Protein 4K6F (pdb70)

CATH classification: 3.40.50.720

Secondary structure (DSSP, 8-state):
--EEEETTTTSHHHHHHHHHHHHTT-EEEEEE---HHHHHHHHHTT---EEEE--TT-HHHHHHHHHHHHHHT----EEEE---------TTT--HHHHHHHHIIIIIHHHHHHHHHHHHHHHHT-EEEEEE--HHHHH--TT-HHHHHHHHHHHHHHHHHHHHHGGGTEEEEEEEE-SB--HHHHTS-HHHIIIIIGGG-TTSSPBPHHHHHHHHHHHHSGGGTT--S-EEEESTTS---/--EEEETTTTSHHHHHHHHHHHHTT-EEEEEE-TT-TTHHHHHHHHHHTT---EEEE--TT-HHHHHHHHHHHHHHT----EEEE---------TTT--HHHHHHHHIIIIIHHHHHHHHHHHHHHHHT-EEEEEE--HHHHH--TT-HHHHHHHHHHHHHHHHHHHHHGGGTEEEEEEEE-SB--HHHHTS-HHHIIIIIGGG-TTSSPBPHHHHHHHHHHHHSGGGTT--S-EEEESTTS---/--EEEETTTTSHHHHHHHHHHHHTT-EEEEEE-TT---HHHHHHHHHHTT---EEEE--TT-HHHHHHHHHHHHHHT----EEEE---------TTT--HHHHHHHHIIIIIHHHHHHHHHHHHHHHHT-EEEEEE--HHHHH--TT-HHHHHHHHHHHHHHHHHHHHHGGGTEEEEEEEE-SB-SHHHHTS-HHHIIIIIGGG-TTSSPBPHHHHHHHHHHHHSGGGTT--S-EEEESTTS---/--EEEETTTTSHHHHHHHHHHHHTT-EEEEEE-TT---HHHHHHHHHHTT---EEEE--TT-HHHHHHHHHHHHHHT----EEEE---------TTT--HHHHHHHHIIIIIHHHHHHHHHHHHHHHHT-EEEEEE--HHHHH--TT-HHHHHHHHHHHHHHHHHHHHHGGGTEEEEEEEE-SB--HHHHTS-HHHIIIIIGGG-TTSSPBPHHHHHHHHHHHHSGGGTT--S-EEEESTTS---

Foldseek 3Di:
DAEEEQEVLQFWLNVLLQVLLQVLVYAYEYEAAVPCVSQVVCVVVVGHYHYYYAQLLDLVRQLVRQVVCCVPPRAHAEYEADWFDADFDAPVPDDPVRLCVGLSGQAVSLVSNCVNRPVVCLVVLAHEYEYEAAVCLVVPDGRPPSRNVRRVNQLVVQQVVQVVRLVSHYAGEYEHEAFEPGDVRVVPDPVCCQPPPQVLALQSDHHYSNVVSVVSSVCGDPVNSVDHSYYHYHYNPSDDD/DAEEEQEVLQFWLNVLLQVLVVVVPHAYEYEDAPPPPCPVVSQVVCVVVVGHYHYYYAQLLDQVRQLVRQVVCCVPPRAHAEYEADWFDDDFDAPVPDDPVRLCVRLSGQAVSCVSNVVNRPVVCLVVLGHEYEYEAAVCLVVPDGRPPSRVVSRVNNLVVQQVVQVVRLVSHYAGEYEHEYFEPGPVRVVPDPVCCQPPPQVLALQSDHHYSNVVSVVSSVCRDPVNSVDHSYYHYHYNPSDDD/DAEEEFEVLLFFLNVLLQVLLVVVPYAYEYEDEPVDPCPVVSQVVVVVVPDHYHYYYAQLLDLVRQLVRQVVCCVPPRAHAEYEADWFDADFDAPVPDDPVRLVVGQSGQAVSLVSNCVNRPVVCLVVLGHEYEYEAAVCLVVNDGRPPSRNVRRVVNLVVQQVVQVVRLVSQYAGEYEHEAAEPGDVRVVPDPVCCVPPNQVLALQSDHHYSNVSSVVSSVCGDPVNSPDHSYYHYHYNPSDDD/DAEEEFEVLQFFLNVLLQVLLVVVPYAYEYEDEPPDPCPVVSQVVQVVVPDHYHYYYAQLLDLVRLLVRQVVCCVPPRAHAEYEADWFDADFDAPVPDDPVRLSVGQSGQAVSCVSNCVNRPVVCLVVLGHEYEYEAAVCLVVPDGRPPSRNVRRVNNLVVQQVVQVVRLVSQYAGEYEHEAAEPGPVSVPPDPVCCPPPNQVLALQSDHHYSNVSSVVSSVCNDPVNSVDHSYYHYHYNPSDDD

Radius of gyration: 27.74 Å; Cα contacts (8 Å, |Δi|>4): 2434; chains: 4; bounding box: 75×65×66 Å

Structure (mmCIF, N/CA/C/O backbone):
data_4K6F
#
_entry.id   4K6F
#
_cell.length_a   66.740
_cell.length_b   101.330
_cell.length_c   134.560
_cell.angle_alpha   90.000
_cell.angle_beta   90.000
_cell.angle_gamma   90.000
#
_symmetry.space_group_name_H-M   'P 21 21 21'
#
loop_
_entity.id
_entity.type
_entity.pdbx_description
1 polymer 'Putative Acetoacetyl-CoA reductase'
2 non-polymer 'NADP NICOTINAMIDE-ADENINE-DINUCLEOTIDE PHOSPHATE'
3 water water
#
loop_
_atom_site.group_PDB
_atom_site.id
_atom_site.type_symbol
_atom_site.label_atom_id
_atom_site.label_alt_id
_atom_site.label_comp_id
_atom_site.label_asym_id
_atom_site.label_entity_id
_atom_site.label_seq_id
_atom_site.pdbx_PDB_ins_code
_atom_site.Cartn_x
_atom_site.Cartn_y
_atom_site.Cartn_z
_atom_site.occupancy
_atom_site.B_iso_or_equiv
_atom_site.auth_seq_id
_atom_site.auth_comp_id
_atom_site.auth_asym_id
_atom_site.auth_atom_id
_atom_site.pdbx_PDB_model_num
ATOM 1 N N . LYS A 1 11 ? 4.594 -39.196 15.895 1.00 30.38 3 LYS A N 1
ATOM 2 C CA . LYS A 1 11 ? 4.438 -37.720 16.066 1.00 24.10 3 LYS A CA 1
ATOM 3 C C . LYS A 1 11 ? 3.040 -37.286 15.640 1.00 20.60 3 LYS A C 1
ATOM 4 O O . LYS A 1 11 ? 2.399 -37.952 14.841 1.00 26.31 3 LYS A O 1
ATOM 10 N N . ARG A 1 12 ? 2.562 -36.192 16.215 1.00 14.42 4 ARG A N 1
ATOM 11 C CA . ARG A 1 12 ? 1.458 -35.444 15.614 1.00 13.56 4 ARG A CA 1
ATOM 12 C C . ARG A 1 12 ? 2.015 -34.568 14.492 1.00 12.59 4 ARG A C 1
ATOM 13 O O . ARG A 1 12 ? 3.175 -34.131 14.549 1.00 13.75 4 ARG A O 1
ATOM 21 N N . ILE A 1 13 ? 1.161 -34.275 13.508 1.00 11.52 5 ILE A N 1
ATOM 22 C CA . ILE A 1 13 ? 1.491 -33.367 12.413 1.00 10.16 5 ILE A CA 1
ATOM 23 C C . ILE A 1 13 ? 0.755 -32.045 12.668 1.00 9.87 5 ILE A C 1
ATOM 24 O O . ILE A 1 13 ? -0.470 -32.037 12.892 1.00 11.35 5 ILE A O 1
ATOM 29 N N . ALA A 1 14 ? 1.501 -30.943 12.645 1.00 9.07 6 ALA A N 1
ATOM 30 C CA . ALA A 1 14 ? 0.955 -29.604 12.866 1.00 9.13 6 ALA A CA 1
ATOM 31 C C . ALA A 1 14 ? 1.107 -28.701 11.646 1.00 10.13 6 ALA A C 1
ATOM 32 O O . ALA A 1 14 ? 2.156 -28.690 11.010 1.00 11.08 6 ALA A O 1
ATOM 34 N N . VAL A 1 15 ? 0.054 -27.942 11.351 1.00 9.98 7 VAL A N 1
ATOM 35 C CA . VAL A 1 15 ? 0.088 -26.899 10.329 1.00 10.26 7 VAL A CA 1
ATOM 36 C C . VAL A 1 15 ? 0.005 -25.530 11.015 1.00 9.04 7 VAL A C 1
ATOM 37 O O . VAL A 1 15 ? -0.884 -25.298 11.837 1.00 10.14 7 VAL A O 1
ATOM 41 N N . VAL A 1 16 ? 0.926 -24.630 10.675 1.00 8.71 8 VAL A N 1
ATOM 42 C CA . VAL A 1 16 ? 0.935 -23.265 11.193 1.00 9.85 8 VAL A CA 1
ATOM 43 C C . VAL A 1 16 ? 0.814 -22.313 10.014 1.00 9.07 8 VAL A C 1
ATOM 44 O O . VAL A 1 16 ? 1.734 -22.187 9.217 1.00 9.72 8 VAL A O 1
ATOM 48 N N . THR A 1 17 ? -0.298 -21.616 9.886 1.00 8.92 9 THR A N 1
ATOM 49 C CA . THR A 1 17 ? -0.417 -20.671 8.761 1.00 8.72 9 THR A CA 1
ATOM 50 C C . THR A 1 17 ? 0.374 -19.396 9.078 1.00 10.36 9 THR A C 1
ATOM 51 O O . THR A 1 17 ? 0.457 -18.955 10.232 1.00 9.47 9 THR A O 1
ATOM 55 N N . GLY A 1 18 ? 1.004 -18.826 8.063 1.00 12.13 10 GLY A N 1
ATOM 56 C CA . GLY A 1 18 ? 1.948 -17.732 8.285 1.00 11.31 10 GLY A CA 1
ATOM 57 C C . GLY A 1 18 ? 3.109 -18.125 9.175 1.00 12.41 10 GLY A C 1
ATOM 58 O O . GLY A 1 18 ? 3.596 -17.320 9.938 1.00 12.50 10 GLY A O 1
ATOM 59 N N . GLY A 1 19 ? 3.582 -19.360 9.037 1.00 11.93 11 GLY A N 1
ATOM 60 C CA . GLY A 1 19 ? 4.503 -19.949 10.004 1.00 13.13 11 GLY A CA 1
ATOM 61 C C . GLY A 1 19 ? 5.976 -19.650 9.831 1.00 15.60 11 GLY A C 1
ATOM 62 O O . GLY A 1 19 ? 6.784 -20.163 10.608 1.00 14.68 11 GLY A O 1
ATOM 63 N N . MET A 1 20 ? 6.341 -18.852 8.821 1.00 18.87 12 MET A N 1
ATOM 64 C CA . MET A 1 20 ? 7.768 -18.550 8.573 1.00 20.39 12 MET A CA 1
ATOM 65 C C . MET A 1 20 ? 8.271 -17.209 9.081 1.00 20.94 12 MET A C 1
ATOM 66 O O . MET A 1 20 ? 9.473 -16.949 9.028 1.00 26.77 12 MET A O 1
ATOM 71 N N . GLY A 1 21 ? 7.381 -16.359 9.570 1.00 21.75 13 GLY A N 1
ATOM 72 C CA . GLY A 1 21 ? 7.802 -15.070 10.118 1.00 20.95 13 GLY A CA 1
ATOM 73 C C . GLY A 1 21 ? 7.063 -14.748 11.396 1.00 20.30 13 GLY A C 1
ATOM 74 O O . GLY A 1 21 ? 6.039 -15.333 11.676 1.00 18.53 13 GLY A O 1
ATOM 75 N N . GLY A 1 22 ? 7.614 -13.814 12.166 1.00 19.01 14 GLY A N 1
ATOM 76 C CA . GLY A 1 22 ? 6.953 -13.234 13.321 1.00 16.54 14 GLY A CA 1
ATOM 77 C C . GLY A 1 22 ? 6.472 -14.243 14.343 1.00 13.89 14 GLY A C 1
ATOM 78 O O . GLY A 1 22 ? 7.169 -15.199 14.682 1.00 18.28 14 GLY A O 1
ATOM 79 N N . LEU A 1 23 ? 5.266 -14.035 14.835 1.00 13.06 15 LEU A N 1
ATOM 80 C CA . LEU A 1 23 ? 4.713 -14.961 15.771 1.00 11.54 15 LEU A CA 1
ATOM 81 C C . LEU A 1 23 ? 4.629 -16.371 15.168 1.00 10.06 15 LEU A C 1
ATOM 82 O O . LEU A 1 23 ? 4.889 -17.351 15.866 1.00 12.37 15 LEU A O 1
ATOM 87 N N . GLY A 1 24 ? 4.251 -16.472 13.898 1.00 10.84 16 GLY A N 1
ATOM 88 C CA . GLY A 1 24 ? 4.115 -17.766 13.242 1.00 10.11 16 GLY A CA 1
ATOM 89 C C . GLY A 1 24 ? 5.371 -18.604 13.334 1.00 10.64 16 GLY A C 1
ATOM 90 O O . GLY A 1 24 ? 5.311 -19.799 13.645 1.00 11.59 16 GLY A O 1
ATOM 91 N N . GLU A 1 25 ? 6.512 -17.964 13.098 1.00 11.72 17 GLU A N 1
ATOM 92 C CA . GLU A 1 25 ? 7.827 -18.608 13.179 1.00 11.84 17 GLU A CA 1
ATOM 93 C C . GLU A 1 25 ? 8.121 -19.118 14.577 1.00 10.22 17 GLU A C 1
ATOM 94 O O . GLU A 1 25 ? 8.590 -20.266 14.767 1.00 11.22 17 GLU A O 1
ATOM 100 N N . ALA A 1 26 ? 7.791 -18.309 15.574 1.00 9.78 18 ALA A N 1
ATOM 101 C CA . ALA A 1 26 ? 8.016 -18.726 16.953 1.00 10.56 18 ALA A CA 1
ATOM 102 C C . ALA A 1 26 ? 7.133 -19.934 17.274 1.00 10.60 18 ALA A C 1
ATOM 103 O O . ALA A 1 26 ? 7.582 -20.868 17.925 1.00 10.59 18 ALA A O 1
ATOM 105 N N . VAL A 1 27 ? 5.884 -19.926 16.801 1.00 10.15 19 VAL A N 1
ATOM 106 C CA . VAL A 1 27 ? 4.998 -21.075 17.044 1.00 9.14 19 VAL A CA 1
ATOM 107 C C . VAL A 1 27 ? 5.556 -22.345 16.370 1.00 10.28 19 VAL A C 1
ATOM 108 O O . VAL A 1 27 ? 5.637 -23.421 16.986 1.00 10.44 19 VAL A O 1
ATOM 112 N N . SER A 1 28 ? 5.962 -22.200 15.108 1.00 10.18 20 SER A N 1
ATOM 113 C CA . SER A 1 28 ? 6.494 -23.325 14.330 1.00 11.17 20 SER A CA 1
ATOM 114 C C . SER A 1 28 ? 7.691 -23.968 14.995 1.00 11.16 20 SER A C 1
ATOM 115 O O . SER A 1 28 ? 7.769 -25.202 15.139 1.00 11.53 20 SER A O 1
ATOM 118 N N . ILE A 1 29 ? 8.627 -23.133 15.416 1.00 11.67 21 ILE A N 1
ATOM 119 C CA . ILE A 1 29 ? 9.785 -23.601 16.174 1.00 13.32 21 ILE A CA 1
ATOM 120 C C . ILE A 1 29 ? 9.384 -24.321 17.459 1.00 12.57 21 ILE A C 1
ATOM 121 O O . ILE A 1 29 ? 9.883 -25.431 17.751 1.00 12.66 21 ILE A O 1
ATOM 126 N N . ARG A 1 30 ? 8.485 -23.726 18.243 1.00 10.79 22 ARG A N 1
ATOM 127 C CA A ARG A 1 30 ? 8.132 -24.318 19.536 0.45 12.92 22 ARG A CA 1
ATOM 128 C CA B ARG A 1 30 ? 8.129 -24.315 19.508 0.55 12.73 22 ARG A CA 1
ATOM 129 C C . ARG A 1 30 ? 7.435 -25.668 19.340 1.00 12.86 22 ARG A C 1
ATOM 130 O O . ARG A 1 30 ? 7.735 -26.619 20.067 1.00 13.12 22 ARG A O 1
ATOM 145 N N . LEU A 1 31 ? 6.539 -25.774 18.357 1.00 11.36 23 LEU A N 1
ATOM 146 C CA . LEU A 1 31 ? 5.820 -27.032 18.098 1.00 11.14 23 LEU A CA 1
ATOM 147 C C . LEU A 1 31 ? 6.751 -28.120 17.577 1.00 11.91 23 LEU A C 1
ATOM 148 O O . LEU A 1 31 ? 6.631 -29.271 17.987 1.00 14.30 23 LEU A O 1
ATOM 153 N N . ASN A 1 32 ? 7.699 -27.767 16.700 1.00 12.88 24 ASN A N 1
ATOM 154 C CA . ASN A 1 32 ? 8.758 -28.717 16.330 1.00 15.02 24 ASN A CA 1
ATOM 155 C C . ASN A 1 32 ? 9.512 -29.222 17.558 1.00 15.81 24 ASN A C 1
ATOM 156 O O . ASN A 1 32 ? 9.719 -30.431 17.744 1.00 19.26 24 ASN A O 1
ATOM 161 N N . ASP A 1 33 ? 9.940 -28.283 18.386 1.00 14.45 25 ASP A N 1
ATOM 162 C CA . ASP A 1 33 ? 10.695 -28.612 19.598 1.00 15.96 25 ASP A CA 1
ATOM 163 C C . ASP A 1 33 ? 9.867 -29.353 20.635 1.00 16.40 25 ASP A C 1
ATOM 164 O O . ASP A 1 33 ? 10.428 -29.965 21.555 1.00 20.10 25 ASP A O 1
ATOM 169 N N . ALA A 1 34 ? 8.542 -29.300 20.495 1.00 15.83 26 ALA A N 1
ATOM 170 C CA . ALA A 1 34 ? 7.657 -30.109 21.328 1.00 19.82 26 ALA A CA 1
ATOM 171 C C . ALA A 1 34 ? 7.474 -31.530 20.779 1.00 18.34 26 ALA A C 1
ATOM 172 O O . ALA A 1 34 ? 6.764 -32.336 21.389 1.00 25.50 26 ALA A O 1
ATOM 174 N N . GLY A 1 35 ? 8.072 -31.844 19.629 1.00 17.32 27 GLY A N 1
ATOM 175 C CA . GLY A 1 35 ? 7.991 -33.206 19.082 1.00 17.19 27 GLY A CA 1
ATOM 176 C C . GLY A 1 35 ? 7.013 -33.400 17.938 1.00 15.24 27 GLY A C 1
ATOM 177 O O . GLY A 1 35 ? 6.803 -34.519 17.481 1.00 17.34 27 GLY A O 1
ATOM 178 N N . HIS A 1 36 ? 6.412 -32.314 17.464 1.00 14.18 28 HIS A N 1
ATOM 179 C CA . HIS A 1 36 ? 5.515 -32.374 16.331 1.00 14.07 28 HIS A CA 1
ATOM 180 C C . HIS A 1 36 ? 6.272 -32.259 15.017 1.00 12.53 28 HIS A C 1
ATOM 181 O O . HIS A 1 36 ? 7.341 -31.611 14.943 1.00 15.56 28 HIS A O 1
ATOM 188 N N . ARG A 1 37 ? 5.722 -32.902 13.987 1.00 13.86 29 ARG A N 1
ATOM 189 C CA . ARG A 1 37 ? 6.145 -32.683 12.598 1.00 13.61 29 ARG A CA 1
ATOM 190 C C . ARG A 1 37 ? 5.417 -31.454 12.094 1.00 13.01 29 ARG A C 1
ATOM 191 O O . ARG A 1 37 ? 4.188 -31.455 11.992 1.00 13.59 29 ARG A O 1
ATOM 199 N N . VAL A 1 38 ? 6.164 -30.402 11.793 1.00 10.95 30 VAL A N 1
ATOM 200 C CA . VAL A 1 38 ? 5.551 -29.109 11.509 1.00 12.44 30 VAL A CA 1
ATOM 201 C C . VAL A 1 38 ? 5.605 -28.726 10.026 1.00 12.84 30 VAL A C 1
ATOM 202 O O . VAL A 1 38 ? 6.624 -28.863 9.350 1.00 12.26 30 VAL A O 1
ATOM 206 N N . VAL A 1 39 ? 4.468 -28.224 9.559 1.00 11.95 31 VAL A N 1
ATOM 207 C CA . VAL A 1 39 ? 4.297 -27.720 8.237 1.00 12.23 31 VAL A CA 1
ATOM 208 C C . VAL A 1 39 ? 3.886 -26.254 8.373 1.00 12.36 31 VAL A C 1
ATOM 209 O O . VAL A 1 39 ? 3.047 -25.913 9.214 1.00 12.77 31 VAL A O 1
ATOM 213 N N . VAL A 1 40 ? 4.509 -25.390 7.572 1.00 12.13 32 VAL A N 1
ATOM 214 C CA . VAL A 1 40 ? 4.198 -23.971 7.563 1.00 12.93 32 VAL A CA 1
ATOM 215 C C . VAL A 1 40 ? 3.637 -23.552 6.212 1.00 12.32 32 VAL A C 1
ATOM 216 O O . VAL A 1 40 ? 3.954 -24.159 5.187 1.00 15.05 32 VAL A O 1
ATOM 220 N N . THR A 1 41 ? 2.801 -22.516 6.217 1.00 11.49 33 THR A N 1
ATOM 221 C CA . THR A 1 41 ? 2.318 -21.920 4.981 1.00 12.42 33 THR A CA 1
ATOM 222 C C . THR A 1 41 ? 2.850 -20.499 4.863 1.00 13.14 33 THR A C 1
ATOM 223 O O . THR A 1 41 ? 3.159 -19.847 5.871 1.00 13.29 33 THR A O 1
ATOM 227 N N . TYR A 1 42 ? 2.957 -20.026 3.624 1.00 13.15 34 TYR A N 1
ATOM 228 C CA . TYR A 1 42 ? 3.282 -18.633 3.371 1.00 14.31 34 TYR A CA 1
ATOM 229 C C . TYR A 1 42 ? 2.508 -18.111 2.165 1.00 15.72 34 TYR A C 1
ATOM 230 O O . TYR A 1 42 ? 2.087 -18.886 1.311 1.00 17.12 34 TYR A O 1
ATOM 239 N N . SER A 1 43 ? 2.275 -16.797 2.142 1.00 17.86 35 SER A N 1
ATOM 240 C CA . SER A 1 43 ? 1.672 -16.135 1.004 1.00 17.14 35 SER A CA 1
ATOM 241 C C . SER A 1 43 ? 2.650 -16.193 -0.170 1.00 21.24 35 SER A C 1
ATOM 242 O O . SER A 1 43 ? 3.848 -15.951 0.010 1.00 22.58 35 SER A O 1
ATOM 245 N N . PRO A 1 44 ? 2.148 -16.516 -1.371 1.00 22.83 36 PRO A N 1
ATOM 246 C CA . PRO A 1 44 ? 2.989 -16.457 -2.581 1.00 26.56 36 PRO A CA 1
ATOM 247 C C . PRO A 1 44 ? 3.518 -15.053 -2.862 1.00 33.28 36 PRO A C 1
ATOM 248 O O . PRO A 1 44 ? 4.734 -14.865 -2.937 1.00 44.91 36 PRO A O 1
ATOM 252 N N . ALA A 1 49 ? 10.871 -20.523 -0.181 1.00 18.43 41 ALA A N 1
ATOM 253 C CA . ALA A 1 49 ? 11.074 -20.936 1.228 1.00 16.77 41 ALA A CA 1
ATOM 254 C C . ALA A 1 49 ? 12.409 -21.647 1.514 1.00 18.06 41 ALA A C 1
ATOM 255 O O . ALA A 1 49 ? 12.674 -21.983 2.659 1.00 16.79 41 ALA A O 1
ATOM 257 N N . ASP A 1 50 ? 13.261 -21.842 0.501 1.00 15.98 42 ASP A N 1
ATOM 258 C CA . ASP A 1 50 ? 14.467 -22.691 0.679 1.00 16.80 42 ASP A CA 1
ATOM 259 C C . ASP A 1 50 ? 15.456 -22.105 1.680 1.00 19.08 42 ASP A C 1
ATOM 260 O O . ASP A 1 50 ? 16.095 -22.855 2.424 1.00 20.79 42 ASP A O 1
ATOM 265 N N . ARG A 1 51 ? 15.589 -20.777 1.700 1.00 20.88 43 ARG A N 1
ATOM 266 C CA . ARG A 1 51 ? 16.580 -20.143 2.561 1.00 19.27 43 ARG A CA 1
ATOM 267 C C . ARG A 1 51 ? 16.212 -20.409 4.022 1.00 21.17 43 ARG A C 1
ATOM 268 O O . ARG A 1 51 ? 17.041 -20.861 4.821 1.00 21.28 43 ARG A O 1
ATOM 270 N N . TRP A 1 52 ? 14.948 -20.159 4.352 1.00 21.88 44 TRP A N 1
ATOM 271 C CA . TRP A 1 52 ? 14.431 -20.403 5.693 1.00 18.25 44 TRP A CA 1
ATOM 272 C C . TRP A 1 52 ? 14.478 -21.900 6.033 1.00 17.48 44 TRP A C 1
ATOM 273 O O . TRP A 1 52 ? 14.908 -22.286 7.122 1.00 17.66 44 TRP A O 1
ATOM 284 N N . LEU A 1 53 ? 14.032 -22.742 5.105 1.00 16.47 45 LEU A N 1
ATOM 285 C CA . LEU A 1 53 ? 14.052 -24.184 5.341 1.00 16.28 45 LEU A CA 1
ATOM 286 C C . LEU A 1 53 ? 15.477 -24.700 5.584 1.00 18.81 45 LEU A C 1
ATOM 287 O O . LEU A 1 53 ? 15.700 -25.559 6.443 1.00 20.67 45 LEU A O 1
ATOM 292 N N . THR A 1 54 ? 16.439 -24.164 4.837 1.00 19.04 46 THR A N 1
ATOM 293 C CA . THR A 1 54 ? 17.825 -24.623 4.939 1.00 21.20 46 THR A CA 1
ATOM 294 C C . THR A 1 54 ? 18.448 -24.149 6.254 1.00 22.80 46 THR A C 1
ATOM 295 O O . THR A 1 54 ? 19.142 -24.914 6.950 1.00 25.08 46 THR A O 1
ATOM 299 N N . GLU A 1 55 ? 18.183 -22.897 6.603 1.00 22.67 47 GLU A N 1
ATOM 300 C CA . GLU A 1 55 ? 18.592 -22.365 7.907 1.00 25.22 47 GLU A CA 1
ATOM 301 C C . GLU A 1 55 ? 18.031 -23.159 9.089 1.00 24.49 47 GLU A C 1
ATOM 302 O O . GLU A 1 55 ? 18.750 -23.431 10.063 1.00 25.85 47 GLU A O 1
ATOM 308 N N . MET A 1 56 ? 16.746 -23.509 9.017 1.00 21.76 48 MET A N 1
ATOM 309 C CA . MET A 1 56 ? 16.107 -24.287 10.072 1.00 20.24 48 MET A CA 1
ATOM 310 C C . MET A 1 56 ? 16.706 -25.695 10.134 1.00 18.96 48 MET A C 1
ATOM 311 O O . MET A 1 56 ? 16.927 -26.233 11.218 1.00 21.81 48 MET A O 1
ATOM 316 N N . HIS A 1 57 ? 16.963 -26.276 8.962 1.00 20.64 49 HIS A N 1
ATOM 317 C CA . HIS A 1 57 ? 17.646 -27.575 8.854 1.00 24.21 49 HIS A CA 1
ATOM 318 C C . HIS A 1 57 ? 19.040 -27.558 9.496 1.00 22.70 49 HIS A C 1
ATOM 319 O O . HIS A 1 57 ? 19.407 -28.488 10.219 1.00 25.67 49 HIS A O 1
ATOM 326 N N . ALA A 1 58 ? 19.812 -26.514 9.219 1.00 26.79 50 ALA A N 1
ATOM 327 C CA . ALA A 1 58 ? 21.146 -26.347 9.833 1.00 27.90 50 ALA A CA 1
ATOM 328 C C . ALA A 1 58 ? 21.031 -26.365 11.364 1.00 30.14 50 ALA A C 1
ATOM 329 O O . ALA A 1 58 ? 21.882 -26.928 12.062 1.00 35.34 50 ALA A O 1
ATOM 331 N N . ALA A 1 59 ? 19.942 -25.785 11.867 1.00 26.57 51 ALA A N 1
ATOM 332 C CA . ALA A 1 59 ? 19.649 -25.747 13.300 1.00 27.69 51 ALA A CA 1
ATOM 333 C C . ALA A 1 59 ? 19.004 -27.026 13.860 1.00 24.00 51 ALA A C 1
ATOM 334 O O . ALA A 1 59 ? 18.633 -27.073 15.037 1.00 27.48 51 ALA A O 1
ATOM 336 N N . GLY A 1 60 ? 18.862 -28.052 13.029 1.00 23.09 52 GLY A N 1
ATOM 337 C CA . GLY A 1 60 ? 18.366 -29.355 13.472 1.00 24.56 52 GLY A CA 1
ATOM 338 C C . GLY A 1 60 ? 16.858 -29.509 13.411 1.00 24.46 52 GLY A C 1
ATOM 339 O O . GLY A 1 60 ? 16.304 -30.433 14.013 1.00 27.09 52 GLY A O 1
ATOM 340 N N . ARG A 1 61 ? 16.197 -28.620 12.671 1.00 21.95 53 ARG A N 1
ATOM 341 C CA . ARG A 1 61 ? 14.735 -28.643 12.538 1.00 22.86 53 ARG A CA 1
ATOM 342 C C . ARG A 1 61 ? 14.277 -28.840 11.082 1.00 22.17 53 ARG A C 1
ATOM 343 O O . ARG A 1 61 ? 14.614 -28.036 10.215 1.00 24.98 53 ARG A O 1
ATOM 351 N N . GLU A 1 62 ? 13.502 -29.898 10.839 1.00 20.38 54 GLU A N 1
ATOM 352 C CA . GLU A 1 62 ? 12.994 -30.247 9.507 1.00 19.01 54 GLU A CA 1
ATOM 353 C C . GLU A 1 62 ? 11.530 -29.814 9.376 1.00 18.87 54 GLU A C 1
ATOM 354 O O . GLU A 1 62 ? 10.655 -30.388 10.028 1.00 21.53 54 GLU A O 1
ATOM 356 N N . PHE A 1 63 ? 11.286 -28.794 8.549 1.00 16.01 55 PHE A N 1
ATOM 357 C CA . PHE A 1 63 ? 9.950 -28.334 8.213 1.00 13.83 55 PHE A CA 1
ATOM 358 C C . PHE A 1 63 ? 9.581 -28.665 6.771 1.00 14.14 55 PHE A C 1
ATOM 359 O O . PHE A 1 63 ? 10.443 -29.008 5.963 1.00 15.12 55 PHE A O 1
ATOM 367 N N . HIS A 1 64 ? 8.286 -28.559 6.479 1.00 12.28 56 HIS A N 1
ATOM 368 C CA . HIS A 1 64 ? 7.766 -28.464 5.135 1.00 13.95 56 HIS A CA 1
ATOM 369 C C . HIS A 1 64 ? 7.129 -27.100 5.036 1.00 14.97 56 HIS A C 1
ATOM 370 O O . HIS A 1 64 ? 6.569 -26.614 6.015 1.00 16.06 56 HIS A O 1
ATOM 377 N N . ALA A 1 65 ? 7.223 -26.488 3.861 1.00 15.61 57 ALA A N 1
ATOM 378 C CA . ALA A 1 65 ? 6.610 -25.192 3.592 1.00 15.87 57 ALA A CA 1
ATOM 379 C C . ALA A 1 65 ? 5.759 -25.242 2.317 1.00 16.08 57 ALA A C 1
ATOM 380 O O . ALA A 1 65 ? 6.163 -25.823 1.302 1.00 19.49 57 ALA A O 1
ATOM 382 N N . TYR A 1 66 ? 4.573 -24.637 2.384 1.00 15.54 58 TYR A N 1
ATOM 383 C CA . TYR A 1 66 ? 3.684 -24.551 1.226 1.00 14.82 58 TYR A CA 1
ATOM 384 C C . TYR A 1 66 ? 3.203 -23.138 1.010 1.00 16.10 58 TYR A C 1
ATOM 385 O O . TYR A 1 66 ? 2.788 -22.468 1.965 1.00 14.50 58 TYR A O 1
ATOM 394 N N . PRO A 1 67 ? 3.195 -22.686 -0.253 1.00 14.73 59 PRO A N 1
ATOM 395 C CA . PRO A 1 67 ? 2.544 -21.409 -0.531 1.00 16.46 59 PRO A CA 1
ATOM 396 C C . PRO A 1 67 ? 1.010 -21.591 -0.537 1.00 15.86 59 PRO A C 1
ATOM 397 O O . PRO A 1 67 ? 0.515 -22.623 -0.969 1.00 21.14 59 PRO A O 1
ATOM 401 N N . VAL A 1 68 ? 0.278 -20.625 0.010 1.00 16.39 60 VAL A N 1
ATOM 402 C CA . VAL A 1 68 ? -1.180 -20.722 0.097 1.00 15.73 60 VAL A CA 1
ATOM 403 C C . VAL A 1 68 ? -1.783 -19.324 0.190 1.00 14.68 60 VAL A C 1
ATOM 404 O O . VAL A 1 68 ? -1.176 -18.441 0.754 1.00 17.53 60 VAL A O 1
ATOM 408 N N . ASP A 1 69 ? -2.962 -19.125 -0.388 1.00 15.82 61 ASP A N 1
ATOM 409 C CA . ASP A 1 69 ? -3.758 -17.925 -0.141 1.00 17.34 61 ASP A CA 1
ATOM 410 C C . ASP A 1 69 ? -4.886 -18.330 0.804 1.00 13.09 61 ASP A C 1
ATOM 411 O O . ASP A 1 69 ? -5.852 -18.981 0.393 1.00 13.90 61 ASP A O 1
ATOM 416 N N . VAL A 1 70 ? -4.758 -17.970 2.079 1.00 13.28 62 VAL A N 1
ATOM 417 C CA . VAL A 1 70 ? -5.730 -18.419 3.082 1.00 13.21 62 VAL A CA 1
ATOM 418 C C . VAL A 1 70 ? -7.118 -17.802 2.877 1.00 13.65 62 VAL A C 1
ATOM 419 O O . VAL A 1 70 ? -8.108 -18.327 3.394 1.00 14.26 62 VAL A O 1
ATOM 423 N N . ALA A 1 71 ? -7.201 -16.700 2.119 1.00 14.33 63 ALA A N 1
ATOM 424 C CA . ALA A 1 71 ? -8.512 -16.134 1.765 1.00 16.13 63 ALA A CA 1
ATOM 425 C C . ALA A 1 71 ? -9.235 -16.959 0.710 1.00 16.69 63 ALA A C 1
ATOM 426 O O . ALA A 1 71 ? -10.433 -16.798 0.509 1.00 21.04 63 ALA A O 1
ATOM 428 N N . ASP A 1 72 ? -8.505 -17.839 0.026 1.00 16.17 64 ASP A N 1
ATOM 429 C CA . ASP A 1 72 ? -9.074 -18.606 -1.067 1.00 16.93 64 ASP A CA 1
ATOM 430 C C . ASP A 1 72 ? -9.352 -20.053 -0.645 1.00 12.77 64 ASP A C 1
ATOM 431 O O . ASP A 1 72 ? -8.441 -20.824 -0.350 1.00 14.20 64 ASP A O 1
ATOM 436 N N . HIS A 1 73 ? -10.633 -20.414 -0.662 1.00 12.56 65 HIS A N 1
ATOM 437 C CA . HIS A 1 73 ? -11.095 -21.723 -0.214 1.00 13.60 65 HIS A CA 1
ATOM 438 C C . HIS A 1 73 ? -10.400 -22.862 -0.954 1.00 13.70 65 HIS A C 1
ATOM 439 O O . HIS A 1 73 ? -9.977 -23.837 -0.336 1.00 14.62 65 HIS A O 1
ATOM 446 N N . ASP A 1 74 ? -10.301 -22.758 -2.276 1.00 15.03 66 ASP A N 1
ATOM 447 C CA . ASP A 1 74 ? -9.751 -23.856 -3.067 1.00 14.85 66 ASP A CA 1
ATOM 448 C C . ASP A 1 74 ? -8.240 -23.976 -2.850 1.00 13.45 66 ASP A C 1
ATOM 449 O O . ASP A 1 74 ? -7.687 -25.088 -2.799 1.00 16.34 66 ASP A O 1
ATOM 454 N N . SER A 1 75 ? -7.577 -22.837 -2.713 1.00 13.17 67 SER A N 1
ATOM 455 C CA . SER A 1 75 ? -6.151 -22.830 -2.418 1.00 14.69 67 SER A CA 1
ATOM 456 C C . SER A 1 75 ? -5.874 -23.615 -1.139 1.00 14.22 67 SER A C 1
ATOM 457 O O . SER A 1 75 ? -4.941 -24.439 -1.077 1.00 15.99 67 SER A O 1
ATOM 460 N N . CYS A 1 76 ? -6.705 -23.384 -0.128 1.00 13.30 68 CYS A N 1
ATOM 461 C CA . CYS A 1 76 ? -6.552 -24.071 1.151 1.00 12.74 68 CYS A CA 1
ATOM 462 C C . CYS A 1 76 ? -6.812 -25.586 1.065 1.00 13.22 68 CYS A C 1
ATOM 463 O O . CYS A 1 76 ? -6.057 -26.387 1.623 1.00 12.81 68 CYS A O 1
ATOM 466 N N . GLN A 1 77 ? -7.865 -25.972 0.350 1.00 13.12 69 GLN A N 1
ATOM 467 C CA . GLN A 1 77 ? -8.202 -27.384 0.156 1.00 16.84 69 GLN A CA 1
ATOM 468 C C . GLN A 1 77 ? -7.057 -28.097 -0.567 1.00 14.76 69 GLN A C 1
ATOM 469 O O . GLN A 1 77 ? -6.631 -29.172 -0.152 1.00 17.98 69 GLN A O 1
ATOM 475 N N . GLN A 1 78 ? -6.534 -27.481 -1.625 1.00 15.04 70 GLN A N 1
ATOM 476 C CA . GLN A 1 78 ? -5.440 -28.074 -2.390 1.00 15.06 70 GLN A CA 1
ATOM 477 C C . GLN A 1 78 ? -4.156 -28.180 -1.563 1.00 15.93 70 GLN A C 1
ATOM 478 O O . GLN A 1 78 ? -3.406 -29.145 -1.714 1.00 14.13 70 GLN A O 1
ATOM 480 N N . CYS A 1 79 ? -3.903 -27.196 -0.690 1.00 14.70 71 CYS A N 1
ATOM 481 C CA . CYS A 1 79 ? -2.708 -27.201 0.163 1.00 15.79 71 CYS A CA 1
ATOM 482 C C . CYS A 1 79 ? -2.747 -28.379 1.140 1.00 15.84 71 CYS A C 1
ATOM 483 O O . CYS A 1 79 ? -1.786 -29.145 1.283 1.00 14.67 71 CYS A O 1
ATOM 486 N N . ILE A 1 80 ? -3.887 -28.539 1.784 1.00 14.45 72 ILE A N 1
ATOM 487 C CA . ILE A 1 80 ? -4.071 -29.609 2.739 1.00 14.22 72 ILE A CA 1
ATOM 488 C C . ILE A 1 80 ? -3.924 -30.985 2.057 1.00 13.71 72 ILE A C 1
ATOM 489 O O . ILE A 1 80 ? -3.382 -31.918 2.658 1.00 14.37 72 ILE A O 1
ATOM 494 N N . GLU A 1 81 ? -4.376 -31.109 0.811 1.00 14.10 73 GLU A N 1
ATOM 495 C CA . GLU A 1 81 ? -4.181 -32.356 0.041 1.00 15.80 73 GLU A CA 1
ATOM 496 C C . GLU A 1 81 ? -2.706 -32.712 -0.114 1.00 13.80 73 GLU A C 1
ATOM 497 O O . GLU A 1 81 ? -2.321 -33.880 0.035 1.00 17.32 73 GLU A O 1
ATOM 503 N N . LYS A 1 82 ? -1.889 -31.713 -0.433 1.00 13.60 74 LYS A N 1
ATOM 504 C CA . LYS A 1 82 ? -0.442 -31.909 -0.590 1.00 14.80 74 LYS A CA 1
ATOM 505 C C . LYS A 1 82 ? 0.201 -32.301 0.733 1.00 13.09 74 LYS A C 1
ATOM 506 O O . LYS A 1 82 ? 1.105 -33.150 0.790 1.00 16.33 74 LYS A O 1
ATOM 508 N N . ILE A 1 83 ? -0.258 -31.678 1.810 1.00 12.29 75 ILE A N 1
ATOM 509 C CA . ILE A 1 83 ? 0.276 -31.975 3.125 1.00 12.89 75 ILE A CA 1
ATOM 510 C C . ILE A 1 83 ? -0.016 -33.420 3.542 1.00 11.67 75 ILE A C 1
ATOM 511 O O . ILE A 1 83 ? 0.859 -34.108 4.049 1.00 13.40 75 ILE A O 1
ATOM 516 N N . VAL A 1 84 ? -1.235 -33.879 3.308 1.00 10.74 76 VAL A N 1
ATOM 517 C CA . VAL A 1 84 ? -1.598 -35.245 3.673 1.00 15.33 76 VAL A CA 1
ATOM 518 C C . VAL A 1 84 ? -0.757 -36.230 2.834 1.00 15.54 76 VAL A C 1
ATOM 519 O O . VAL A 1 84 ? -0.334 -37.278 3.324 1.00 15.94 76 VAL A O 1
ATOM 523 N N . ARG A 1 85 ? -0.460 -35.857 1.593 1.00 15.07 77 ARG A N 1
ATOM 524 C CA . ARG A 1 85 ? 0.362 -36.711 0.710 1.00 16.42 77 ARG A CA 1
ATOM 525 C C . ARG A 1 85 ? 1.809 -36.750 1.163 1.00 14.39 77 ARG A C 1
ATOM 526 O O . ARG A 1 85 ? 2.415 -37.825 1.279 1.00 18.75 77 ARG A O 1
ATOM 534 N N . ASP A 1 86 ? 2.383 -35.572 1.356 1.00 16.33 78 ASP A N 1
ATOM 535 C CA . ASP A 1 86 ? 3.823 -35.432 1.603 1.00 14.47 78 ASP A CA 1
ATOM 536 C C . ASP A 1 86 ? 4.228 -35.767 3.033 1.00 15.63 78 ASP A C 1
ATOM 537 O O . ASP A 1 86 ? 5.338 -36.264 3.275 1.00 17.56 78 ASP A O 1
ATOM 542 N N . VAL A 1 87 ? 3.328 -35.494 3.982 1.00 16.32 79 VAL A N 1
ATOM 543 C CA . VAL A 1 87 ? 3.641 -35.594 5.422 1.00 17.27 79 VAL A CA 1
ATOM 544 C C . VAL A 1 87 ? 2.703 -36.608 6.087 1.00 15.73 79 VAL A C 1
ATOM 545 O O . VAL A 1 87 ? 3.157 -37.650 6.578 1.00 18.32 79 VAL A O 1
ATOM 549 N N . GLY A 1 88 ? 1.402 -36.327 6.040 1.00 14.63 80 GLY A N 1
ATOM 550 C CA . GLY A 1 88 ? 0.361 -37.184 6.614 1.00 13.15 80 GLY A CA 1
ATOM 551 C C . GLY A 1 88 ? -0.835 -36.381 7.129 1.00 13.67 80 GLY A C 1
ATOM 552 O O . GLY A 1 88 ? -0.909 -35.175 6.945 1.00 12.13 80 GLY A O 1
ATOM 553 N N . PRO A 1 89 ? -1.784 -37.055 7.781 1.00 14.55 81 PRO A N 1
ATOM 554 C CA . PRO A 1 89 ? -3.015 -36.423 8.233 1.00 14.38 81 PRO A CA 1
ATOM 555 C C . PRO A 1 89 ? -2.732 -35.351 9.259 1.00 11.89 81 PRO A C 1
ATOM 556 O O . PRO A 1 89 ? -1.830 -35.511 10.073 1.00 14.81 81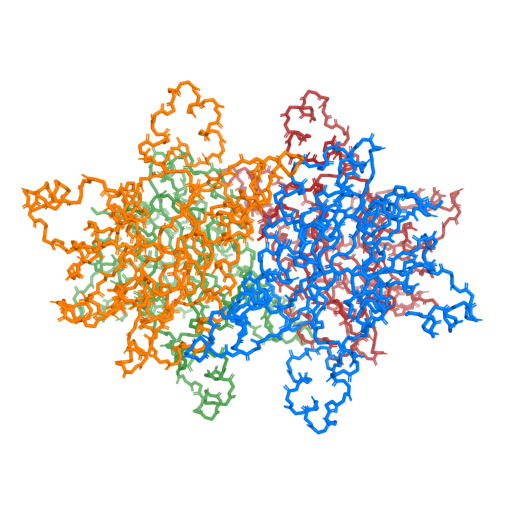 PRO A O 1
ATOM 560 N N . VAL A 1 90 ? -3.472 -34.256 9.199 1.00 11.21 82 VAL A N 1
ATOM 561 C CA . VAL A 1 90 ? -3.219 -33.120 10.100 1.00 10.10 82 VAL A CA 1
ATOM 562 C C . VAL A 1 90 ? -3.886 -33.305 11.467 1.00 10.84 82 VAL A C 1
ATOM 563 O O . VAL A 1 90 ? -5.097 -33.460 11.557 1.00 10.65 82 VAL A O 1
ATOM 567 N N . ASP A 1 91 ? -3.088 -33.274 12.522 1.00 9.68 83 ASP A N 1
ATOM 568 C CA . ASP A 1 91 ? -3.579 -33.404 13.891 1.00 10.83 83 ASP A CA 1
ATOM 569 C C . ASP A 1 91 ? -3.812 -32.073 14.595 1.00 8.92 83 ASP A C 1
ATOM 570 O O . ASP A 1 91 ? -4.663 -31.996 15.463 1.00 10.44 83 ASP A O 1
ATOM 575 N N . ILE A 1 92 ? -2.994 -31.071 14.245 1.00 8.32 84 ILE A N 1
ATOM 576 C CA . ILE A 1 92 ? -2.933 -29.775 14.894 1.00 7.96 84 ILE A CA 1
ATOM 577 C C . ILE A 1 92 ? -2.988 -28.703 13.805 1.00 8.27 84 ILE A C 1
ATOM 578 O O . ILE A 1 92 ? -2.247 -28.759 12.815 1.00 9.50 84 ILE A O 1
ATOM 583 N N . LEU A 1 93 ? -3.873 -27.722 13.987 1.00 7.98 85 LEU A N 1
ATOM 584 C CA . LEU A 1 93 ? -3.946 -26.535 13.090 1.00 7.67 85 LEU A CA 1
ATOM 585 C C . LEU A 1 93 ? -3.884 -25.279 13.942 1.00 8.08 85 LEU A C 1
ATOM 586 O O . LEU A 1 93 ? -4.725 -25.096 14.827 1.00 7.69 85 LEU A O 1
ATOM 591 N N . VAL A 1 94 ? -2.901 -24.423 13.657 1.00 7.68 86 VAL A N 1
ATOM 592 C CA . VAL A 1 94 ? -2.826 -23.088 14.218 1.00 7.62 86 VAL A CA 1
ATOM 593 C C . VAL A 1 94 ? -3.146 -22.070 13.121 1.00 7.67 86 VAL A C 1
ATOM 594 O O . VAL A 1 94 ? -2.355 -21.880 12.160 1.00 8.61 86 VAL A O 1
ATOM 598 N N . ASN A 1 95 ? -4.316 -21.443 13.231 1.00 7.49 87 ASN A N 1
ATOM 599 C CA . ASN A 1 95 ? -4.692 -20.364 12.340 1.00 7.54 87 ASN A CA 1
ATOM 600 C C . ASN A 1 95 ? -4.081 -19.052 12.805 1.00 8.91 87 ASN A C 1
ATOM 601 O O . ASN A 1 95 ? -4.665 -18.317 13.628 1.00 8.27 87 ASN A O 1
ATOM 606 N N . ASN A 1 96 ? -2.880 -18.783 12.297 1.00 9.22 88 ASN A N 1
ATOM 607 C CA . ASN A 1 96 ? -2.114 -17.579 12.655 1.00 8.73 88 ASN A CA 1
ATOM 608 C C . ASN A 1 96 ? -2.092 -16.488 11.573 1.00 9.26 88 ASN A C 1
ATOM 609 O O . ASN A 1 96 ? -1.938 -15.298 11.897 1.00 11.38 88 ASN A O 1
ATOM 614 N N . ALA A 1 97 ? -2.265 -16.855 10.305 1.00 9.02 89 ALA A N 1
ATOM 615 C CA . ALA A 1 97 ? -2.215 -15.868 9.245 1.00 10.47 89 ALA A CA 1
ATOM 616 C C . ALA A 1 97 ? -3.240 -14.759 9.463 1.00 9.77 89 ALA A C 1
ATOM 617 O O . ALA A 1 97 ? -4.381 -15.001 9.834 1.00 11.89 89 ALA A O 1
ATOM 619 N N . GLY A 1 98 ? -2.803 -13.529 9.223 1.00 10.50 90 GLY A N 1
ATOM 620 C CA . GLY A 1 98 ? -3.655 -12.371 9.338 1.00 10.29 90 GLY A CA 1
ATOM 621 C C . GLY A 1 98 ? -2.894 -11.116 8.951 1.00 10.34 90 GLY A C 1
ATOM 622 O O . GLY A 1 98 ? -1.663 -11.082 9.015 1.00 13.79 90 GLY A O 1
ATOM 623 N N . ILE A 1 99 ? -3.642 -10.096 8.542 1.00 11.22 91 ILE A N 1
ATOM 624 C CA . ILE A 1 99 ? -3.096 -8.788 8.133 1.00 10.04 91 ILE A CA 1
ATOM 625 C C . ILE A 1 99 ? -3.879 -7.671 8.821 1.00 11.11 91 ILE A C 1
ATOM 626 O O . ILE A 1 99 ? -4.956 -7.901 9.388 1.00 10.51 91 ILE A O 1
ATOM 631 N N . THR A 1 100 ? -3.306 -6.473 8.801 1.00 10.13 92 THR A N 1
ATOM 632 C CA . THR A 1 100 ? -4.022 -5.290 9.214 1.00 11.55 92 THR A CA 1
ATOM 633 C C . THR A 1 100 ? -4.122 -4.344 8.031 1.00 11.42 92 THR A C 1
ATOM 634 O O . THR A 1 100 ? -3.226 -4.283 7.179 1.00 11.89 92 THR A O 1
ATOM 638 N N . ARG A 1 101 ? -5.231 -3.617 7.986 1.00 8.69 93 ARG A N 1
ATOM 639 C CA . ARG A 1 101 ? -5.417 -2.513 7.033 1.00 11.05 93 ARG A CA 1
ATOM 640 C C . ARG A 1 101 ? -6.105 -1.394 7.795 1.00 9.89 93 ARG A C 1
ATOM 641 O O . ARG A 1 101 ? -7.282 -1.153 7.607 1.00 9.09 93 ARG A O 1
ATOM 649 N N . ASP A 1 102 ? -5.359 -0.766 8.705 1.00 10.68 94 ASP A N 1
ATOM 650 C CA . ASP A 1 102 ? -5.945 0.144 9.687 1.00 11.81 94 ASP A CA 1
ATOM 651 C C . ASP A 1 102 ? -6.429 1.420 9.021 1.00 10.36 94 ASP A C 1
ATOM 652 O O . ASP A 1 102 ? -5.694 2.047 8.259 1.00 12.73 94 ASP A O 1
ATOM 657 N N . MET A 1 103 ? -7.661 1.811 9.339 1.00 9.95 95 MET A N 1
ATOM 658 C CA . MET A 1 103 ? -8.246 3.078 8.876 1.00 9.79 95 MET A CA 1
ATOM 659 C C . MET A 1 103 ? -9.508 3.325 9.680 1.00 8.92 95 MET A C 1
ATOM 660 O O . MET A 1 103 ? -10.310 2.412 9.882 1.00 9.96 95 MET A O 1
ATOM 665 N N . THR A 1 104 ? -9.727 4.558 10.121 1.00 9.05 96 THR A N 1
ATOM 666 C CA . THR A 1 104 ? -11.003 4.888 10.775 1.00 8.89 96 THR A CA 1
ATOM 667 C C . THR A 1 104 ? -12.193 4.602 9.854 1.00 10.62 96 THR A C 1
ATOM 668 O O . THR A 1 104 ? -12.066 4.650 8.636 1.00 11.07 96 THR A O 1
ATOM 672 N N . LEU A 1 105 ? -13.349 4.291 10.425 1.00 9.77 97 LEU A N 1
ATOM 673 C CA . LEU A 1 105 ? -14.520 3.983 9.595 1.00 11.22 97 LEU A CA 1
ATOM 674 C C . LEU A 1 105 ? -14.796 5.073 8.548 1.00 12.66 97 LEU A C 1
ATOM 675 O O . LEU A 1 105 ? -15.137 4.756 7.406 1.00 13.92 97 LEU A O 1
ATOM 680 N N . ARG A 1 106 ? -14.673 6.336 8.960 1.00 13.08 98 ARG A N 1
ATOM 681 C CA . ARG A 1 106 ? -14.877 7.500 8.089 1.00 15.14 98 ARG A CA 1
ATOM 682 C C . ARG A 1 106 ? -14.112 7.372 6.779 1.00 14.49 98 ARG A C 1
ATOM 683 O O . ARG A 1 106 ? -14.614 7.786 5.720 1.00 17.20 98 ARG A O 1
ATOM 691 N N . LYS A 1 107 ? -12.911 6.803 6.841 1.00 13.02 99 LYS A N 1
ATOM 692 C CA . LYS A 1 107 ? -12.030 6.734 5.680 1.00 13.77 99 LYS A CA 1
ATOM 693 C C . LYS A 1 107 ? -11.802 5.317 5.120 1.00 13.13 99 LYS A C 1
ATOM 694 O O . LYS A 1 107 ? -11.152 5.165 4.084 1.00 15.95 99 LYS A O 1
ATOM 700 N N . LEU A 1 108 ? -12.367 4.299 5.777 1.00 11.32 100 LEU A N 1
ATOM 701 C CA . LEU A 1 108 ? -12.072 2.913 5.431 1.00 10.37 100 LEU A CA 1
ATOM 702 C C . LEU A 1 108 ? -12.870 2.556 4.193 1.00 13.00 100 LEU A C 1
ATOM 703 O O . LEU A 1 108 ? -14.079 2.758 4.169 1.00 13.93 100 LEU A O 1
ATOM 708 N N . ASP A 1 109 ? -12.211 2.059 3.159 1.00 12.92 101 ASP A N 1
ATOM 709 C CA . ASP A 1 109 ? -12.972 1.610 1.984 1.00 15.57 101 ASP A CA 1
ATOM 710 C C . ASP A 1 109 ? -13.329 0.129 2.011 1.00 15.52 101 ASP A C 1
ATOM 711 O O . ASP A 1 109 ? -12.722 -0.648 2.761 1.00 15.30 101 ASP A O 1
ATOM 716 N N . LYS A 1 110 ? -14.314 -0.252 1.185 1.00 14.60 102 LYS A N 1
ATOM 717 C CA . LYS A 1 110 ? -14.772 -1.640 1.088 1.00 14.99 102 LYS A CA 1
ATOM 718 C C . LYS A 1 110 ? -13.637 -2.616 0.771 1.00 14.57 102 LYS A C 1
ATOM 719 O O . LYS A 1 110 ? -13.580 -3.707 1.345 1.00 11.68 102 LYS A O 1
ATOM 725 N N . VAL A 1 111 ? -12.719 -2.222 -0.107 1.00 13.34 103 VAL A N 1
ATOM 726 C CA . VAL A 1 111 ? -11.576 -3.083 -0.454 1.00 15.90 103 VAL A CA 1
ATOM 727 C C . VAL A 1 111 ? -10.772 -3.506 0.785 1.00 15.10 103 VAL A C 1
ATOM 728 O O . VAL A 1 111 ? -10.387 -4.675 0.929 1.00 14.27 103 VAL A O 1
ATOM 732 N N . ASN A 1 112 ? -10.507 -2.550 1.674 1.00 13.52 104 ASN A N 1
ATOM 733 C CA . ASN A 1 112 ? -9.734 -2.819 2.877 1.00 11.31 104 ASN A CA 1
ATOM 734 C C . ASN A 1 112 ? -10.541 -3.384 4.045 1.00 10.53 104 ASN A C 1
ATOM 735 O O . ASN A 1 112 ? -9.996 -4.093 4.868 1.00 11.94 104 ASN A O 1
ATOM 740 N N . TRP A 1 113 ? -11.850 -3.165 4.067 1.00 9.90 105 TRP A N 1
ATOM 741 C CA . TRP A 1 113 ? -12.714 -3.972 4.940 1.00 9.51 105 TRP A CA 1
ATOM 742 C C . TRP A 1 113 ? -12.595 -5.433 4.484 1.00 9.39 105 TRP A C 1
ATOM 743 O O . TRP A 1 113 ? -12.279 -6.331 5.259 1.00 9.17 105 TRP A O 1
ATOM 754 N N . ASP A 1 114 ? -12.852 -5.659 3.205 1.00 10.55 106 ASP A N 1
ATOM 755 C CA . ASP A 1 114 ? -12.879 -7.019 2.662 1.00 11.16 106 ASP A CA 1
ATOM 756 C C . ASP A 1 114 ? -11.553 -7.736 2.845 1.00 10.64 106 ASP A C 1
ATOM 757 O O . ASP A 1 114 ? -11.538 -8.915 3.202 1.00 11.86 106 ASP A O 1
ATOM 762 N N . ALA A 1 115 ? -10.450 -7.048 2.581 1.00 10.78 107 ALA A N 1
ATOM 763 C CA . ALA A 1 115 ? -9.129 -7.703 2.644 1.00 11.20 107 ALA A CA 1
ATOM 764 C C . ALA A 1 115 ? -8.908 -8.310 4.026 1.00 10.07 107 ALA A C 1
ATOM 765 O O . ALA A 1 115 ? -8.407 -9.429 4.166 1.00 11.42 107 ALA A O 1
ATOM 767 N N . VAL A 1 116 ? -9.290 -7.561 5.058 1.00 8.76 108 VAL A N 1
ATOM 768 C CA . VAL A 1 116 ? -9.111 -8.013 6.441 1.00 7.83 108 VAL A CA 1
ATOM 769 C C . VAL A 1 116 ? -10.126 -9.125 6.864 1.00 8.68 108 VAL A C 1
ATOM 770 O O . VAL A 1 116 ? -9.714 -10.126 7.467 1.00 9.44 108 VAL A O 1
ATOM 774 N N . ILE A 1 117 ? -11.413 -8.972 6.551 1.00 9.00 109 ILE A N 1
ATOM 775 C CA . ILE A 1 117 ? -12.403 -10.031 6.838 1.00 10.48 109 ILE A CA 1
ATOM 776 C C . ILE A 1 117 ? -12.023 -11.321 6.089 1.00 10.35 109 ILE A C 1
ATOM 777 O O . ILE A 1 117 ? -12.032 -12.399 6.654 1.00 9.79 109 ILE A O 1
ATOM 782 N N . ARG A 1 118 ? -11.678 -11.223 4.806 1.00 11.33 110 ARG A N 1
ATOM 783 C CA . ARG A 1 118 ? -11.351 -12.437 4.067 1.00 11.77 110 ARG A CA 1
ATOM 784 C C . ARG A 1 118 ? -10.043 -13.107 4.484 1.00 11.10 110 ARG A C 1
ATOM 785 O O . ARG A 1 118 ? -9.960 -14.326 4.570 1.00 14.50 110 ARG A O 1
ATOM 793 N N . THR A 1 119 ? -9.020 -12.316 4.754 1.00 11.50 111 THR A N 1
ATOM 794 C CA . THR A 1 119 ? -7.737 -12.881 5.119 1.00 10.50 111 THR A CA 1
ATOM 795 C C . THR A 1 119 ? -7.715 -13.388 6.571 1.00 10.52 111 THR A C 1
ATOM 796 O O . THR A 1 119 ? -7.084 -14.426 6.876 1.00 11.69 111 THR A O 1
ATOM 800 N N . ASN A 1 120 ? -8.399 -12.673 7.463 1.00 10.02 112 ASN A N 1
ATOM 801 C CA . ASN A 1 120 ? -8.286 -12.962 8.895 1.00 8.51 112 ASN A CA 1
ATOM 802 C C . ASN A 1 120 ? -9.387 -13.875 9.434 1.00 9.60 112 ASN A C 1
ATOM 803 O O . ASN A 1 120 ? -9.160 -14.556 10.434 1.00 10.59 112 ASN A O 1
ATOM 808 N N . LEU A 1 121 ? -10.592 -13.778 8.855 1.00 8.17 113 LEU A N 1
ATOM 809 C CA . LEU A 1 121 ? -11.769 -14.537 9.302 1.00 9.05 113 LEU A CA 1
ATOM 810 C C . LEU A 1 121 ? -12.166 -15.665 8.354 1.00 9.52 113 LEU A C 1
ATOM 811 O O . LEU A 1 121 ? -12.304 -16.806 8.783 1.00 9.33 113 LEU A O 1
ATOM 816 N N . ASP A 1 122 ? -12.311 -15.394 7.060 1.00 9.32 114 ASP A N 1
ATOM 817 C CA . ASP A 1 122 ? -12.631 -16.472 6.116 1.00 9.31 114 ASP A CA 1
ATOM 818 C C . ASP A 1 122 ? -11.578 -17.580 6.170 1.00 9.74 114 ASP A C 1
ATOM 819 O O . ASP A 1 122 ? -11.897 -18.754 6.002 1.00 10.33 114 ASP A O 1
ATOM 824 N N . SER A 1 123 ? -10.327 -17.203 6.392 1.00 8.89 115 SER A N 1
ATOM 825 C CA . SER A 1 123 ? -9.233 -18.152 6.479 1.00 8.90 115 SER A CA 1
ATOM 826 C C . SER A 1 123 ? -9.498 -19.229 7.537 1.00 9.15 115 SER A C 1
ATOM 827 O O . SER A 1 123 ? -9.109 -20.395 7.376 1.00 9.67 115 SER A O 1
ATOM 830 N N . VAL A 1 124 ? -10.151 -18.846 8.632 1.00 9.92 116 VAL A N 1
ATOM 831 C CA . VAL A 1 124 ? -10.432 -19.813 9.676 1.00 9.05 116 VAL A CA 1
ATOM 832 C C . VAL A 1 124 ? -11.330 -20.938 9.128 1.00 9.48 116 VAL A C 1
ATOM 833 O O . VAL A 1 124 ? -11.063 -22.144 9.350 1.00 9.86 116 VAL A O 1
ATOM 837 N N . PHE A 1 125 ? -12.389 -20.556 8.417 1.00 10.23 117 PHE A N 1
ATOM 838 C CA . PHE A 1 125 ? -13.260 -21.528 7.735 1.00 9.32 117 PHE A CA 1
ATOM 839 C C . PHE A 1 125 ? -12.475 -22.309 6.671 1.00 10.29 117 PHE A C 1
ATOM 840 O O . PHE A 1 125 ? -12.512 -23.553 6.612 1.00 9.10 117 PHE A O 1
ATOM 848 N N . ASN A 1 126 ? -11.738 -21.582 5.840 1.00 10.46 118 ASN A N 1
ATOM 849 C CA . ASN A 1 126 ? -11.043 -22.211 4.712 1.00 9.23 118 ASN A CA 1
ATOM 850 C C . ASN A 1 126 ? -9.994 -23.248 5.134 1.00 10.13 118 ASN A C 1
ATOM 851 O O . ASN A 1 126 ? -9.842 -24.266 4.473 1.00 11.11 118 ASN A O 1
ATOM 856 N N . MET A 1 127 ? -9.264 -22.978 6.217 1.00 8.91 119 MET A N 1
ATOM 857 C CA . MET A 1 127 ? -8.183 -23.869 6.641 1.00 9.83 119 MET A CA 1
ATOM 858 C C . MET A 1 127 ? -8.706 -24.965 7.557 1.00 9.73 119 MET A C 1
ATOM 859 O O . MET A 1 127 ? -8.171 -26.093 7.548 1.00 11.16 119 MET A O 1
ATOM 864 N N . THR A 1 128 ? -9.755 -24.666 8.343 1.00 9.36 120 THR A N 1
ATOM 865 C CA . THR A 1 128 ? -10.214 -25.625 9.348 1.00 8.94 120 THR A CA 1
ATOM 866 C C . THR A 1 128 ? -11.145 -26.684 8.757 1.00 9.85 120 THR A C 1
ATOM 867 O O . THR A 1 128 ? -11.065 -27.853 9.140 1.00 10.93 120 THR A O 1
ATOM 871 N N . LYS A 1 129 ? -11.992 -26.308 7.805 1.00 10.48 121 LYS A N 1
ATOM 872 C CA . LYS A 1 129 ? -12.895 -27.273 7.224 1.00 10.59 121 LYS A CA 1
ATOM 873 C C . LYS A 1 129 ? -12.188 -28.523 6.682 1.00 11.64 121 LYS A C 1
ATOM 874 O O . LYS A 1 129 ? -12.614 -29.619 7.010 1.00 14.12 121 LYS A O 1
ATOM 880 N N . PRO A 1 130 ? -11.112 -28.365 5.876 1.00 12.05 122 PRO A N 1
ATOM 881 C CA . PRO A 1 130 ? -10.472 -29.557 5.297 1.00 13.31 122 PRO A CA 1
ATOM 882 C C . PRO A 1 130 ? -9.671 -30.449 6.249 1.00 14.07 122 PRO A C 1
ATOM 883 O O . PRO A 1 130 ? -9.260 -31.541 5.836 1.00 15.58 122 PRO A O 1
ATOM 887 N N . VAL A 1 131 ? -9.475 -30.031 7.501 1.00 11.13 123 VAL A N 1
ATOM 888 C CA . VAL A 1 131 ? -8.774 -30.892 8.477 1.00 11.11 123 VAL A CA 1
ATOM 889 C C . VAL A 1 131 ? -9.612 -31.488 9.598 1.00 11.21 123 VAL A C 1
ATOM 890 O O . VAL A 1 131 ? -9.181 -32.419 10.273 1.00 12.37 123 VAL A O 1
ATOM 894 N N . CYS A 1 132 ? -10.808 -30.968 9.789 1.00 11.64 124 CYS A N 1
ATOM 895 C CA A CYS A 1 132 ? -11.591 -31.314 10.959 0.54 12.68 124 CYS A CA 1
ATOM 896 C CA B CYS A 1 132 ? -11.619 -31.341 10.940 0.46 13.10 124 CYS A CA 1
ATOM 897 C C . CYS A 1 132 ? -12.131 -32.748 10.914 1.00 12.13 124 CYS A C 1
ATOM 898 O O . CYS A 1 132 ? -12.164 -33.404 11.936 1.00 12.65 124 CYS A O 1
ATOM 903 N N . ASP A 1 133 ? -12.559 -33.211 9.743 1.00 14.43 125 ASP A N 1
ATOM 904 C CA . ASP A 1 133 ? -13.165 -34.542 9.672 1.00 16.09 125 ASP A CA 1
ATOM 905 C C . ASP A 1 133 ? -12.170 -35.624 10.087 1.00 14.15 125 ASP A C 1
ATOM 906 O O . ASP A 1 133 ? -12.532 -36.581 10.771 1.00 18.50 125 ASP A O 1
ATOM 911 N N . GLY A 1 134 ? -10.924 -35.495 9.646 1.00 14.33 126 GLY A N 1
ATOM 912 C CA . GLY A 1 134 ? -9.893 -36.458 10.011 1.00 14.56 126 GLY A CA 1
ATOM 913 C C . GLY A 1 134 ? -9.652 -36.487 11.512 1.00 13.92 126 GLY A C 1
ATOM 914 O O . GLY A 1 134 ? -9.533 -37.537 12.111 1.00 14.63 126 GLY A O 1
ATOM 915 N N . MET A 1 135 ? -9.572 -35.310 12.120 1.00 11.82 127 MET A N 1
ATOM 916 C CA . MET A 1 135 ? -9.416 -35.217 13.565 1.00 10.51 127 MET A CA 1
ATOM 917 C C . MET A 1 135 ? -10.538 -35.957 14.304 1.00 10.78 127 MET A C 1
ATOM 918 O O . MET A 1 135 ? -10.283 -36.735 15.238 1.00 11.62 127 MET A O 1
ATOM 923 N N . VAL A 1 136 ? -11.777 -35.700 13.889 1.00 11.64 128 VAL A N 1
ATOM 924 C CA . VAL A 1 136 ? -12.937 -36.317 14.512 1.00 11.46 128 VAL A CA 1
ATOM 925 C C . VAL A 1 136 ? -12.907 -37.846 14.318 1.00 13.63 128 VAL A C 1
ATOM 926 O O . VAL A 1 136 ? -13.137 -38.594 15.263 1.00 14.03 128 VAL A O 1
ATOM 930 N N . GLU A 1 137 ? -12.660 -38.289 13.084 1.00 12.67 129 GLU A N 1
ATOM 931 C CA . GLU A 1 137 ? -12.536 -39.718 12.763 1.00 14.52 129 GLU A CA 1
ATOM 932 C C . GLU A 1 137 ? -11.550 -40.421 13.674 1.00 14.83 129 GLU A C 1
ATOM 933 O O . GLU A 1 137 ? -11.806 -41.529 14.139 1.00 18.26 129 GLU A O 1
ATOM 935 N N . ARG A 1 138 ? -10.400 -39.787 13.902 1.00 13.78 130 ARG A N 1
ATOM 936 C CA . ARG A 1 138 ? -9.353 -40.390 14.724 1.00 14.53 130 ARG A CA 1
ATOM 937 C C . ARG A 1 138 ? -9.563 -40.198 16.224 1.00 13.73 130 ARG A C 1
ATOM 938 O O . ARG A 1 138 ? -8.933 -40.867 17.025 1.00 16.05 130 ARG A O 1
ATOM 946 N N . GLY A 1 139 ? -10.448 -39.298 16.613 1.00 11.82 131 GLY A N 1
ATOM 947 C CA . GLY A 1 139 ? -10.677 -39.073 18.025 1.00 10.38 131 GLY A CA 1
ATOM 948 C C . GLY A 1 139 ? -9.656 -38.186 18.734 1.00 10.50 131 GLY A C 1
ATOM 949 O O . GLY A 1 139 ? -9.538 -38.223 19.961 1.00 10.82 131 GLY A O 1
ATOM 950 N N . TRP A 1 140 ? -8.957 -37.340 17.991 1.00 11.66 132 TRP A N 1
ATOM 951 C CA . TRP A 1 140 ? -7.986 -36.420 18.586 1.00 10.53 132 TRP A CA 1
ATOM 952 C C . TRP A 1 140 ? -7.660 -35.307 17.634 1.00 10.25 132 TRP A C 1
ATOM 953 O O . TRP A 1 140 ? -7.419 -35.545 16.429 1.00 11.09 132 TRP A O 1
ATOM 964 N N . GLY A 1 141 ? -7.627 -34.090 18.166 1.00 9.55 133 GLY A N 1
ATOM 965 C CA . GLY A 1 141 ? -7.155 -32.968 17.393 1.00 7.99 133 GLY A CA 1
ATOM 966 C C . GLY A 1 141 ? -7.068 -31.704 18.222 1.00 7.26 133 GLY A C 1
ATOM 967 O O . GLY A 1 141 ? -7.601 -31.644 19.321 1.00 7.50 133 GLY A O 1
ATOM 968 N N . ARG A 1 142 ? -6.362 -30.719 17.682 1.00 7.74 134 ARG A N 1
ATOM 969 C CA . ARG A 1 142 ? -6.180 -29.427 18.328 1.00 7.41 134 ARG A CA 1
ATOM 970 C C . ARG A 1 142 ? -6.268 -28.334 17.265 1.00 7.77 134 ARG A C 1
ATOM 971 O O . ARG A 1 142 ? -5.475 -28.339 16.312 1.00 10.66 134 ARG A O 1
ATOM 979 N N . ILE A 1 143 ? -7.204 -27.403 17.437 1.00 7.05 135 ILE A N 1
ATOM 980 C CA . ILE A 1 143 ? -7.324 -26.224 16.571 1.00 6.45 135 ILE A CA 1
ATOM 981 C C . ILE A 1 143 ? -7.136 -24.979 17.459 1.00 7.12 135 ILE A C 1
ATOM 982 O O . ILE A 1 143 ? -7.829 -24.829 18.474 1.00 6.98 135 ILE A O 1
ATOM 987 N N . VAL A 1 144 ? -6.184 -24.124 17.095 1.00 7.14 136 VAL A N 1
ATOM 988 C CA . VAL A 1 144 ? -5.878 -22.886 17.851 1.00 7.80 136 VAL A CA 1
ATOM 989 C C . VAL A 1 144 ? -5.945 -21.686 16.908 1.00 8.13 136 VAL A C 1
ATOM 990 O O . VAL A 1 144 ? -5.237 -21.628 15.899 1.00 7.67 136 VAL A O 1
ATOM 994 N N . ASN A 1 145 ? -6.821 -20.748 17.252 1.00 6.92 137 ASN A N 1
ATOM 995 C CA . ASN A 1 145 ? -7.072 -19.539 16.476 1.00 7.50 137 ASN A CA 1
ATOM 996 C C . ASN A 1 145 ? -6.360 -18.374 17.154 1.00 7.09 137 ASN A C 1
ATOM 997 O O . ASN A 1 145 ? -6.598 -18.106 18.333 1.00 8.30 137 ASN A O 1
ATOM 1002 N N . ILE A 1 146 ? -5.442 -17.727 16.441 1.00 8.43 138 ILE A N 1
ATOM 1003 C CA . ILE A 1 146 ? -4.695 -16.597 16.978 1.00 8.37 138 ILE A CA 1
ATOM 1004 C C . ILE A 1 146 ? -5.488 -15.335 16.713 1.00 7.95 138 ILE A C 1
ATOM 1005 O O . ILE A 1 146 ? -5.621 -14.904 15.576 1.00 8.55 138 ILE A O 1
ATOM 1010 N N . SER A 1 147 ? -6.023 -14.749 17.772 1.00 9.26 139 SER A N 1
ATOM 1011 C CA . SER A 1 147 ? -6.819 -13.527 17.697 1.00 9.20 139 SER A CA 1
ATOM 1012 C C . SER A 1 147 ? -5.911 -12.345 18.117 1.00 9.03 139 SER A C 1
ATOM 1013 O O . SER A 1 147 ? -4.737 -12.299 17.757 1.00 9.60 139 SER A O 1
ATOM 1016 N N . SER A 1 148 ? -6.442 -11.416 18.912 1.00 8.77 140 SER A N 1
ATOM 1017 C CA . SER A 1 148 ? -5.703 -10.236 19.349 1.00 9.11 140 SER A CA 1
ATOM 1018 C C . SER A 1 148 ? -6.434 -9.635 20.518 1.00 8.06 140 SER A C 1
ATOM 1019 O O . SER A 1 148 ? -7.681 -9.686 20.574 1.00 8.46 140 SER A O 1
ATOM 1022 N N . VAL A 1 149 ? -5.682 -8.990 21.402 1.00 7.92 141 VAL A N 1
ATOM 1023 C CA . VAL A 1 149 ? -6.280 -8.151 22.452 1.00 8.20 141 VAL A CA 1
ATOM 1024 C C . VAL A 1 149 ? -7.291 -7.157 21.854 1.00 9.09 141 VAL A C 1
ATOM 1025 O O . VAL A 1 149 ? -8.291 -6.815 22.498 1.00 10.01 141 VAL A O 1
ATOM 1029 N N . ASN A 1 150 ? -7.043 -6.717 20.618 1.00 8.94 142 ASN A N 1
ATOM 1030 C CA . ASN A 1 150 ? -7.897 -5.712 19.976 1.00 9.41 142 ASN A CA 1
ATOM 1031 C C . ASN A 1 150 ? -9.257 -6.264 19.551 1.00 9.92 142 ASN A C 1
ATOM 1032 O O . ASN A 1 150 ? -10.205 -5.507 19.388 1.00 10.74 142 ASN A O 1
ATOM 1037 N N . GLY A 1 151 ? -9.358 -7.586 19.423 1.00 10.38 143 GLY A N 1
ATOM 1038 C CA . GLY A 1 151 ? -10.651 -8.236 19.311 1.00 10.95 143 GLY A CA 1
ATOM 1039 C C . GLY A 1 151 ? -11.458 -8.157 20.582 1.00 11.15 143 GLY A C 1
ATOM 1040 O O . GLY A 1 151 ? -12.698 -8.015 20.536 1.00 13.90 143 GLY A O 1
ATOM 1041 N N . SER A 1 152 ? -10.777 -8.255 21.725 1.00 9.13 144 SER A N 1
ATOM 1042 C CA . SER A 1 152 ? -11.458 -8.152 23.028 1.00 10.75 144 SER A CA 1
ATOM 1043 C C . SER A 1 152 ? -11.853 -6.725 23.374 1.00 10.29 144 SER A C 1
ATOM 1044 O O . SER A 1 152 ? -12.961 -6.468 23.848 1.00 11.60 144 SER A O 1
ATOM 1047 N N . LYS A 1 153 ? -10.958 -5.779 23.138 1.00 9.94 145 LYS A N 1
ATOM 1048 C CA . LYS A 1 153 ? -11.224 -4.408 23.593 1.00 10.40 145 LYS A CA 1
ATOM 1049 C C . LYS A 1 153 ? -11.636 -3.388 22.530 1.00 9.61 145 LYS A C 1
ATOM 1050 O O . LYS A 1 153 ? -12.096 -2.305 22.890 1.00 10.25 145 LYS A O 1
ATOM 1056 N N . GLY A 1 154 ? -11.480 -3.725 21.248 1.00 7.93 146 GLY A N 1
ATOM 1057 C CA . GLY A 1 154 ? -11.676 -2.786 20.152 1.00 8.35 146 GLY A CA 1
ATOM 1058 C C . GLY A 1 154 ? -10.434 -1.898 20.039 1.00 8.44 146 GLY A C 1
ATOM 1059 O O . GLY A 1 154 ? -9.655 -1.795 20.987 1.00 9.77 146 GLY A O 1
ATOM 1060 N N . SER A 1 155 ? -10.239 -1.272 18.883 1.00 9.85 147 SER A N 1
ATOM 1061 C CA . SER A 1 155 ? -9.197 -0.265 18.719 1.00 9.21 147 SER A CA 1
ATOM 1062 C C . SER A 1 155 ? -9.574 0.718 17.618 1.00 8.73 147 SER A C 1
ATOM 1063 O O . SER A 1 155 ? -10.184 0.337 16.626 1.00 8.35 147 SER A O 1
ATOM 1066 N N . VAL A 1 156 ? -9.199 1.978 17.795 1.00 8.44 148 VAL A N 1
ATOM 1067 C CA . VAL A 1 156 ? -9.402 3.005 16.776 1.00 8.85 148 VAL A CA 1
ATOM 1068 C C . VAL A 1 156 ? -8.675 2.598 15.490 1.00 8.81 148 VAL A C 1
ATOM 1069 O O . VAL A 1 156 ? -7.513 2.139 15.513 1.00 11.07 148 VAL A O 1
ATOM 1073 N N . GLY A 1 157 ? -9.380 2.749 14.379 1.00 8.26 149 GLY A N 1
ATOM 1074 C CA . GLY A 1 157 ? -8.903 2.347 13.063 1.00 9.17 149 GLY A CA 1
ATOM 1075 C C . GLY A 1 157 ? -8.986 0.855 12.754 1.00 9.52 149 GLY A C 1
ATOM 1076 O O . GLY A 1 157 ? -8.461 0.396 11.717 1.00 8.50 149 GLY A O 1
ATOM 1077 N N . GLN A 1 158 ? -9.623 0.093 13.645 1.00 8.94 150 GLN A N 1
ATOM 1078 C CA . GLN A 1 158 ? -9.708 -1.349 13.498 1.00 9.05 150 GLN A CA 1
ATOM 1079 C C . GLN A 1 158 ? -11.139 -1.855 13.627 1.00 7.52 150 GLN A C 1
ATOM 1080 O O . GLN A 1 158 ? -11.395 -2.872 14.293 1.00 8.51 150 GLN A O 1
ATOM 1086 N N . THR A 1 159 ? -12.098 -1.165 13.009 1.00 7.91 151 THR A N 1
ATOM 1087 C CA . THR A 1 159 ? -13.412 -1.790 12.870 1.00 7.71 151 THR A CA 1
ATOM 1088 C C . THR A 1 159 ? -13.296 -3.108 12.081 1.00 8.40 151 THR A C 1
ATOM 1089 O O . THR A 1 159 ? -13.944 -4.110 12.419 1.00 8.51 151 THR A O 1
ATOM 1093 N N . ASN A 1 160 ? -12.457 -3.116 11.052 1.00 8.54 152 ASN A N 1
ATOM 1094 C CA . ASN A 1 160 ? -12.244 -4.338 10.279 1.00 8.27 152 ASN A CA 1
ATOM 1095 C C . ASN A 1 160 ? -11.516 -5.425 11.054 1.00 8.83 152 ASN A C 1
ATOM 1096 O O . ASN A 1 160 ? -11.974 -6.571 11.083 1.00 8.51 152 ASN A O 1
ATOM 1101 N N . TYR A 1 161 ? -10.421 -5.061 11.717 1.00 9.26 153 TYR A N 1
ATOM 1102 C CA . TYR A 1 161 ? -9.556 -6.038 12.366 1.00 8.02 153 TYR A CA 1
ATOM 1103 C C . TYR A 1 161 ? -10.224 -6.606 13.595 1.00 8.62 153 TYR A C 1
ATOM 1104 O O . TYR A 1 161 ? -10.170 -7.814 13.804 1.00 8.46 153 TYR A O 1
ATOM 1113 N N . ALA A 1 162 ? -10.888 -5.755 14.375 1.00 8.77 154 ALA A N 1
ATOM 1114 C CA . ALA A 1 162 ? -11.583 -6.240 15.572 1.00 9.04 154 ALA A CA 1
ATOM 1115 C C . ALA A 1 162 ? -12.777 -7.104 15.192 1.00 8.44 154 ALA A C 1
ATOM 1116 O O . ALA A 1 162 ? -13.039 -8.116 15.841 1.00 9.40 154 ALA A O 1
ATOM 1118 N N . ALA A 1 163 ? -13.492 -6.739 14.123 1.00 7.68 155 ALA A N 1
ATOM 1119 C CA . ALA A 1 163 ? -14.607 -7.554 13.655 1.00 7.93 155 ALA A CA 1
ATOM 1120 C C . ALA A 1 163 ? -14.095 -8.957 13.261 1.00 7.33 155 ALA A C 1
ATOM 1121 O O . ALA A 1 163 ? -14.667 -9.977 13.647 1.00 8.00 155 ALA A O 1
ATOM 1123 N N . ALA A 1 164 ? -12.994 -9.011 12.516 1.00 8.34 156 ALA A N 1
ATOM 1124 C CA . ALA A 1 164 ? -12.445 -10.295 12.067 1.00 7.93 156 ALA A CA 1
ATOM 1125 C C . ALA A 1 164 ? -11.957 -11.125 13.237 1.00 8.12 156 ALA A C 1
ATOM 1126 O O . ALA A 1 164 ? -12.226 -12.341 13.289 1.00 9.30 156 ALA A O 1
ATOM 1128 N N . LYS A 1 165 ? -11.208 -10.488 14.151 1.00 9.29 157 LYS A N 1
ATOM 1129 C CA . LYS A 1 165 ? -10.600 -11.186 15.277 1.00 9.50 157 LYS A CA 1
ATOM 1130 C C . LYS A 1 165 ? -11.617 -11.603 16.329 1.00 10.25 157 LYS A C 1
ATOM 1131 O O . LYS A 1 165 ? -11.502 -12.703 16.866 1.00 11.27 157 LYS A O 1
ATOM 1137 N N . ALA A 1 166 ? -12.636 -10.773 16.580 1.00 8.41 158 ALA A N 1
ATOM 1138 C CA . ALA A 1 166 ? -13.745 -11.189 17.440 1.00 9.13 158 ALA A CA 1
ATOM 1139 C C . ALA A 1 166 ? -14.538 -12.318 16.780 1.00 8.04 158 ALA A C 1
ATOM 1140 O O . ALA A 1 166 ? -14.967 -13.295 17.439 1.00 9.00 158 ALA A O 1
ATOM 1142 N N . GLY A 1 167 ? -14.710 -12.229 15.467 1.00 7.71 159 GLY A N 1
ATOM 1143 C CA . GLY A 1 167 ? -15.440 -13.268 14.754 1.00 7.78 159 GLY A CA 1
ATOM 1144 C C . GLY A 1 167 ? -14.744 -14.620 14.844 1.00 6.90 159 GLY A C 1
ATOM 1145 O O . GLY A 1 167 ? -15.397 -15.674 14.892 1.00 8.60 159 GLY A O 1
ATOM 1146 N N . MET A 1 168 ? -13.418 -14.607 14.842 1.00 8.03 160 MET A N 1
ATOM 1147 C CA A MET A 1 168 ? -12.676 -15.834 15.014 0.52 8.49 160 MET A CA 1
ATOM 1148 C CA B MET A 1 168 ? -12.619 -15.840 15.051 0.48 8.55 160 MET A CA 1
ATOM 1149 C C . MET A 1 168 ? -13.099 -16.596 16.284 1.00 8.31 160 MET A C 1
ATOM 1150 O O . MET A 1 168 ? -13.211 -17.826 16.272 1.00 8.62 160 MET A O 1
ATOM 1159 N N . HIS A 1 169 ? -13.324 -15.885 17.384 1.00 7.16 161 HIS A N 1
ATOM 1160 C CA . HIS A 1 169 ? -13.716 -16.538 18.616 1.00 7.69 161 HIS A CA 1
ATOM 1161 C C . HIS A 1 169 ? -15.196 -17.013 18.5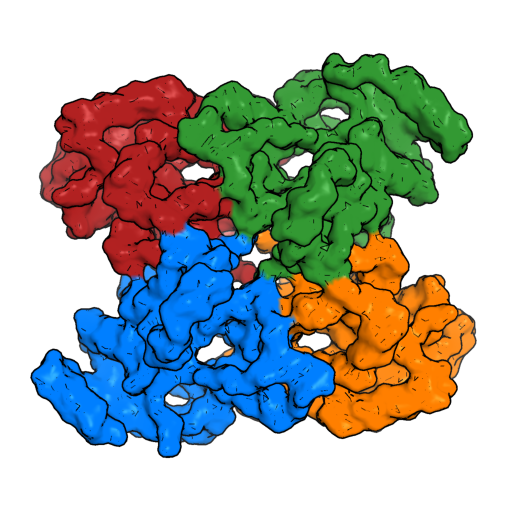84 1.00 6.94 161 HIS A C 1
ATOM 1162 O O . HIS A 1 169 ? -15.534 -18.051 19.156 1.00 7.08 161 HIS A O 1
ATOM 1169 N N . GLY A 1 170 ? -16.084 -16.319 17.858 1.00 6.70 162 GLY A N 1
ATOM 1170 C CA . GLY A 1 170 ? -17.409 -16.902 17.608 1.00 7.09 162 GLY A CA 1
ATOM 1171 C C . GLY A 1 170 ? -17.304 -18.246 16.900 1.00 6.82 162 GLY A C 1
ATOM 1172 O O . GLY A 1 170 ? -17.974 -19.215 17.276 1.00 6.83 162 GLY A O 1
ATOM 1173 N N . PHE A 1 171 ? -16.433 -18.322 15.894 1.00 7.23 163 PHE A N 1
ATOM 1174 C CA . PHE A 1 171 ? -16.153 -19.579 15.222 1.00 7.16 163 PHE A CA 1
ATOM 1175 C C . PHE A 1 171 ? -15.635 -20.622 16.215 1.00 6.93 163 PHE A C 1
ATOM 1176 O O . PHE A 1 171 ? -16.116 -21.759 16.243 1.00 6.57 163 PHE A O 1
ATOM 1184 N N . THR A 1 172 ? -14.653 -20.241 17.028 1.00 7.13 164 THR A N 1
ATOM 1185 C CA . THR A 1 172 ? -14.108 -21.155 18.051 1.00 7.45 164 THR A CA 1
ATOM 1186 C C . THR A 1 172 ? -15.211 -21.822 18.887 1.00 8.12 164 THR A C 1
ATOM 1187 O O . THR A 1 172 ? -15.199 -23.041 19.100 1.00 8.01 164 THR A O 1
ATOM 1191 N N . LYS A 1 173 ? -16.133 -21.010 19.387 1.00 7.30 165 LYS A N 1
ATOM 1192 C CA . LYS A 1 173 ? -17.146 -21.509 20.323 1.00 7.62 165 LYS A CA 1
ATOM 1193 C C . LYS A 1 173 ? -18.131 -22.467 19.651 1.00 8.05 165 LYS A C 1
ATOM 1194 O O . LYS A 1 173 ? -18.379 -23.557 20.149 1.00 7.16 165 LYS A O 1
ATOM 1200 N N . SER A 1 174 ? -18.641 -22.084 18.485 1.00 6.98 166 SER A N 1
ATOM 1201 C CA . SER A 1 174 ? -19.525 -22.956 17.744 1.00 6.82 166 SER A CA 1
ATOM 1202 C C . SER A 1 174 ? -18.860 -24.272 17.350 1.00 7.59 166 SER A C 1
ATOM 1203 O O . SER A 1 174 ? -19.456 -25.342 17.535 1.00 6.95 166 SER A O 1
ATOM 1206 N N . LEU A 1 175 ? -17.652 -24.208 16.817 1.00 7.50 167 LEU A N 1
ATOM 1207 C CA . LEU A 1 175 ? -16.994 -25.440 16.383 1.00 6.59 167 LEU A CA 1
ATOM 1208 C C . LEU A 1 175 ? -16.679 -26.328 17.581 1.00 7.09 167 LEU A C 1
ATOM 1209 O O . LEU A 1 175 ? -16.827 -27.561 17.515 1.00 6.51 167 LEU A O 1
ATOM 1214 N N . ALA A 1 176 ? -16.276 -25.716 18.694 1.00 7.73 168 ALA A N 1
ATOM 1215 C CA . ALA A 1 176 ? -15.921 -26.464 19.900 1.00 8.23 168 ALA A CA 1
ATOM 1216 C C . ALA A 1 176 ? -17.106 -27.313 20.315 1.00 7.95 168 ALA A C 1
ATOM 1217 O O . ALA A 1 176 ? -16.934 -28.466 20.654 1.00 8.36 168 ALA A O 1
ATOM 1219 N N . LEU A 1 177 ? -18.317 -26.747 20.261 1.00 7.44 169 LEU A N 1
ATOM 1220 C CA . LEU A 1 177 ? -19.539 -27.479 20.591 1.00 7.94 169 LEU A CA 1
ATOM 1221 C C . LEU A 1 177 ? -19.827 -28.624 19.644 1.00 9.37 169 LEU A C 1
ATOM 1222 O O . LEU A 1 177 ? -20.409 -29.631 20.051 1.00 10.45 169 LEU A O 1
ATOM 1227 N N . GLU A 1 178 ? -19.461 -28.466 18.374 1.00 9.85 170 GLU A N 1
ATOM 1228 C CA . GLU A 1 178 ? -19.714 -29.497 17.368 1.00 10.25 170 GLU A CA 1
ATOM 1229 C C . GLU A 1 178 ? -18.895 -30.751 17.563 1.00 8.50 170 GLU A C 1
ATOM 1230 O O . GLU A 1 178 ? -19.381 -31.842 17.255 1.00 11.09 170 GLU A O 1
ATOM 1236 N N . ILE A 1 179 ? -17.660 -30.592 18.048 1.00 8.00 171 ILE A N 1
ATOM 1237 C CA . ILE A 1 179 ? -16.669 -31.667 18.000 1.00 9.03 171 ILE A CA 1
ATOM 1238 C C . ILE A 1 179 ? -15.993 -32.014 19.352 1.00 9.44 171 ILE A C 1
ATOM 1239 O O . ILE A 1 179 ? -15.159 -32.913 19.396 1.00 10.37 171 ILE A O 1
ATOM 1244 N N . ALA A 1 180 ? -16.348 -31.332 20.447 1.00 9.51 172 ALA A N 1
ATOM 1245 C CA . ALA A 1 180 ? -15.780 -31.643 21.769 1.00 9.35 172 ALA A CA 1
ATOM 1246 C C . ALA A 1 180 ? -15.894 -33.134 22.140 1.00 9.02 172 ALA A C 1
ATOM 1247 O O . ALA A 1 180 ? -14.976 -33.697 22.728 1.00 9.22 172 ALA A O 1
ATOM 1249 N N . ARG A 1 181 ? -17.013 -33.765 21.795 1.00 8.95 173 ARG A N 1
ATOM 1250 C CA . ARG A 1 181 ? -17.275 -35.149 22.224 1.00 10.30 173 ARG A CA 1
ATOM 1251 C C . ARG A 1 181 ? -16.368 -36.167 21.520 1.00 10.32 173 ARG A C 1
ATOM 1252 O O . ARG A 1 181 ? -16.267 -37.312 21.937 1.00 12.75 173 ARG A O 1
ATOM 1254 N N . LYS A 1 182 ? -15.709 -35.734 20.450 1.00 11.52 174 LYS A N 1
ATOM 1255 C CA . LYS A 1 182 ? -14.848 -36.583 19.660 1.00 11.74 174 LYS A CA 1
ATOM 1256 C C . LYS A 1 182 ? -13.362 -36.298 19.889 1.00 11.98 174 LYS A C 1
ATOM 1257 O O . LYS A 1 182 ? -12.529 -36.681 19.083 1.00 14.04 174 LYS A O 1
ATOM 1263 N N . GLY A 1 183 ? -13.014 -35.641 20.986 1.00 11.58 175 GLY A N 1
ATOM 1264 C CA . GLY A 1 183 ? -11.603 -35.493 21.354 1.00 9.77 175 GLY A CA 1
ATOM 1265 C C . GLY A 1 183 ? -10.855 -34.403 20.633 1.00 9.40 175 GLY A C 1
ATOM 1266 O O . GLY A 1 183 ? -9.624 -34.369 20.678 1.00 8.87 175 GLY A O 1
ATOM 1267 N N . VAL A 1 184 ? -11.583 -33.485 19.996 1.00 9.41 176 VAL A N 1
ATOM 1268 C CA . VAL A 1 184 ? -10.957 -32.334 19.373 1.00 9.39 176 VAL A CA 1
ATOM 1269 C C . VAL A 1 184 ? -11.234 -31.080 20.202 1.00 9.00 176 VAL A C 1
ATOM 1270 O O . VAL A 1 184 ? -12.375 -30.817 20.556 1.00 10.49 176 VAL A O 1
ATOM 1274 N N . THR A 1 185 ? -10.203 -30.291 20.489 1.00 7.75 177 THR A N 1
ATOM 1275 C CA . THR A 1 185 ? -10.436 -29.004 21.122 1.00 7.51 177 THR A CA 1
ATOM 1276 C C . THR A 1 185 ? -10.205 -27.862 20.155 1.00 7.22 177 THR A C 1
ATOM 1277 O O . THR A 1 185 ? -9.445 -27.984 19.177 1.00 6.71 177 THR A O 1
ATOM 1281 N N . VAL A 1 186 ? -10.934 -26.775 20.405 1.00 7.18 178 VAL A N 1
ATOM 1282 C CA . VAL A 1 186 ? -10.840 -25.532 19.617 1.00 7.24 178 VAL A CA 1
ATOM 1283 C C . VAL A 1 186 ? -10.721 -24.364 20.614 1.00 6.74 178 VAL A C 1
ATOM 1284 O O . VAL A 1 186 ? -11.592 -24.213 21.469 1.00 7.71 178 VAL A O 1
ATOM 1288 N N . ASN A 1 187 ? -9.652 -23.567 20.518 1.00 5.93 179 ASN A N 1
ATOM 1289 C CA . ASN A 1 187 ? -9.426 -22.445 21.432 1.00 6.12 179 ASN A CA 1
ATOM 1290 C C . ASN A 1 187 ? -8.876 -21.233 20.726 1.00 6.37 179 ASN A C 1
ATOM 1291 O O . ASN A 1 187 ? -8.245 -21.363 19.678 1.00 6.14 179 ASN A O 1
ATOM 1296 N N . THR A 1 188 ? -9.112 -20.059 21.310 1.00 6.77 180 THR A N 1
ATOM 1297 C CA . THR A 1 188 ? -8.589 -18.800 20.805 1.00 7.35 180 THR A CA 1
ATOM 1298 C C . THR A 1 188 ? -7.480 -18.322 21.759 1.00 7.30 180 THR A C 1
ATOM 1299 O O . THR A 1 188 ? -7.605 -18.486 22.973 1.00 7.48 180 THR A O 1
ATOM 1303 N N . VAL A 1 189 ? -6.400 -17.767 21.211 1.00 6.41 181 VAL A N 1
ATOM 1304 C CA . VAL A 1 189 ? -5.346 -17.109 21.962 1.00 6.61 181 VAL A CA 1
ATOM 1305 C C . VAL A 1 189 ? -5.306 -15.650 21.515 1.00 6.38 181 VAL A C 1
ATOM 1306 O O . VAL A 1 189 ? -5.233 -15.372 20.327 1.00 6.71 181 VAL A O 1
ATOM 1310 N N . SER A 1 190 ? -5.364 -14.728 22.472 1.00 7.08 182 SER A N 1
ATOM 1311 C CA . SER A 1 190 ? -5.426 -13.281 22.218 1.00 7.40 182 SER A CA 1
ATOM 1312 C C . SER A 1 190 ? -4.192 -12.554 22.753 1.00 7.16 182 SER A C 1
ATOM 1313 O O . SER A 1 190 ? -4.130 -12.146 23.927 1.00 7.11 182 SER A O 1
ATOM 1316 N N . PRO A 1 191 ? -3.168 -12.412 21.903 1.00 7.22 183 PRO A N 1
ATOM 1317 C CA . PRO A 1 191 ? -1.961 -11.719 22.358 1.00 7.56 183 PRO A CA 1
ATOM 1318 C C . PRO A 1 191 ? -2.062 -10.203 22.414 1.00 7.74 183 PRO A C 1
ATOM 1319 O O . PRO A 1 191 ? -2.810 -9.582 21.646 1.00 7.14 183 PRO A O 1
ATOM 1323 N N . GLY A 1 192 ? -1.283 -9.631 23.330 1.00 8.38 184 GLY A N 1
ATOM 1324 C CA . GLY A 1 192 ? -1.007 -8.197 23.375 1.00 8.01 184 GLY A CA 1
ATOM 1325 C C . GLY A 1 192 ? 0.172 -7.808 22.490 1.00 9.17 184 GLY A C 1
ATOM 1326 O O . GLY A 1 192 ? 0.414 -8.430 21.453 1.00 10.66 184 GLY A O 1
ATOM 1327 N N . TYR A 1 193 ? 0.894 -6.771 22.900 1.00 9.93 185 TYR A N 1
ATOM 1328 C CA . TYR A 1 193 ? 2.047 -6.266 22.163 1.00 9.55 185 TYR A CA 1
ATOM 1329 C C . TYR A 1 193 ? 3.211 -7.249 22.274 1.00 9.10 185 TYR A C 1
ATOM 1330 O O . TYR A 1 193 ? 3.619 -7.595 23.382 1.00 9.79 185 TYR A O 1
ATOM 1339 N N . LEU A 1 194 ? 3.716 -7.684 21.111 1.00 9.23 186 LEU A N 1
ATOM 1340 C CA . LEU A 1 194 ? 4.805 -8.635 21.031 1.00 10.76 186 LEU A CA 1
ATOM 1341 C C . LEU A 1 194 ? 6.050 -8.016 20.394 1.00 11.89 186 LEU A C 1
ATOM 1342 O O . LEU A 1 194 ? 5.946 -7.145 19.550 1.00 13.67 186 LEU A O 1
ATOM 1347 N N . ALA A 1 195 ? 7.218 -8.490 20.826 1.00 12.59 187 ALA A N 1
ATOM 1348 C CA . ALA A 1 195 ? 8.507 -8.119 20.240 1.00 14.62 187 ALA A CA 1
ATOM 1349 C C . ALA A 1 195 ? 8.838 -8.856 18.949 1.00 16.87 187 ALA A C 1
ATOM 1350 O O . ALA A 1 195 ? 9.923 -9.448 18.821 1.00 19.03 187 ALA A O 1
ATOM 1352 N N . THR A 1 196 ? 7.922 -8.798 17.988 1.00 15.71 188 THR A N 1
ATOM 1353 C CA . THR A 1 196 ? 8.202 -9.154 16.589 1.00 18.53 188 THR A CA 1
ATOM 1354 C C . THR A 1 196 ? 8.923 -7.994 15.868 1.00 22.48 188 THR A C 1
ATOM 1355 O O . THR A 1 196 ? 8.918 -6.859 16.357 1.00 20.59 188 THR A O 1
ATOM 1359 N N . LYS A 1 197 ? 9.495 -8.283 14.695 1.00 26.77 189 LYS A N 1
ATOM 1360 C CA . LYS A 1 197 ? 10.292 -7.313 13.909 1.00 24.68 189 LYS A CA 1
ATOM 1361 C C . LYS A 1 197 ? 9.691 -5.900 13.742 1.00 30.08 189 LYS A C 1
ATOM 1362 O O . LYS A 1 197 ? 10.381 -4.896 13.966 1.00 33.73 189 LYS A O 1
ATOM 1364 N N . MET A 1 198 ? 8.425 -5.815 13.334 1.00 28.47 190 MET A N 1
ATOM 1365 C CA . MET A 1 198 ? 7.799 -4.512 13.055 1.00 33.50 190 MET A CA 1
ATOM 1366 C C . MET A 1 198 ? 7.477 -3.692 14.314 1.00 30.97 190 MET A C 1
ATOM 1367 O O . MET A 1 198 ? 7.218 -2.489 14.220 1.00 35.78 190 MET A O 1
ATOM 1369 N N . VAL A 1 199 ? 7.486 -4.345 15.479 1.00 27.29 191 VAL A N 1
ATOM 1370 C CA . VAL A 1 199 ? 7.250 -3.689 16.766 1.00 23.05 191 VAL A CA 1
ATOM 1371 C C . VAL A 1 199 ? 8.569 -3.257 17.407 1.00 23.73 191 VAL A C 1
ATOM 1372 O O . VAL A 1 199 ? 8.656 -2.195 18.012 1.00 23.43 191 VAL A O 1
ATOM 1376 N N . THR A 1 200 ? 9.594 -4.093 17.280 1.00 24.72 192 THR A N 1
ATOM 1377 C CA . THR A 1 200 ? 10.930 -3.772 17.800 1.00 25.99 192 THR A CA 1
ATOM 1378 C C . THR A 1 200 ? 11.623 -2.734 16.912 1.00 24.71 192 THR A C 1
ATOM 1379 O O . THR A 1 200 ? 12.618 -2.135 17.317 1.00 29.67 192 THR A O 1
ATOM 1383 N N . ALA A 1 201 ? 11.090 -2.523 15.701 1.00 19.15 193 ALA A N 1
ATOM 1384 C CA . ALA A 1 201 ? 11.560 -1.436 14.826 1.00 26.05 193 ALA A CA 1
ATOM 1385 C C . ALA A 1 201 ? 11.118 -0.077 15.363 1.00 30.61 193 ALA A C 1
ATOM 1386 O O . ALA A 1 201 ? 11.688 0.942 14.993 1.00 35.45 193 ALA A O 1
ATOM 1388 N N . ILE A 1 202 ? 10.102 -0.060 16.229 1.00 30.81 194 ILE A N 1
ATOM 1389 C CA . ILE A 1 202 ? 9.652 1.177 16.874 1.00 27.91 194 ILE A CA 1
ATOM 1390 C C . ILE A 1 202 ? 10.800 1.789 17.689 1.00 32.42 194 ILE A C 1
ATOM 1391 O O . ILE A 1 202 ? 11.449 1.087 18.473 1.00 31.56 194 ILE A O 1
ATOM 1393 N N . PRO A 1 203 ? 11.080 3.094 17.496 1.00 30.75 195 PRO A N 1
ATOM 1394 C CA . PRO A 1 203 ? 12.172 3.681 18.275 1.00 29.23 195 PRO A CA 1
ATOM 1395 C C . PRO A 1 203 ? 11.908 3.592 19.771 1.00 29.54 195 PRO A C 1
ATOM 1396 O O . PRO A 1 203 ? 10.751 3.707 20.197 1.00 30.46 195 PRO A O 1
ATOM 1400 N N . GLN A 1 204 ? 12.970 3.369 20.547 1.00 29.67 196 GLN A N 1
ATOM 1401 C CA . GLN A 1 204 ? 12.861 3.175 22.002 1.00 31.43 196 GLN A CA 1
ATOM 1402 C C . GLN A 1 204 ? 12.115 4.317 22.707 1.00 30.49 196 GLN A C 1
ATOM 1403 O O . GLN A 1 204 ? 11.352 4.078 23.640 1.00 31.20 196 GLN A O 1
ATOM 1409 N N . ASP A 1 205 ? 12.330 5.555 22.267 1.00 29.13 197 ASP A N 1
ATOM 1410 C CA . ASP A 1 205 ? 11.608 6.689 22.847 1.00 27.49 197 ASP A CA 1
ATOM 1411 C C . ASP A 1 205 ? 10.083 6.546 22.664 1.00 30.15 197 ASP A C 1
ATOM 1412 O O . ASP A 1 205 ? 9.317 6.866 23.572 1.00 29.93 197 ASP A O 1
ATOM 1417 N N . ILE A 1 206 ? 9.649 6.042 21.509 1.00 27.66 198 ILE A N 1
ATOM 1418 C CA . ILE A 1 206 ? 8.218 5.853 21.239 1.00 27.05 198 ILE A CA 1
ATOM 1419 C C . ILE A 1 206 ? 7.676 4.629 21.990 1.00 28.49 198 ILE A C 1
ATOM 1420 O O . ILE A 1 206 ? 6.564 4.654 22.530 1.00 29.35 198 ILE A O 1
ATOM 1425 N N . LEU A 1 207 ? 8.454 3.553 22.019 1.00 26.00 199 LEU A N 1
ATOM 1426 C CA . LEU A 1 207 ? 8.088 2.390 22.832 1.00 22.91 199 LEU A CA 1
ATOM 1427 C C . LEU A 1 207 ? 7.911 2.794 24.310 1.00 21.86 199 LEU A C 1
ATOM 1428 O O . LEU A 1 207 ? 6.885 2.473 24.937 1.00 20.12 199 LEU A O 1
ATOM 1433 N N . ASP A 1 208 ? 8.890 3.525 24.850 1.00 21.47 200 ASP A N 1
ATOM 1434 C CA . ASP A 1 208 ? 8.851 3.945 26.256 1.00 23.41 200 ASP A CA 1
ATOM 1435 C C . ASP A 1 208 ? 7.704 4.879 26.620 1.00 22.92 200 ASP A C 1
ATOM 1436 O O . ASP A 1 208 ? 7.161 4.778 27.716 1.00 29.53 200 ASP A O 1
ATOM 1441 N N . THR A 1 209 ? 7.360 5.801 25.726 1.00 18.42 201 THR A N 1
ATOM 1442 C CA . THR A 1 209 ? 6.365 6.825 26.035 1.00 20.62 201 THR A CA 1
ATOM 1443 C C . THR A 1 209 ? 4.950 6.510 25.536 1.00 21.44 201 THR A C 1
ATOM 1444 O O . THR A 1 209 ? 3.970 7.035 26.080 1.00 24.86 201 THR A O 1
ATOM 1448 N N . LYS A 1 210 ? 4.837 5.664 24.512 1.00 18.99 202 LYS A N 1
ATOM 1449 C CA . LYS A 1 210 ? 3.541 5.409 23.866 1.00 19.27 202 LYS A CA 1
ATOM 1450 C C . LYS A 1 210 ? 3.008 3.971 24.030 1.00 18.53 202 LYS A C 1
ATOM 1451 O O . LYS A 1 210 ? 1.812 3.769 24.198 1.00 22.19 202 LYS A O 1
ATOM 1457 N N . ILE A 1 211 ? 3.882 2.973 23.954 1.00 17.55 203 ILE A N 1
ATOM 1458 C CA . ILE A 1 211 ? 3.416 1.580 23.964 1.00 14.60 203 ILE A CA 1
ATOM 1459 C C . ILE A 1 211 ? 3.493 0.982 25.372 1.00 14.97 203 ILE A C 1
ATOM 1460 O O . ILE A 1 211 ? 2.493 0.498 25.908 1.00 14.63 203 ILE A O 1
ATOM 1465 N N . LEU A 1 212 ? 4.682 0.997 25.964 1.00 15.40 204 LEU A N 1
ATOM 1466 C CA . LEU A 1 212 ? 4.872 0.367 27.273 1.00 14.02 204 LEU A CA 1
ATOM 1467 C C . LEU A 1 212 ? 3.934 0.870 28.397 1.00 13.87 204 LEU A C 1
ATOM 1468 O O . LEU A 1 212 ? 3.500 0.071 29.212 1.00 14.28 204 LEU A O 1
ATOM 1473 N N . PRO A 1 213 ? 3.563 2.172 28.410 1.00 15.14 205 PRO A N 1
ATOM 1474 C CA . PRO A 1 213 ? 2.627 2.604 29.456 1.00 15.04 205 PRO A CA 1
ATOM 1475 C C . PRO A 1 213 ? 1.239 1.941 29.384 1.00 13.49 205 PRO A C 1
ATOM 1476 O O . PRO A 1 213 ? 0.498 1.975 30.356 1.00 13.48 205 PRO A O 1
ATOM 1480 N N . GLN A 1 214 ? 0.911 1.327 28.252 1.00 12.28 206 GLN A N 1
ATOM 1481 C CA . GLN A 1 214 ? -0.342 0.561 28.103 1.00 11.05 206 GLN A CA 1
ATOM 1482 C C . GLN A 1 214 ? -0.301 -0.839 28.707 1.00 10.90 206 GLN A C 1
ATOM 1483 O O . GLN A 1 214 ? -1.322 -1.521 28.806 1.00 12.32 206 GLN A O 1
ATOM 1489 N N . ILE A 1 215 ? 0.897 -1.265 29.068 1.00 9.73 207 ILE A N 1
ATOM 1490 C CA . ILE A 1 215 ? 1.186 -2.657 29.489 1.00 8.52 207 ILE A CA 1
ATOM 1491 C C . ILE A 1 215 ? 1.660 -2.675 30.942 1.00 9.05 207 ILE A C 1
ATOM 1492 O O . ILE A 1 215 ? 2.794 -2.232 31.245 1.00 10.73 207 ILE A O 1
ATOM 1497 N N . PRO A 1 216 ? 0.807 -3.160 31.871 1.00 8.36 208 PRO A N 1
ATOM 1498 C CA . PRO A 1 216 ? 1.225 -3.217 33.290 1.00 9.60 208 PRO A CA 1
ATOM 1499 C C . PRO A 1 216 ? 2.566 -3.956 33.505 1.00 9.79 208 PRO A C 1
ATOM 1500 O O . PRO A 1 216 ? 3.348 -3.572 34.362 1.00 12.43 208 PRO A O 1
ATOM 1504 N N . ALA A 1 217 ? 2.819 -5.012 32.741 1.00 9.02 209 ALA A N 1
ATOM 1505 C CA . ALA A 1 217 ? 4.091 -5.732 32.843 1.00 8.63 209 ALA A CA 1
ATOM 1506 C C . ALA A 1 217 ? 5.310 -4.858 32.544 1.00 10.06 209 ALA A C 1
ATOM 1507 O O . ALA A 1 217 ? 6.430 -5.189 32.956 1.00 11.10 209 ALA A O 1
ATOM 1509 N N . GLY A 1 218 ? 5.112 -3.782 31.794 1.00 9.51 210 GLY A N 1
ATOM 1510 C CA . GLY A 1 218 ? 6.196 -2.818 31.542 1.00 9.42 210 GLY A CA 1
ATOM 1511 C C . GLY A 1 218 ? 7.177 -3.216 30.444 1.00 10.16 210 GLY A C 1
ATOM 1512 O O . GLY A 1 218 ? 8.230 -2.597 30.310 1.00 13.59 210 GLY A O 1
ATOM 1513 N N . ARG A 1 219 ? 6.830 -4.246 29.663 1.00 10.95 211 ARG A N 1
ATOM 1514 C CA . ARG A 1 219 ? 7.652 -4.771 28.582 1.00 11.80 211 ARG A CA 1
ATOM 1515 C C . ARG A 1 219 ? 6.780 -5.384 27.496 1.00 11.05 211 ARG A C 1
ATOM 1516 O O . ARG A 1 219 ? 5.604 -5.736 27.736 1.00 10.87 211 ARG A O 1
ATOM 1524 N N . LEU A 1 220 ? 7.368 -5.539 26.313 1.00 13.00 212 LEU A N 1
ATOM 1525 C CA . LEU A 1 220 ? 6.767 -6.351 25.242 1.00 10.92 212 LEU A CA 1
ATOM 1526 C C . LEU A 1 220 ? 6.724 -7.837 25.593 1.00 10.63 212 LEU A C 1
ATOM 1527 O O . LEU A 1 220 ? 7.586 -8.340 26.314 1.00 11.30 212 LEU A O 1
ATOM 1532 N N . GLY A 1 221 ? 5.717 -8.546 25.080 1.00 10.83 213 GLY A N 1
ATOM 1533 C CA . GLY A 1 221 ? 5.689 -10.005 25.219 1.00 11.57 213 GLY A CA 1
ATOM 1534 C C . GLY A 1 221 ? 6.657 -10.604 24.209 1.00 10.82 213 GLY A C 1
ATOM 1535 O O . GLY A 1 221 ? 6.845 -10.050 23.107 1.00 12.36 213 GLY A O 1
ATOM 1536 N N . LYS A 1 222 ? 7.273 -11.733 24.552 1.00 11.86 214 LYS A N 1
ATOM 1537 C CA . LYS A 1 222 ? 8.133 -12.425 23.583 1.00 11.26 214 LYS A CA 1
ATOM 1538 C C . LYS A 1 222 ? 7.259 -13.330 22.687 1.00 10.00 214 LYS A C 1
ATOM 1539 O O . LYS A 1 222 ? 6.357 -14.012 23.184 1.00 11.75 214 LYS A O 1
ATOM 1545 N N . PRO A 1 223 ? 7.494 -13.323 21.355 1.00 11.44 215 PRO A N 1
ATOM 1546 C CA . PRO A 1 223 ? 6.795 -14.315 20.527 1.00 12.54 215 PRO A CA 1
ATOM 1547 C C . PRO A 1 223 ? 6.932 -15.734 21.104 1.00 10.98 215 PRO A C 1
ATOM 1548 O O . PRO A 1 223 ? 5.978 -16.535 21.034 1.00 9.99 215 PRO A O 1
ATOM 1552 N N . GLU A 1 224 ? 8.095 -16.048 21.681 1.00 10.85 216 GLU A N 1
ATOM 1553 C CA . GLU A 1 224 ? 8.316 -17.385 22.267 1.00 11.28 216 GLU A CA 1
ATOM 1554 C C . GLU A 1 224 ? 7.368 -17.687 23.443 1.00 10.37 216 GLU A C 1
ATOM 1555 O O . GLU A 1 224 ? 7.074 -18.860 23.704 1.00 10.95 216 GLU A O 1
ATOM 1561 N N . GLU A 1 225 ? 6.925 -16.653 24.170 1.00 10.28 217 GLU A N 1
ATOM 1562 C CA . GLU A 1 225 ? 5.961 -16.840 25.273 1.00 9.64 217 GLU A CA 1
ATOM 1563 C C . GLU A 1 225 ? 4.592 -17.227 24.737 1.00 8.82 217 GLU A C 1
ATOM 1564 O O . GLU A 1 225 ? 3.951 -18.148 25.236 1.00 10.10 217 GLU A O 1
ATOM 1570 N N . VAL A 1 226 ? 4.157 -16.549 23.691 1.00 9.24 218 VAL A N 1
ATOM 1571 C CA . VAL A 1 226 ? 2.911 -16.914 23.021 1.00 9.40 218 VAL A CA 1
ATOM 1572 C C . VAL A 1 226 ? 3.033 -18.314 22.430 1.00 9.40 218 VAL A C 1
ATOM 1573 O O . VAL A 1 226 ? 2.107 -19.106 22.538 1.00 9.76 218 VAL A O 1
ATOM 1577 N N . ALA A 1 227 ? 4.169 -18.618 21.796 1.00 9.08 219 ALA A N 1
ATOM 1578 C CA . ALA A 1 227 ? 4.377 -19.964 21.273 1.00 9.20 219 ALA A CA 1
ATOM 1579 C C . ALA A 1 227 ? 4.266 -21.064 22.355 1.00 9.97 219 ALA A C 1
ATOM 1580 O O . ALA A 1 227 ? 3.686 -22.149 22.120 1.00 9.39 219 ALA A O 1
ATOM 1582 N N . ALA A 1 228 ? 4.810 -20.785 23.533 1.00 10.12 220 ALA A N 1
ATOM 1583 C CA . ALA A 1 228 ? 4.712 -21.720 24.666 1.00 10.42 220 ALA A CA 1
ATOM 1584 C C . ALA A 1 228 ? 3.263 -21.992 25.076 1.00 8.97 220 ALA A C 1
ATOM 1585 O O . ALA A 1 228 ? 2.907 -23.124 25.415 1.00 10.20 220 ALA A O 1
ATOM 1587 N N . LEU A 1 229 ? 2.419 -20.960 25.057 1.00 7.45 221 LEU A N 1
ATOM 1588 C CA . LEU A 1 229 ? 0.985 -21.149 25.364 1.00 7.28 221 LEU A CA 1
ATOM 1589 C C . LEU A 1 229 ? 0.297 -22.015 24.315 1.00 7.05 221 LEU A C 1
ATOM 1590 O O . LEU A 1 229 ? -0.568 -22.859 24.629 1.00 8.40 221 LEU A O 1
ATOM 1595 N N . VAL A 1 230 ? 0.645 -21.775 23.050 1.00 7.42 222 VAL A N 1
ATOM 1596 C CA . VAL A 1 230 ? 0.073 -22.543 21.947 1.00 9.31 222 VAL A CA 1
ATOM 1597 C C . VAL A 1 230 ? 0.545 -24.010 22.103 1.00 8.68 222 VAL A C 1
ATOM 1598 O O . VAL A 1 230 ? -0.248 -24.930 21.991 1.00 8.12 222 VAL A O 1
ATOM 1602 N N . ALA A 1 231 ? 1.825 -24.218 22.409 1.00 9.10 223 ALA A N 1
ATOM 1603 C CA . ALA A 1 231 ? 2.329 -25.580 22.672 1.00 9.28 223 ALA A CA 1
ATOM 1604 C C . ALA A 1 231 ? 1.583 -26.262 23.812 1.00 9.83 223 ALA A C 1
ATOM 1605 O O . ALA A 1 231 ? 1.218 -27.438 23.695 1.00 9.51 223 ALA A O 1
ATOM 1607 N N . TYR A 1 232 ? 1.315 -25.528 24.901 1.00 9.43 224 TYR A N 1
ATOM 1608 C CA . TYR A 1 232 ? 0.470 -26.056 25.975 1.00 9.32 224 TYR A CA 1
ATOM 1609 C C . TYR A 1 232 ? -0.904 -26.501 25.447 1.00 9.14 224 TYR A C 1
ATOM 1610 O O . TYR A 1 232 ? -1.357 -27.628 25.686 1.00 7.98 224 TYR A O 1
ATOM 1619 N N . LEU A 1 233 ? -1.569 -25.637 24.698 1.00 8.50 225 LEU A N 1
ATOM 1620 C CA . LEU A 1 233 ? -2.909 -25.984 24.198 1.00 9.82 225 LEU A CA 1
ATOM 1621 C C . LEU A 1 233 ? -2.895 -27.221 23.269 1.00 8.48 225 LEU A C 1
ATOM 1622 O O . LEU A 1 233 ? -3.853 -28.000 23.234 1.00 7.89 225 LEU A O 1
ATOM 1627 N N . CYS A 1 234 ? -1.805 -27.388 22.525 1.00 10.37 226 CYS A N 1
ATOM 1628 C CA . CYS A 1 234 ? -1.675 -28.459 21.560 1.00 9.09 226 CYS A CA 1
ATOM 1629 C C . CYS A 1 234 ? -1.205 -29.755 22.198 1.00 9.74 226 CYS A C 1
ATOM 1630 O O . CYS A 1 234 ? -1.125 -30.778 21.521 1.00 10.08 226 CYS A O 1
ATOM 1633 N N . SER A 1 235 ? -0.911 -29.725 23.495 1.00 10.13 227 SER A N 1
ATOM 1634 C CA . SER A 1 235 ? -0.413 -30.899 24.176 1.00 12.31 227 SER A CA 1
ATOM 1635 C C . SER A 1 235 ? -1.497 -31.898 24.553 1.00 11.71 227 SER A C 1
ATOM 1636 O O . SER A 1 235 ? -2.690 -31.582 24.560 1.00 11.03 227 SER A O 1
ATOM 1639 N N . GLU A 1 236 ? -1.051 -33.106 24.892 1.00 12.46 228 GLU A N 1
ATOM 1640 C CA . GLU A 1 236 ? -1.932 -34.197 25.264 1.00 14.39 228 GLU A CA 1
ATOM 1641 C C . GLU A 1 236 ? -2.685 -33.834 26.576 1.00 11.19 228 GLU A C 1
ATOM 1642 O O . GLU A 1 236 ? -3.831 -34.230 26.771 1.00 17.00 228 GLU A O 1
ATOM 1648 N N . GLU A 1 237 ? -2.081 -33.023 27.439 1.00 12.67 229 GLU A N 1
ATOM 1649 C CA . GLU A 1 237 ? -2.670 -32.698 28.736 1.00 13.36 229 GLU A CA 1
ATOM 1650 C C . GLU A 1 237 ? -3.649 -31.508 28.746 1.00 10.72 229 GLU A C 1
ATOM 1651 O O . GLU A 1 237 ? -4.218 -31.215 29.782 1.00 11.70 229 GLU A O 1
ATOM 1657 N N . ALA A 1 238 ? -3.866 -30.860 27.602 1.00 8.26 230 ALA A N 1
ATOM 1658 C CA . ALA A 1 238 ? -4.828 -29.724 27.498 1.00 7.95 230 ALA A CA 1
ATOM 1659 C C . ALA A 1 238 ? -6.208 -30.120 26.914 1.00 8.18 230 ALA A C 1
ATOM 1660 O O . ALA A 1 238 ? -6.975 -29.260 26.459 1.00 9.85 230 ALA A O 1
ATOM 1662 N N . GLY A 1 239 ? -6.512 -31.404 26.929 1.00 8.81 231 GLY A N 1
ATOM 1663 C CA . GLY A 1 239 ? -7.755 -31.923 26.389 1.00 8.88 231 GLY A CA 1
ATOM 1664 C C . GLY A 1 239 ? -9.080 -31.476 26.986 1.00 8.26 231 GLY A C 1
ATOM 1665 O O . GLY A 1 239 ? -10.140 -31.660 26.350 1.00 9.06 231 GLY A O 1
ATOM 1666 N N . PHE A 1 240 ? -9.056 -30.949 28.217 1.00 7.98 232 PHE A N 1
ATOM 1667 C CA . PHE A 1 240 ? -10.258 -30.395 28.853 1.00 7.16 232 PHE A CA 1
ATOM 1668 C C . PHE A 1 240 ? -10.423 -28.873 28.681 1.00 7.35 232 PHE A C 1
ATOM 1669 O O . PHE A 1 240 ? -11.325 -28.275 29.254 1.00 7.77 232 PHE A O 1
ATOM 1677 N N . VAL A 1 241 ? -9.562 -28.254 27.887 1.00 7.33 233 VAL A N 1
ATOM 1678 C CA . VAL A 1 241 ? -9.689 -26.819 27.571 1.00 6.78 233 VAL A CA 1
ATOM 1679 C C . VAL A 1 241 ? -10.280 -26.710 26.184 1.00 6.63 233 VAL A C 1
ATOM 1680 O O . VAL A 1 241 ? -9.627 -27.078 25.207 1.00 7.59 233 VAL A O 1
ATOM 1684 N N . THR A 1 242 ? -11.517 -26.208 26.078 1.00 6.50 234 THR A N 1
ATOM 1685 C CA . THR A 1 242 ? -12.082 -25.982 24.748 1.00 6.08 234 THR A CA 1
ATOM 1686 C C . THR A 1 242 ? -13.112 -24.870 24.786 1.00 6.97 234 THR A C 1
ATOM 1687 O O . THR A 1 242 ? -13.780 -24.642 25.789 1.00 7.44 234 THR A O 1
ATOM 1691 N N . GLY A 1 243 ? -13.193 -24.163 23.677 1.00 7.10 235 GLY A N 1
ATOM 1692 C CA . GLY A 1 243 ? -14.062 -23.022 23.552 1.00 7.22 235 GLY A CA 1
ATOM 1693 C C . GLY A 1 243 ? -13.602 -21.789 24.288 1.00 6.88 235 GLY A C 1
ATOM 1694 O O . GLY A 1 243 ? -14.396 -20.854 24.430 1.00 9.05 235 GLY A O 1
ATOM 1695 N N . SER A 1 244 ? -12.335 -21.756 24.720 1.00 7.33 236 SER A N 1
ATOM 1696 C CA . SER A 1 244 ? -11.836 -20.680 25.543 1.00 8.04 236 SER A CA 1
ATOM 1697 C C . SER A 1 244 ? -11.126 -19.609 24.708 1.00 8.11 236 SER A C 1
ATOM 1698 O O . SER A 1 244 ? -10.758 -19.842 23.555 1.00 9.39 236 SER A O 1
ATOM 1701 N N . ASN A 1 245 ? -10.989 -18.411 25.279 1.00 8.44 237 ASN A N 1
ATOM 1702 C CA . ASN A 1 245 ? -10.160 -17.338 24.731 1.00 7.97 237 ASN A CA 1
ATOM 1703 C C . ASN A 1 245 ? -9.146 -16.921 25.783 1.00 8.01 237 ASN A C 1
ATOM 1704 O O . ASN A 1 245 ? -9.496 -16.263 26.731 1.00 10.01 237 ASN A O 1
ATOM 1709 N N . ILE A 1 246 ? -7.888 -17.297 25.601 1.00 6.71 238 ILE A N 1
ATOM 1710 C CA . ILE A 1 246 ? -6.863 -17.060 26.591 1.00 8.00 238 ILE A CA 1
ATOM 1711 C C . ILE A 1 246 ? -6.056 -15.807 26.248 1.00 8.04 238 ILE A C 1
ATOM 1712 O O . ILE A 1 246 ? -5.421 -15.719 25.189 1.00 8.37 238 ILE A O 1
ATOM 1717 N N . ALA A 1 247 ? -6.070 -14.867 27.179 1.00 8.33 239 ALA A N 1
ATOM 1718 C CA . ALA A 1 247 ? -5.360 -13.587 27.052 1.00 7.81 239 ALA A CA 1
ATOM 1719 C C . ALA A 1 247 ? -3.912 -13.705 27.490 1.00 6.76 239 ALA A C 1
ATOM 1720 O O . ALA A 1 247 ? -3.628 -14.159 28.615 1.00 5.88 239 ALA A O 1
ATOM 1722 N N . ILE A 1 248 ? -3.012 -13.230 26.631 1.00 7.03 240 ILE A N 1
ATOM 1723 C CA . ILE A 1 248 ? -1.593 -13.193 26.915 1.00 7.07 240 ILE A CA 1
ATOM 1724 C C . ILE A 1 248 ? -1.094 -11.805 26.508 1.00 7.57 240 ILE A C 1
ATOM 1725 O O . ILE A 1 248 ? -0.601 -11.578 25.407 1.00 8.05 240 ILE A O 1
ATOM 1730 N N . ASN A 1 249 ? -1.284 -10.857 27.424 1.00 6.40 241 ASN A N 1
ATOM 1731 C CA . ASN A 1 249 ? -1.134 -9.416 27.084 1.00 6.20 241 ASN A CA 1
ATOM 1732 C C . ASN A 1 249 ? -0.457 -8.544 28.164 1.00 6.71 241 ASN A C 1
ATOM 1733 O O . ASN A 1 249 ? -0.539 -7.310 28.094 1.00 7.22 241 ASN A O 1
ATOM 1738 N N . GLY A 1 250 ? 0.193 -9.158 29.144 1.00 8.17 242 GLY A N 1
ATOM 1739 C CA . GLY A 1 250 ? 0.919 -8.418 30.157 1.00 7.73 242 GLY A CA 1
ATOM 1740 C C . GLY A 1 250 ? 0.047 -7.541 31.039 1.00 7.74 242 GLY A C 1
ATOM 1741 O O . GLY A 1 250 ? 0.550 -6.610 31.663 1.00 8.59 242 GLY A O 1
ATOM 1742 N N . GLY A 1 251 ? -1.249 -7.858 31.085 1.00 7.25 243 GLY A N 1
ATOM 1743 C CA . GLY A 1 251 ? -2.225 -7.095 31.829 1.00 7.39 243 GLY A CA 1
ATOM 1744 C C . GLY A 1 251 ? -2.867 -5.939 31.084 1.00 7.01 243 GLY A C 1
ATOM 1745 O O . GLY A 1 251 ? -3.656 -5.194 31.676 1.00 7.93 243 GLY A O 1
ATOM 1746 N N . GLN A 1 252 ? -2.575 -5.795 29.791 1.00 7.95 244 GLN A N 1
ATOM 1747 C CA . GLN A 1 252 ? -3.090 -4.662 28.991 1.00 7.71 244 GLN A CA 1
ATOM 1748 C C . GLN A 1 252 ? -4.620 -4.596 29.012 1.00 7.95 244 GLN A C 1
ATOM 1749 O O . GLN A 1 252 ? -5.205 -3.495 28.950 1.00 10.78 244 GLN A O 1
ATOM 1755 N N . HIS A 1 253 ? -5.264 -5.767 29.037 1.00 7.37 245 HIS A N 1
ATOM 1756 C CA . HIS A 1 253 ? -6.733 -5.875 29.138 1.00 7.47 245 HIS A CA 1
ATOM 1757 C C . HIS A 1 253 ? -7.095 -7.046 30.038 1.00 7.80 245 HIS A C 1
ATOM 1758 O O . HIS A 1 253 ? -6.457 -8.117 29.980 1.00 8.24 245 HIS A O 1
ATOM 1765 N N . MET A 1 254 ? -8.112 -6.821 30.865 1.00 8.59 246 MET A N 1
ATOM 1766 C CA . MET A 1 254 ? -8.660 -7.801 31.804 1.00 8.53 246 MET A CA 1
ATOM 1767 C C . MET A 1 254 ? -10.173 -7.688 31.744 1.00 8.24 246 MET A C 1
ATOM 1768 O O . MET A 1 254 ? -10.686 -6.613 31.412 1.00 9.36 246 MET A O 1
ATOM 1773 N N . HIS A 1 255 ? -10.897 -8.753 32.093 1.00 8.39 247 HIS A N 1
ATOM 1774 C CA . HIS A 1 255 ? -12.375 -8.686 32.071 1.00 10.54 247 HIS A CA 1
ATOM 1775 C C . HIS A 1 255 ? -13.047 -9.674 33.011 1.00 12.53 247 HIS A C 1
ATOM 1776 O O . HIS A 1 255 ? -14.296 -9.627 33.138 1.00 14.39 247 HIS A O 1
ATOM 1784 N N . LYS B 1 11 ? -37.468 16.091 15.989 1.00 32.12 3 LYS B N 1
ATOM 1785 C CA . LYS B 1 11 ? -37.621 14.613 15.983 1.00 24.83 3 LYS B CA 1
ATOM 1786 C C . LYS B 1 11 ? -36.358 14.004 15.397 1.00 24.13 3 LYS B C 1
ATOM 1787 O O . LYS B 1 11 ? -35.808 14.512 14.422 1.00 28.33 3 LYS B O 1
ATOM 1789 N N . ARG B 1 12 ? -35.892 12.927 16.009 1.00 17.42 4 ARG B N 1
ATOM 1790 C CA . ARG B 1 12 ? -34.774 12.180 15.483 1.00 15.63 4 ARG B CA 1
ATOM 1791 C C . ARG B 1 12 ? -35.304 11.317 14.349 1.00 13.77 4 ARG B C 1
ATOM 1792 O O . ARG B 1 12 ? -36.460 10.891 14.391 1.00 15.25 4 ARG B O 1
ATOM 1800 N N . ILE B 1 13 ? -34.465 11.091 13.339 1.00 11.63 5 ILE B N 1
ATOM 1801 C CA . ILE B 1 13 ? -34.768 10.175 12.242 1.00 11.52 5 ILE B CA 1
ATOM 1802 C C . ILE B 1 13 ? -33.991 8.861 12.498 1.00 10.64 5 ILE B C 1
ATOM 1803 O O . ILE B 1 13 ? -32.763 8.870 12.715 1.00 11.03 5 ILE B O 1
ATOM 1808 N N . ALA B 1 14 ? -34.732 7.745 12.460 1.00 11.29 6 ALA B N 1
ATOM 1809 C CA . ALA B 1 14 ? -34.206 6.395 12.713 1.00 9.82 6 ALA B CA 1
ATOM 1810 C C . ALA B 1 14 ? -34.342 5.512 11.489 1.00 10.14 6 ALA B C 1
ATOM 1811 O O . ALA B 1 14 ? -35.376 5.512 10.843 1.00 14.17 6 ALA B O 1
ATOM 1813 N N . VAL B 1 15 ? -33.294 4.741 11.186 1.00 9.58 7 VAL B N 1
ATOM 1814 C CA . VAL B 1 15 ? -33.323 3.754 10.124 1.00 9.29 7 VAL B CA 1
ATOM 1815 C C . VAL B 1 15 ? -33.202 2.375 10.788 1.00 9.88 7 VAL B C 1
ATOM 1816 O O . VAL B 1 15 ? -32.329 2.162 11.617 1.00 9.65 7 VAL B O 1
ATOM 1820 N N . VAL B 1 16 ? -34.098 1.461 10.434 1.00 9.34 8 VAL B N 1
ATOM 1821 C CA . VAL B 1 16 ? -34.155 0.117 11.013 1.00 9.93 8 VAL B CA 1
ATOM 1822 C C . VAL B 1 16 ? -34.102 -0.864 9.865 1.00 8.61 8 VAL B C 1
ATOM 1823 O O . VAL B 1 16 ? -35.080 -0.980 9.092 1.00 11.36 8 VAL B O 1
ATOM 1827 N N . THR B 1 17 ? -32.968 -1.545 9.714 1.00 8.49 9 THR B N 1
ATOM 1828 C CA . THR B 1 17 ? -32.816 -2.503 8.628 1.00 10.09 9 THR B CA 1
ATOM 1829 C C . THR B 1 17 ? -33.577 -3.783 8.962 1.00 10.45 9 THR B C 1
ATOM 1830 O O . THR B 1 17 ? -33.712 -4.175 10.110 1.00 11.04 9 THR B O 1
ATOM 1834 N N . GLY B 1 18 ? -34.135 -4.431 7.952 1.00 11.57 10 GLY B N 1
ATOM 1835 C CA . GLY B 1 18 ? -35.061 -5.550 8.219 1.00 13.01 10 GLY B CA 1
ATOM 1836 C C . GLY B 1 18 ? -36.267 -5.104 9.026 1.00 12.73 10 GLY B C 1
ATOM 1837 O O . GLY B 1 18 ? -36.792 -5.872 9.843 1.00 12.36 10 GLY B O 1
ATOM 1838 N N . GLY B 1 19 ? -36.704 -3.859 8.807 1.00 14.69 11 GLY B N 1
ATOM 1839 C CA . GLY B 1 19 ? -37.716 -3.222 9.651 1.00 13.74 11 GLY B CA 1
ATOM 1840 C C . GLY B 1 19 ? -39.153 -3.699 9.479 1.00 16.26 11 GLY B C 1
ATOM 1841 O O . GLY B 1 19 ? -40.012 -3.329 10.274 1.00 19.07 11 GLY B O 1
ATOM 1842 N N . MET B 1 20 ? -39.427 -4.518 8.468 1.00 17.20 12 MET B N 1
ATOM 1843 C CA . MET B 1 20 ? -40.817 -4.866 8.137 1.00 22.40 12 MET B CA 1
ATOM 1844 C C . MET B 1 20 ? -41.363 -6.177 8.685 1.00 26.24 12 MET B C 1
ATOM 1845 O O . MET B 1 20 ? -42.558 -6.430 8.563 1.00 36.70 12 MET B O 1
ATOM 1850 N N . GLY B 1 21 ? -40.510 -7.036 9.221 1.00 23.42 13 GLY B N 1
ATOM 1851 C CA . GLY B 1 21 ? -40.984 -8.318 9.774 1.00 24.31 13 GLY B CA 1
ATOM 1852 C C . GLY B 1 21 ? -40.368 -8.577 11.132 1.00 21.90 13 GLY B C 1
ATOM 1853 O O . GLY B 1 21 ? -39.469 -7.857 11.524 1.00 25.50 13 GLY B O 1
ATOM 1854 N N . GLY B 1 22 ? -40.857 -9.602 11.839 1.00 19.61 14 GLY B N 1
ATOM 1855 C CA . GLY B 1 22 ? -40.268 -10.074 13.089 1.00 15.59 14 GLY B CA 1
ATOM 1856 C C . GLY B 1 22 ? -39.793 -9.041 14.090 1.00 15.71 14 GLY B C 1
ATOM 1857 O O . GLY B 1 22 ? -40.523 -8.117 14.443 1.00 16.61 14 GLY B O 1
ATOM 1858 N N . LEU B 1 23 ? -38.561 -9.204 14.561 1.00 13.82 15 LEU B N 1
ATOM 1859 C CA . LEU B 1 23 ? -38.008 -8.275 15.530 1.00 14.02 15 LEU B CA 1
ATOM 1860 C C . LEU B 1 23 ? -37.909 -6.852 14.978 1.00 13.83 15 LEU B C 1
ATOM 1861 O O . LEU B 1 23 ? -38.199 -5.893 15.691 1.00 12.30 15 LEU B O 1
ATOM 1866 N N . GLY B 1 24 ? -37.504 -6.720 13.715 1.00 13.22 16 GLY B N 1
ATOM 1867 C CA . GLY B 1 24 ? -37.403 -5.404 13.077 1.00 11.70 16 GLY B CA 1
ATOM 1868 C C . GLY B 1 24 ? -38.694 -4.608 13.157 1.00 12.01 16 GLY B C 1
ATOM 1869 O O . GLY B 1 24 ? -38.680 -3.398 13.441 1.00 13.25 16 GLY B O 1
ATOM 1870 N N . GLU B 1 25 ? -39.819 -5.258 12.877 1.00 13.51 17 GLU B N 1
ATOM 1871 C CA . GLU B 1 25 ? -41.111 -4.553 12.932 1.00 12.88 17 GLU B CA 1
ATOM 1872 C C . GLU B 1 25 ? -41.404 -4.059 14.342 1.00 12.38 17 GLU B C 1
ATOM 1873 O O . GLU B 1 25 ? -41.909 -2.950 14.542 1.00 12.86 17 GLU B O 1
ATOM 1879 N N . ALA B 1 26 ? -41.117 -4.894 15.321 1.00 12.45 18 ALA B N 1
ATOM 1880 C CA . ALA B 1 26 ? -41.333 -4.490 16.684 1.00 12.12 18 ALA B CA 1
ATOM 1881 C C . ALA B 1 26 ? -40.471 -3.266 17.047 1.00 13.40 18 ALA B C 1
ATOM 1882 O O . ALA B 1 26 ? -40.942 -2.356 17.737 1.00 10.74 18 ALA B O 1
ATOM 1884 N N . VAL B 1 27 ? -39.208 -3.274 16.622 1.00 11.70 19 VAL B N 1
ATOM 1885 C CA . VAL B 1 27 ? -38.311 -2.157 16.864 1.00 11.71 19 VAL B CA 1
ATOM 1886 C C . VAL B 1 27 ? -38.872 -0.908 16.178 1.00 11.34 19 VAL B C 1
ATOM 1887 O O . VAL B 1 27 ? -38.898 0.176 16.765 1.00 9.86 19 VAL B O 1
ATOM 1891 N N . SER B 1 28 ? -39.326 -1.063 14.935 1.00 11.59 20 SER B N 1
ATOM 1892 C CA . SER B 1 28 ? -39.794 0.091 14.160 1.00 12.92 20 SER B CA 1
ATOM 1893 C C . SER B 1 28 ? -41.016 0.721 14.811 1.00 13.76 20 SER B C 1
ATOM 1894 O O . SER B 1 28 ? -41.113 1.930 14.898 1.00 14.46 20 SER B O 1
ATOM 1897 N N . ILE B 1 29 ? -41.960 -0.113 15.233 1.00 12.41 21 ILE B N 1
ATOM 1898 C CA . ILE B 1 29 ? -43.137 0.370 15.979 1.00 12.66 21 ILE B CA 1
ATOM 1899 C C . ILE B 1 29 ? -42.765 1.093 17.264 1.00 12.76 21 ILE B C 1
ATOM 1900 O O . ILE B 1 29 ? -43.271 2.188 17.552 1.00 13.54 21 ILE B O 1
ATOM 1905 N N . ARG B 1 30 ? -41.860 0.506 18.036 1.00 11.45 22 ARG B N 1
ATOM 1906 C CA . ARG B 1 30 ? -41.455 1.109 19.301 1.00 12.04 22 ARG B CA 1
ATOM 1907 C C . ARG B 1 30 ? -40.785 2.465 19.110 1.00 12.04 22 ARG B C 1
ATOM 1908 O O . ARG B 1 30 ? -41.069 3.400 19.844 1.00 13.79 22 ARG B O 1
ATOM 1916 N N . LEU B 1 31 ? -39.853 2.545 18.163 1.00 10.70 23 LEU B N 1
ATOM 1917 C CA . LEU B 1 31 ? -39.171 3.815 17.891 1.00 10.91 23 LEU B CA 1
ATOM 1918 C C . LEU B 1 31 ? -40.159 4.862 17.399 1.00 11.94 23 LEU B C 1
ATOM 1919 O O . LEU B 1 31 ? -40.048 6.026 17.751 1.00 12.16 23 LEU B O 1
ATOM 1924 N N . ASN B 1 32 ? -41.122 4.463 16.572 1.00 9.90 24 ASN B N 1
ATOM 1925 C CA . ASN B 1 32 ? -42.161 5.399 16.139 1.00 12.39 24 ASN B CA 1
ATOM 1926 C C . ASN B 1 32 ? -42.903 5.934 17.357 1.00 14.09 24 ASN B C 1
ATOM 1927 O O . ASN B 1 32 ? -43.103 7.153 17.508 1.00 15.71 24 ASN B O 1
ATOM 1932 N N . ASP B 1 33 ? -43.281 5.027 18.245 1.00 13.52 25 ASP B N 1
ATOM 1933 C CA . ASP B 1 33 ? -44.088 5.417 19.399 1.00 15.30 25 ASP B CA 1
ATOM 1934 C C . ASP B 1 33 ? -43.285 6.189 20.444 1.00 16.84 25 ASP B C 1
ATOM 1935 O O . ASP B 1 33 ? -43.878 6.887 21.289 1.00 18.54 25 ASP B O 1
ATOM 1940 N N . ALA B 1 34 ? -41.958 6.071 20.365 1.00 17.35 26 ALA B N 1
ATOM 1941 C CA . ALA B 1 34 ? -41.015 6.865 21.151 1.00 19.24 26 ALA B CA 1
ATOM 1942 C C . ALA B 1 34 ? -40.903 8.305 20.625 1.00 20.86 26 ALA B C 1
ATOM 1943 O O . ALA B 1 34 ? -40.257 9.136 21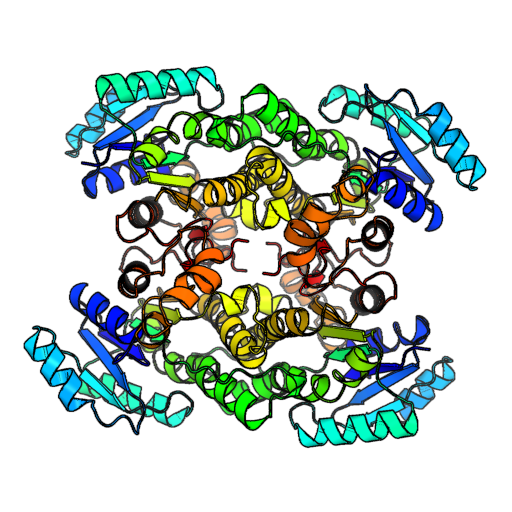.255 1.00 24.19 26 ALA B O 1
ATOM 1945 N N . GLY B 1 35 ? -41.484 8.578 19.460 1.00 18.92 27 GLY B N 1
ATOM 1946 C CA . GLY B 1 35 ? -41.478 9.910 18.864 1.00 18.60 27 GLY B CA 1
ATOM 1947 C C . GLY B 1 35 ? -40.529 10.116 17.699 1.00 17.46 27 GLY B C 1
ATOM 1948 O O . GLY B 1 35 ? -40.484 11.205 17.138 1.00 19.62 27 GLY B O 1
ATOM 1949 N N . HIS B 1 36 ? -39.762 9.093 17.328 1.00 15.39 28 HIS B N 1
ATOM 1950 C CA . HIS B 1 36 ? -38.840 9.218 16.199 1.00 13.10 28 HIS B CA 1
ATOM 1951 C C . HIS B 1 36 ? -39.553 9.063 14.863 1.00 12.80 28 HIS B C 1
ATOM 1952 O O . HIS B 1 36 ? -40.598 8.402 14.760 1.00 12.62 28 HIS B O 1
ATOM 1959 N N . ARG B 1 37 ? -38.974 9.674 13.833 1.00 12.46 29 ARG B N 1
ATOM 1960 C CA . ARG B 1 37 ? -39.424 9.479 12.454 1.00 14.43 29 ARG B CA 1
ATOM 1961 C C . ARG B 1 37 ? -38.699 8.259 11.917 1.00 11.56 29 ARG B C 1
ATOM 1962 O O . ARG B 1 37 ? -37.474 8.305 11.718 1.00 12.15 29 ARG B O 1
ATOM 1970 N N . VAL B 1 38 ? -39.442 7.174 11.676 1.00 12.89 30 VAL B N 1
ATOM 1971 C CA . VAL B 1 38 ? -38.832 5.883 11.361 1.00 10.79 30 VAL B CA 1
ATOM 1972 C C . VAL B 1 38 ? -38.869 5.542 9.869 1.00 11.96 30 VAL B C 1
ATOM 1973 O O . VAL B 1 38 ? -39.914 5.613 9.225 1.00 15.08 30 VAL B O 1
ATOM 1977 N N . VAL B 1 39 ? -37.714 5.135 9.368 1.00 11.15 31 VAL B N 1
ATOM 1978 C CA . VAL B 1 39 ? -37.527 4.646 8.020 1.00 12.45 31 VAL B CA 1
ATOM 1979 C C . VAL B 1 39 ? -37.073 3.187 8.097 1.00 12.51 31 VAL B C 1
ATOM 1980 O O . VAL B 1 39 ? -36.129 2.863 8.826 1.00 12.80 31 VAL B O 1
ATOM 1984 N N . VAL B 1 40 ? -37.723 2.303 7.347 1.00 11.30 32 VAL B N 1
ATOM 1985 C CA . VAL B 1 40 ? -37.343 0.883 7.338 1.00 11.55 32 VAL B CA 1
ATOM 1986 C C . VAL B 1 40 ? -36.697 0.555 6.008 1.00 12.08 32 VAL B C 1
ATOM 1987 O O . VAL B 1 40 ? -37.016 1.178 4.997 1.00 13.22 32 VAL B O 1
ATOM 1991 N N . THR B 1 41 ? -35.763 -0.387 6.008 1.00 12.21 33 THR B N 1
ATOM 1992 C CA . THR B 1 41 ? -35.302 -0.973 4.759 1.00 14.83 33 THR B CA 1
ATOM 1993 C C . THR B 1 41 ? -35.935 -2.345 4.581 1.00 15.31 33 THR B C 1
ATOM 1994 O O . THR B 1 41 ? -36.315 -3.019 5.561 1.00 17.76 33 THR B O 1
ATOM 1998 N N . TYR B 1 42 ? -36.065 -2.729 3.317 1.00 20.48 34 TYR B N 1
ATOM 1999 C CA . TYR B 1 42 ? -36.526 -4.061 2.944 1.00 21.73 34 TYR B CA 1
ATOM 2000 C C . TYR B 1 42 ? -35.649 -4.599 1.823 1.00 20.85 34 TYR B C 1
ATOM 2001 O O . TYR B 1 42 ? -35.108 -3.834 1.030 1.00 18.55 34 TYR B O 1
ATOM 2010 N N . SER B 1 43 ? -35.493 -5.919 1.785 1.00 19.44 35 SER B N 1
ATOM 2011 C CA . SER B 1 43 ? -34.674 -6.565 0.769 1.00 20.75 35 SER B CA 1
ATOM 2012 C C . SER B 1 43 ? -35.276 -6.374 -0.628 1.00 21.47 35 SER B C 1
ATOM 2013 O O . SER B 1 43 ? -36.506 -6.307 -0.771 1.00 23.67 35 SER B O 1
ATOM 2016 N N . PRO B 1 44 ? -34.415 -6.323 -1.666 1.00 23.75 36 PRO B N 1
ATOM 2017 C CA . PRO B 1 44 ? -34.880 -5.840 -2.966 1.00 26.46 36 PRO B CA 1
ATOM 2018 C C . PRO B 1 44 ? -36.013 -6.645 -3.583 1.00 27.07 36 PRO B C 1
ATOM 2019 O O . PRO B 1 44 ? -36.781 -6.098 -4.354 1.00 25.75 36 PRO B O 1
ATOM 2023 N N . ASN B 1 45 ? -36.126 -7.924 -3.229 1.00 27.79 37 ASN B N 1
ATOM 2024 C CA . ASN B 1 45 ? -37.172 -8.766 -3.789 1.00 27.97 37 ASN B CA 1
ATOM 2025 C C . ASN B 1 45 ? -38.299 -9.056 -2.807 1.00 32.84 37 ASN B C 1
ATOM 2026 O O . ASN B 1 45 ? -39.055 -10.022 -2.967 1.00 41.83 37 ASN B O 1
ATOM 2031 N N . ASN B 1 46 ? -38.430 -8.192 -1.806 1.00 31.32 38 ASN B N 1
ATOM 2032 C CA . ASN B 1 46 ? -39.571 -8.237 -0.914 1.00 30.61 38 ASN B CA 1
ATOM 2033 C C . ASN B 1 46 ? -40.750 -7.591 -1.627 1.00 34.82 38 ASN B C 1
ATOM 2034 O O . ASN B 1 46 ? -40.723 -6.389 -1.925 1.00 34.94 38 ASN B O 1
ATOM 2039 N N . THR B 1 47 ? -41.776 -8.404 -1.886 1.00 36.24 39 THR B N 1
ATOM 2040 C CA . THR B 1 47 ? -42.947 -8.010 -2.679 1.00 34.40 39 THR B CA 1
ATOM 2041 C C . THR B 1 47 ? -44.117 -7.395 -1.892 1.00 40.47 39 THR B C 1
ATOM 2042 O O . THR B 1 47 ? -45.225 -7.312 -2.424 1.00 43.91 39 THR B O 1
ATOM 2044 N N . GLY B 1 48 ? -43.892 -6.947 -0.655 1.00 46.94 40 GLY B N 1
ATOM 2045 C CA . GLY B 1 48 ? -45.000 -6.463 0.185 1.00 44.46 40 GLY B CA 1
ATOM 2046 C C . GLY B 1 48 ? -44.795 -5.134 0.892 1.00 40.47 40 GLY B C 1
ATOM 2047 O O . GLY B 1 48 ? -45.429 -4.876 1.921 1.00 38.48 40 GLY B O 1
ATOM 2048 N N . ALA B 1 49 ? -43.945 -4.275 0.338 1.00 35.67 41 ALA B N 1
ATOM 2049 C CA . ALA B 1 49 ? -43.627 -2.993 0.984 1.00 34.99 41 ALA B CA 1
ATOM 2050 C C . ALA B 1 49 ? -44.828 -2.043 1.078 1.00 35.39 41 ALA B C 1
ATOM 2051 O O . ALA B 1 49 ? -45.069 -1.447 2.129 1.00 33.55 41 ALA B O 1
ATOM 2053 N N . ASP B 1 50 ? -45.574 -1.889 -0.015 1.00 34.06 42 ASP B N 1
ATOM 2054 C CA . ASP B 1 50 ? -46.714 -0.964 -0.025 1.00 35.52 42 ASP B CA 1
ATOM 2055 C C . ASP B 1 50 ? -47.859 -1.483 0.852 1.00 32.43 42 ASP B C 1
ATOM 2056 O O . ASP B 1 50 ? -48.537 -0.699 1.518 1.00 38.61 42 ASP B O 1
ATOM 2058 N N . ARG B 1 51 ? -48.063 -2.799 0.859 1.00 32.43 43 ARG B N 1
ATOM 2059 C CA . ARG B 1 51 ? -49.077 -3.421 1.715 1.00 37.03 43 ARG B CA 1
ATOM 2060 C C . ARG B 1 51 ? -48.745 -3.248 3.202 1.00 38.20 43 ARG B C 1
ATOM 2061 O O . ARG B 1 51 ? -49.639 -3.036 4.027 1.00 38.94 43 ARG B O 1
ATOM 2063 N N . TRP B 1 52 ? -47.458 -3.336 3.537 1.00 34.66 44 TRP B N 1
ATOM 2064 C CA . TRP B 1 52 ? -47.002 -3.100 4.907 1.00 29.12 44 TRP B CA 1
ATOM 2065 C C . TRP B 1 52 ? -47.266 -1.658 5.330 1.00 29.65 44 TRP B C 1
ATOM 2066 O O . TRP B 1 52 ? -47.855 -1.421 6.380 1.00 27.73 44 TRP B O 1
ATOM 2077 N N . LEU B 1 53 ? -46.844 -0.697 4.508 1.00 25.11 45 LEU B N 1
ATOM 2078 C CA . LEU B 1 53 ? -47.024 0.725 4.835 1.00 27.54 45 LEU B CA 1
ATOM 2079 C C . LEU B 1 53 ? -48.501 1.087 4.994 1.00 30.18 45 LEU B C 1
ATOM 2080 O O . LEU B 1 53 ? -48.866 1.887 5.866 1.00 31.90 45 LEU B O 1
ATOM 2085 N N . THR B 1 54 ? -49.341 0.506 4.143 1.00 34.25 46 THR B N 1
ATOM 2086 C CA . THR B 1 54 ? -50.794 0.685 4.233 1.00 35.56 46 THR B CA 1
ATOM 2087 C C . THR B 1 54 ? -51.346 0.185 5.581 1.00 35.19 46 THR B C 1
ATOM 2088 O O . THR B 1 54 ? -52.084 0.903 6.276 1.00 30.23 46 THR B O 1
ATOM 2090 N N . GLU B 1 55 ? -50.983 -1.043 5.940 1.00 28.91 47 GLU B N 1
ATOM 2091 C CA . GLU B 1 55 ? -51.388 -1.641 7.215 1.00 30.84 47 GLU B CA 1
ATOM 2092 C C . GLU B 1 55 ? -50.904 -0.841 8.421 1.00 28.92 47 GLU B C 1
ATOM 2093 O O . GLU B 1 55 ? -51.649 -0.657 9.383 1.00 33.67 47 GLU B O 1
ATOM 2095 N N . MET B 1 56 ? -49.656 -0.368 8.369 1.00 30.57 48 MET B N 1
ATOM 2096 C CA . MET B 1 56 ? -49.102 0.441 9.457 1.00 27.33 48 MET B CA 1
ATOM 2097 C C . MET B 1 56 ? -49.802 1.796 9.541 1.00 28.87 48 MET B C 1
ATOM 2098 O O . MET B 1 56 ? -50.106 2.270 10.638 1.00 32.40 48 MET B O 1
ATOM 2103 N N . HIS B 1 57 ? -50.069 2.407 8.388 1.00 33.17 49 HIS B N 1
ATOM 2104 C CA . HIS B 1 57 ? -50.786 3.681 8.346 1.00 30.67 49 HIS B CA 1
ATOM 2105 C C . HIS B 1 57 ? -52.236 3.525 8.833 1.00 32.52 49 HIS B C 1
ATOM 2106 O O . HIS B 1 57 ? -52.774 4.428 9.471 1.00 31.34 49 HIS B O 1
ATOM 2113 N N . ALA B 1 58 ? -52.854 2.377 8.550 1.00 38.06 50 ALA B N 1
ATOM 2114 C CA . ALA B 1 58 ? -54.183 2.057 9.094 1.00 39.01 50 ALA B CA 1
ATOM 2115 C C . ALA B 1 58 ? -54.164 1.939 10.620 1.00 37.89 50 ALA B C 1
ATOM 2116 O O . ALA B 1 58 ? -55.184 2.147 11.262 1.00 40.10 50 ALA B O 1
ATOM 2118 N N . ALA B 1 59 ? -53.012 1.586 11.189 1.00 33.14 51 ALA B N 1
ATOM 2119 C CA . ALA B 1 59 ? -52.835 1.558 12.645 1.00 31.31 51 ALA B CA 1
ATOM 2120 C C . ALA B 1 59 ? -52.246 2.874 13.196 1.00 31.46 51 ALA B C 1
ATOM 2121 O O . ALA B 1 59 ? -51.818 2.938 14.356 1.00 29.17 51 ALA B O 1
ATOM 2123 N N . GLY B 1 60 ? -52.224 3.917 12.364 1.00 28.51 52 GLY B N 1
ATOM 2124 C CA . GLY B 1 60 ? -51.862 5.268 12.805 1.00 27.37 52 GLY B CA 1
ATOM 2125 C C . GLY B 1 60 ? -50.373 5.580 12.791 1.00 27.09 52 GLY B C 1
ATOM 2126 O O . GLY B 1 60 ? -49.943 6.575 13.384 1.00 26.06 52 GLY B O 1
ATOM 2127 N N . ARG B 1 61 ? -49.583 4.747 12.114 1.00 24.30 53 ARG B N 1
ATOM 2128 C CA . ARG B 1 61 ? -48.136 4.954 12.040 1.00 21.14 53 ARG B CA 1
ATOM 2129 C C . ARG B 1 61 ? -47.665 5.244 10.627 1.00 21.15 53 ARG B C 1
ATOM 2130 O O . ARG B 1 61 ? -47.911 4.463 9.701 1.00 24.90 53 ARG B O 1
ATOM 2138 N N . GLU B 1 62 ? -46.960 6.364 10.486 1.00 19.53 54 GLU B N 1
ATOM 2139 C CA . GLU B 1 62 ? -46.415 6.802 9.208 1.00 21.06 54 GLU B CA 1
ATOM 2140 C C . GLU B 1 62 ? -44.914 6.474 9.104 1.00 19.01 54 GLU B C 1
ATOM 2141 O O . GLU B 1 62 ? -44.075 7.107 9.749 1.00 20.81 54 GLU B O 1
ATOM 2143 N N . PHE B 1 63 ? -44.599 5.465 8.299 1.00 16.73 55 PHE B N 1
ATOM 2144 C CA . PHE B 1 63 ? -43.225 5.060 8.030 1.00 14.67 55 PHE B CA 1
ATOM 2145 C C . PHE B 1 63 ? -42.823 5.454 6.611 1.00 15.93 55 PHE B C 1
ATOM 2146 O O . PHE B 1 63 ? -43.685 5.738 5.758 1.00 21.77 55 PHE B O 1
ATOM 2154 N N . HIS B 1 64 ? -41.515 5.476 6.367 1.00 16.62 56 HIS B N 1
ATOM 2155 C CA . HIS B 1 64 ? -40.963 5.411 5.028 1.00 15.04 56 HIS B CA 1
ATOM 2156 C C . HIS B 1 64 ? -40.260 4.060 4.874 1.00 15.07 56 HIS B C 1
ATOM 2157 O O . HIS B 1 64 ? -39.824 3.465 5.860 1.00 16.58 56 HIS B O 1
ATOM 2164 N N . ALA B 1 65 ? -40.146 3.592 3.633 1.00 14.57 57 ALA B N 1
ATOM 2165 C CA . ALA B 1 65 ? -39.502 2.325 3.321 1.00 16.45 57 ALA B CA 1
ATOM 2166 C C . ALA B 1 65 ? -38.718 2.399 2.021 1.00 15.37 57 ALA B C 1
ATOM 2167 O O . ALA B 1 65 ? -39.237 2.903 1.009 1.00 15.92 57 ALA B O 1
ATOM 2169 N N . TYR B 1 66 ? -37.477 1.891 2.055 1.00 15.40 58 TYR B N 1
ATOM 2170 C CA . TYR B 1 66 ? -36.579 1.885 0.893 1.00 16.39 58 TYR B CA 1
ATOM 2171 C C . TYR B 1 66 ? -35.969 0.487 0.704 1.00 14.42 58 TYR B C 1
ATOM 2172 O O . TYR B 1 66 ? -35.634 -0.184 1.687 1.00 16.00 58 TYR B O 1
ATOM 2181 N N . PRO B 1 67 ? -35.815 0.043 -0.555 1.00 15.51 59 PRO B N 1
ATOM 2182 C CA . PRO B 1 67 ? -35.146 -1.230 -0.825 1.00 16.49 59 PRO B CA 1
ATOM 2183 C C . PRO B 1 67 ? -33.639 -1.103 -0.636 1.00 16.79 59 PRO B C 1
ATOM 2184 O O . PRO B 1 67 ? -33.055 -0.091 -0.995 1.00 21.80 59 PRO B O 1
ATOM 2188 N N . VAL B 1 68 ? -33.017 -2.129 -0.072 1.00 16.87 60 VAL B N 1
ATOM 2189 C CA . VAL B 1 68 ? -31.555 -2.179 -0.003 1.00 18.10 60 VAL B CA 1
ATOM 2190 C C . VAL B 1 68 ? -31.118 -3.632 0.035 1.00 16.13 60 VAL B C 1
ATOM 2191 O O . VAL B 1 68 ? -31.843 -4.490 0.514 1.00 21.33 60 VAL B O 1
ATOM 2195 N N . ASP B 1 69 ? -29.944 -3.900 -0.511 1.00 18.70 61 ASP B N 1
ATOM 2196 C CA . ASP B 1 69 ? -29.245 -5.152 -0.263 1.00 17.56 61 ASP B CA 1
ATOM 2197 C C . ASP B 1 69 ? -28.136 -4.825 0.729 1.00 16.58 61 ASP B C 1
ATOM 2198 O O . ASP B 1 69 ? -27.112 -4.233 0.354 1.00 13.96 61 ASP B O 1
ATOM 2203 N N . VAL B 1 70 ? -28.325 -5.213 1.992 1.00 15.54 62 VAL B N 1
ATOM 2204 C CA . VAL B 1 70 ? -27.338 -4.838 3.006 1.00 13.21 62 VAL B CA 1
ATOM 2205 C C . VAL B 1 70 ? -25.972 -5.484 2.793 1.00 14.35 62 VAL B C 1
ATOM 2206 O O . VAL B 1 70 ? -24.992 -4.995 3.321 1.00 15.66 62 VAL B O 1
ATOM 2210 N N . ALA B 1 71 ? -25.896 -6.546 1.991 1.00 14.60 63 ALA B N 1
ATOM 2211 C CA . ALA B 1 71 ? -24.601 -7.148 1.665 1.00 15.91 63 ALA B CA 1
ATOM 2212 C C . ALA B 1 71 ? -23.804 -6.352 0.611 1.00 16.67 63 ALA B C 1
ATOM 2213 O O . ALA B 1 71 ? -22.617 -6.608 0.403 1.00 22.55 63 ALA B O 1
ATOM 2215 N N . ASP B 1 72 ? -24.441 -5.358 -0.015 1.00 18.72 64 ASP B N 1
ATOM 2216 C CA . ASP B 1 72 ? -23.859 -4.617 -1.135 1.00 20.34 64 ASP B CA 1
ATOM 2217 C C . ASP B 1 72 ? -23.494 -3.201 -0.679 1.00 17.68 64 ASP B C 1
ATOM 2218 O O . ASP B 1 72 ? -24.371 -2.412 -0.346 1.00 17.50 64 ASP B O 1
ATOM 2223 N N . HIS B 1 73 ? -22.202 -2.886 -0.660 1.00 17.49 65 HIS B N 1
ATOM 2224 C CA . HIS B 1 73 ? -21.714 -1.592 -0.157 1.00 18.17 65 HIS B CA 1
ATOM 2225 C C . HIS B 1 73 ? -22.343 -0.366 -0.859 1.00 18.18 65 HIS B C 1
ATOM 2226 O O . HIS B 1 73 ? -22.798 0.591 -0.216 1.00 17.83 65 HIS B O 1
ATOM 2233 N N . ASP B 1 74 ? -22.351 -0.400 -2.183 1.00 19.94 66 ASP B N 1
ATOM 2234 C CA . ASP B 1 74 ? -22.879 0.720 -2.972 1.00 19.50 66 ASP B CA 1
ATOM 2235 C C . ASP B 1 74 ? -24.389 0.844 -2.816 1.00 18.23 66 ASP B C 1
ATOM 2236 O O . ASP B 1 74 ? -24.925 1.958 -2.771 1.00 22.71 66 ASP B O 1
ATOM 2241 N N . SER B 1 75 ? -25.072 -0.295 -2.728 1.00 20.59 67 SER B N 1
ATOM 2242 C CA . SER B 1 75 ? -26.515 -0.312 -2.475 1.00 15.99 67 SER B CA 1
ATOM 2243 C C . SER B 1 75 ? -26.839 0.466 -1.200 1.00 18.10 67 SER B C 1
ATOM 2244 O O . SER B 1 75 ? -27.724 1.313 -1.179 1.00 19.68 67 SER B O 1
ATOM 2247 N N . CYS B 1 76 ? -26.076 0.210 -0.152 1.00 16.76 68 CYS B N 1
ATOM 2248 C CA . CYS B 1 76 ? -26.301 0.862 1.132 1.00 16.40 68 CYS B CA 1
ATOM 2249 C C . CYS B 1 76 ? -26.050 2.368 1.072 1.00 15.66 68 CYS B C 1
ATOM 2250 O O . CYS B 1 76 ? -26.857 3.149 1.579 1.00 15.56 68 CYS B O 1
ATOM 2253 N N . GLN B 1 77 ? -24.935 2.774 0.465 1.00 16.91 69 GLN B N 1
ATOM 2254 C CA . GLN B 1 77 ? -24.584 4.194 0.345 1.00 20.79 69 GLN B CA 1
ATOM 2255 C C . GLN B 1 77 ? -25.696 4.955 -0.350 1.00 21.11 69 GLN B C 1
ATOM 2256 O O . GLN B 1 77 ? -26.092 6.043 0.073 1.00 20.94 69 GLN B O 1
ATOM 2262 N N . GLN B 1 78 ? -26.198 4.370 -1.426 1.00 21.49 70 GLN B N 1
ATOM 2263 C CA . GLN B 1 78 ? -27.197 5.024 -2.234 1.00 24.54 70 GLN B CA 1
ATOM 2264 C C . GLN B 1 78 ? -28.537 5.115 -1.522 1.00 21.72 70 GLN B C 1
ATOM 2265 O O . GLN B 1 78 ? -29.227 6.126 -1.622 1.00 23.00 70 GLN B O 1
ATOM 2271 N N . CYS B 1 79 ? -28.903 4.044 -0.823 1.00 19.07 71 CYS B N 1
ATOM 2272 C CA . CYS B 1 79 ? -30.089 4.026 0.015 1.00 17.76 71 CYS B CA 1
ATOM 2273 C C . CYS B 1 79 ? -30.088 5.165 1.049 1.00 17.18 71 CYS B C 1
ATOM 2274 O O . CYS B 1 79 ? -31.066 5.914 1.158 1.00 15.95 71 CYS B O 1
ATOM 2277 N N . ILE B 1 80 ? -28.991 5.300 1.801 1.00 16.44 72 ILE B N 1
ATOM 2278 C CA . ILE B 1 80 ? -28.882 6.363 2.807 1.00 17.00 72 ILE B CA 1
ATOM 2279 C C . ILE B 1 80 ? -28.978 7.734 2.114 1.00 16.49 72 ILE B C 1
ATOM 2280 O O . ILE B 1 80 ? -29.662 8.632 2.621 1.00 15.70 72 ILE B O 1
ATOM 2285 N N . GLU B 1 81 ? -28.341 7.893 0.949 1.00 16.52 73 GLU B N 1
ATOM 2286 C CA . GLU B 1 81 ? -28.448 9.156 0.204 1.00 17.82 73 GLU B CA 1
ATOM 2287 C C . GLU B 1 81 ? -29.913 9.528 -0.077 1.00 16.91 73 GLU B C 1
ATOM 2288 O O . GLU B 1 81 ? -30.323 10.686 0.120 1.00 18.13 73 GLU B O 1
ATOM 2294 N N . LYS B 1 82 ? -30.709 8.553 -0.509 1.00 15.77 74 LYS B N 1
ATOM 2295 C CA . LYS B 1 82 ? -32.143 8.795 -0.767 1.00 16.91 74 LYS B CA 1
ATOM 2296 C C . LYS B 1 82 ? -32.912 9.143 0.498 1.00 16.71 74 LYS B C 1
ATOM 2297 O O . LYS B 1 82 ? -33.809 9.987 0.478 1.00 16.44 74 LYS B O 1
ATOM 2299 N N . ILE B 1 83 ? -32.573 8.487 1.605 1.00 15.21 75 ILE B N 1
ATOM 2300 C CA . ILE B 1 83 ? -33.226 8.763 2.881 1.00 16.18 75 ILE B CA 1
ATOM 2301 C C . ILE B 1 83 ? -32.930 10.185 3.333 1.00 16.20 75 ILE B C 1
ATOM 2302 O O . ILE B 1 83 ? -33.835 10.911 3.775 1.00 16.08 75 ILE B O 1
ATOM 2307 N N . VAL B 1 84 ? -31.666 10.577 3.207 1.00 15.05 76 VAL B N 1
ATOM 2308 C CA . VAL B 1 84 ? -31.241 11.934 3.540 1.00 16.33 76 VAL B CA 1
ATOM 2309 C C . VAL B 1 84 ? -31.961 12.959 2.646 1.00 15.78 76 VAL B C 1
ATOM 2310 O O . VAL B 1 84 ? -32.439 13.972 3.136 1.00 17.91 76 VAL B O 1
ATOM 2314 N N . ARG B 1 85 ? -32.046 12.684 1.350 1.00 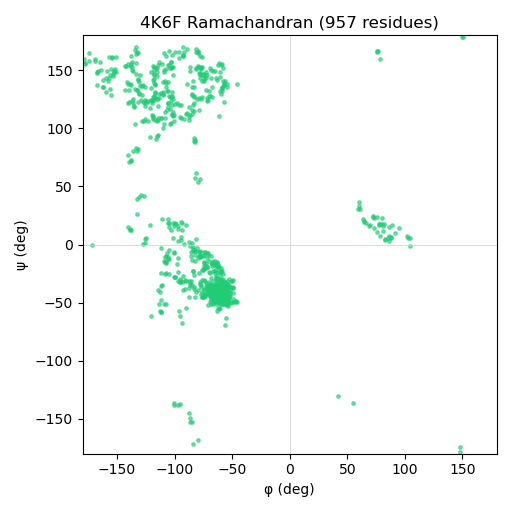16.26 77 ARG B N 1
ATOM 2315 C CA . ARG B 1 85 ? -32.716 13.584 0.396 1.00 16.35 77 ARG B CA 1
ATOM 2316 C C . ARG B 1 85 ? -34.193 13.753 0.703 1.00 17.70 77 ARG B C 1
ATOM 2317 O O . ARG B 1 85 ? -34.722 14.874 0.701 1.00 21.02 77 ARG B O 1
ATOM 2325 N N . ASP B 1 86 ? -34.859 12.627 0.943 1.00 15.83 78 ASP B N 1
ATOM 2326 C CA . ASP B 1 86 ? -36.308 12.593 1.064 1.00 14.79 78 ASP B CA 1
ATOM 2327 C C . ASP B 1 86 ? -36.870 12.861 2.457 1.00 17.77 78 ASP B C 1
ATOM 2328 O O . ASP B 1 86 ? -37.937 13.465 2.592 1.00 22.07 78 ASP B O 1
ATOM 2333 N N . VAL B 1 87 ? -36.181 12.366 3.478 1.00 18.10 79 VAL B N 1
ATOM 2334 C CA . VAL B 1 87 ? -36.677 12.361 4.848 1.00 17.43 79 VAL B CA 1
ATOM 2335 C C . VAL B 1 87 ? -35.836 13.319 5.678 1.00 16.83 79 VAL B C 1
ATOM 2336 O O . VAL B 1 87 ? -36.364 14.233 6.285 1.00 17.60 79 VAL B O 1
ATOM 2340 N N . GLY B 1 88 ? -34.523 13.075 5.718 1.00 14.88 80 GLY B N 1
ATOM 2341 C CA . GLY B 1 88 ? -33.586 13.933 6.436 1.00 15.55 80 GLY B CA 1
ATOM 2342 C C . GLY B 1 88 ? -32.375 13.189 6.981 1.00 16.36 80 GLY B C 1
ATOM 2343 O O . GLY B 1 88 ? -32.265 11.965 6.817 1.00 16.49 80 GLY B O 1
ATOM 2344 N N . PRO B 1 89 ? -31.449 13.923 7.623 1.00 16.11 81 PRO B N 1
ATOM 2345 C CA . PRO B 1 89 ? -30.268 13.294 8.194 1.00 15.88 81 PRO B CA 1
ATOM 2346 C C . PRO B 1 89 ? -30.589 12.168 9.197 1.00 14.60 81 PRO B C 1
ATOM 2347 O O . PRO B 1 89 ? -31.542 12.266 10.001 1.00 12.30 81 PRO B O 1
ATOM 2351 N N . VAL B 1 90 ? -29.791 11.108 9.137 1.00 11.61 82 VAL B N 1
ATOM 2352 C CA . VAL B 1 90 ? -29.998 9.947 10.005 1.00 12.49 82 VAL B CA 1
ATOM 2353 C C . VAL B 1 90 ? -29.327 10.148 11.375 1.00 10.05 82 VAL B C 1
ATOM 2354 O O . VAL B 1 90 ? -28.089 10.265 11.470 1.00 12.59 82 VAL B O 1
ATOM 2358 N N . ASP B 1 91 ? -30.152 10.198 12.423 1.00 10.72 83 ASP B N 1
ATOM 2359 C CA . ASP B 1 91 ? -29.683 10.283 13.819 1.00 10.38 83 ASP B CA 1
ATOM 2360 C C . ASP B 1 91 ? -29.474 8.929 14.512 1.00 10.61 83 ASP B C 1
ATOM 2361 O O . ASP B 1 91 ? -28.627 8.818 15.405 1.00 10.21 83 ASP B O 1
ATOM 2366 N N . ILE B 1 92 ? -30.281 7.944 14.119 1.00 9.49 84 ILE B N 1
ATOM 2367 C CA . ILE B 1 92 ? -30.312 6.617 14.740 1.00 8.73 84 ILE B CA 1
ATOM 2368 C C . ILE B 1 92 ? -30.289 5.537 13.669 1.00 9.08 84 ILE B C 1
ATOM 2369 O O . ILE B 1 92 ? -31.056 5.596 12.716 1.00 9.84 84 ILE B O 1
ATOM 2374 N N . LEU B 1 93 ? -29.434 4.535 13.840 1.00 7.64 85 LEU B N 1
ATOM 2375 C CA . LEU B 1 93 ? -29.399 3.380 12.953 1.00 7.24 85 LEU B CA 1
ATOM 2376 C C . LEU B 1 93 ? -29.461 2.103 13.805 1.00 8.00 85 LEU B C 1
ATOM 2377 O O . LEU B 1 93 ? -28.644 1.917 14.699 1.00 9.14 85 LEU B O 1
ATOM 2382 N N . VAL B 1 94 ? -30.381 1.223 13.454 1.00 8.24 86 VAL B N 1
ATOM 2383 C CA . VAL B 1 94 ? -30.475 -0.103 14.058 1.00 7.91 86 VAL B CA 1
ATOM 2384 C C . VAL B 1 94 ? -30.166 -1.134 12.993 1.00 8.44 86 VAL B C 1
ATOM 2385 O O . VAL B 1 94 ? -30.946 -1.319 12.056 1.00 9.99 86 VAL B O 1
ATOM 2389 N N . ASN B 1 95 ? -28.997 -1.763 13.129 1.00 8.92 87 ASN B N 1
ATOM 2390 C CA . ASN B 1 95 ? -28.561 -2.842 12.245 1.00 7.51 87 ASN B CA 1
ATOM 2391 C C . ASN B 1 95 ? -29.152 -4.183 12.691 1.00 8.60 87 ASN B C 1
ATOM 2392 O O . ASN B 1 95 ? -28.610 -4.865 13.580 1.00 8.47 87 ASN B O 1
ATOM 2397 N N . ASN B 1 96 ? -30.311 -4.492 12.128 1.00 8.46 88 ASN B N 1
ATOM 2398 C CA . ASN B 1 96 ? -31.120 -5.644 12.506 1.00 8.13 88 ASN B CA 1
ATOM 2399 C C . ASN B 1 96 ? -31.197 -6.719 11.446 1.00 10.30 88 ASN B C 1
ATOM 2400 O O . ASN B 1 96 ? -31.431 -7.896 11.771 1.00 11.31 88 ASN B O 1
ATOM 2405 N N . ALA B 1 97 ? -30.993 -6.339 10.189 1.00 10.63 89 ALA B N 1
ATOM 2406 C CA . ALA B 1 97 ? -31.020 -7.323 9.106 1.00 12.03 89 ALA B CA 1
ATOM 2407 C C . ALA B 1 97 ? -29.993 -8.435 9.347 1.00 11.96 89 ALA B C 1
ATOM 2408 O O . ALA B 1 97 ? -28.870 -8.175 9.772 1.00 11.91 89 ALA B O 1
ATOM 2410 N N . GLY B 1 98 ? -30.401 -9.666 9.063 1.00 13.25 90 GLY B N 1
ATOM 2411 C CA . GLY B 1 98 ? -29.555 -10.830 9.199 1.00 14.09 90 GLY B CA 1
ATOM 2412 C C . GLY B 1 98 ? -30.281 -12.097 8.764 1.00 14.31 90 GLY B C 1
ATOM 2413 O O . GLY B 1 98 ? -31.517 -12.144 8.744 1.00 15.58 90 GLY B O 1
ATOM 2414 N N . ILE B 1 99 ? -29.507 -13.130 8.447 1.00 11.20 91 ILE B N 1
ATOM 2415 C CA . ILE B 1 99 ? -30.047 -14.429 8.053 1.00 10.37 91 ILE B CA 1
ATOM 2416 C C . ILE B 1 99 ? -29.328 -15.547 8.794 1.00 10.92 91 ILE B C 1
ATOM 2417 O O . ILE B 1 99 ? -28.247 -15.345 9.389 1.00 10.83 91 ILE B O 1
ATOM 2422 N N . THR B 1 100 ? -29.935 -16.732 8.783 1.00 10.89 92 THR B N 1
ATOM 2423 C CA . THR B 1 100 ? -29.228 -17.942 9.207 1.00 11.32 92 THR B CA 1
ATOM 2424 C C . THR B 1 100 ? -29.179 -18.909 8.045 1.00 11.67 92 THR B C 1
ATOM 2425 O O . THR B 1 100 ? -30.147 -19.032 7.274 1.00 12.67 92 THR B O 1
ATOM 2429 N N . ARG B 1 101 ? -28.046 -19.584 7.932 1.00 10.96 93 ARG B N 1
ATOM 2430 C CA . ARG B 1 101 ? -27.852 -20.705 6.994 1.00 10.40 93 ARG B CA 1
ATOM 2431 C C . ARG B 1 101 ? -27.068 -21.778 7.756 1.00 10.06 93 ARG B C 1
ATOM 2432 O O . ARG B 1 101 ? -25.848 -21.989 7.524 1.00 10.51 93 ARG B O 1
ATOM 2440 N N . ASP B 1 102 ? -27.771 -22.428 8.683 1.00 10.06 94 ASP B N 1
ATOM 2441 C CA . ASP B 1 102 ? -27.185 -23.350 9.636 1.00 9.49 94 ASP B CA 1
ATOM 2442 C C . ASP B 1 102 ? -26.720 -24.649 8.966 1.00 10.54 94 ASP B C 1
ATOM 2443 O O . ASP B 1 102 ? -27.479 -25.304 8.239 1.00 11.87 94 ASP B O 1
ATOM 2448 N N . MET B 1 103 ? -25.469 -25.001 9.219 1.00 10.64 95 MET B N 1
ATOM 2449 C CA A MET B 1 103 ? -24.913 -26.290 8.830 0.45 10.96 95 MET B CA 1
ATOM 2450 C CA B MET B 1 103 ? -24.901 -26.277 8.786 0.55 11.22 95 MET B CA 1
ATOM 2451 C C . MET B 1 103 ? -23.672 -26.515 9.667 1.00 9.72 95 MET B C 1
ATOM 2452 O O . MET B 1 103 ? -22.898 -25.567 9.908 1.00 9.89 95 MET B O 1
ATOM 2461 N N . THR B 1 104 ? -23.474 -27.751 10.151 1.00 9.55 96 THR B N 1
ATOM 2462 C CA . THR B 1 104 ? -22.223 -28.088 10.853 1.00 9.98 96 THR B CA 1
ATOM 2463 C C . THR B 1 104 ? -21.063 -27.853 9.914 1.00 9.42 96 THR B C 1
ATOM 2464 O O . THR B 1 104 ? -21.251 -27.911 8.701 1.00 8.91 96 THR B O 1
ATOM 2468 N N . LEU B 1 105 ? -19.875 -27.597 10.463 1.00 9.02 97 LEU B N 1
ATOM 2469 C CA . LEU B 1 105 ? -18.691 -27.315 9.651 1.00 11.12 97 LEU B CA 1
ATOM 2470 C C . LEU B 1 105 ? -18.436 -28.447 8.661 1.00 10.39 97 LEU B C 1
ATOM 2471 O O . LEU B 1 105 ? -18.060 -28.180 7.505 1.00 11.37 97 LEU B O 1
ATOM 2476 N N . ARG B 1 106 ? -18.639 -29.698 9.102 1.00 10.73 98 ARG B N 1
ATOM 2477 C CA . ARG B 1 106 ? -18.493 -30.880 8.237 1.00 13.55 98 ARG B CA 1
ATOM 2478 C C . ARG B 1 106 ? -19.261 -30.755 6.917 1.00 13.07 98 ARG B C 1
ATOM 2479 O O . ARG B 1 106 ? -18.797 -31.194 5.853 1.00 15.41 98 ARG B O 1
ATOM 2487 N N . LYS B 1 107 ? -20.442 -30.151 6.987 1.00 13.00 99 LYS B N 1
ATOM 2488 C CA . LYS B 1 107 ? -21.312 -30.053 5.835 1.00 13.39 99 LYS B CA 1
ATOM 2489 C C . LYS B 1 107 ? -21.399 -28.651 5.234 1.00 12.59 99 LYS B C 1
ATOM 2490 O O . LYS B 1 107 ? -21.946 -28.505 4.136 1.00 13.08 99 LYS B O 1
ATOM 2496 N N . LEU B 1 108 ? -20.851 -27.640 5.922 1.00 12.12 100 LEU B N 1
ATOM 2497 C CA . LEU B 1 108 ? -21.001 -26.250 5.504 1.00 10.73 100 LEU B CA 1
ATOM 2498 C C . LEU B 1 108 ? -20.158 -25.954 4.280 1.00 9.89 100 LEU B C 1
ATOM 2499 O O . LEU B 1 108 ? -18.964 -26.294 4.244 1.00 11.23 100 LEU B O 1
ATOM 2504 N N . ASP B 1 109 ? -20.756 -25.308 3.291 1.00 10.51 101 ASP B N 1
ATOM 2505 C CA . ASP B 1 109 ? -20.036 -24.907 2.115 1.00 12.26 101 ASP B CA 1
ATOM 2506 C C . ASP B 1 109 ? -19.677 -23.421 2.127 1.00 12.96 101 ASP B C 1
ATOM 2507 O O . ASP B 1 109 ? -20.222 -22.637 2.924 1.00 11.45 101 ASP B O 1
ATOM 2512 N N . LYS B 1 110 ? -18.724 -23.062 1.269 1.00 12.23 102 LYS B N 1
ATOM 2513 C CA . LYS B 1 110 ? -18.191 -21.701 1.222 1.00 10.86 102 LYS B CA 1
ATOM 2514 C C . LYS B 1 110 ? -19.276 -20.691 0.843 1.00 11.35 102 LYS B C 1
ATOM 2515 O O . LYS B 1 110 ? -19.275 -19.559 1.358 1.00 11.78 102 LYS B O 1
ATOM 2521 N N . VAL B 1 111 ? -20.198 -21.092 -0.042 1.00 10.60 103 VAL B N 1
ATOM 2522 C CA . VAL B 1 111 ? -21.288 -20.210 -0.461 1.00 11.77 103 VAL B CA 1
ATOM 2523 C C . VAL B 1 111 ? -22.143 -19.797 0.742 1.00 10.86 103 VAL B C 1
ATOM 2524 O O . VAL B 1 111 ? -22.478 -18.611 0.902 1.00 11.40 103 VAL B O 1
ATOM 2528 N N . ASN B 1 112 ? -22.472 -20.760 1.600 1.00 10.94 104 ASN B N 1
ATOM 2529 C CA . ASN B 1 112 ? -23.277 -20.474 2.796 1.00 11.44 104 ASN B CA 1
ATOM 2530 C C . ASN B 1 112 ? -22.502 -19.850 3.956 1.00 10.61 104 ASN B C 1
ATOM 2531 O O . ASN B 1 112 ? -23.098 -19.122 4.793 1.00 11.82 104 ASN B O 1
ATOM 2536 N N . TRP B 1 113 ? -21.196 -20.090 3.994 1.00 9.38 105 TRP B N 1
ATOM 2537 C CA . TRP B 1 113 ? -20.301 -19.317 4.880 1.00 8.98 105 TRP B CA 1
ATOM 2538 C C . TRP B 1 113 ? -20.375 -17.825 4.473 1.00 9.95 105 TRP B C 1
ATOM 2539 O O . TRP B 1 113 ? -20.686 -16.949 5.284 1.00 10.15 105 TRP B O 1
ATOM 2550 N N . ASP B 1 114 ? -20.114 -17.553 3.199 1.00 10.12 106 ASP B N 1
ATOM 2551 C CA . ASP B 1 114 ? -20.119 -16.195 2.664 1.00 10.06 106 ASP B CA 1
ATOM 2552 C C . ASP B 1 114 ? -21.476 -15.508 2.807 1.00 8.40 106 ASP B C 1
ATOM 2553 O O . ASP B 1 114 ? -21.534 -14.316 3.112 1.00 10.53 106 ASP B O 1
ATOM 2558 N N . ALA B 1 115 ? -22.560 -16.222 2.541 1.00 9.41 107 ALA B N 1
ATOM 2559 C CA . ALA B 1 115 ? -23.892 -15.606 2.621 1.00 10.09 107 ALA B CA 1
ATOM 2560 C C . ALA B 1 115 ? -24.155 -14.999 3.993 1.00 10.01 107 ALA B C 1
ATOM 2561 O O . ALA B 1 115 ? -24.683 -13.873 4.111 1.00 10.89 107 ALA B O 1
ATOM 2563 N N . VAL B 1 116 ? -23.769 -15.726 5.033 1.00 8.06 108 VAL B N 1
ATOM 2564 C CA . VAL B 1 116 ? -23.972 -15.279 6.398 1.00 8.99 108 VAL B CA 1
ATOM 2565 C C . VAL B 1 116 ? -22.966 -14.186 6.816 1.00 8.83 108 VAL B C 1
ATOM 2566 O O . VAL B 1 116 ? -23.360 -13.190 7.427 1.00 8.13 108 VAL B O 1
ATOM 2570 N N . ILE B 1 117 ? -21.680 -14.350 6.507 1.00 9.22 109 ILE B N 1
ATOM 2571 C CA . ILE B 1 117 ? -20.715 -13.269 6.769 1.00 9.38 109 ILE B CA 1
ATOM 2572 C C . ILE B 1 117 ? -21.119 -11.965 6.046 1.00 9.33 109 ILE B C 1
ATOM 2573 O O . ILE B 1 117 ? -21.175 -10.885 6.650 1.00 10.76 109 ILE B O 1
ATOM 2578 N N . ARG B 1 118 ? -21.421 -12.067 4.761 1.00 8.61 110 ARG B N 1
ATOM 2579 C CA . ARG B 1 118 ? -21.721 -10.878 3.963 1.00 9.80 110 ARG B CA 1
ATOM 2580 C C . ARG B 1 118 ? -23.011 -10.202 4.432 1.00 10.69 110 ARG B C 1
ATOM 2581 O O . ARG B 1 118 ? -23.068 -8.980 4.525 1.00 12.52 110 ARG B O 1
ATOM 2583 N N . THR B 1 119 ? -24.041 -10.985 4.723 1.00 10.91 111 THR B N 1
ATOM 2584 C CA . THR B 1 119 ? -25.328 -10.415 5.083 1.00 10.50 111 THR B CA 1
ATOM 2585 C C . THR B 1 119 ? -25.376 -9.907 6.518 1.00 11.16 111 THR B C 1
ATOM 2586 O O . THR B 1 119 ? -26.045 -8.903 6.808 1.00 13.26 111 THR B O 1
ATOM 2590 N N . ASN B 1 120 ? -24.669 -10.593 7.408 1.00 9.62 112 ASN B N 1
ATOM 2591 C CA . ASN B 1 120 ? -24.785 -10.352 8.849 1.00 8.90 112 ASN B CA 1
ATOM 2592 C C . ASN B 1 120 ? -23.660 -9.470 9.427 1.00 9.05 112 ASN B C 1
ATOM 2593 O O . ASN B 1 120 ? -23.860 -8.802 10.440 1.00 11.15 112 ASN B O 1
ATOM 2598 N N . LEU B 1 121 ? -22.481 -9.495 8.808 1.00 9.61 113 LEU B N 1
ATOM 2599 C CA . LEU B 1 121 ? -21.327 -8.738 9.316 1.00 8.96 113 LEU B CA 1
ATOM 2600 C C . LEU B 1 121 ? -20.901 -7.609 8.374 1.00 10.30 113 LEU B C 1
ATOM 2601 O O . LEU B 1 121 ? -20.783 -6.461 8.808 1.00 11.13 113 LEU B O 1
ATOM 2606 N N . ASP B 1 122 ? -20.696 -7.906 7.082 1.00 10.18 114 ASP B N 1
ATOM 2607 C CA . ASP B 1 122 ? -20.369 -6.832 6.125 1.00 10.37 114 ASP B CA 1
ATOM 2608 C C . ASP B 1 122 ? -21.457 -5.757 6.144 1.00 9.16 114 ASP B C 1
ATOM 2609 O O . ASP B 1 122 ? -21.165 -4.569 5.923 1.00 9.73 114 ASP B O 1
ATOM 2614 N N . SER B 1 123 ? -22.704 -6.173 6.389 1.00 8.73 115 SER B N 1
ATOM 2615 C CA . SER B 1 123 ? -23.817 -5.238 6.471 1.00 9.58 115 SER B CA 1
ATOM 2616 C C . SER B 1 123 ? -23.631 -4.099 7.475 1.00 9.26 115 SER B C 1
ATOM 2617 O O . SER B 1 123 ? -24.139 -2.969 7.266 1.00 10.14 115 SER B O 1
ATOM 2620 N N . VAL B 1 124 ? -22.987 -4.410 8.596 1.00 7.89 116 VAL B N 1
ATOM 2621 C CA . VAL B 1 124 ? -22.752 -3.424 9.633 1.00 8.90 116 VAL B CA 1
ATOM 2622 C C . VAL B 1 124 ? -21.789 -2.335 9.126 1.00 8.54 116 VAL B C 1
ATOM 2623 O O . VAL B 1 124 ? -22.018 -1.146 9.325 1.00 9.22 116 VAL B O 1
ATOM 2627 N N . PHE B 1 125 ? -20.733 -2.732 8.427 1.00 8.64 117 PHE B N 1
ATOM 2628 C CA . PHE B 1 125 ? -19.848 -1.773 7.766 1.00 9.67 117 PHE B CA 1
ATOM 2629 C C . PHE B 1 125 ? -20.608 -0.986 6.700 1.00 10.83 117 PHE B C 1
ATOM 2630 O O . PHE B 1 125 ? -20.552 0.240 6.661 1.00 9.96 117 PHE B O 1
ATOM 2638 N N . ASN B 1 126 ? -21.342 -1.705 5.850 1.00 10.48 118 ASN B N 1
ATOM 2639 C CA . ASN B 1 126 ? -22.018 -1.099 4.686 1.00 9.31 118 ASN B CA 1
ATOM 2640 C C . ASN B 1 126 ? -23.059 -0.052 5.074 1.00 9.57 118 ASN B C 1
ATOM 2641 O O . ASN B 1 126 ? -23.133 1.013 4.457 1.00 12.16 118 ASN B O 1
ATOM 2646 N N . MET B 1 127 ? -23.850 -0.344 6.114 1.00 8.55 119 MET B N 1
ATOM 2647 C CA . MET B 1 127 ? -24.936 0.569 6.552 1.00 8.71 119 MET B CA 1
ATOM 2648 C C . MET B 1 127 ? -24.446 1.667 7.516 1.00 8.41 119 MET B C 1
ATOM 2649 O O . MET B 1 127 ? -25.011 2.778 7.544 1.00 10.64 119 MET B O 1
ATOM 2654 N N . THR B 1 128 ? -23.427 1.368 8.330 1.00 9.49 120 THR B N 1
ATOM 2655 C CA . THR B 1 128 ? -22.965 2.325 9.323 1.00 9.01 120 THR B CA 1
ATOM 2656 C C . THR B 1 128 ? -22.065 3.416 8.749 1.00 9.96 120 THR B C 1
ATOM 2657 O O . THR B 1 128 ? -22.185 4.598 9.128 1.00 9.64 120 THR B O 1
ATOM 2661 N N . LYS B 1 129 ? -21.202 3.042 7.818 1.00 10.61 121 LYS B N 1
ATOM 2662 C CA . LYS B 1 129 ? -20.267 4.009 7.270 1.00 10.05 121 LYS B CA 1
ATOM 2663 C C . LYS B 1 129 ? -20.989 5.259 6.753 1.00 11.30 121 LYS B C 1
ATOM 2664 O O . LYS B 1 129 ? -20.563 6.367 7.085 1.00 12.84 121 LYS B O 1
ATOM 2670 N N . PRO B 1 130 ? -22.080 5.092 5.959 1.00 11.63 122 PRO B N 1
ATOM 2671 C CA . PRO B 1 130 ? -22.681 6.299 5.361 1.00 12.87 122 PRO B CA 1
ATOM 2672 C C . PRO B 1 130 ? -23.426 7.239 6.323 1.00 12.30 122 PRO B C 1
ATOM 2673 O O . PRO B 1 130 ? -23.767 8.337 5.913 1.00 17.06 122 PRO B O 1
ATOM 2677 N N . VAL B 1 131 ? -23.653 6.838 7.570 1.00 11.11 123 VAL B N 1
ATOM 2678 C CA . VAL B 1 131 ? -24.407 7.667 8.515 1.00 12.19 123 VAL B CA 1
ATOM 2679 C C . VAL B 1 131 ? -23.558 8.316 9.601 1.00 11.01 123 VAL B C 1
ATOM 2680 O O . VAL B 1 131 ? -24.010 9.253 10.255 1.00 11.00 123 VAL B O 1
ATOM 2684 N N . CYS B 1 132 ? -22.329 7.849 9.791 1.00 12.96 124 CYS B N 1
ATOM 2685 C CA A CYS B 1 132 ? -21.546 8.307 10.946 0.56 14.71 124 CYS B CA 1
ATOM 2686 C CA B CYS B 1 132 ? -21.510 8.270 10.929 0.44 15.05 124 CYS B CA 1
ATOM 2687 C C . CYS B 1 132 ? -21.081 9.746 10.899 1.00 16.13 124 CYS B C 1
ATOM 2688 O O . CYS B 1 132 ? -21.113 10.421 11.924 1.00 14.69 124 CYS B O 1
ATOM 2693 N N . ASP B 1 133 ? -20.634 10.218 9.736 1.00 16.59 125 ASP B N 1
ATOM 2694 C CA . ASP B 1 133 ? -20.113 11.588 9.641 1.00 15.37 125 ASP B CA 1
ATOM 2695 C C . ASP B 1 133 ? -21.152 12.624 10.044 1.00 14.00 125 ASP B C 1
ATOM 2696 O O . ASP B 1 133 ? -20.836 13.583 10.736 1.00 17.65 125 ASP B O 1
ATOM 2701 N N . GLY B 1 134 ? -22.393 12.422 9.612 1.00 13.10 126 GLY B N 1
ATOM 2702 C CA . GLY B 1 134 ? -23.482 13.325 9.975 1.00 14.12 126 GLY B CA 1
ATOM 2703 C C . GLY B 1 134 ? -23.725 13.370 11.476 1.00 14.10 126 GLY B C 1
ATOM 2704 O O . GLY B 1 134 ? -23.885 14.439 12.074 1.00 13.63 126 GLY B O 1
ATOM 2705 N N . MET B 1 135 ? -23.750 12.187 12.086 1.00 14.02 127 MET B N 1
ATOM 2706 C CA . MET B 1 135 ? -23.950 12.083 13.530 1.00 11.85 127 MET B CA 1
ATOM 2707 C C . MET B 1 135 ? -22.831 12.808 14.272 1.00 12.17 127 MET B C 1
ATOM 2708 O O . MET B 1 135 ? -23.081 13.544 15.227 1.00 13.20 127 MET B O 1
ATOM 2713 N N . VAL B 1 136 ? -21.599 12.582 13.826 1.00 13.94 128 VAL B N 1
ATOM 2714 C CA . VAL B 1 136 ? -20.414 13.204 14.421 1.00 15.16 128 VAL B CA 1
ATOM 2715 C C . VAL B 1 136 ? -20.466 14.728 14.254 1.00 16.56 128 VAL B C 1
ATOM 2716 O O . VAL B 1 136 ? -20.248 15.479 15.221 1.00 17.28 128 VAL B O 1
ATOM 2720 N N . GLU B 1 137 ? -20.792 15.173 13.039 1.00 16.65 129 GLU B N 1
ATOM 2721 C CA . GLU B 1 137 ? -20.924 16.614 12.745 1.00 16.92 129 GLU B CA 1
ATOM 2722 C C . GLU B 1 137 ? -21.907 17.308 13.673 1.00 14.52 129 GLU B C 1
ATOM 2723 O O . GLU B 1 137 ? -21.641 18.398 14.150 1.00 18.70 129 GLU B O 1
ATOM 2725 N N . ARG B 1 138 ? -23.042 16.665 13.926 1.00 15.61 130 ARG B N 1
ATOM 2726 C CA . ARG B 1 138 ? -24.090 17.236 14.759 1.00 14.82 130 ARG B CA 1
ATOM 2727 C C . ARG B 1 138 ? -23.906 16.979 16.260 1.00 15.77 130 ARG B C 1
ATOM 2728 O O . ARG B 1 138 ? -24.660 17.503 17.074 1.00 20.02 130 ARG B O 1
ATOM 2736 N N . GLY B 1 139 ? -22.920 16.167 16.629 1.00 13.18 131 GLY B N 1
ATOM 2737 C CA . GLY B 1 139 ? -22.681 15.871 18.037 1.00 12.52 131 GLY B CA 1
ATOM 2738 C C . GLY B 1 139 ? -23.673 14.940 18.746 1.00 10.24 131 GLY B C 1
ATOM 2739 O O . GLY B 1 139 ? -23.783 14.977 19.970 1.00 12.03 131 GLY B O 1
ATOM 2740 N N . TRP B 1 140 ? -24.381 14.107 17.986 1.00 9.04 132 TRP B N 1
ATOM 2741 C CA . TRP B 1 140 ? -25.401 13.199 18.533 1.00 10.34 132 TRP B CA 1
ATOM 2742 C C . TRP B 1 140 ? -25.663 12.060 17.569 1.00 10.71 132 TRP B C 1
ATOM 2743 O O . TRP B 1 140 ? -25.875 12.266 16.371 1.00 11.87 132 TRP B O 1
ATOM 2754 N N . GLY B 1 141 ? -25.644 10.837 18.089 1.00 10.15 133 GLY B N 1
ATOM 2755 C CA . GLY B 1 141 ? -26.056 9.711 17.278 1.00 10.57 133 GLY B CA 1
ATOM 2756 C C . GLY B 1 141 ? -26.213 8.474 18.119 1.00 8.78 133 GLY B C 1
ATOM 2757 O O . GLY B 1 141 ? -25.693 8.408 19.251 1.00 8.37 133 GLY B O 1
ATOM 2758 N N . ARG B 1 142 ? -26.974 7.515 17.590 1.00 8.70 134 ARG B N 1
ATOM 2759 C CA . ARG B 1 142 ? -27.151 6.209 18.223 1.00 8.07 134 ARG B CA 1
ATOM 2760 C C . ARG B 1 142 ? -27.063 5.117 17.173 1.00 8.79 134 ARG B C 1
ATOM 2761 O O . ARG B 1 142 ? -27.791 5.152 16.175 1.00 8.96 134 ARG B O 1
ATOM 2769 N N . ILE B 1 143 ? -26.138 4.182 17.381 1.00 9.25 135 ILE B N 1
ATOM 2770 C CA . ILE B 1 143 ? -26.017 2.993 16.535 1.00 7.94 135 ILE B CA 1
ATOM 2771 C C . ILE B 1 143 ? -26.205 1.771 17.427 1.00 8.26 135 ILE B C 1
ATOM 2772 O O . ILE B 1 143 ? -25.545 1.625 18.444 1.00 8.19 135 ILE B O 1
ATOM 2777 N N . VAL B 1 144 ? -27.147 0.937 17.054 1.00 9.17 136 VAL B N 1
ATOM 2778 C CA . VAL B 1 144 ? -27.481 -0.260 17.831 1.00 6.94 136 VAL B CA 1
ATOM 2779 C C . VAL B 1 144 ? -27.382 -1.467 16.888 1.00 7.88 136 VAL B C 1
ATOM 2780 O O . VAL B 1 144 ? -28.039 -1.495 15.845 1.00 8.55 136 VAL B O 1
ATOM 2784 N N . ASN B 1 145 ? -26.505 -2.400 17.213 1.00 7.82 137 ASN B N 1
ATOM 2785 C CA . ASN B 1 145 ? -26.298 -3.594 16.404 1.00 6.70 137 ASN B CA 1
ATOM 2786 C C . ASN B 1 145 ? -26.972 -4.806 17.057 1.00 7.45 137 ASN B C 1
ATOM 2787 O O . ASN B 1 145 ? -26.693 -5.120 18.217 1.00 9.50 137 ASN B O 1
ATOM 2792 N N . ILE B 1 146 ? -27.864 -5.473 16.332 1.00 9.41 138 ILE B N 1
ATOM 2793 C CA . ILE B 1 146 ? -28.591 -6.615 16.882 1.00 9.60 138 ILE B CA 1
ATOM 2794 C C . ILE B 1 146 ? -27.813 -7.899 16.620 1.00 8.97 138 ILE B C 1
ATOM 2795 O O . ILE B 1 146 ? -27.652 -8.323 15.482 1.00 8.90 138 ILE B O 1
ATOM 2800 N N . SER B 1 147 ? -27.323 -8.489 17.697 1.00 8.75 139 SER B N 1
ATOM 2801 C CA . SER B 1 147 ? -26.569 -9.739 17.653 1.00 8.61 139 SER B CA 1
ATOM 2802 C C . SER B 1 147 ? -27.480 -10.910 18.044 1.00 8.93 139 SER B C 1
ATOM 2803 O O . SER B 1 147 ? -28.639 -10.949 17.628 1.00 10.77 139 SER B O 1
ATOM 2806 N N . SER B 1 148 ? -26.975 -11.819 18.877 1.00 9.21 140 SER B N 1
ATOM 2807 C CA . SER B 1 148 ? -27.676 -13.022 19.296 1.00 8.38 140 SER B CA 1
ATOM 2808 C C . SER B 1 148 ? -26.930 -13.626 20.468 1.00 8.42 140 SER B C 1
ATOM 2809 O O . SER B 1 148 ? -25.708 -13.529 20.549 1.00 10.17 140 SER B O 1
ATOM 2812 N N . VAL B 1 149 ? -27.665 -14.266 21.362 1.00 8.11 141 VAL B N 1
ATOM 2813 C CA . VAL B 1 149 ? -27.074 -15.102 22.397 1.00 8.67 141 VAL B CA 1
ATOM 2814 C C . VAL B 1 149 ? -26.065 -16.097 21.819 1.00 7.84 141 VAL B C 1
ATOM 2815 O O . VAL B 1 149 ? -25.070 -16.422 22.442 1.00 8.24 141 VAL B O 1
ATOM 2819 N N . ASN B 1 150 ? -26.286 -16.550 20.591 1.00 8.09 142 ASN B N 1
ATOM 2820 C CA . ASN B 1 150 ? -25.399 -17.518 19.992 1.00 9.13 142 ASN B CA 1
ATOM 2821 C C . ASN B 1 150 ? -24.044 -16.956 19.589 1.00 9.38 142 ASN B C 1
ATOM 2822 O O . ASN B 1 150 ? -23.098 -17.719 19.416 1.00 10.29 142 ASN B O 1
ATOM 2827 N N . GLY B 1 151 ? -23.946 -15.630 19.443 1.00 9.47 143 GLY B N 1
ATOM 2828 C CA . GLY B 1 151 ? -22.646 -14.977 19.300 1.00 10.54 143 GLY B CA 1
ATOM 2829 C C . GLY B 1 151 ? -21.853 -15.052 20.589 1.00 11.81 143 GLY B C 1
ATOM 2830 O O . GLY B 1 151 ? -20.622 -15.184 20.568 1.00 15.08 143 GLY B O 1
ATOM 2831 N N . SER B 1 152 ? -22.552 -14.980 21.716 1.00 10.34 144 SER B N 1
ATOM 2832 C CA . SER B 1 152 ? -21.923 -15.081 23.019 1.00 12.01 144 SER B CA 1
ATOM 2833 C C . SER B 1 152 ? -21.522 -16.505 23.371 1.00 11.30 144 SER B C 1
ATOM 2834 O O . SER B 1 152 ? -20.429 -16.747 23.881 1.00 12.55 144 SER B O 1
ATOM 2837 N N . LYS B 1 153 ? -22.407 -17.460 23.132 1.00 10.84 145 LYS B N 1
ATOM 2838 C CA . LYS B 1 153 ? -22.133 -18.824 23.613 1.00 11.73 145 LYS B CA 1
ATOM 2839 C C . LYS B 1 153 ? -21.727 -19.824 22.536 1.00 10.45 145 LYS B C 1
ATOM 2840 O O . LYS B 1 153 ? -21.248 -20.900 22.855 1.00 12.45 145 LYS B O 1
ATOM 2846 N N . GLY B 1 154 ? -21.870 -19.461 21.275 1.00 8.90 146 GLY B N 1
ATOM 2847 C CA . GLY B 1 154 ? -21.765 -20.448 20.175 1.00 9.83 146 GLY B CA 1
ATOM 2848 C C . GLY B 1 154 ? -23.001 -21.327 20.052 1.00 9.81 146 GLY B C 1
ATOM 2849 O O . GLY B 1 154 ? -23.849 -21.372 20.945 1.00 9.20 146 GLY B O 1
ATOM 2850 N N . SER B 1 155 ? -23.107 -22.026 18.923 1.00 8.62 147 SER B N 1
ATOM 2851 C CA . SER B 1 155 ? -24.170 -22.981 18.717 1.00 8.56 147 SER B CA 1
ATOM 2852 C C . SER B 1 155 ? -23.789 -23.962 17.621 1.00 9.43 147 SER B C 1
ATOM 2853 O O . SER B 1 155 ? -23.136 -23.597 16.629 1.00 9.41 147 SER B O 1
ATOM 2856 N N . VAL B 1 156 ? -24.201 -25.215 17.811 1.00 8.74 148 VAL B N 1
ATOM 2857 C CA . VAL B 1 156 ? -23.983 -26.227 16.812 1.00 9.02 148 VAL B CA 1
ATOM 2858 C C . VAL B 1 156 ? -24.659 -25.806 15.502 1.00 10.25 148 VAL B C 1
ATOM 2859 O O . VAL B 1 156 ? -25.804 -25.377 15.491 1.00 13.67 148 VAL B O 1
ATOM 2863 N N . GLY B 1 157 ? -23.915 -25.908 14.403 1.00 8.36 149 GLY B N 1
ATOM 2864 C CA . GLY B 1 157 ? -24.426 -25.549 13.094 1.00 9.84 149 GLY B CA 1
ATOM 2865 C C . GLY B 1 157 ? -24.262 -24.080 12.785 1.00 9.14 149 GLY B C 1
ATOM 2866 O O . GLY B 1 157 ? -24.684 -23.633 11.734 1.00 8.84 149 GLY B O 1
ATOM 2867 N N . GLN B 1 158 ? -23.639 -23.331 13.689 1.00 9.57 150 GLN B N 1
ATOM 2868 C CA . GLN B 1 158 ? -23.533 -21.891 13.518 1.00 8.26 150 GLN B CA 1
ATOM 2869 C C . GLN B 1 158 ? -22.108 -21.342 13.606 1.00 7.85 150 GLN B C 1
ATOM 2870 O O . GLN B 1 158 ? -21.883 -20.282 14.174 1.00 9.32 150 GLN B O 1
ATOM 2876 N N . THR B 1 159 ? -21.134 -22.033 13.011 1.00 8.29 151 THR B N 1
ATOM 2877 C CA . THR B 1 159 ? -19.818 -21.424 12.897 1.00 7.63 151 THR B CA 1
ATOM 2878 C C . THR B 1 159 ? -19.903 -20.134 12.111 1.00 7.50 151 THR B C 1
ATOM 2879 O O . THR B 1 159 ? -19.213 -19.173 12.424 1.00 8.71 151 THR B O 1
ATOM 2883 N N . ASN B 1 160 ? -20.726 -20.133 11.070 1.00 7.50 152 ASN B N 1
ATOM 2884 C CA . ASN B 1 160 ? -20.904 -18.938 10.256 1.00 7.04 152 ASN B CA 1
ATOM 2885 C C . ASN B 1 160 ? -21.639 -17.820 11.007 1.00 8.00 152 ASN B C 1
ATOM 2886 O O . ASN B 1 160 ? -21.164 -16.673 11.053 1.00 9.78 152 ASN B O 1
ATOM 2891 N N . TYR B 1 161 ? -22.769 -18.157 11.622 1.00 8.29 153 TYR B N 1
ATOM 2892 C CA . TYR B 1 161 ? -23.630 -17.150 12.275 1.00 7.32 153 TYR B CA 1
ATOM 2893 C C . TYR B 1 161 ? -22.957 -16.594 13.519 1.00 7.85 153 TYR B C 1
ATOM 2894 O O . TYR B 1 161 ? -22.949 -15.370 13.722 1.00 9.50 153 TYR B O 1
ATOM 2903 N N . ALA B 1 162 ? -22.368 -17.478 14.338 1.00 8.87 154 ALA B N 1
ATOM 2904 C CA . ALA B 1 162 ? -21.642 -17.002 15.523 1.00 8.11 154 ALA B CA 1
ATOM 2905 C C . ALA B 1 162 ? -20.428 -16.170 15.133 1.00 8.14 154 ALA B C 1
ATOM 2906 O O . ALA B 1 162 ? -20.105 -15.194 15.812 1.00 8.54 154 ALA B O 1
ATOM 2908 N N . ALA B 1 163 ? -19.733 -16.540 14.058 1.00 8.00 155 ALA B N 1
ATOM 2909 C CA . ALA B 1 163 ? -18.584 -15.714 13.626 1.00 6.86 155 ALA B CA 1
ATOM 2910 C C . ALA B 1 163 ? -19.094 -14.318 13.243 1.00 7.77 155 ALA B C 1
ATOM 2911 O O . ALA B 1 163 ? -18.489 -13.314 13.613 1.00 6.98 155 ALA B O 1
ATOM 2913 N N . ALA B 1 164 ? -20.183 -14.247 12.469 1.00 6.96 156 ALA B N 1
ATOM 2914 C CA . ALA B 1 164 ? -20.728 -12.951 12.070 1.00 8.51 156 ALA B CA 1
ATOM 2915 C C . ALA B 1 164 ? -21.186 -12.116 13.250 1.00 8.81 156 ALA B C 1
ATOM 2916 O O . ALA B 1 164 ? -20.838 -10.924 13.355 1.00 8.82 156 ALA B O 1
ATOM 2918 N N . LYS B 1 165 ? -21.968 -12.732 14.120 1.00 9.32 157 LYS B N 1
ATOM 2919 C CA . LYS B 1 165 ? -22.543 -12.030 15.252 1.00 9.72 157 LYS B CA 1
ATOM 2920 C C . LYS B 1 165 ? -21.491 -11.621 16.297 1.00 8.99 157 LYS B C 1
ATOM 2921 O O . LYS B 1 165 ? -21.581 -10.526 16.866 1.00 10.81 157 LYS B O 1
ATOM 2927 N N . ALA B 1 166 ? -20.497 -12.466 16.560 1.00 7.92 158 ALA B N 1
ATOM 2928 C CA . ALA B 1 166 ? -19.385 -12.058 17.420 1.00 8.33 158 ALA B CA 1
ATOM 2929 C C . ALA B 1 166 ? -18.585 -10.934 16.753 1.00 7.93 158 ALA B C 1
ATOM 2930 O O . ALA B 1 166 ? -18.135 -9.997 17.409 1.00 9.83 158 ALA B O 1
ATOM 2932 N N . GLY B 1 167 ? -18.389 -11.038 15.438 1.00 8.93 159 GLY B N 1
ATOM 2933 C CA . GLY B 1 167 ? -17.721 -9.986 14.660 1.00 8.95 159 GLY B CA 1
ATOM 2934 C C . GLY B 1 167 ? -18.401 -8.631 14.777 1.00 7.78 159 GLY B C 1
ATOM 2935 O O . GLY B 1 167 ? -17.728 -7.604 14.851 1.00 7.38 159 GLY B O 1
ATOM 2936 N N . MET B 1 168 ? -19.731 -8.640 14.816 1.00 7.58 160 MET B N 1
ATOM 2937 C CA A MET B 1 168 ? -20.510 -7.423 14.955 0.62 7.19 160 MET B CA 1
ATOM 2938 C CA B MET B 1 168 ? -20.550 -7.417 14.985 0.38 7.95 160 MET B CA 1
ATOM 2939 C C . MET B 1 168 ? -20.143 -6.673 16.245 1.00 7.22 160 MET B C 1
ATOM 2940 O O . MET B 1 168 ? -20.059 -5.429 16.253 1.00 6.46 160 MET B O 1
ATOM 2949 N N . HIS B 1 169 ? -19.891 -7.417 17.323 1.00 7.43 161 HIS B N 1
ATOM 2950 C CA . HIS B 1 169 ? -19.541 -6.777 18.583 1.00 7.51 161 HIS B CA 1
ATOM 2951 C C . HIS B 1 169 ? -18.104 -6.271 18.578 1.00 6.82 161 HIS B C 1
ATOM 2952 O O . HIS B 1 169 ? -17.815 -5.248 19.194 1.00 6.93 161 HIS B O 1
ATOM 2959 N N . GLY B 1 170 ? -17.205 -6.927 17.859 1.00 7.11 162 GLY B N 1
ATOM 2960 C CA . GLY B 1 170 ? -15.882 -6.349 17.659 1.00 6.61 162 GLY B CA 1
ATOM 2961 C C . GLY B 1 170 ? -15.952 -5.000 16.940 1.00 6.78 162 GLY B C 1
ATOM 2962 O O . GLY B 1 170 ? -15.234 -4.057 17.292 1.00 8.41 162 GLY B O 1
ATOM 2963 N N . PHE B 1 171 ? -16.801 -4.923 15.912 1.00 6.15 163 PHE B N 1
ATOM 2964 C CA . PHE B 1 171 ? -17.097 -3.673 15.221 1.00 7.94 163 PHE B CA 1
ATOM 2965 C C . PHE B 1 171 ? -17.644 -2.633 16.198 1.00 7.50 163 PHE B C 1
ATOM 2966 O O . PHE B 1 171 ? -17.190 -1.498 16.223 1.00 7.83 163 PHE B O 1
ATOM 2974 N N . THR B 1 172 ? -18.620 -3.030 17.004 1.00 7.73 164 THR B N 1
ATOM 2975 C CA . THR B 1 172 ? -19.220 -2.124 17.986 1.00 7.30 164 THR B CA 1
ATOM 2976 C C . THR B 1 172 ? -18.138 -1.455 18.832 1.00 7.49 164 THR B C 1
ATOM 2977 O O . THR B 1 172 ? -18.133 -0.239 19.012 1.00 7.16 164 THR B O 1
ATOM 2981 N N . LYS B 1 173 ? -17.229 -2.248 19.379 1.00 7.82 165 LYS B N 1
ATOM 2982 C CA . LYS B 1 173 ? -16.251 -1.710 20.291 1.00 7.38 165 LYS B CA 1
ATOM 2983 C C . LYS B 1 173 ? -15.280 -0.766 19.609 1.00 6.80 165 LYS B C 1
ATOM 2984 O O . LYS B 1 173 ? -15.006 0.309 20.120 1.00 7.23 165 LYS B O 1
ATOM 2990 N N . SER B 1 174 ? -14.761 -1.149 18.446 1.00 7.09 166 SER B N 1
ATOM 2991 C CA . SER B 1 174 ? -13.813 -0.280 17.733 1.00 6.66 166 SER B CA 1
ATOM 2992 C C . SER B 1 174 ? -14.485 1.015 17.309 1.00 6.56 166 SER B C 1
ATOM 2993 O O . SER B 1 174 ? -13.895 2.085 17.468 1.00 6.69 166 SER B O 1
ATOM 2996 N N . LEU B 1 175 ? -15.710 0.941 16.780 1.00 6.45 167 LEU B N 1
ATOM 2997 C CA . LEU B 1 175 ? -16.392 2.165 16.364 1.00 6.77 167 LEU B CA 1
ATOM 2998 C C . LEU B 1 175 ? -16.692 3.036 17.570 1.00 7.36 167 LEU B C 1
ATOM 2999 O O . LEU B 1 175 ? -16.500 4.263 17.524 1.00 8.88 167 LEU B O 1
ATOM 3004 N N . ALA B 1 176 ? -17.124 2.410 18.659 1.00 6.97 168 ALA B N 1
ATOM 3005 C CA . ALA B 1 176 ? -17.412 3.158 19.866 1.00 8.19 168 ALA B CA 1
ATOM 3006 C C . ALA B 1 176 ? -16.223 4.030 20.291 1.00 8.60 168 ALA B C 1
ATOM 3007 O O . ALA B 1 176 ? -16.413 5.207 20.653 1.00 9.06 168 ALA B O 1
ATOM 3009 N N . LEU B 1 177 ? -15.010 3.461 20.257 1.00 9.12 169 LEU B N 1
ATOM 3010 C CA . LEU B 1 177 ? -13.797 4.220 20.556 1.00 8.37 169 LEU B CA 1
ATOM 3011 C C . LEU B 1 177 ? -13.540 5.393 19.594 1.00 8.93 169 LEU B C 1
ATOM 3012 O O . LEU B 1 177 ? -13.009 6.436 20.001 1.00 11.22 169 LEU B O 1
ATOM 3017 N N . GLU B 1 178 ? -13.878 5.226 18.320 1.00 9.29 170 GLU B N 1
ATOM 3018 C CA . GLU B 1 178 ? -13.578 6.261 17.334 1.00 8.16 170 GLU B CA 1
ATOM 3019 C C . GLU B 1 178 ? -14.436 7.524 17.525 1.00 8.55 170 GLU B C 1
ATOM 3020 O O . GLU B 1 178 ? -13.986 8.643 17.229 1.00 11.66 170 GLU B O 1
ATOM 3026 N N . ILE B 1 179 ? -15.666 7.338 17.994 1.00 8.61 171 ILE B N 1
ATOM 3027 C CA . ILE B 1 179 ? -16.683 8.403 17.947 1.00 8.71 171 ILE B CA 1
ATOM 3028 C C . ILE B 1 179 ? -17.352 8.753 19.274 1.00 9.65 171 ILE B C 1
ATOM 3029 O O . ILE B 1 179 ? -18.189 9.659 19.309 1.00 8.98 171 ILE B O 1
ATOM 3034 N N . ALA B 1 180 ? -16.951 8.085 20.358 1.00 9.53 172 ALA B N 1
ATOM 3035 C CA . ALA B 1 180 ? -17.519 8.366 21.690 1.00 10.45 172 ALA B CA 1
ATOM 3036 C C . ALA B 1 180 ? -17.452 9.846 22.053 1.00 10.25 172 ALA B C 1
ATOM 3037 O O . ALA B 1 180 ? -18.396 10.398 22.640 1.00 10.09 172 ALA B O 1
ATOM 3039 N N . ARG B 1 181 ? -16.325 10.490 21.734 1.00 9.00 173 ARG B N 1
ATOM 3040 C CA . ARG B 1 181 ? -16.075 11.848 22.194 1.00 10.67 173 ARG B CA 1
ATOM 3041 C C . ARG B 1 181 ? -16.964 12.856 21.474 1.00 11.20 173 ARG B C 1
ATOM 3042 O O . ARG B 1 181 ? -17.070 14.009 21.915 1.00 13.75 173 ARG B O 1
ATOM 3044 N N . LYS B 1 182 ? -17.628 12.400 20.396 1.00 11.73 174 LYS B N 1
ATOM 3045 C CA . LYS B 1 182 ? -18.490 13.244 19.574 1.00 12.91 174 LYS B CA 1
ATOM 3046 C C . LYS B 1 182 ? -19.971 13.018 19.799 1.00 11.18 174 LYS B C 1
ATOM 3047 O O . LYS B 1 182 ? -20.766 13.387 18.966 1.00 13.64 174 LYS B O 1
ATOM 3053 N N . GLY B 1 183 ? -20.335 12.413 20.919 1.00 10.37 175 GLY B N 1
ATOM 3054 C CA . GLY B 1 183 ? -21.744 12.264 21.291 1.00 9.61 175 GLY B CA 1
ATOM 3055 C C . GLY B 1 183 ? -22.520 11.159 20.592 1.00 10.67 175 GLY B C 1
ATOM 3056 O O . GLY B 1 183 ? -23.759 11.165 20.599 1.00 10.78 175 GLY B O 1
ATOM 3057 N N . VAL B 1 184 ? -21.796 10.216 19.994 1.00 9.93 176 VAL B N 1
ATOM 3058 C CA . VAL B 1 184 ? -22.415 9.083 19.321 1.00 9.49 176 VAL B CA 1
ATOM 3059 C C . VAL B 1 184 ? -22.107 7.842 20.156 1.00 8.04 176 VAL B C 1
ATOM 3060 O O . VAL B 1 184 ? -20.962 7.625 20.536 1.00 10.05 176 VAL B O 1
ATOM 3064 N N . THR B 1 185 ? -23.134 7.061 20.483 1.00 7.54 177 THR B N 1
ATOM 3065 C CA . THR B 1 185 ? -22.942 5.761 21.108 1.00 7.65 177 THR B CA 1
ATOM 3066 C C . THR B 1 185 ? -23.160 4.620 20.097 1.00 7.65 177 THR B C 1
ATOM 3067 O O . THR B 1 185 ? -23.886 4.739 19.094 1.00 7.61 177 THR B O 1
ATOM 3071 N N . VAL B 1 186 ? -22.464 3.513 20.363 1.00 8.41 178 VAL B N 1
ATOM 3072 C CA . VAL B 1 186 ? -22.507 2.304 19.545 1.00 7.83 178 VAL B CA 1
ATOM 3073 C C . VAL B 1 186 ? -22.626 1.132 20.542 1.00 7.78 178 VAL B C 1
ATOM 3074 O O . VAL B 1 186 ? -21.753 0.931 21.379 1.00 7.71 178 VAL B O 1
ATOM 3078 N N . ASN B 1 187 ? -23.714 0.378 20.468 1.00 7.28 179 ASN B N 1
ATOM 3079 C CA . ASN B 1 187 ? -23.932 -0.755 21.352 1.00 6.80 179 ASN B CA 1
ATOM 3080 C C . ASN B 1 187 ? -24.474 -1.960 20.630 1.00 7.22 179 ASN B C 1
ATOM 3081 O O . ASN B 1 187 ? -25.081 -1.823 19.573 1.00 8.17 179 ASN B O 1
ATOM 3086 N N . THR B 1 188 ? -24.251 -3.135 21.228 1.00 7.14 180 THR B N 1
ATOM 3087 C CA . THR B 1 188 ? -24.755 -4.416 20.723 1.00 8.50 180 THR B CA 1
ATOM 3088 C C . THR B 1 188 ? -25.837 -4.894 21.670 1.00 6.67 180 THR B C 1
ATOM 3089 O O . THR B 1 188 ? -25.700 -4.755 22.892 1.00 6.97 180 THR B O 1
ATOM 3093 N N . VAL B 1 189 ? -26.913 -5.446 21.122 1.00 7.83 181 VAL B N 1
ATOM 3094 C CA . VAL B 1 189 ? -27.987 -6.104 21.875 1.00 7.88 181 VAL B CA 1
ATOM 3095 C C . VAL B 1 189 ? -28.045 -7.557 21.428 1.00 7.46 181 VAL B C 1
ATOM 3096 O O . VAL B 1 189 ? -28.105 -7.828 20.232 1.00 8.14 181 VAL B O 1
ATOM 3100 N N . SER B 1 190 ? -27.987 -8.475 22.395 1.00 7.37 182 SER B N 1
ATOM 3101 C CA . SER B 1 190 ? -27.951 -9.925 22.128 1.00 7.46 182 SER B CA 1
ATOM 3102 C C . SER B 1 190 ? -29.210 -10.631 22.648 1.00 6.89 182 SER B C 1
ATOM 3103 O O . SER B 1 190 ? -29.293 -10.975 23.828 1.00 7.13 182 SER B O 1
ATOM 3106 N N . PRO B 1 191 ? -30.221 -10.822 21.788 1.00 7.64 183 PRO B N 1
ATOM 3107 C CA . PRO B 1 191 ? -31.430 -11.491 22.287 1.00 7.61 183 PRO B CA 1
ATOM 3108 C C . PRO B 1 191 ? -31.308 -13.020 22.318 1.00 7.50 183 PRO B C 1
ATOM 3109 O O . PRO B 1 191 ? -30.511 -13.566 21.549 1.00 9.09 183 PRO B O 1
ATOM 3113 N N . GLY B 1 192 ? -32.041 -13.660 23.249 1.00 7.17 184 GLY B N 1
ATOM 3114 C CA . GLY B 1 192 ? -32.235 -15.122 23.228 1.00 8.73 184 GLY B CA 1
ATOM 3115 C C . GLY B 1 192 ? -33.438 -15.465 22.370 1.00 9.89 184 GLY B C 1
ATOM 3116 O O . GLY B 1 192 ? -33.704 -14.813 21.352 1.00 10.24 184 GLY B O 1
ATOM 3117 N N . TYR B 1 193 ? -34.167 -16.505 22.770 1.00 9.08 185 TYR B N 1
ATOM 3118 C CA . TYR B 1 193 ? -35.322 -16.996 22.007 1.00 10.67 185 TYR B CA 1
ATOM 3119 C C . TYR B 1 193 ? -36.479 -16.027 22.116 1.00 10.17 185 TYR B C 1
ATOM 3120 O O . TYR B 1 193 ? -36.902 -15.712 23.217 1.00 9.62 185 TYR B O 1
ATOM 3129 N N . LEU B 1 194 ? -36.978 -15.561 20.973 1.00 10.47 186 LEU B N 1
ATOM 3130 C CA . LEU B 1 194 ? -38.079 -14.603 20.908 1.00 12.07 186 LEU B CA 1
ATOM 3131 C C . LEU B 1 194 ? -39.270 -15.218 20.190 1.00 13.98 186 LEU B C 1
ATOM 3132 O O . LEU B 1 194 ? -39.099 -16.064 19.304 1.00 15.00 186 LEU B O 1
ATOM 3137 N N . ALA B 1 195 ? -40.461 -14.768 20.577 1.00 13.22 187 ALA B N 1
ATOM 3138 C CA . ALA B 1 195 ? -41.722 -15.197 19.976 1.00 14.81 187 ALA B CA 1
ATOM 3139 C C . ALA B 1 195 ? -42.021 -14.451 18.680 1.00 16.29 187 ALA B C 1
ATOM 3140 O O . ALA B 1 195 ? -43.022 -13.747 18.581 1.00 22.27 187 ALA B O 1
ATOM 3142 N N . THR B 1 196 ? -41.146 -14.614 17.695 1.00 18.50 188 THR B N 1
ATOM 3143 C CA . THR B 1 196 ? -41.402 -14.162 16.333 1.00 19.09 188 THR B CA 1
ATOM 3144 C C . THR B 1 196 ? -42.085 -15.317 15.614 1.00 27.74 188 THR B C 1
ATOM 3145 O O . THR B 1 196 ? -42.096 -16.442 16.121 1.00 33.70 188 THR B O 1
ATOM 3149 N N . LYS B 1 197 ? -42.631 -15.032 14.434 1.00 33.15 189 LYS B N 1
ATOM 3150 C CA . LYS B 1 197 ? -43.407 -16.003 13.654 1.00 34.21 189 LYS B CA 1
ATOM 3151 C C . LYS B 1 197 ? -42.726 -17.366 13.482 1.00 34.73 189 LYS B C 1
ATOM 3152 O O . LYS B 1 197 ? -43.388 -18.408 13.582 1.00 34.74 189 LYS B O 1
ATOM 3154 N N . MET B 1 198 ? -41.416 -17.352 13.223 1.00 29.69 190 MET B N 1
ATOM 3155 C CA . MET B 1 198 ? -40.654 -18.580 12.953 1.00 31.63 190 MET B CA 1
ATOM 3156 C C . MET B 1 198 ? -40.524 -19.467 14.190 1.00 33.53 190 MET B C 1
ATOM 3157 O O . MET B 1 198 ? -40.420 -20.687 14.072 1.00 38.23 190 MET B O 1
ATOM 3159 N N . VAL B 1 199 ? -40.536 -18.846 15.369 1.00 32.63 191 VAL B N 1
ATOM 3160 C CA . VAL B 1 199 ? -40.370 -19.567 16.630 1.00 28.12 191 VAL B CA 1
ATOM 3161 C C . VAL B 1 199 ? -41.709 -20.017 17.236 1.00 33.23 191 VAL B C 1
ATOM 3162 O O . VAL B 1 199 ? -41.794 -21.108 17.807 1.00 35.11 191 VAL B O 1
ATOM 3166 N N . THR B 1 200 ? -42.743 -19.185 17.130 1.00 36.12 192 THR B N 1
ATOM 3167 C CA . THR B 1 200 ? -44.085 -19.570 17.593 1.00 34.60 192 THR B CA 1
ATOM 3168 C C . THR B 1 200 ? -44.701 -20.648 16.700 1.00 35.99 192 THR B C 1
ATOM 3169 O O . THR B 1 200 ? -45.589 -21.379 17.139 1.00 34.04 192 THR B O 1
ATOM 3173 N N . ALA B 1 201 ? -44.239 -20.725 15.451 1.00 33.62 193 ALA B N 1
ATOM 3174 C CA . ALA B 1 201 ? -44.603 -21.808 14.541 1.00 36.67 193 ALA B CA 1
ATOM 3175 C C . ALA B 1 201 ? -44.126 -23.171 15.042 1.00 41.27 193 ALA B C 1
ATOM 3176 O O . ALA B 1 201 ? -44.615 -24.198 14.574 1.00 58.63 193 ALA B O 1
ATOM 3178 N N . ILE B 1 202 ? -43.160 -23.184 15.962 1.00 39.63 194 ILE B N 1
ATOM 3179 C CA . ILE B 1 202 ? -42.730 -24.422 16.604 1.00 36.84 194 ILE B CA 1
ATOM 3180 C C . ILE B 1 202 ? -43.922 -25.111 17.276 1.00 41.12 194 ILE B C 1
ATOM 3181 O O . ILE B 1 202 ? -44.601 -24.505 18.123 1.00 42.18 194 ILE B O 1
ATOM 3183 N N . PRO B 1 203 ? -44.197 -26.373 16.891 1.00 40.35 195 PRO B N 1
ATOM 3184 C CA . PRO B 1 203 ? -45.219 -27.148 17.587 1.00 42.27 195 PRO B CA 1
ATOM 3185 C C . PRO B 1 203 ? -45.074 -27.018 19.106 1.00 36.51 195 PRO B C 1
ATOM 3186 O O . PRO B 1 203 ? -43.954 -27.042 19.628 1.00 35.15 195 PRO B O 1
ATOM 3190 N N . GLN B 1 204 ? -46.198 -26.872 19.797 1.00 32.42 196 GLN B N 1
ATOM 3191 C CA . GLN B 1 204 ? -46.218 -26.607 21.238 1.00 33.27 196 GLN B CA 1
ATOM 3192 C C . GLN B 1 204 ? -45.411 -27.612 22.072 1.00 36.38 196 GLN B C 1
ATOM 3193 O O . GLN B 1 204 ? -44.742 -27.220 23.036 1.00 34.41 196 GLN B O 1
ATOM 3199 N N . ASP B 1 205 ? -45.480 -28.896 21.715 1.00 37.57 197 ASP B N 1
ATOM 3200 C CA . ASP B 1 205 ? -44.722 -29.930 22.437 1.00 32.40 197 ASP B CA 1
ATOM 3201 C C . ASP B 1 205 ? -43.204 -29.762 22.278 1.00 29.97 197 ASP B C 1
ATOM 3202 O O . ASP B 1 205 ? -42.456 -30.032 23.220 1.00 32.30 197 ASP B O 1
ATOM 3207 N N . ILE B 1 206 ? -42.764 -29.324 21.096 1.00 27.36 198 ILE B N 1
ATOM 3208 C CA . ILE B 1 206 ? -41.347 -29.027 20.851 1.00 26.14 198 ILE B CA 1
ATOM 3209 C C . ILE B 1 206 ? -40.933 -27.793 21.629 1.00 25.00 198 ILE B C 1
ATOM 3210 O O . ILE B 1 206 ? -39.836 -27.727 22.168 1.00 26.52 198 ILE B O 1
ATOM 3212 N N . LEU B 1 207 ? -41.806 -26.793 21.679 1.00 24.31 199 LEU B N 1
ATOM 3213 C CA . LEU B 1 207 ? -41.483 -25.599 22.455 1.00 23.95 199 LEU B CA 1
ATOM 3214 C C . LEU B 1 207 ? -41.273 -25.976 23.939 1.00 22.42 199 LEU B C 1
ATOM 3215 O O . LEU B 1 207 ? -40.241 -25.618 24.549 1.00 25.39 199 LEU B O 1
ATOM 3220 N N . ASP B 1 208 ? -42.207 -26.754 24.487 1.00 23.48 200 ASP B N 1
ATOM 3221 C CA . ASP B 1 208 ? -42.220 -27.106 25.916 1.00 25.07 200 ASP B CA 1
ATOM 3222 C C . ASP B 1 208 ? -41.098 -28.063 26.346 1.00 24.86 200 ASP B C 1
ATOM 3223 O O . ASP B 1 208 ? -40.577 -27.952 27.452 1.00 25.64 200 ASP B O 1
ATOM 3228 N N . THR B 1 209 ? -40.760 -29.027 25.497 1.00 25.06 201 THR B N 1
ATOM 3229 C CA . THR B 1 209 ? -39.775 -30.043 25.874 1.00 24.88 201 THR B CA 1
ATOM 3230 C C . THR B 1 209 ? -38.349 -29.690 25.460 1.00 22.61 201 THR B C 1
ATOM 3231 O O . THR B 1 209 ? -37.399 -30.144 26.095 1.00 25.25 201 THR B O 1
ATOM 3235 N N . LYS B 1 210 ? -38.188 -28.894 24.401 1.00 21.37 202 LYS B N 1
ATOM 3236 C CA . LYS B 1 210 ? -36.853 -28.635 23.848 1.00 20.34 202 LYS B CA 1
ATOM 3237 C C . LYS B 1 210 ? -36.359 -27.185 24.003 1.00 18.50 202 LYS B C 1
ATOM 3238 O O . LYS B 1 210 ? -35.182 -26.969 24.280 1.00 19.20 202 LYS B O 1
ATOM 3244 N N . ILE B 1 211 ? -37.223 -26.195 23.810 1.00 17.86 203 ILE B N 1
ATOM 3245 C CA . ILE B 1 211 ? -36.773 -24.786 23.835 1.00 18.39 203 ILE B CA 1
ATOM 3246 C C . ILE B 1 211 ? -36.865 -24.191 25.246 1.00 15.76 203 ILE B C 1
ATOM 3247 O O . ILE B 1 211 ? -35.887 -23.688 25.775 1.00 14.59 203 ILE B O 1
ATOM 3252 N N . LEU B 1 212 ? -38.038 -24.257 25.860 1.00 14.98 204 LEU B N 1
ATOM 3253 C CA . LEU B 1 212 ? -38.258 -23.625 27.167 1.00 13.99 204 LEU B CA 1
ATOM 3254 C C . LEU B 1 212 ? -37.334 -24.071 28.301 1.00 11.98 204 LEU B C 1
ATOM 3255 O O . LEU B 1 212 ? -36.898 -23.238 29.101 1.00 14.43 204 LEU B O 1
ATOM 3260 N N . PRO B 1 213 ? -36.974 -25.371 28.343 1.00 13.76 205 PRO B N 1
ATOM 3261 C CA . PRO B 1 213 ? -36.006 -25.813 29.344 1.00 14.80 205 PRO B CA 1
ATOM 3262 C C . PRO B 1 213 ? -34.617 -25.133 29.287 1.00 13.35 205 PRO B C 1
ATOM 3263 O O . PRO B 1 213 ? -33.923 -25.127 30.293 1.00 15.45 205 PRO B O 1
ATOM 3267 N N . GLN B 1 214 ? -34.258 -24.537 28.146 1.00 12.20 206 GLN B N 1
ATOM 3268 C CA . GLN B 1 214 ? -33.014 -23.754 27.996 1.00 11.74 206 GLN B CA 1
ATOM 3269 C C . GLN B 1 214 ? -33.130 -22.347 28.582 1.00 9.16 206 GLN B C 1
ATOM 3270 O O . GLN B 1 214 ? -32.126 -21.639 28.706 1.00 11.72 206 GLN B O 1
ATOM 3276 N N . ILE B 1 215 ? -34.342 -21.939 28.957 1.00 8.88 207 ILE B N 1
ATOM 3277 C CA . ILE B 1 215 ? -34.578 -20.546 29.367 1.00 8.79 207 ILE B CA 1
ATOM 3278 C C . ILE B 1 215 ? -35.076 -20.483 30.830 1.00 8.73 207 ILE B C 1
ATOM 3279 O O . ILE B 1 215 ? -36.245 -20.837 31.107 1.00 11.25 207 ILE B O 1
ATOM 3284 N N . PRO B 1 216 ? -34.226 -20.014 31.771 1.00 9.53 208 PRO B N 1
ATOM 3285 C CA . PRO B 1 216 ? -34.678 -19.977 33.166 1.00 9.04 208 PRO B CA 1
ATOM 3286 C C . PRO B 1 216 ? -36.014 -19.223 33.409 1.00 9.86 208 PRO B C 1
ATOM 3287 O O . PRO B 1 216 ? -36.825 -19.670 34.241 1.00 9.04 208 PRO B O 1
ATOM 3291 N N . ALA B 1 217 ? -36.266 -18.138 32.651 1.00 8.18 209 ALA B N 1
ATOM 3292 C CA . ALA B 1 217 ? -37.546 -17.426 32.726 1.00 8.74 209 ALA B CA 1
ATOM 3293 C C . ALA B 1 217 ? -38.758 -18.313 32.416 1.00 11.63 209 ALA B C 1
ATOM 3294 O O . ALA B 1 217 ? -39.870 -18.029 32.878 1.00 14.27 209 ALA B O 1
ATOM 3296 N N . GLY B 1 218 ? -38.547 -19.377 31.644 1.00 13.07 210 GLY B N 1
ATOM 3297 C CA . GLY B 1 218 ? -39.618 -20.344 31.407 1.00 15.20 210 GLY B CA 1
ATOM 3298 C C . GLY B 1 218 ? -40.589 -19.928 30.328 1.00 12.84 210 GLY B C 1
ATOM 3299 O O . GLY B 1 218 ? -41.678 -20.489 30.248 1.00 14.04 210 GLY B O 1
ATOM 3300 N N . ARG B 1 219 ? -40.193 -18.969 29.482 1.00 13.41 211 ARG B N 1
ATOM 3301 C CA . ARG B 1 219 ? -41.056 -18.382 28.447 1.00 13.48 211 ARG B CA 1
ATOM 3302 C C . ARG B 1 219 ? -40.185 -17.799 27.354 1.00 11.75 211 ARG B C 1
ATOM 3303 O O . ARG B 1 219 ? -38.999 -17.517 27.572 1.00 10.56 211 ARG B O 1
ATOM 3311 N N . LEU B 1 220 ? -40.773 -17.584 26.186 1.00 12.33 212 LEU B N 1
ATOM 3312 C CA . LEU B 1 220 ? -40.076 -16.899 25.126 1.00 13.65 212 LEU B CA 1
ATOM 3313 C C . LEU B 1 220 ? -40.071 -15.391 25.429 1.00 12.69 212 LEU B C 1
ATOM 3314 O O . LEU B 1 220 ? -40.969 -14.861 26.114 1.00 12.29 212 LEU B O 1
ATOM 3319 N N . GLY B 1 221 ? -39.045 -14.712 24.938 1.00 10.63 213 GLY B N 1
ATOM 3320 C CA . GLY B 1 221 ? -39.025 -13.254 25.001 1.00 11.56 213 GLY B CA 1
ATOM 3321 C C . GLY B 1 221 ? -40.009 -12.642 24.009 1.00 10.71 213 GLY B C 1
ATOM 3322 O O . GLY B 1 221 ? -40.216 -13.190 22.938 1.00 13.03 213 GLY B O 1
ATOM 3323 N N . LYS B 1 222 ? -40.585 -11.485 24.323 1.00 12.38 214 LYS B N 1
ATOM 3324 C CA . LYS B 1 222 ? -41.484 -10.809 23.383 1.00 12.00 214 LYS B CA 1
ATOM 3325 C C . LYS B 1 222 ? -40.635 -9.886 22.505 1.00 9.57 214 LYS B C 1
ATOM 3326 O O . LYS B 1 222 ? -39.743 -9.204 23.010 1.00 10.75 214 LYS B O 1
ATOM 3332 N N . PRO B 1 223 ? -40.904 -9.834 21.185 1.00 11.21 215 PRO B N 1
ATOM 3333 C CA . PRO B 1 223 ? -40.113 -8.882 20.394 1.00 13.01 215 PRO B CA 1
ATOM 3334 C C . PRO B 1 223 ? -40.244 -7.425 20.897 1.00 12.57 215 PRO B C 1
ATOM 3335 O O . PRO B 1 223 ? -39.280 -6.643 20.794 1.00 10.70 215 PRO B O 1
ATOM 3339 N N . GLU B 1 224 ? -41.401 -7.100 21.482 1.00 11.81 216 GLU B N 1
ATOM 3340 C CA . GLU B 1 224 ? -41.642 -5.801 22.092 1.00 14.19 216 GLU B CA 1
ATOM 3341 C C . GLU B 1 224 ? -40.729 -5.504 23.283 1.00 10.97 216 GLU B C 1
ATOM 3342 O O . GLU B 1 224 ? -40.416 -4.349 23.539 1.00 13.78 216 GLU B O 1
ATOM 3348 N N . GLU B 1 225 ? -40.298 -6.552 23.998 1.00 11.87 217 GLU B N 1
ATOM 3349 C CA . GLU B 1 225 ? -39.362 -6.408 25.113 1.00 11.17 217 GLU B CA 1
ATOM 3350 C C . GLU B 1 225 ? -37.998 -6.015 24.561 1.00 9.72 217 GLU B C 1
ATOM 3351 O O . GLU B 1 225 ? -37.325 -5.124 25.093 1.00 9.68 217 GLU B O 1
ATOM 3357 N N . VAL B 1 226 ? -37.587 -6.663 23.475 1.00 9.77 218 VAL B N 1
ATOM 3358 C CA . VAL B 1 226 ? -36.292 -6.317 22.868 1.00 9.90 218 VAL B CA 1
ATOM 3359 C C . VAL B 1 226 ? -36.357 -4.888 22.304 1.00 9.12 218 VAL B C 1
ATOM 3360 O O . VAL B 1 226 ? -35.403 -4.103 22.468 1.00 7.92 218 VAL B O 1
ATOM 3364 N N . ALA B 1 227 ? -37.483 -4.561 21.660 1.00 9.04 219 ALA B N 1
ATOM 3365 C CA . ALA B 1 227 ? -37.709 -3.217 21.110 1.00 9.28 219 ALA B CA 1
ATOM 3366 C C . ALA B 1 227 ? -37.619 -2.143 22.195 1.00 8.76 219 ALA B C 1
ATOM 3367 O O . ALA B 1 227 ? -37.034 -1.094 21.983 1.00 9.08 219 ALA B O 1
ATOM 3369 N N . ALA B 1 228 ? -38.170 -2.418 23.369 1.00 7.92 220 ALA B N 1
ATOM 3370 C CA . ALA B 1 228 ? -38.070 -1.501 24.510 1.00 9.37 220 ALA B CA 1
ATOM 3371 C C . ALA B 1 228 ? -36.619 -1.234 24.916 1.00 8.72 220 ALA B C 1
ATOM 3372 O O . ALA B 1 228 ? -36.237 -0.120 25.244 1.00 9.84 220 ALA B O 1
ATOM 3374 N N . LEU B 1 229 ? -35.825 -2.283 24.953 1.00 8.08 221 LEU B N 1
ATOM 3375 C CA . LEU B 1 229 ? -34.386 -2.107 25.214 1.00 8.11 221 LEU B CA 1
ATOM 3376 C C . LEU B 1 229 ? -33.715 -1.243 24.145 1.00 8.10 221 LEU B C 1
ATOM 3377 O O . LEU B 1 229 ? -32.923 -0.365 24.461 1.00 8.48 221 LEU B O 1
ATOM 3382 N N . VAL B 1 230 ? -34.046 -1.467 22.874 1.00 8.01 222 VAL B N 1
ATOM 3383 C CA . VAL B 1 230 ? -33.440 -0.668 21.806 1.00 8.65 222 VAL B CA 1
ATOM 3384 C C . VAL B 1 230 ? -33.879 0.786 21.997 1.00 8.20 222 VAL B C 1
ATOM 3385 O O . VAL B 1 230 ? -33.087 1.690 21.846 1.00 8.69 222 VAL B O 1
ATOM 3389 N N . ALA B 1 231 ? -35.135 1.014 22.341 1.00 9.46 223 ALA B N 1
ATOM 3390 C CA . ALA B 1 231 ? -35.600 2.389 22.542 1.00 9.47 223 ALA B CA 1
ATOM 3391 C C . ALA B 1 231 ? -34.863 3.084 23.694 1.00 9.08 223 ALA B C 1
ATOM 3392 O O . ALA B 1 231 ? -34.500 4.275 23.591 1.00 10.81 223 ALA B O 1
ATOM 3394 N N . TYR B 1 232 ? -34.672 2.362 24.807 1.00 8.68 224 TYR B N 1
ATOM 3395 C CA . TYR B 1 232 ? -33.877 2.880 25.910 1.00 9.61 224 TYR B CA 1
ATOM 3396 C C . TYR B 1 232 ? -32.478 3.329 25.371 1.00 7.92 224 TYR B C 1
ATOM 3397 O O . TYR B 1 232 ? -32.042 4.459 25.585 1.00 8.34 224 TYR B O 1
ATOM 3406 N N . LEU B 1 233 ? -31.776 2.439 24.661 1.00 7.09 225 LEU B N 1
ATOM 3407 C CA . LEU B 1 233 ? -30.435 2.774 24.137 1.00 7.51 225 LEU B CA 1
ATOM 3408 C C . LEU B 1 233 ? -30.473 3.979 23.198 1.00 7.59 225 LEU B C 1
ATOM 3409 O O . LEU B 1 233 ? -29.520 4.766 23.132 1.00 8.32 225 LEU B O 1
ATOM 3414 N N . CYS B 1 234 ? -31.569 4.140 22.457 1.00 9.55 226 CYS B N 1
ATOM 3415 C CA . CYS B 1 234 ? -31.691 5.256 21.539 1.00 10.81 226 CYS B CA 1
ATOM 3416 C C . CYS B 1 234 ? -32.135 6.565 22.159 1.00 10.38 226 CYS B C 1
ATOM 3417 O O . CYS B 1 234 ? -32.175 7.583 21.458 1.00 11.69 226 CYS B O 1
ATOM 3420 N N . SER B 1 235 ? -32.476 6.552 23.444 1.00 9.65 227 SER B N 1
ATOM 3421 C CA . SER B 1 235 ? -33.045 7.717 24.109 1.00 11.78 227 SER B CA 1
ATOM 3422 C C . SER B 1 235 ? -31.955 8.696 24.482 1.00 12.16 227 SER B C 1
ATOM 3423 O O . SER B 1 235 ? -30.774 8.359 24.506 1.00 11.20 227 SER B O 1
ATOM 3426 N N . GLU B 1 236 ? -32.372 9.903 24.841 1.00 11.53 2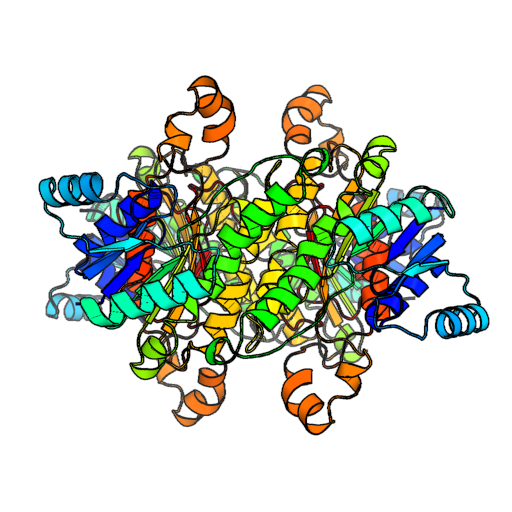28 GLU B N 1
ATOM 3427 C CA . GLU B 1 236 ? -31.441 10.935 25.208 1.00 13.80 228 GLU B CA 1
ATOM 3428 C C . GLU B 1 236 ? -30.682 10.614 26.525 1.00 13.25 228 GLU B C 1
ATOM 3429 O O . GLU B 1 236 ? -29.616 11.143 26.758 1.00 20.43 228 GLU B O 1
ATOM 3435 N N . GLU B 1 237 ? -31.232 9.751 27.381 1.00 11.31 229 GLU B N 1
ATOM 3436 C CA . GLU B 1 237 ? -30.647 9.465 28.686 1.00 11.30 229 GLU B CA 1
ATOM 3437 C C . GLU B 1 237 ? -29.674 8.272 28.710 1.00 11.21 229 GLU B C 1
ATOM 3438 O O . GLU B 1 237 ? -29.141 7.952 29.756 1.00 10.66 229 GLU B O 1
ATOM 3444 N N . ALA B 1 238 ? -29.464 7.650 27.557 1.00 9.07 230 ALA B N 1
ATOM 3445 C CA . ALA B 1 238 ? -28.526 6.521 27.392 1.00 7.51 230 ALA B CA 1
ATOM 3446 C C . ALA B 1 238 ? -27.162 6.949 26.812 1.00 6.88 230 ALA B C 1
ATOM 3447 O O . ALA B 1 238 ? -26.395 6.120 26.347 1.00 6.70 230 ALA B O 1
ATOM 3449 N N . GLY B 1 239 ? -26.839 8.235 26.859 1.00 7.57 231 GLY B N 1
ATOM 3450 C CA . GLY B 1 239 ? -25.599 8.717 26.314 1.00 8.18 231 GLY B CA 1
ATOM 3451 C C . GLY B 1 239 ? -24.308 8.237 26.928 1.00 7.68 231 GLY B C 1
ATOM 3452 O O . GLY B 1 239 ? -23.280 8.399 26.315 1.00 8.46 231 GLY B O 1
ATOM 3453 N N . PHE B 1 240 ? -24.352 7.637 28.121 1.00 8.14 232 PHE B N 1
ATOM 3454 C CA . PHE B 1 240 ? -23.123 7.187 28.791 1.00 7.09 232 PHE B CA 1
ATOM 3455 C C . PHE B 1 240 ? -22.927 5.684 28.631 1.00 7.58 232 PHE B C 1
ATOM 3456 O O . PHE B 1 240 ? -22.003 5.097 29.231 1.00 8.65 232 PHE B O 1
ATOM 3464 N N . VAL B 1 241 ? -23.800 5.058 27.836 1.00 7.14 233 VAL B N 1
ATOM 3465 C CA . VAL B 1 241 ? -23.658 3.629 27.507 1.00 6.20 233 VAL B CA 1
ATOM 3466 C C . VAL B 1 241 ? -23.088 3.490 26.122 1.00 6.20 233 VAL B C 1
ATOM 3467 O O . VAL B 1 241 ? -23.698 3.854 25.155 1.00 7.05 233 VAL B O 1
ATOM 3471 N N . THR B 1 242 ? -21.864 3.011 26.033 1.00 7.12 234 THR B N 1
ATOM 3472 C CA . THR B 1 242 ? -21.278 2.767 24.727 1.00 6.93 234 THR B CA 1
ATOM 3473 C C . THR B 1 242 ? -20.250 1.640 24.764 1.00 7.67 234 THR B C 1
ATOM 3474 O O . THR B 1 242 ? -19.601 1.395 25.786 1.00 7.26 234 THR B O 1
ATOM 3478 N N . GLY B 1 243 ? -20.118 0.970 23.629 1.00 7.28 235 GLY B N 1
ATOM 3479 C CA . GLY B 1 243 ? -19.250 -0.204 23.479 1.00 8.34 235 GLY B CA 1
ATOM 3480 C C . GLY B 1 243 ? -19.694 -1.457 24.209 1.00 8.46 235 GLY B C 1
ATOM 3481 O O . GLY B 1 243 ? -18.901 -2.370 24.416 1.00 10.48 235 GLY B O 1
ATOM 3482 N N . SER B 1 244 ? -20.959 -1.495 24.612 1.00 7.53 236 SER B N 1
ATOM 3483 C CA . SER B 1 244 ? -21.508 -2.562 25.463 1.00 8.09 236 SER B CA 1
ATOM 3484 C C . SER B 1 244 ? -22.198 -3.620 24.618 1.00 7.25 236 SER B C 1
ATOM 3485 O O . SER B 1 244 ? -22.479 -3.412 23.437 1.00 8.19 236 SER B O 1
ATOM 3488 N N . ASN B 1 245 ? -22.456 -4.755 25.254 1.00 8.31 237 ASN B N 1
ATOM 3489 C CA . ASN B 1 245 ? -23.236 -5.844 24.690 1.00 7.59 237 ASN B CA 1
ATOM 3490 C C . ASN B 1 245 ? -24.221 -6.300 25.750 1.00 8.50 237 ASN B C 1
ATOM 3491 O O . ASN B 1 245 ? -23.846 -6.974 26.712 1.00 11.29 237 ASN B O 1
ATOM 3496 N N . ILE B 1 246 ? -25.477 -5.896 25.574 1.00 7.92 238 ILE B N 1
ATOM 3497 C CA . ILE B 1 246 ? -26.548 -6.155 26.520 1.00 8.62 238 ILE B CA 1
ATOM 3498 C C . ILE B 1 246 ? -27.332 -7.421 26.167 1.00 7.78 238 ILE B C 1
ATOM 3499 O O . ILE B 1 246 ? -27.895 -7.555 25.088 1.00 6.06 238 ILE B O 1
ATOM 3504 N N . ALA B 1 247 ? -27.319 -8.352 27.112 1.00 7.28 239 ALA B N 1
ATOM 3505 C CA . ALA B 1 247 ? -27.982 -9.635 27.009 1.00 7.47 239 ALA B CA 1
ATOM 3506 C C . ALA B 1 247 ? -29.450 -9.526 27.425 1.00 6.85 239 ALA B C 1
ATOM 3507 O O . ALA B 1 247 ? -29.757 -9.037 28.522 1.00 10.43 239 ALA B O 1
ATOM 3509 N N . ILE B 1 248 ? -30.339 -10.018 26.575 1.00 6.83 240 ILE B N 1
ATOM 3510 C CA . ILE B 1 248 ? -31.790 -10.032 26.847 1.00 7.27 240 ILE B CA 1
ATOM 3511 C C . ILE B 1 248 ? -32.326 -11.417 26.437 1.00 8.00 240 ILE B C 1
ATOM 3512 O O . ILE B 1 248 ? -32.795 -11.652 25.317 1.00 6.84 240 ILE B O 1
ATOM 3517 N N . ASN B 1 249 ? -32.108 -12.372 27.349 1.00 8.49 241 ASN B N 1
ATOM 3518 C CA . ASN B 1 249 ? -32.229 -13.786 27.017 1.00 7.92 241 ASN B CA 1
ATOM 3519 C C . ASN B 1 249 ? -32.910 -14.642 28.070 1.00 7.58 241 ASN B C 1
ATOM 3520 O O . ASN B 1 249 ? -32.882 -15.871 27.970 1.00 7.43 241 ASN B O 1
ATOM 3525 N N . GLY B 1 250 ? -33.574 -14.014 29.043 1.00 6.50 242 GLY B N 1
ATOM 3526 C CA . GLY B 1 250 ? -34.318 -14.756 30.040 1.00 8.11 242 GLY B CA 1
ATOM 3527 C C . GLY B 1 250 ? -33.445 -15.652 30.909 1.00 8.11 242 GLY B C 1
ATOM 3528 O O . GLY B 1 250 ? -33.954 -16.598 31.509 1.00 8.59 242 GLY B O 1
ATOM 3529 N N . GLY B 1 251 ? -32.146 -15.343 30.998 1.00 7.77 243 GLY B N 1
ATOM 3530 C CA . GLY B 1 251 ? -31.186 -16.144 31.751 1.00 8.82 243 GLY B CA 1
ATOM 3531 C C . GLY B 1 251 ? -30.576 -17.320 31.012 1.00 8.83 243 GLY B C 1
ATOM 3532 O O . GLY B 1 251 ? -29.819 -18.099 31.603 1.00 7.69 243 GLY B O 1
ATOM 3533 N N . GLN B 1 252 ? -30.868 -17.461 29.719 1.00 9.01 244 GLN B N 1
ATOM 3534 C CA . GLN B 1 252 ? -30.319 -18.577 28.942 1.00 8.11 244 GLN B CA 1
ATOM 3535 C C . GLN B 1 252 ? -28.784 -18.629 28.957 1.00 7.98 244 GLN B C 1
ATOM 3536 O O . GLN B 1 252 ? -28.182 -19.711 28.915 1.00 10.35 244 GLN B O 1
ATOM 3542 N N . HIS B 1 253 ? -28.159 -17.456 28.966 1.00 7.10 245 HIS B N 1
ATOM 3543 C CA . HIS B 1 253 ? -26.704 -17.372 29.068 1.00 7.12 245 HIS B CA 1
ATOM 3544 C C . HIS B 1 253 ? -26.339 -16.224 30.015 1.00 7.37 245 HIS B C 1
ATOM 3545 O O . HIS B 1 253 ? -26.983 -15.155 29.998 1.00 7.47 245 HIS B O 1
ATOM 3552 N N . MET B 1 254 ? -25.351 -16.475 30.872 1.00 7.24 246 MET B N 1
ATOM 3553 C CA . MET B 1 254 ? -24.779 -15.471 31.786 1.00 7.53 246 MET B CA 1
ATOM 3554 C C . MET B 1 254 ? -23.250 -15.553 31.719 1.00 8.30 246 MET B C 1
ATOM 3555 O O . MET B 1 254 ? -22.699 -16.599 31.389 1.00 9.91 246 MET B O 1
ATOM 3560 N N . HIS B 1 255 ? -22.556 -14.476 32.054 1.00 9.03 247 HIS B N 1
ATOM 3561 C CA . HIS B 1 255 ? -21.092 -14.519 32.059 1.00 10.38 247 HIS B CA 1
ATOM 3562 C C . HIS B 1 255 ? -20.444 -13.523 33.005 1.00 11.52 247 HIS B C 1
ATOM 3563 O O . HIS B 1 255 ? -19.208 -13.462 33.120 1.00 14.71 247 HIS B O 1
ATOM 3571 N N . LYS C 1 11 ? -49.265 0.996 43.295 1.00 23.31 3 LYS C N 1
ATOM 3572 C CA . LYS C 1 11 ? -47.823 1.244 43.028 1.00 21.82 3 LYS C CA 1
ATOM 3573 C C . LYS C 1 11 ? -46.930 0.126 43.578 1.00 21.03 3 LYS C C 1
ATOM 3574 O O . LYS C 1 11 ? -47.192 -0.415 44.670 1.00 18.75 3 LYS C O 1
ATOM 3580 N N . ARG C 1 12 ? -45.869 -0.179 42.829 1.00 15.31 4 ARG C N 1
ATOM 3581 C CA . ARG C 1 12 ? -44.778 -1.043 43.298 1.00 13.93 4 ARG C CA 1
ATOM 3582 C C . ARG C 1 12 ? -44.043 -0.301 44.393 1.00 12.91 4 ARG C C 1
ATOM 3583 O O . ARG C 1 12 ? -43.883 0.907 44.298 1.00 12.30 4 ARG C O 1
ATOM 3591 N N . ILE C 1 13 ? -43.600 -1.048 45.402 1.00 11.22 5 ILE C N 1
ATOM 3592 C CA . ILE C 1 13 ? -42.820 -0.519 46.503 1.00 11.81 5 ILE C CA 1
ATOM 3593 C C . ILE C 1 13 ? -41.332 -0.891 46.277 1.00 9.94 5 ILE C C 1
ATOM 3594 O O . ILE C 1 13 ? -40.972 -2.054 46.102 1.00 10.07 5 ILE C O 1
ATOM 3599 N N . ALA C 1 14 ? -40.476 0.125 46.316 1.00 10.03 6 ALA C N 1
ATOM 3600 C CA . ALA C 1 14 ? -39.033 -0.017 46.071 1.00 9.24 6 ALA C CA 1
ATOM 3601 C C . ALA C 1 14 ? -38.232 0.387 47.306 1.00 9.80 6 ALA C C 1
ATOM 3602 O O . ALA C 1 14 ? -38.543 1.379 47.971 1.00 12.30 6 ALA C O 1
ATOM 3604 N N . VAL C 1 15 ? -37.190 -0.385 47.596 1.00 9.18 7 VAL C N 1
ATOM 3605 C CA . VAL C 1 15 ? -36.250 -0.100 48.683 1.00 9.30 7 VAL C CA 1
ATOM 3606 C C . VAL C 1 15 ? -34.896 0.173 48.028 1.00 8.47 7 VAL C C 1
ATOM 3607 O O . VAL C 1 15 ? -34.400 -0.661 47.293 1.00 8.66 7 VAL C O 1
ATOM 3611 N N . VAL C 1 16 ? -34.297 1.330 48.326 1.00 7.91 8 VAL C N 1
ATOM 3612 C CA . VAL C 1 16 ? -32.987 1.704 47.780 1.00 8.49 8 VAL C CA 1
ATOM 3613 C C . VAL C 1 16 ? -32.039 1.882 48.957 1.00 8.03 8 VAL C C 1
ATOM 3614 O O . VAL C 1 16 ? -32.178 2.829 49.741 1.00 8.57 8 VAL C O 1
ATOM 3618 N N . THR C 1 17 ? -31.069 0.983 49.102 1.00 7.71 9 THR C N 1
ATOM 3619 C CA . THR C 1 17 ? -30.057 1.152 50.160 1.00 7.48 9 THR C CA 1
ATOM 3620 C C . THR C 1 17 ? -29.093 2.264 49.756 1.00 7.15 9 THR C C 1
ATOM 3621 O O . THR C 1 17 ? -28.847 2.513 48.558 1.00 8.07 9 THR C O 1
ATOM 3625 N N . GLY C 1 18 ? -28.633 3.004 50.742 1.00 7.47 10 GLY C N 1
ATOM 3626 C CA . GLY C 1 18 ? -27.846 4.198 50.474 1.00 8.03 10 GLY C CA 1
ATOM 3627 C C . GLY C 1 18 ? -28.609 5.212 49.629 1.00 8.80 10 GLY C C 1
ATOM 3628 O O . GLY C 1 18 ? -28.007 5.986 48.856 1.00 9.11 10 GLY C O 1
ATOM 3629 N N . GLY C 1 19 ? -29.934 5.211 49.792 1.00 10.99 11 GLY C N 1
ATOM 3630 C CA . GLY C 1 19 ? -30.823 6.000 48.960 1.00 9.75 11 GLY C CA 1
ATOM 3631 C C . GLY C 1 19 ? -30.746 7.507 49.136 1.00 10.80 11 GLY C C 1
ATOM 3632 O O . GLY C 1 19 ? -31.360 8.226 48.364 1.00 10.92 11 GLY C O 1
ATOM 3633 N N . MET C 1 20 ? -30.032 7.982 50.157 1.00 11.61 12 MET C N 1
ATOM 3634 C CA . MET C 1 20 ? -29.778 9.419 50.330 1.00 12.76 12 MET C CA 1
ATOM 3635 C C . MET C 1 20 ? -28.390 9.869 49.857 1.00 15.48 12 MET C C 1
ATOM 3636 O O . MET C 1 20 ? -28.123 11.066 49.833 1.00 16.27 12 MET C O 1
ATOM 3641 N N . GLY C 1 21 ? -27.521 8.928 49.470 1.00 13.64 13 GLY C N 1
ATOM 3642 C CA . GLY C 1 21 ? -26.180 9.271 48.986 1.00 13.16 13 GLY C CA 1
ATOM 3643 C C . GLY C 1 21 ? -26.180 9.735 47.531 1.00 13.91 13 GLY C C 1
ATOM 3644 O O . GLY C 1 21 ? -27.231 10.054 46.964 1.00 13.30 13 GLY C O 1
ATOM 3645 N N . GLY C 1 22 ? -24.981 9.825 46.955 1.00 12.54 14 GLY C N 1
ATOM 3646 C CA . GLY C 1 22 ? -24.772 10.403 45.615 1.00 11.70 14 GLY C CA 1
ATOM 3647 C C . GLY C 1 22 ? -25.598 9.705 44.554 1.00 12.64 14 GLY C C 1
ATOM 3648 O O . GLY C 1 22 ? -26.537 10.263 44.010 1.00 15.66 14 GLY C O 1
ATOM 3649 N N . LEU C 1 23 ? -25.247 8.460 44.256 1.00 9.93 15 LEU C N 1
ATOM 3650 C CA . LEU C 1 23 ? -26.009 7.725 43.269 1.00 9.16 15 LEU C CA 1
ATOM 3651 C C . LEU C 1 23 ? -27.388 7.359 43.816 1.00 8.08 15 LEU C C 1
ATOM 3652 O O . LEU C 1 23 ? -28.357 7.368 43.077 1.00 9.57 15 LEU C O 1
ATOM 3657 N N . GLY C 1 24 ? -27.454 6.984 45.098 1.00 7.77 16 GLY C N 1
ATOM 3658 C CA . GLY C 1 24 ? -28.697 6.524 45.722 1.00 8.24 16 GLY C CA 1
ATOM 3659 C C . GLY C 1 24 ? -29.814 7.527 45.591 1.00 7.81 16 GLY C C 1
ATOM 3660 O O . GLY C 1 24 ? -30.955 7.171 45.266 1.00 8.80 16 GLY C O 1
ATOM 3661 N N . GLU C 1 25 ? -29.516 8.786 45.855 1.00 8.45 17 GLU C N 1
ATOM 3662 C CA . GLU C 1 25 ? -30.567 9.802 45.749 1.00 8.02 17 GLU C CA 1
ATOM 3663 C C . GLU C 1 25 ? -31.105 9.890 44.324 1.00 7.41 17 GLU C C 1
ATOM 3664 O O . GLU C 1 25 ? -32.320 10.014 44.114 1.00 8.34 17 GLU C O 1
ATOM 3670 N N . ALA C 1 26 ? -30.202 9.854 43.335 1.00 7.54 18 ALA C N 1
ATOM 3671 C CA . ALA C 1 26 ? -30.613 9.924 41.937 1.00 8.30 18 ALA C CA 1
ATOM 3672 C C . ALA C 1 26 ? -31.513 8.727 41.585 1.00 8.28 18 ALA C C 1
ATOM 3673 O O . ALA C 1 26 ? -32.541 8.895 40.905 1.00 7.36 18 ALA C O 1
ATOM 3675 N N . VAL C 1 27 ? -31.152 7.543 42.081 1.00 7.84 19 VAL C N 1
ATOM 3676 C CA . VAL C 1 27 ? -31.974 6.346 41.881 1.00 7.77 19 VAL C CA 1
ATOM 3677 C C . VAL C 1 27 ? -33.341 6.501 42.540 1.00 8.21 19 VAL C C 1
ATOM 3678 O O . VAL C 1 27 ? -34.346 6.221 41.929 1.00 9.44 19 VAL C O 1
ATOM 3682 N N . SER C 1 28 ? -33.355 6.958 43.784 1.00 7.91 20 SER C N 1
ATOM 3683 C CA . SER C 1 28 ? -34.594 7.140 44.523 1.00 8.16 20 SER C CA 1
ATOM 3684 C C . SER C 1 28 ? -35.525 8.120 43.805 1.00 8.04 20 SER C C 1
ATOM 3685 O O . SER C 1 28 ? -36.738 7.847 43.652 1.00 8.35 20 SER C O 1
ATOM 3688 N N . ILE C 1 29 ? -34.957 9.243 43.363 1.00 8.49 21 ILE C N 1
ATOM 3689 C CA . ILE C 1 29 ? -35.714 10.283 42.639 1.00 8.38 21 ILE C CA 1
ATOM 3690 C C . ILE C 1 29 ? -36.333 9.693 41.355 1.00 7.92 21 ILE C C 1
ATOM 3691 O O . ILE C 1 29 ? -37.534 9.885 41.073 1.00 8.19 21 ILE C O 1
ATOM 3696 N N . ARG C 1 30 ? -35.529 8.965 40.579 1.00 8.85 22 ARG C N 1
ATOM 3697 C CA . ARG C 1 30 ? -36.021 8.411 39.312 1.00 9.24 22 ARG C CA 1
ATOM 3698 C C . ARG C 1 30 ? -37.094 7.356 39.517 1.00 8.31 22 ARG C C 1
ATOM 3699 O O . ARG C 1 30 ? -38.117 7.363 38.821 1.00 9.66 22 ARG C O 1
ATOM 3707 N N . LEU C 1 31 ? -36.904 6.465 40.483 1.00 6.76 23 LEU C N 1
ATOM 3708 C CA . LEU C 1 31 ? -37.926 5.443 40.740 1.00 8.29 23 LEU C CA 1
ATOM 3709 C C . LEU C 1 31 ? -39.222 6.091 41.226 1.00 8.10 23 LEU C C 1
ATOM 3710 O O . LEU C 1 31 ? -40.312 5.657 40.840 1.00 8.90 23 LEU C O 1
ATOM 3715 N N . ASN C 1 32 ? -39.109 7.127 42.068 1.00 6.80 24 ASN C N 1
ATOM 3716 C CA . ASN C 1 32 ? -40.305 7.877 42.473 1.00 8.01 24 ASN C CA 1
ATOM 3717 C C . ASN C 1 32 ? -41.000 8.452 41.232 1.00 9.89 24 ASN C C 1
ATOM 3718 O O . ASN C 1 32 ? -42.224 8.363 41.069 1.00 10.88 24 ASN C O 1
ATOM 3723 N N . ASP C 1 33 ? -40.202 9.067 40.373 1.00 10.09 25 ASP C N 1
ATOM 3724 C CA . ASP C 1 33 ? -40.758 9.726 39.198 1.00 9.21 25 ASP C CA 1
ATOM 3725 C C . ASP C 1 33 ? -41.396 8.747 38.217 1.00 9.64 25 ASP C C 1
ATOM 3726 O O . ASP C 1 33 ? -42.272 9.126 37.442 1.00 12.48 25 ASP C O 1
ATOM 3731 N N . ALA C 1 34 ? -40.978 7.482 38.279 1.00 10.38 26 ALA C N 1
ATOM 3732 C CA . ALA C 1 34 ? -41.520 6.434 37.438 1.00 9.22 26 ALA C CA 1
ATOM 3733 C C . ALA C 1 34 ? -42.832 5.876 37.979 1.00 11.03 26 ALA C C 1
ATOM 3734 O O . ALA C 1 34 ? -43.458 5.008 37.344 1.00 13.20 26 ALA C O 1
ATOM 3736 N N . GLY C 1 35 ? -43.227 6.334 39.170 1.00 12.03 27 GLY C N 1
ATOM 3737 C CA . GLY C 1 35 ? -44.486 5.926 39.808 1.00 11.31 27 GLY C CA 1
ATOM 3738 C C . GLY C 1 35 ? -44.381 4.892 40.908 1.00 9.79 27 GLY C C 1
ATOM 3739 O O . GLY C 1 35 ? -45.391 4.411 41.435 1.00 12.72 27 GLY C O 1
ATOM 3740 N N . HIS C 1 36 ? -43.158 4.558 41.295 1.00 9.03 28 HIS C N 1
ATOM 3741 C CA . HIS C 1 36 ? -42.942 3.697 42.451 1.00 9.42 28 HIS C CA 1
ATOM 3742 C C . HIS C 1 36 ? -43.006 4.448 43.791 1.00 9.23 28 HIS C C 1
ATOM 3743 O O . HIS C 1 36 ? -42.695 5.653 43.881 1.00 11.38 28 HIS C O 1
ATOM 3750 N N . ARG C 1 37 ? -43.409 3.726 44.830 1.00 8.95 29 ARG C N 1
ATOM 3751 C CA . ARG C 1 37 ? -43.377 4.206 46.205 1.00 10.52 29 ARG C CA 1
ATOM 3752 C C . ARG C 1 37 ? -42.038 3.841 46.764 1.00 10.13 29 ARG C C 1
ATOM 3753 O O . ARG C 1 37 ? -41.742 2.653 46.961 1.00 13.86 29 ARG C O 1
ATOM 3761 N N . VAL C 1 38 ? -41.235 4.850 47.050 1.00 9.40 30 VAL C N 1
ATOM 3762 C CA . VAL C 1 38 ? -39.818 4.595 47.364 1.00 8.33 30 VAL C CA 1
ATOM 3763 C C . VAL C 1 38 ? -39.503 4.736 48.861 1.00 8.23 30 VAL C C 1
ATOM 3764 O O . VAL C 1 38 ? -39.826 5.759 49.520 1.00 10.20 30 VAL C O 1
ATOM 3768 N N . VAL C 1 39 ? -38.790 3.725 49.368 1.00 9.03 31 VAL C N 1
ATOM 3769 C CA . VAL C 1 39 ? -38.323 3.662 50.739 1.00 10.36 31 VAL C CA 1
ATOM 3770 C C . VAL C 1 39 ? -36.788 3.630 50.670 1.00 9.15 31 VAL C C 1
ATOM 3771 O O . VAL C 1 39 ? -36.201 2.836 49.938 1.00 9.74 31 VAL C O 1
ATOM 3775 N N . VAL C 1 40 ? -36.142 4.565 51.345 1.00 9.88 32 VAL C N 1
ATOM 3776 C CA . VAL C 1 40 ? -34.686 4.575 51.395 1.00 9.66 32 VAL C CA 1
ATOM 3777 C C . VAL C 1 40 ? -34.212 4.078 52.756 1.00 8.88 32 VAL C C 1
ATOM 3778 O O . VAL C 1 40 ? -34.922 4.203 53.741 1.00 12.23 32 VAL C O 1
ATOM 3782 N N . THR C 1 41 ? -32.990 3.538 52.822 1.00 9.28 33 THR C N 1
ATOM 3783 C CA . THR C 1 41 ? -32.359 3.278 54.107 1.00 10.08 33 THR C CA 1
ATOM 3784 C C . THR C 1 41 ? -31.323 4.356 54.358 1.00 10.57 33 THR C C 1
ATOM 3785 O O . THR C 1 41 ? -30.837 4.972 53.413 1.00 13.22 33 THR C O 1
ATOM 3789 N N . TYR C 1 42 ? -30.987 4.568 55.625 1.00 11.68 34 TYR C N 1
ATOM 3790 C CA . TYR C 1 42 ? -29.844 5.398 56.016 1.00 13.49 34 TYR C CA 1
ATOM 3791 C C . TYR C 1 42 ? -28.959 4.653 57.018 1.00 12.94 34 TYR C C 1
ATOM 3792 O O . TYR C 1 42 ? -29.436 3.860 57.830 1.00 15.96 34 TYR C O 1
ATOM 3801 N N . SER C 1 43 ? -27.659 4.902 56.929 1.00 13.49 35 SER C N 1
ATOM 3802 C CA . SER C 1 43 ? -26.654 4.176 57.710 1.00 15.32 35 SER C CA 1
ATOM 3803 C C . SER C 1 43 ? -26.562 4.747 59.115 1.00 18.69 35 SER C C 1
ATOM 3804 O O . SER C 1 43 ? -27.073 5.827 59.373 1.00 17.77 35 SER C O 1
ATOM 3807 N N . PRO C 1 44 ? -25.910 4.015 60.035 1.00 22.49 36 PRO C N 1
ATOM 3808 C CA . PRO C 1 44 ? -25.654 4.518 61.394 1.00 23.23 36 PRO C CA 1
ATOM 3809 C C . PRO C 1 44 ? -24.821 5.808 61.440 1.00 24.76 36 PRO C C 1
ATOM 3810 O O . PRO C 1 44 ? -24.895 6.545 62.419 1.00 38.30 36 PRO C O 1
ATOM 3814 N N . ASN C 1 45 ? -24.049 6.077 60.389 1.00 21.68 37 ASN C N 1
ATOM 3815 C CA . ASN C 1 45 ? -23.248 7.298 60.296 1.00 23.32 37 ASN C CA 1
ATOM 3816 C C . ASN C 1 45 ? -24.026 8.511 59.808 1.00 25.51 37 ASN C C 1
ATOM 3817 O O . ASN C 1 45 ? -23.500 9.628 59.812 1.00 31.00 37 ASN C O 1
ATOM 3819 N N . ASN C 1 46 ? -25.259 8.281 59.359 1.00 22.86 38 ASN C N 1
ATOM 3820 C CA . ASN C 1 46 ? -26.073 9.320 58.759 1.00 20.44 38 ASN C CA 1
ATOM 3821 C C . ASN C 1 46 ? -27.000 9.964 59.790 1.00 20.93 38 ASN C C 1
ATOM 3822 O O . ASN C 1 46 ? -27.965 9.348 60.249 1.00 22.23 38 ASN C O 1
ATOM 3827 N N . THR C 1 47 ? -26.700 11.212 60.151 1.00 19.11 39 THR C N 1
ATOM 3828 C CA . THR C 1 47 ? -27.545 11.962 61.078 1.00 20.75 39 THR C CA 1
ATOM 3829 C C . THR C 1 47 ? -28.421 13.000 60.368 1.00 24.01 39 THR C C 1
ATOM 3830 O O . THR C 1 47 ? -29.048 13.845 61.021 1.00 29.47 39 THR C O 1
ATOM 3834 N N . GLY C 1 48 ? -28.491 12.916 59.041 1.00 18.11 40 GLY C N 1
ATOM 3835 C CA . GLY C 1 48 ? -29.188 13.923 58.242 1.00 20.97 40 GLY C CA 1
ATOM 3836 C C . GLY C 1 48 ? -30.465 13.448 57.577 1.00 18.64 40 GLY C C 1
ATOM 3837 O O . GLY C 1 48 ? -30.910 14.074 56.618 1.00 20.87 40 GLY C O 1
ATOM 3838 N N . ALA C 1 49 ? -31.074 12.378 58.092 1.00 18.85 41 ALA C N 1
ATOM 3839 C CA . ALA C 1 49 ? -32.244 11.773 57.438 1.00 17.20 41 ALA C CA 1
ATOM 3840 C C . ALA C 1 49 ? -33.440 12.714 57.433 1.00 17.51 41 ALA C C 1
ATOM 3841 O O . ALA C 1 49 ? -34.145 12.814 56.442 1.00 17.84 41 ALA C O 1
ATOM 3843 N N . ASP C 1 50 ? -33.688 13.379 58.560 1.00 17.65 42 ASP C N 1
ATOM 3844 C CA . ASP C 1 50 ? -34.782 14.340 58.637 1.00 16.37 42 ASP C CA 1
ATOM 3845 C C . ASP C 1 50 ? -34.619 15.517 57.648 1.00 16.86 42 ASP C C 1
ATOM 3846 O O . ASP C 1 50 ? -35.556 15.880 56.930 1.00 15.18 42 ASP C O 1
ATOM 3851 N N . ARG C 1 51 ? -33.436 16.114 57.627 1.00 17.05 43 ARG C N 1
ATOM 3852 C CA . ARG C 1 51 ? -33.162 17.227 56.730 1.00 16.26 43 ARG C CA 1
ATOM 3853 C C . ARG C 1 51 ? -33.307 16.781 55.272 1.00 14.26 43 ARG C C 1
ATOM 3854 O O . ARG C 1 51 ? -33.867 17.522 54.449 1.00 14.75 43 ARG C O 1
ATOM 3862 N N . TRP C 1 52 ? -32.819 15.579 54.955 1.00 14.50 44 TRP C N 1
ATOM 3863 C CA . TRP C 1 52 ? -32.938 15.057 53.578 1.00 13.34 44 TRP C CA 1
ATOM 3864 C C . TRP C 1 52 ? -34.397 14.871 53.165 1.00 12.66 44 TRP C C 1
ATOM 3865 O O . TRP C 1 52 ? -34.786 15.260 52.058 1.00 13.84 44 TRP C O 1
ATOM 3876 N N . LEU C 1 53 ? -35.197 14.243 54.024 1.00 12.83 45 LEU C N 1
ATOM 3877 C CA . LEU C 1 53 ? -36.629 14.058 53.738 1.00 13.16 45 LEU C CA 1
ATOM 3878 C C . LEU C 1 53 ? -37.334 15.391 53.489 1.00 14.20 45 LEU C C 1
ATOM 3879 O O . LEU C 1 53 ? -38.148 15.487 52.579 1.00 13.02 45 LEU C O 1
ATOM 3884 N N . THR C 1 54 ? -37.026 16.400 54.307 1.00 14.18 46 THR C N 1
ATOM 3885 C CA . THR C 1 54 ? -37.623 17.731 54.161 1.00 13.81 46 THR C CA 1
ATOM 3886 C C . THR C 1 54 ? -37.214 18.352 52.818 1.00 13.62 46 THR C C 1
ATOM 3887 O O . THR C 1 54 ? -38.055 18.874 52.088 1.00 16.75 46 THR C O 1
ATOM 3891 N N . GLU C 1 55 ? -35.929 18.245 52.483 1.00 14.21 47 GLU C N 1
ATOM 3892 C CA . GLU C 1 55 ? -35.410 18.753 51.216 1.00 15.95 47 GLU C CA 1
ATOM 3893 C C . GLU C 1 55 ? -36.099 18.064 50.041 1.00 14.14 47 GLU C C 1
ATOM 3894 O O . GLU C 1 55 ? -36.495 18.718 49.083 1.00 15.29 47 GLU C O 1
ATOM 3900 N N . MET C 1 56 ? -36.242 16.743 50.118 1.00 12.16 48 MET C N 1
ATOM 3901 C CA . MET C 1 56 ? -36.845 16.005 49.020 1.00 11.51 48 MET C CA 1
ATOM 3902 C C . MET C 1 56 ? -38.293 16.422 48.838 1.00 11.56 48 MET C C 1
ATOM 3903 O O . MET C 1 56 ? -38.751 16.594 47.707 1.00 15.74 48 MET C O 1
ATOM 3908 N N . HIS C 1 57 ? -38.999 16.637 49.940 1.00 12.68 49 HIS C N 1
ATOM 3909 C CA . HIS C 1 57 ? -40.390 17.075 49.854 1.00 13.48 49 HIS C CA 1
ATOM 3910 C C . HIS C 1 57 ? -40.524 18.507 49.309 1.00 14.19 49 HIS C C 1
ATOM 3911 O O . HIS C 1 57 ? -41.467 18.806 48.563 1.00 14.79 49 HIS C O 1
ATOM 3918 N N . ALA C 1 58 ? -39.585 19.376 49.667 1.00 14.52 50 ALA C N 1
ATOM 3919 C CA . ALA C 1 58 ? -39.516 20.737 49.112 1.00 16.62 50 ALA C CA 1
ATOM 3920 C C . ALA C 1 58 ? -39.389 20.720 47.588 1.00 17.12 50 ALA C C 1
ATOM 3921 O O . ALA C 1 58 ? -39.907 21.603 46.904 1.00 14.22 50 ALA C O 1
ATOM 3923 N N . ALA C 1 59 ? -38.735 19.687 47.061 1.00 17.82 51 ALA C N 1
ATOM 3924 C CA . ALA C 1 59 ? -38.629 19.491 45.616 1.00 16.46 51 ALA C CA 1
ATOM 3925 C C . ALA C 1 59 ? -39.726 18.567 45.068 1.00 16.18 51 ALA C C 1
ATOM 3926 O O . ALA C 1 59 ? -39.586 18.003 43.978 1.00 18.46 51 ALA C O 1
ATOM 3928 N N . GLY C 1 60 ? -40.800 18.397 45.834 1.00 15.58 52 GLY C N 1
ATOM 3929 C CA . GLY C 1 60 ? -42.021 17.735 45.366 1.00 15.19 52 GLY C CA 1
ATOM 3930 C C . GLY C 1 60 ? -42.164 16.226 45.570 1.00 13.76 52 GLY C C 1
ATOM 3931 O O . GLY C 1 60 ? -43.096 15.632 45.032 1.00 16.26 52 GLY C O 1
ATOM 3932 N N . ARG C 1 61 ? -41.278 15.598 46.341 1.00 11.89 53 ARG C N 1
ATOM 3933 C CA . ARG C 1 61 ? -41.264 14.132 46.465 1.00 11.47 53 ARG C CA 1
ATOM 3934 C C . ARG C 1 61 ? -41.308 13.637 47.916 1.00 12.55 53 ARG C C 1
ATOM 3935 O O . ARG C 1 61 ? -40.620 14.154 48.766 1.00 17.04 53 ARG C O 1
ATOM 3943 N N . GLU C 1 62 ? -42.119 12.608 48.151 1.00 13.55 54 GLU C N 1
ATOM 3944 C CA . GLU C 1 62 ? -42.321 12.004 49.453 1.00 14.31 54 GLU C CA 1
ATOM 3945 C C . GLU C 1 62 ? -41.617 10.654 49.485 1.00 13.66 54 GLU C C 1
ATOM 3946 O O . GLU C 1 62 ? -41.982 9.744 48.718 1.00 15.97 54 GLU C O 1
ATOM 3952 N N . PHE C 1 63 ? -40.611 10.538 50.353 1.00 12.88 55 PHE C N 1
ATOM 3953 C CA . PHE C 1 63 ? -39.970 9.252 50.635 1.00 11.99 55 PHE C CA 1
ATOM 3954 C C . PHE C 1 63 ? -40.210 8.784 52.073 1.00 13.61 55 PHE C C 1
ATOM 3955 O O . PHE C 1 63 ? -40.520 9.583 52.953 1.00 17.97 55 PHE C O 1
ATOM 3963 N N . HIS C 1 64 ? -40.102 7.470 52.284 1.00 14.29 56 HIS C N 1
ATOM 3964 C CA . HIS C 1 64 ? -40.021 6.878 53.606 1.00 15.13 56 HIS C CA 1
ATOM 3965 C C . HIS C 1 64 ? -38.552 6.545 53.853 1.00 13.29 56 HIS C C 1
ATOM 3966 O O . HIS C 1 64 ? -37.825 6.182 52.929 1.00 14.95 56 HIS C O 1
ATOM 3973 N N . ALA C 1 65 ? -38.106 6.657 55.094 1.00 14.54 57 ALA C N 1
ATOM 3974 C CA . ALA C 1 65 ? -36.713 6.384 55.425 1.00 13.51 57 ALA C CA 1
ATOM 3975 C C . ALA C 1 65 ? -36.590 5.523 56.684 1.00 13.04 57 ALA C C 1
ATOM 3976 O O . ALA C 1 65 ? -37.246 5.787 57.682 1.00 14.59 57 ALA C O 1
ATOM 3978 N N . TYR C 1 66 ? -35.747 4.493 56.613 1.00 12.12 58 TYR C N 1
ATOM 3979 C CA . TYR C 1 66 ? -35.496 3.597 57.753 1.00 11.93 58 TYR C CA 1
ATOM 3980 C C . TYR C 1 66 ? -34.004 3.377 57.971 1.00 13.18 58 TYR C C 1
ATOM 3981 O O . TYR C 1 66 ? -33.250 3.236 56.991 1.00 12.98 58 TYR C O 1
ATOM 3990 N N . PRO C 1 67 ? -33.577 3.295 59.248 1.00 15.48 59 PRO C N 1
ATOM 3991 C CA . PRO C 1 67 ? -32.181 3.010 59.555 1.00 15.57 59 PRO C CA 1
ATOM 3992 C C . PRO C 1 67 ? -31.854 1.547 59.301 1.00 15.25 59 PRO C C 1
ATOM 3993 O O . PRO C 1 67 ? -32.701 0.663 59.504 1.00 15.50 59 PRO C O 1
ATOM 3997 N N . VAL C 1 68 ? -30.654 1.312 58.796 1.00 15.06 60 VAL C N 1
ATOM 3998 C CA . VAL C 1 68 ? -30.140 -0.048 58.621 1.00 13.72 60 VAL C CA 1
ATOM 3999 C C . VAL C 1 68 ? -28.636 -0.007 58.626 1.00 13.50 60 VAL C C 1
ATOM 4000 O O . VAL C 1 68 ? -28.026 0.998 58.219 1.00 13.30 60 VAL C O 1
ATOM 4004 N N . ASP C 1 69 ? -28.058 -1.113 59.080 1.00 12.31 61 ASP C N 1
ATOM 4005 C CA . ASP C 1 69 ? -26.647 -1.424 58.876 1.00 11.22 61 ASP C CA 1
ATOM 4006 C C . ASP C 1 69 ? -26.564 -2.586 57.891 1.00 11.63 61 ASP C C 1
ATOM 4007 O O . ASP C 1 69 ? -26.763 -3.740 58.258 1.00 12.86 61 ASP C O 1
ATOM 4012 N N . VAL C 1 70 ? -26.284 -2.296 56.620 1.00 11.25 62 VAL C N 1
ATOM 4013 C CA . VAL C 1 70 ? -26.282 -3.370 55.633 1.00 10.32 62 VAL C CA 1
ATOM 4014 C C . VAL C 1 70 ? -25.246 -4.473 55.873 1.00 10.63 62 VAL C C 1
ATOM 4015 O O . VAL C 1 70 ? -25.422 -5.575 55.355 1.00 10.61 62 VAL C O 1
ATOM 4019 N N . ALA C 1 71 ? -24.214 -4.198 56.671 1.00 11.40 63 ALA C N 1
ATOM 4020 C CA . ALA C 1 71 ? -23.235 -5.240 57.033 1.00 12.30 63 ALA C CA 1
ATOM 4021 C C . ALA C 1 71 ? -23.731 -6.202 58.110 1.00 13.73 63 ALA C C 1
ATOM 4022 O O . ALA C 1 71 ? -23.045 -7.178 58.424 1.00 18.06 63 ALA C O 1
ATOM 4024 N N . ASP C 1 72 ? -24.898 -5.926 58.695 1.00 14.43 64 ASP C N 1
ATOM 4025 C CA . ASP C 1 72 ? -25.432 -6.760 59.772 1.00 14.22 64 ASP C CA 1
ATOM 4026 C C . ASP C 1 72 ? -26.710 -7.460 59.333 1.00 12.92 64 ASP C C 1
ATOM 4027 O O . ASP C 1 72 ? -27.680 -6.810 59.004 1.00 12.23 64 ASP C O 1
ATOM 4032 N N . HIS C 1 73 ? -26.696 -8.793 59.342 1.00 13.39 65 HIS C N 1
ATOM 4033 C CA . HIS C 1 73 ? -27.844 -9.610 58.933 1.00 13.87 65 HIS C CA 1
ATOM 4034 C C . HIS C 1 73 ? -29.155 -9.260 59.675 1.00 14.34 65 HIS C C 1
ATOM 4035 O O . HIS C 1 73 ? -30.223 -9.091 59.063 1.00 13.49 65 HIS C O 1
ATOM 4042 N N . ASP C 1 74 ? -29.081 -9.201 60.998 1.00 16.22 66 ASP C N 1
ATOM 4043 C CA . ASP C 1 74 ? -30.281 -8.959 61.801 1.00 15.62 66 ASP C CA 1
ATOM 4044 C C . ASP C 1 74 ? -30.806 -7.527 61.584 1.00 13.29 66 ASP C C 1
ATOM 4045 O O . ASP C 1 74 ? -32.027 -7.300 61.534 1.00 16.96 66 ASP C O 1
ATOM 4050 N N . SER C 1 75 ? -29.898 -6.561 61.446 1.00 13.32 67 SER C N 1
ATOM 4051 C CA . SER C 1 75 ? -30.328 -5.166 61.205 1.00 14.25 67 SER C CA 1
ATOM 4052 C C . SER C 1 75 ? -31.189 -5.090 59.944 1.00 14.53 67 SER C C 1
ATOM 4053 O O . SER C 1 75 ? -32.247 -4.440 59.909 1.00 13.94 67 SER C O 1
ATOM 4056 N N . CYS C 1 76 ? -30.730 -5.775 58.905 1.00 13.82 68 CYS C N 1
ATOM 4057 C CA . CYS C 1 76 ? -31.442 -5.826 57.646 1.00 12.44 68 CYS C CA 1
ATOM 4058 C C . CYS C 1 76 ? -32.821 -6.489 57.766 1.00 13.25 68 CYS C C 1
ATOM 4059 O O . CYS C 1 76 ? -33.813 -5.944 57.271 1.00 13.15 68 CYS C O 1
ATOM 4062 N N . GLN C 1 77 ? -32.875 -7.637 58.447 1.00 15.38 69 GLN C N 1
ATOM 4063 C CA . GLN C 1 77 ? -34.115 -8.396 58.605 1.00 14.72 69 GLN C CA 1
ATOM 4064 C C . GLN C 1 77 ? -35.167 -7.539 59.312 1.00 16.91 69 GLN C C 1
ATOM 4065 O O . GLN C 1 77 ? -36.325 -7.474 58.889 1.00 20.52 69 GLN C O 1
ATOM 4071 N N . GLN C 1 78 ? -34.737 -6.885 60.385 1.00 16.97 70 GLN C N 1
ATOM 4072 C CA . GLN C 1 78 ? -35.608 -6.032 61.177 1.00 16.56 70 GLN C CA 1
ATOM 4073 C C . GLN C 1 78 ? -36.098 -4.802 60.392 1.00 18.74 70 GLN C C 1
ATOM 4074 O O . GLN C 1 78 ? -37.280 -4.426 60.477 1.00 17.91 70 GLN C O 1
ATOM 4080 N N . CYS C 1 79 ? -35.189 -4.200 59.627 1.00 16.58 71 CYS C N 1
ATOM 4081 C CA . CYS C 1 79 ? -35.521 -3.086 58.746 1.00 14.94 71 CYS C CA 1
ATOM 4082 C C . CYS C 1 79 ? -36.608 -3.456 57.732 1.00 13.78 71 CYS C C 1
ATOM 4083 O O . CYS C 1 79 ? -37.616 -2.737 57.576 1.00 13.45 71 CYS C O 1
ATOM 4086 N N . ILE C 1 80 ? -36.408 -4.569 57.030 1.00 13.22 72 ILE C N 1
ATOM 4087 C CA . ILE C 1 80 ? -37.407 -5.032 56.081 1.00 13.67 72 ILE C CA 1
ATOM 4088 C C . ILE C 1 80 ? -38.743 -5.364 56.788 1.00 13.62 72 ILE C C 1
ATOM 4089 O O . ILE C 1 80 ? -39.805 -5.036 56.270 1.00 14.39 72 ILE C O 1
ATOM 4094 N N . GLU C 1 81 ? -38.691 -5.991 57.969 1.00 14.88 73 GLU C N 1
ATOM 4095 C CA . GLU C 1 81 ? -39.908 -6.276 58.752 1.00 16.71 73 GLU C CA 1
ATOM 4096 C C . GLU C 1 81 ? -40.754 -5.007 58.983 1.00 18.26 73 GLU C C 1
ATOM 4097 O O . GLU C 1 81 ? -41.982 -5.007 58.757 1.00 21.44 73 GLU C O 1
ATOM 4099 N N . LYS C 1 82 ? -40.101 -3.940 59.443 1.00 15.62 74 LYS C N 1
ATOM 4100 C CA . LYS C 1 82 ? -40.757 -2.638 59.637 1.00 17.73 74 LYS C CA 1
ATOM 4101 C C . LYS C 1 82 ? -41.316 -2.034 58.342 1.00 15.18 74 LYS C C 1
ATOM 4102 O O . LYS C 1 82 ? -42.425 -1.497 58.336 1.00 20.59 74 LYS C O 1
ATOM 4104 N N . ILE C 1 83 ? -40.565 -2.124 57.253 1.00 15.49 75 ILE C N 1
ATOM 4105 C CA . ILE C 1 83 ? -41.029 -1.604 55.971 1.00 13.64 75 ILE C CA 1
ATOM 4106 C C . ILE C 1 83 ? -42.310 -2.341 55.519 1.00 15.94 75 ILE C C 1
ATOM 4107 O O . ILE C 1 83 ? -43.276 -1.714 55.074 1.00 16.87 75 ILE C O 1
ATOM 4112 N N . VAL C 1 84 ? -42.318 -3.664 55.655 1.00 15.25 76 VAL C N 1
ATOM 4113 C CA . VAL C 1 84 ? -43.479 -4.454 55.261 1.00 17.12 76 VAL C CA 1
ATOM 4114 C C . VAL C 1 84 ? -44.690 -4.097 56.119 1.00 17.90 76 VAL C C 1
ATOM 4115 O O . VAL C 1 84 ? -45.812 -4.065 55.625 1.00 19.50 76 VAL C O 1
ATOM 4119 N N . ARG C 1 85 ? -44.447 -3.857 57.405 1.00 19.76 77 ARG C N 1
ATOM 4120 C CA . ARG C 1 85 ? -45.480 -3.484 58.359 1.00 22.69 77 ARG C CA 1
ATOM 4121 C C . ARG C 1 85 ? -46.058 -2.109 58.046 1.00 21.60 77 ARG C C 1
ATOM 4122 O O . ARG C 1 85 ? -47.285 -1.944 57.970 1.00 23.91 77 ARG C O 1
ATOM 4124 N N . ASP C 1 86 ? -45.173 -1.130 57.842 1.00 20.41 78 ASP C N 1
ATOM 4125 C CA . ASP C 1 86 ? -45.585 0.276 57.714 1.00 19.58 78 ASP C CA 1
ATOM 4126 C C . ASP C 1 86 ? -45.991 0.718 56.298 1.00 19.17 78 ASP C C 1
ATOM 4127 O O . ASP C 1 86 ? -46.853 1.596 56.146 1.00 22.16 78 ASP C O 1
ATOM 4132 N N . VAL C 1 87 ? -45.330 0.166 55.278 1.00 17.63 79 VAL C N 1
ATOM 4133 C CA . VAL C 1 87 ? -45.500 0.602 53.892 1.00 15.74 79 VAL C CA 1
ATOM 4134 C C . VAL C 1 87 ? -46.172 -0.495 53.063 1.00 14.91 79 VAL C C 1
ATOM 4135 O O . VAL C 1 87 ? -47.239 -0.288 52.480 1.00 19.19 79 VAL C O 1
ATOM 4139 N N . GLY C 1 88 ? -45.560 -1.668 53.038 1.00 13.04 80 GLY C N 1
ATOM 4140 C CA . GLY C 1 88 ? -46.131 -2.821 52.372 1.00 14.40 80 GLY C CA 1
ATOM 4141 C C . GLY C 1 88 ? -45.045 -3.714 51.805 1.00 13.64 80 GLY C C 1
ATOM 4142 O O . GLY C 1 88 ? -43.863 -3.402 51.947 1.00 12.71 80 GLY C O 1
ATOM 4143 N N . PRO C 1 89 ? -45.444 -4.808 51.122 1.00 13.86 81 PRO C N 1
ATOM 4144 C CA . PRO C 1 89 ? -44.506 -5.776 50.538 1.00 12.88 81 PRO C CA 1
ATOM 4145 C C . PRO C 1 89 ? -43.539 -5.154 49.543 1.00 11.84 81 PRO C C 1
ATOM 4146 O O . PRO C 1 89 ? -43.904 -4.294 48.741 1.00 12.72 81 PRO C O 1
ATOM 4150 N N . VAL C 1 90 ? -42.300 -5.611 49.596 1.00 10.96 82 VAL C N 1
ATOM 4151 C CA . VAL C 1 90 ? -41.218 -5.021 48.787 1.00 9.14 82 VAL C CA 1
ATOM 4152 C C . VAL C 1 90 ? -41.194 -5.707 47.426 1.00 9.06 82 VAL C C 1
ATOM 4153 O O . VAL C 1 90 ? -41.009 -6.911 47.328 1.00 9.17 82 VAL C O 1
ATOM 4157 N N . ASP C 1 91 ? -41.416 -4.930 46.377 1.00 9.95 83 ASP C N 1
ATOM 4158 C CA . ASP C 1 91 ? -41.427 -5.402 44.981 1.00 10.07 83 ASP C CA 1
ATOM 4159 C C . ASP C 1 91 ? -40.094 -5.238 44.280 1.00 8.43 83 ASP C C 1
ATOM 4160 O O . ASP C 1 91 ? -39.785 -6.001 43.363 1.00 9.65 83 ASP C O 1
ATOM 4165 N N . ILE C 1 92 ? -39.350 -4.193 44.664 1.00 8.30 84 ILE C N 1
ATOM 4166 C CA . ILE C 1 92 ? -38.085 -3.785 44.013 1.00 9.13 84 ILE C CA 1
ATOM 4167 C C . ILE C 1 92 ? -37.059 -3.534 45.100 1.00 9.11 84 ILE C C 1
ATOM 4168 O O . ILE C 1 92 ? -37.347 -2.849 46.062 1.00 10.12 84 ILE C O 1
ATOM 4173 N N . LEU C 1 93 ? -35.851 -4.076 44.932 1.00 7.79 85 LEU C N 1
ATOM 4174 C CA . LEU C 1 93 ? -34.751 -3.830 45.852 1.00 7.75 85 LEU C CA 1
ATOM 4175 C C . LEU C 1 93 ? -33.544 -3.406 45.028 1.00 6.52 85 LEU C C 1
ATOM 4176 O O . LEU C 1 93 ? -33.157 -4.084 44.088 1.00 7.22 85 LEU C O 1
ATOM 4181 N N . VAL C 1 94 ? -32.986 -2.250 45.343 1.00 6.47 86 VAL C N 1
ATOM 4182 C CA . VAL C 1 94 ? -31.745 -1.792 44.711 1.00 6.29 86 VAL C CA 1
ATOM 4183 C C . VAL C 1 94 ? -30.635 -1.812 45.795 1.00 6.70 86 VAL C C 1
ATOM 4184 O O . VAL C 1 94 ? -30.635 -0.990 46.728 1.00 8.78 86 VAL C O 1
ATOM 4188 N N . ASN C 1 95 ? -29.713 -2.767 45.661 1.00 7.31 87 ASN C N 1
ATOM 4189 C CA . ASN C 1 95 ? -28.554 -2.858 46.541 1.00 7.56 87 ASN C CA 1
ATOM 4190 C C . ASN C 1 95 ? -27.465 -1.923 46.074 1.00 7.26 87 ASN C C 1
ATOM 4191 O O . ASN C 1 95 ? -26.628 -2.285 45.239 1.00 7.47 87 ASN C O 1
ATOM 4196 N N . ASN C 1 96 ? -27.523 -0.682 46.574 1.00 7.65 88 ASN C N 1
ATOM 4197 C CA . ASN C 1 96 ? -26.645 0.423 46.188 1.00 7.29 88 ASN C CA 1
ATOM 4198 C C . ASN C 1 96 ? -25.620 0.796 47.272 1.00 7.14 88 ASN C C 1
ATOM 4199 O O . ASN C 1 96 ? -24.560 1.370 46.976 1.00 9.50 88 ASN C O 1
ATOM 4204 N N . ALA C 1 97 ? -25.915 0.504 48.540 1.00 7.69 89 ALA C N 1
ATOM 4205 C CA . ALA C 1 97 ? -24.968 0.811 49.582 1.00 8.17 89 ALA C CA 1
ATOM 4206 C C . ALA C 1 97 ? -23.598 0.185 49.296 1.00 8.43 89 ALA C C 1
ATOM 4207 O O . ALA C 1 97 ? -23.506 -0.970 48.872 1.00 8.19 89 ALA C O 1
ATOM 4209 N N . GLY C 1 98 ? -22.560 0.963 49.558 1.00 8.38 90 GLY C N 1
ATOM 4210 C CA . GLY C 1 98 ? -21.198 0.509 49.365 1.00 8.35 90 GLY C CA 1
ATOM 4211 C C . GLY C 1 98 ? -20.241 1.593 49.802 1.00 10.02 90 GLY C C 1
ATOM 4212 O O . GLY C 1 98 ? -20.591 2.769 49.777 1.00 12.82 90 GLY C O 1
ATOM 4213 N N . ILE C 1 99 ? -19.042 1.165 50.171 1.00 10.11 91 ILE C N 1
ATOM 4214 C CA . ILE C 1 99 ? -17.923 2.015 50.614 1.00 9.63 91 ILE C CA 1
ATOM 4215 C C . ILE C 1 99 ? -16.611 1.632 49.903 1.00 11.00 91 ILE C C 1
ATOM 4216 O O . ILE C 1 99 ? -16.490 0.570 49.261 1.00 10.34 91 ILE C O 1
ATOM 4221 N N . THR C 1 100 ? -15.637 2.521 50.005 1.00 10.34 92 THR C N 1
ATOM 4222 C CA . THR C 1 100 ? -14.278 2.224 49.579 1.00 11.42 92 THR C CA 1
ATOM 4223 C C . THR C 1 100 ? -13.345 2.370 50.771 1.00 11.73 92 THR C C 1
ATOM 4224 O O . THR C 1 100 ? -13.585 3.178 51.683 1.00 12.46 92 THR C O 1
ATOM 4228 N N . ARG C 1 101 ? -12.301 1.555 50.758 1.00 12.70 93 ARG C N 1
ATOM 4229 C CA . ARG C 1 101 ? -11.165 1.706 51.661 1.00 12.67 93 ARG C CA 1
ATOM 4230 C C . ARG C 1 101 ? -9.902 1.398 50.847 1.00 11.58 93 ARG C C 1
ATOM 4231 O O . ARG C 1 101 ? -9.344 0.311 50.941 1.00 11.08 93 ARG C O 1
ATOM 4239 N N . ASP C 1 102 ? -9.481 2.350 50.021 1.00 12.02 94 ASP C N 1
ATOM 4240 C CA . ASP C 1 102 ? -8.507 2.083 48.960 1.00 12.86 94 ASP C CA 1
ATOM 4241 C C . ASP C 1 102 ? -7.116 2.068 49.558 1.00 13.24 94 ASP C C 1
ATOM 4242 O O . ASP C 1 102 ? -6.703 3.037 50.183 1.00 15.36 94 ASP C O 1
ATOM 4247 N N . MET C 1 103 ? -6.401 0.972 49.340 1.00 12.54 95 MET C N 1
ATOM 4248 C CA . MET C 1 103 ? -5.006 0.836 49.746 1.00 12.88 95 MET C CA 1
ATOM 4249 C C . MET C 1 103 ? -4.454 -0.328 48.931 1.00 11.63 95 MET C C 1
ATOM 4250 O O . MET C 1 103 ? -5.131 -1.307 48.738 1.00 10.21 95 MET C O 1
ATOM 4255 N N . THR C 1 104 ? -3.208 -0.223 48.484 1.00 11.21 96 THR C N 1
ATOM 4256 C CA . THR C 1 104 ? -2.557 -1.337 47.804 1.00 12.11 96 THR C CA 1
ATOM 4257 C C . THR C 1 104 ? -2.459 -2.528 48.755 1.00 10.98 96 THR C C 1
ATOM 4258 O O . THR C 1 104 ? -2.486 -2.374 49.981 1.00 12.76 96 THR C O 1
ATOM 4262 N N . LEU C 1 105 ? -2.357 -3.735 48.205 1.00 11.51 97 LEU C N 1
ATOM 4263 C CA . LEU C 1 105 ? -2.296 -4.919 49.054 1.00 11.78 97 LEU C CA 1
ATOM 4264 C C . LEU C 1 105 ? -1.164 -4.823 50.074 1.00 12.85 97 LEU C C 1
ATOM 4265 O O . LEU C 1 105 ? -1.339 -5.205 51.216 1.00 13.29 97 LEU C O 1
ATOM 4270 N N . ARG C 1 106 ? -0.024 -4.276 49.651 1.00 13.40 98 ARG C N 1
ATOM 4271 C CA . ARG C 1 106 ? 1.120 -4.066 50.539 1.00 16.65 98 ARG C CA 1
ATOM 4272 C C . ARG C 1 106 ? 0.766 -3.293 51.814 1.00 16.44 98 ARG C C 1
ATOM 4273 O O . ARG C 1 106 ? 1.356 -3.550 52.861 1.00 16.12 98 ARG C O 1
ATOM 4281 N N . LYS C 1 107 ? -0.146 -2.316 51.685 1.00 16.17 99 LYS C N 1
ATOM 4282 C CA . LYS C 1 107 ? -0.568 -1.438 52.778 1.00 18.29 99 LYS C CA 1
ATOM 4283 C C . LYS C 1 107 ? -1.882 -1.876 53.439 1.00 15.47 99 LYS C C 1
ATOM 4284 O O . LYS C 1 107 ? -2.198 -1.444 54.561 1.00 16.59 99 LYS C O 1
ATOM 4290 N N . LEU C 1 108 ? -2.638 -2.745 52.765 1.00 14.34 100 LEU C N 1
ATOM 4291 C CA . LEU C 1 108 ? -4.011 -3.063 53.157 1.00 13.62 100 LEU C CA 1
ATOM 4292 C C . LEU C 1 108 ? -4.031 -3.980 54.360 1.00 14.17 100 LEU C C 1
ATOM 4293 O O . LEU C 1 108 ? -3.399 -5.030 54.358 1.00 16.07 100 LEU C O 1
ATOM 4298 N N . ASP C 1 109 ? -4.764 -3.586 55.387 1.00 14.43 101 ASP C N 1
ATOM 4299 C CA . ASP C 1 109 ? -4.896 -4.424 56.572 1.00 14.62 101 ASP C CA 1
ATOM 4300 C C . ASP C 1 109 ? -6.266 -5.123 56.648 1.00 13.13 101 ASP C C 1
ATOM 4301 O O . ASP C 1 109 ? -7.204 -4.796 55.882 1.00 13.90 101 ASP C O 1
ATOM 4306 N N . LYS C 1 110 ? -6.368 -6.112 57.536 1.00 13.45 102 LYS C N 1
ATOM 4307 C CA . LYS C 1 110 ? -7.572 -6.949 57.616 1.00 13.05 102 LYS C CA 1
ATOM 4308 C C . LYS C 1 110 ? -8.818 -6.122 57.916 1.00 13.41 102 LYS C C 1
ATOM 4309 O O . LYS C 1 110 ? -9.879 -6.422 57.383 1.00 13.27 102 LYS C O 1
ATOM 4315 N N . VAL C 1 111 ? -8.699 -5.094 58.751 1.00 13.90 103 VAL C N 1
ATOM 4316 C CA . VAL C 1 111 ? -9.883 -4.300 59.102 1.00 15.40 103 VAL C CA 1
ATOM 4317 C C . VAL C 1 111 ? -10.478 -3.607 57.876 1.00 14.37 103 VAL C C 1
ATOM 4318 O O . VAL C 1 111 ? -11.695 -3.549 57.736 1.00 15.19 103 VAL C O 1
ATOM 4322 N N . ASN C 1 112 ? -9.614 -3.123 56.990 1.00 14.24 104 ASN C N 1
ATOM 4323 C CA . ASN C 1 112 ? -10.043 -2.442 55.784 1.00 11.90 104 ASN C CA 1
ATOM 4324 C C . ASN C 1 112 ? -10.415 -3.383 54.623 1.00 12.06 104 ASN C C 1
ATOM 4325 O O . ASN C 1 112 ? -11.202 -3.012 53.768 1.00 12.02 104 ASN C O 1
ATOM 4330 N N . TRP C 1 113 ? -9.837 -4.584 54.593 1.00 10.55 105 TRP C N 1
ATOM 4331 C CA . TRP C 1 113 ? -10.362 -5.677 53.753 1.00 9.98 105 TRP C CA 1
ATOM 4332 C C . TRP C 1 113 ? -11.777 -6.015 54.206 1.00 9.39 105 TRP C C 1
ATOM 4333 O O . TRP C 1 113 ? -12.726 -5.937 53.430 1.00 10.61 105 TRP C O 1
ATOM 4344 N N . ASP C 1 114 ? -11.927 -6.323 55.492 1.00 10.50 106 ASP C N 1
ATOM 4345 C CA . ASP C 1 114 ? -13.218 -6.750 56.039 1.00 12.17 106 ASP C CA 1
ATOM 4346 C C . ASP C 1 114 ? -14.315 -5.702 55.870 1.00 11.42 106 ASP C C 1
ATOM 4347 O O . ASP C 1 114 ? -15.458 -6.045 55.553 1.00 13.22 106 ASP C O 1
ATOM 4352 N N . ALA C 1 115 ? -13.990 -4.433 56.110 1.00 9.55 107 ALA C N 1
ATOM 4353 C CA . ALA C 1 115 ? -15.052 -3.396 56.077 1.00 10.28 107 ALA C CA 1
ATOM 4354 C C . ALA C 1 115 ? -15.707 -3.367 54.702 1.00 9.96 107 ALA C C 1
ATOM 4355 O O . ALA C 1 115 ? -16.923 -3.205 54.565 1.00 12.46 107 ALA C O 1
ATOM 4357 N N . VAL C 1 116 ? -14.884 -3.546 53.679 1.00 9.57 108 VAL C N 1
ATOM 4358 C CA . VAL C 1 116 ? -15.357 -3.497 52.305 1.00 9.12 108 VAL C CA 1
ATOM 4359 C C . VAL C 1 116 ? -16.097 -4.773 51.914 1.00 9.06 108 VAL C C 1
ATOM 4360 O O . VAL C 1 116 ? -17.170 -4.695 51.321 1.00 9.16 108 VAL C O 1
ATOM 4364 N N . ILE C 1 117 ? -15.562 -5.943 52.258 1.00 9.77 109 ILE C N 1
ATOM 4365 C CA . ILE C 1 117 ? -16.284 -7.182 51.917 1.00 10.19 109 ILE C CA 1
ATOM 4366 C C . ILE C 1 117 ? -17.636 -7.232 52.633 1.00 10.61 109 ILE C C 1
ATOM 4367 O O . ILE C 1 117 ? -18.654 -7.540 52.029 1.00 10.93 109 ILE C O 1
ATOM 4372 N N . ARG C 1 118 ? -17.639 -6.942 53.933 1.00 10.40 110 ARG C N 1
ATOM 4373 C CA . ARG C 1 118 ? -18.879 -7.009 54.707 1.00 12.70 110 ARG C CA 1
ATOM 4374 C C . ARG C 1 118 ? -19.912 -5.972 54.290 1.00 11.39 110 ARG C C 1
ATOM 4375 O O . ARG C 1 118 ? -21.100 -6.266 54.200 1.00 12.74 110 ARG C O 1
ATOM 4383 N N . THR C 1 119 ? -19.476 -4.758 54.019 1.00 9.88 111 THR C N 1
ATOM 4384 C CA . THR C 1 119 ? -20.437 -3.708 53.635 1.00 8.87 111 THR C CA 1
ATOM 4385 C C . THR C 1 119 ? -20.918 -3.824 52.183 1.00 9.77 111 THR C C 1
ATOM 4386 O O . THR C 1 119 ? -22.082 -3.513 51.874 1.00 11.75 111 THR C O 1
ATOM 4390 N N . ASN C 1 120 ? -20.032 -4.258 51.291 1.00 8.31 112 ASN C N 1
ATOM 4391 C CA . ASN C 1 120 ? -20.313 -4.198 49.864 1.00 8.14 112 ASN C CA 1
ATOM 4392 C C . ASN C 1 120 ? -20.840 -5.513 49.302 1.00 8.00 112 ASN C C 1
ATOM 4393 O O . ASN C 1 120 ? -21.544 -5.499 48.294 1.00 9.09 112 ASN C O 1
ATOM 4398 N N . LEU C 1 121 ? -20.408 -6.638 49.880 1.00 7.72 113 LEU C N 1
ATOM 4399 C CA . LEU C 1 121 ? -20.832 -7.962 49.406 1.00 7.66 113 LEU C CA 1
ATOM 4400 C C . LEU C 1 121 ? -21.778 -8.648 50.381 1.00 8.48 113 LEU C C 1
ATOM 4401 O O . LEU C 1 121 ? -22.834 -9.111 49.943 1.00 8.06 113 LEU C O 1
ATOM 4406 N N . ASP C 1 122 ? -21.446 -8.742 51.674 1.00 9.82 114 ASP C N 1
ATOM 4407 C CA . ASP C 1 122 ? -22.408 -9.376 52.597 1.00 9.43 114 ASP C CA 1
ATOM 4408 C C . ASP C 1 122 ? -23.779 -8.704 52.517 1.00 8.89 114 ASP C C 1
ATOM 4409 O O . ASP C 1 122 ? -24.795 -9.372 52.673 1.00 9.42 114 ASP C O 1
ATOM 4414 N N . SER C 1 123 ? -23.786 -7.392 52.286 1.00 8.94 115 SER C N 1
ATOM 4415 C CA . SER C 1 123 ? -25.019 -6.609 52.184 1.00 9.90 115 SER C CA 1
ATOM 4416 C C . SER C 1 123 ? -26.030 -7.155 51.158 1.00 9.61 115 SER C C 1
ATOM 4417 O O . SER C 1 123 ? -27.243 -7.005 51.342 1.00 11.39 115 SER C O 1
ATOM 4420 N N . VAL C 1 124 ? -25.526 -7.734 50.071 1.00 8.63 116 VAL C N 1
ATOM 4421 C CA . VAL C 1 124 ? -26.362 -8.321 49.056 1.00 9.66 116 VAL C CA 1
ATOM 4422 C C . VAL C 1 124 ? -27.121 -9.514 49.617 1.00 9.51 116 VAL C C 1
ATOM 4423 O O . VAL C 1 124 ? -28.324 -9.629 49.393 1.00 9.51 116 VAL C O 1
ATOM 4427 N N . PHE C 1 125 ? -26.436 -10.412 50.326 1.00 8.23 117 PHE C N 1
ATOM 4428 C CA . PHE C 1 125 ? -27.120 -11.492 51.056 1.00 9.03 117 PHE C CA 1
ATOM 4429 C C . PHE C 1 125 ? -28.127 -10.940 52.086 1.00 9.99 117 PHE C C 1
ATOM 4430 O O . PHE C 1 125 ? -29.313 -11.351 52.132 1.00 9.43 117 PHE C O 1
ATOM 4438 N N . ASN C 1 126 ? -27.625 -10.022 52.918 1.00 10.57 118 ASN C N 1
ATOM 4439 C CA . ASN C 1 126 ? -28.354 -9.518 54.071 1.00 9.95 118 ASN C CA 1
ATOM 4440 C C . ASN C 1 126 ? -29.652 -8.804 53.692 1.00 9.91 118 ASN C C 1
ATOM 4441 O O . ASN C 1 126 ? -30.636 -8.941 54.394 1.00 10.62 118 ASN C O 1
ATOM 4446 N N . MET C 1 127 ? -29.646 -8.049 52.594 1.00 10.29 119 MET C N 1
ATOM 4447 C CA . MET C 1 127 ? -30.825 -7.261 52.180 1.00 7.81 119 MET C CA 1
ATOM 4448 C C . MET C 1 127 ? -31.747 -8.032 51.254 1.00 8.64 119 MET C C 1
ATOM 4449 O O . MET C 1 127 ? -32.937 -7.826 51.272 1.00 9.68 119 MET C O 1
ATOM 4454 N N . THR C 1 128 ? -31.184 -8.939 50.457 1.00 7.77 120 THR C N 1
ATOM 4455 C CA . THR C 1 128 ? -31.961 -9.649 49.465 1.00 8.53 120 THR C CA 1
ATOM 4456 C C . THR C 1 128 ? -32.703 -10.847 50.056 1.00 10.10 120 THR C C 1
ATOM 4457 O O . THR C 1 128 ? -33.852 -11.111 49.686 1.00 10.79 120 THR C O 1
ATOM 4461 N N . LYS C 1 129 ? -32.077 -11.568 50.988 1.00 10.44 121 LYS C N 1
ATOM 4462 C CA . LYS C 1 129 ? -32.773 -12.728 51.569 1.00 11.48 121 LYS C CA 1
ATOM 4463 C C . LYS C 1 129 ? -34.182 -12.397 52.117 1.00 12.49 121 LYS C C 1
ATOM 4464 O O . LYS C 1 129 ? -35.125 -13.144 51.838 1.00 15.31 121 LYS C O 1
ATOM 4470 N N . PRO C 1 130 ? -34.331 -11.293 52.885 1.00 10.97 122 PRO C N 1
ATOM 4471 C CA . PRO C 1 130 ? -35.668 -11.023 53.476 1.00 12.53 122 PRO C CA 1
ATOM 4472 C C . PRO C 1 130 ? -36.757 -10.517 52.530 1.00 13.97 122 PRO C C 1
ATOM 4473 O O . PRO C 1 130 ? -37.923 -10.460 52.946 1.00 15.60 122 PRO C O 1
ATOM 4477 N N . VAL C 1 131 ? -36.421 -10.218 51.269 1.00 11.56 123 VAL C N 1
ATOM 4478 C CA . VAL C 1 131 ? -37.439 -9.764 50.308 1.00 11.66 123 VAL C CA 1
ATOM 4479 C C . VAL C 1 131 ? -37.818 -10.787 49.244 1.00 10.63 123 VAL C C 1
ATOM 4480 O O . VAL C 1 131 ? -38.869 -10.661 48.611 1.00 11.61 123 VAL C O 1
ATOM 4484 N N . CYS C 1 132 ? -37.005 -11.825 49.067 1.00 11.95 124 CYS C N 1
ATOM 4485 C CA A CYS C 1 132 ? -37.203 -12.733 47.930 0.53 12.90 124 CYS C CA 1
ATOM 4486 C CA B CYS C 1 132 ? -37.174 -12.729 47.943 0.47 12.94 124 CYS C CA 1
ATOM 4487 C C . CYS C 1 132 ? -38.455 -13.580 48.007 1.00 13.01 124 CYS C C 1
ATOM 4488 O O . CYS C 1 132 ? -39.138 -13.764 46.995 1.00 13.02 124 CYS C O 1
ATOM 4493 N N . ASP C 1 133 ? -38.760 -14.114 49.186 1.00 13.72 125 ASP C N 1
ATOM 4494 C CA . ASP C 1 133 ? -39.921 -14.992 49.317 1.00 16.11 125 ASP C CA 1
ATOM 4495 C C . ASP C 1 133 ? -41.204 -14.329 48.856 1.00 12.40 125 ASP C C 1
ATOM 4496 O O . ASP C 1 133 ? -42.028 -14.966 48.222 1.00 15.04 125 ASP C O 1
ATOM 4501 N N . GLY C 1 134 ? -41.379 -13.062 49.217 1.00 13.02 126 GLY C N 1
ATOM 4502 C CA . GLY C 1 134 ? -42.563 -12.304 48.835 1.00 12.32 126 GLY C CA 1
ATOM 4503 C C . GLY C 1 134 ? -42.639 -12.080 47.337 1.00 13.79 126 GLY C C 1
ATOM 4504 O O . GLY C 1 134 ? -43.695 -12.229 46.745 1.00 13.65 126 GLY C O 1
ATOM 4505 N N . MET C 1 135 ? -41.501 -11.745 46.725 1.00 11.83 127 MET C N 1
ATOM 4506 C CA . MET C 1 135 ? -41.435 -11.555 45.300 1.00 10.99 127 MET C CA 1
ATOM 4507 C C . MET C 1 135 ? -41.821 -12.815 44.553 1.00 10.68 127 MET C C 1
ATOM 4508 O O . MET C 1 135 ? -42.632 -12.749 43.629 1.00 12.73 127 MET C O 1
ATOM 4513 N N . VAL C 1 136 ? -41.265 -13.955 44.981 1.00 10.50 128 VAL C N 1
ATOM 4514 C CA . VAL C 1 136 ? -41.560 -15.251 44.367 1.00 13.27 128 VAL C CA 1
ATOM 4515 C C . VAL C 1 136 ? -43.024 -15.654 44.526 1.00 14.10 128 VAL C C 1
ATOM 4516 O O . VAL C 1 136 ? -43.663 -16.127 43.570 1.00 14.60 128 VAL C O 1
ATOM 4520 N N . GLU C 1 137 ? -43.536 -15.468 45.738 1.00 13.42 129 GLU C N 1
ATOM 4521 C CA . GLU C 1 137 ? -44.930 -15.806 46.077 1.00 15.30 129 GLU C CA 1
ATOM 4522 C C . GLU C 1 137 ? -45.917 -15.030 45.194 1.00 14.83 129 GLU C C 1
ATOM 4523 O O . GLU C 1 137 ? -46.917 -15.583 44.740 1.00 19.90 129 GLU C O 1
ATOM 4529 N N . ARG C 1 138 ? -45.623 -13.750 44.945 1.00 14.60 130 ARG C N 1
ATOM 4530 C CA . ARG C 1 138 ? -46.477 -12.893 44.114 1.00 13.45 130 ARG C CA 1
ATOM 4531 C C . ARG C 1 138 ? -46.175 -13.047 42.623 1.00 13.42 130 ARG C C 1
ATOM 4532 O O . ARG C 1 138 ? -46.922 -12.567 41.780 1.00 16.95 130 ARG C O 1
ATOM 4540 N N . GLY C 1 139 ? -45.052 -13.673 42.283 1.00 11.60 131 GLY C N 1
ATOM 4541 C CA . GLY C 1 139 ? -44.710 -13.867 40.878 1.00 11.15 131 GLY C CA 1
ATOM 4542 C C . GLY C 1 139 ? -44.197 -12.634 40.137 1.00 9.82 131 GLY C C 1
ATOM 4543 O O . GLY C 1 139 ? -44.312 -12.555 38.917 1.00 11.16 131 GLY C O 1
ATOM 4544 N N . TRP C 1 140 ? -43.647 -11.669 40.878 1.00 8.94 132 TRP C N 1
ATOM 4545 C CA . TRP C 1 140 ? -43.036 -10.461 40.298 1.00 10.18 132 TRP C CA 1
ATOM 4546 C C . TRP C 1 140 ? -42.009 -9.867 41.264 1.00 9.26 132 TRP C C 1
ATOM 4547 O O . TRP C 1 140 ? -42.267 -9.710 42.466 1.00 9.91 132 TRP C O 1
ATOM 4558 N N . GLY C 1 141 ? -40.827 -9.514 40.743 1.00 8.94 133 GLY C N 1
ATOM 4559 C CA . GLY C 1 141 ? -39.834 -8.811 41.567 1.00 8.79 133 GLY C CA 1
ATOM 4560 C C . GLY C 1 141 ? -38.726 -8.306 40.686 1.00 7.70 133 GLY C C 1
ATOM 4561 O O . GLY C 1 141 ? -38.508 -8.801 39.558 1.00 8.56 133 GLY C O 1
ATOM 4562 N N . ARG C 1 142 ? -38.035 -7.299 41.196 1.00 7.50 134 ARG C N 1
ATOM 4563 C CA . ARG C 1 142 ? -36.844 -6.766 40.539 1.00 8.51 134 ARG C CA 1
ATOM 4564 C C . ARG C 1 142 ? -35.771 -6.531 41.584 1.00 8.58 134 ARG C C 1
ATOM 4565 O O . ARG C 1 142 ? -36.020 -5.850 42.568 1.00 8.84 134 ARG C O 1
ATOM 4573 N N . ILE C 1 143 ? -34.582 -7.111 41.385 1.00 8.01 135 ILE C N 1
ATOM 4574 C CA . ILE C 1 143 ? -33.463 -6.902 42.283 1.00 7.78 135 ILE C CA 1
ATOM 4575 C C . ILE C 1 143 ? -32.309 -6.416 41.425 1.00 6.21 135 ILE C C 1
ATOM 4576 O O . ILE C 1 143 ? -32.021 -7.043 40.397 1.00 6.22 135 ILE C O 1
ATOM 4581 N N . VAL C 1 144 ? -31.762 -5.244 41.762 1.00 6.97 136 VAL C N 1
ATOM 4582 C CA . VAL C 1 144 ? -30.683 -4.621 41.022 1.00 6.78 136 VAL C CA 1
ATOM 4583 C C . VAL C 1 144 ? -29.485 -4.352 41.958 1.00 6.71 136 VAL C C 1
ATOM 4584 O O . VAL C 1 144 ? -29.605 -3.645 42.979 1.00 6.87 136 VAL C O 1
ATOM 4588 N N . ASN C 1 145 ? -28.340 -4.904 41.584 1.00 6.53 137 ASN C N 1
ATOM 4589 C CA . ASN C 1 145 ? -27.118 -4.811 42.364 1.00 6.31 137 ASN C CA 1
ATOM 4590 C C . ASN C 1 145 ? -26.168 -3.835 41.719 1.00 6.74 137 ASN C C 1
ATOM 4591 O O . ASN C 1 145 ? -25.818 -4.021 40.557 1.00 6.81 137 ASN C O 1
ATOM 4596 N N . ILE C 1 146 ? -25.756 -2.791 42.447 1.00 6.58 138 ILE C N 1
ATOM 4597 C CA . ILE C 1 146 ? -24.889 -1.761 41.887 1.00 6.87 138 ILE C CA 1
ATOM 4598 C C . ILE C 1 146 ? -23.438 -2.155 42.159 1.00 6.34 138 ILE C C 1
ATOM 4599 O O . ILE C 1 146 ? -22.981 -2.154 43.300 1.00 6.12 138 ILE C O 1
ATOM 4604 N N . SER C 1 147 ? -22.769 -2.557 41.096 1.00 6.44 139 SER C N 1
ATOM 4605 C CA . SER C 1 147 ? -21.369 -2.974 41.107 1.00 7.11 139 SER C CA 1
ATOM 4606 C C . SER C 1 147 ? -20.515 -1.764 40.669 1.00 8.13 139 SER C C 1
ATOM 4607 O O . SER C 1 147 ? -20.774 -0.637 41.092 1.00 9.67 139 SER C O 1
ATOM 4610 N N . SER C 1 148 ? -19.513 -1.993 39.826 1.00 7.33 140 SER C N 1
ATOM 4611 C CA . SER C 1 148 ? -18.569 -0.956 39.403 1.00 7.22 140 SER C CA 1
ATOM 4612 C C . SER C 1 148 ? -17.777 -1.446 38.212 1.00 7.19 140 SER C C 1
ATOM 4613 O O . SER C 1 148 ? -17.458 -2.639 38.128 1.00 7.22 140 SER C O 1
ATOM 4616 N N . VAL C 1 149 ? -17.371 -0.510 37.347 1.00 6.93 141 VAL C N 1
ATOM 4617 C CA . VAL C 1 149 ? -16.400 -0.833 36.281 1.00 6.94 141 VAL C CA 1
ATOM 4618 C C . VAL C 1 149 ? -15.163 -1.507 36.892 1.00 6.51 141 VAL C C 1
ATOM 4619 O O . VAL C 1 149 ? -14.519 -2.346 36.242 1.00 7.68 141 VAL C O 1
ATOM 4623 N N . ASN C 1 150 ? -14.834 -1.168 38.140 1.00 6.92 142 ASN C N 1
ATOM 4624 C CA . ASN C 1 150 ? -13.623 -1.713 38.748 1.00 7.44 142 ASN C CA 1
ATOM 4625 C C . ASN C 1 150 ? -13.749 -3.195 39.164 1.00 7.15 142 ASN C C 1
ATOM 4626 O O . ASN C 1 150 ? -12.744 -3.895 39.288 1.00 8.43 142 ASN C O 1
ATOM 4631 N N . GLY C 1 151 ? -14.978 -3.681 39.348 1.00 7.17 143 GLY C N 1
ATOM 4632 C CA . GLY C 1 151 ? -15.212 -5.143 39.412 1.00 8.49 143 GLY C CA 1
ATOM 4633 C C . GLY C 1 151 ? -14.852 -5.853 38.115 1.00 9.05 143 GLY C C 1
ATOM 4634 O O . GLY C 1 151 ? -14.237 -6.919 38.131 1.00 9.34 143 GLY C O 1
ATOM 4635 N N . SER C 1 152 ? -15.177 -5.223 36.995 1.00 8.46 144 SER C N 1
ATOM 4636 C CA . SER C 1 152 ? -14.905 -5.772 35.671 1.00 9.01 144 SER C CA 1
ATOM 4637 C C . SER C 1 152 ? -13.427 -5.713 35.287 1.00 8.31 144 SER C C 1
ATOM 4638 O O . SER C 1 152 ? -12.870 -6.679 34.758 1.00 10.69 144 SER C O 1
ATOM 4641 N N . LYS C 1 153 ? -12.770 -4.590 35.558 1.00 8.57 145 LYS C N 1
ATOM 4642 C CA . LYS C 1 153 ? -11.390 -4.448 35.079 1.00 9.78 145 LYS C CA 1
ATOM 4643 C C . LYS C 1 153 ? -10.304 -4.517 36.151 1.00 8.16 145 LYS C C 1
ATOM 4644 O O . LYS C 1 153 ? -9.126 -4.637 35.819 1.00 9.83 145 LYS C O 1
ATOM 4650 N N . GLY C 1 154 ? -10.696 -4.483 37.417 1.00 7.97 146 GLY C N 1
ATOM 4651 C CA . GLY C 1 154 ? -9.783 -4.330 38.547 1.00 8.26 146 GLY C CA 1
ATOM 4652 C C . GLY C 1 154 ? -9.312 -2.892 38.670 1.00 8.81 146 GLY C C 1
ATOM 4653 O O . GLY C 1 154 ? -9.504 -2.075 37.759 1.00 10.16 146 GLY C O 1
ATOM 4654 N N . SER C 1 155 ? -8.707 -2.577 39.809 1.00 8.25 147 SER C N 1
ATOM 4655 C CA . SER C 1 155 ? -8.083 -1.269 39.996 1.00 9.76 147 SER C CA 1
ATOM 4656 C C . SER C 1 155 ? -7.018 -1.293 41.068 1.00 8.82 147 SER C C 1
ATOM 4657 O O . SER C 1 155 ? -7.154 -1.960 42.099 1.00 10.37 147 SER C O 1
ATOM 4660 N N . VAL C 1 156 ? -5.961 -0.528 40.835 1.00 10.70 148 VAL C N 1
ATOM 4661 C CA . VAL C 1 156 ? -4.910 -0.360 41.828 1.00 12.48 148 VAL C CA 1
ATOM 4662 C C . VAL C 1 156 ? -5.518 0.208 43.107 1.00 10.74 148 VAL C C 1
ATOM 4663 O O . VAL C 1 156 ? -6.329 1.148 43.048 1.00 12.94 148 VAL C O 1
ATOM 4667 N N . GLY C 1 157 ? -5.139 -0.358 44.253 1.00 10.80 149 GLY C N 1
ATOM 4668 C CA . GLY C 1 157 ? -5.662 0.070 45.538 1.00 10.59 149 GLY C CA 1
ATOM 4669 C C . GLY C 1 157 ? -7.011 -0.560 45.876 1.00 9.94 149 GLY C C 1
ATOM 4670 O O . GLY C 1 157 ? -7.571 -0.278 46.934 1.00 11.15 149 GLY C O 1
ATOM 4671 N N . GLN C 1 158 ? -7.507 -1.467 45.028 1.00 9.70 150 GLN C N 1
ATOM 4672 C CA . GLN C 1 158 ? -8.873 -1.993 45.177 1.00 8.86 150 GLN C CA 1
ATOM 4673 C C . GLN C 1 158 ? -8.987 -3.509 45.076 1.00 7.33 150 GLN C C 1
ATOM 4674 O O . GLN C 1 158 ? -9.972 -4.050 44.530 1.00 8.90 150 GLN C O 1
ATOM 4680 N N . THR C 1 159 ? -8.021 -4.225 45.651 1.00 6.37 151 THR C N 1
ATOM 4681 C CA . THR C 1 159 ? -8.212 -5.680 45.800 1.00 7.02 151 THR C CA 1
ATOM 4682 C C . THR C 1 159 ? -9.485 -5.971 46.597 1.00 7.56 151 THR C C 1
ATOM 4683 O O . THR C 1 159 ? -10.203 -6.909 46.272 1.00 8.19 151 THR C O 1
ATOM 4687 N N . ASN C 1 160 ? -9.756 -5.191 47.653 1.00 6.83 152 ASN C N 1
ATOM 4688 C CA . ASN C 1 160 ? -10.974 -5.350 48.427 1.00 7.81 152 ASN C CA 1
ATOM 4689 C C . ASN C 1 160 ? -12.251 -4.956 47.679 1.00 8.30 152 ASN C C 1
ATOM 4690 O O . ASN C 1 160 ? -13.211 -5.731 47.615 1.00 8.21 152 ASN C O 1
ATOM 4695 N N . TYR C 1 161 ? -12.253 -3.757 47.103 1.00 7.99 153 TYR C N 1
ATOM 4696 C CA . TYR C 1 161 ? -13.424 -3.236 46.379 1.00 8.23 153 TYR C CA 1
ATOM 4697 C C . TYR C 1 161 ? -13.776 -4.068 45.137 1.00 8.46 153 TYR C C 1
ATOM 4698 O O . TYR C 1 161 ? -14.922 -4.442 44.954 1.00 7.96 153 TYR C O 1
ATOM 4707 N N . ALA C 1 162 ? -12.780 -4.378 44.314 1.00 7.20 154 ALA C N 1
ATOM 4708 C CA . ALA C 1 162 ? -13.000 -5.225 43.149 1.00 6.90 154 ALA C CA 1
ATOM 4709 C C . ALA C 1 162 ? -13.488 -6.631 43.522 1.00 6.38 154 ALA C C 1
ATOM 4710 O O . ALA C 1 162 ? -14.359 -7.168 42.843 1.00 7.48 154 ALA C O 1
ATOM 4712 N N . ALA C 1 163 ? -12.940 -7.226 44.588 1.00 5.45 155 ALA C N 1
ATOM 4713 C CA . ALA C 1 163 ? -13.371 -8.545 45.015 1.00 6.06 155 ALA C CA 1
ATOM 4714 C C . ALA C 1 163 ? -14.862 -8.452 45.380 1.00 6.40 155 ALA C C 1
ATOM 4715 O O . ALA C 1 163 ? -15.680 -9.283 44.989 1.00 6.35 155 ALA C O 1
ATOM 4717 N N . ALA C 1 164 ? -15.205 -7.452 46.183 1.00 6.26 156 ALA C N 1
ATOM 4718 C CA . ALA C 1 164 ? -16.599 -7.347 46.607 1.00 6.99 156 ALA C CA 1
ATOM 4719 C C . ALA C 1 164 ? -17.549 -7.097 45.433 1.00 7.51 156 ALA C C 1
ATOM 4720 O O . ALA C 1 164 ? -18.638 -7.699 45.338 1.00 7.22 156 ALA C O 1
ATOM 4722 N N . LYS C 1 165 ? -17.143 -6.185 44.553 1.00 7.11 157 LYS C N 1
ATOM 4723 C CA . LYS C 1 165 ? -18.002 -5.789 43.440 1.00 7.55 157 LYS C CA 1
ATOM 4724 C C . LYS C 1 165 ? -18.129 -6.891 42.385 1.00 8.03 157 LYS C C 1
ATOM 4725 O O . LYS C 1 165 ? -19.200 -7.065 41.790 1.00 9.22 157 LYS C O 1
ATOM 4731 N N . ALA C 1 166 ? -17.063 -7.650 42.156 1.00 7.48 158 ALA C N 1
ATOM 4732 C CA . ALA C 1 166 ? -17.159 -8.808 41.260 1.00 7.05 158 ALA C CA 1
ATOM 4733 C C . ALA C 1 166 ? -17.991 -9.913 41.927 1.00 7.17 158 ALA C C 1
ATOM 4734 O O . ALA C 1 166 ? -18.775 -10.584 41.283 1.00 8.50 158 ALA C O 1
ATOM 4736 N N . GLY C 1 167 ? -17.819 -10.098 43.231 1.00 7.55 159 GLY C N 1
ATOM 4737 C CA . GLY C 1 167 ? -18.607 -11.091 43.956 1.00 7.30 159 GLY C CA 1
ATOM 4738 C C . GLY C 1 167 ? -20.098 -10.815 43.865 1.00 7.12 159 GLY C C 1
ATOM 4739 O O . GLY C 1 167 ? -20.881 -11.749 43.792 1.00 8.04 159 GLY C O 1
ATOM 4740 N N . MET C 1 168 ? -20.476 -9.535 43.829 1.00 6.99 160 MET C N 1
ATOM 4741 C CA A MET C 1 168 ? -21.864 -9.172 43.723 0.49 6.96 160 MET C CA 1
ATOM 4742 C CA B MET C 1 168 ? -21.889 -9.129 43.699 0.51 6.94 160 MET C CA 1
ATOM 4743 C C . MET C 1 168 ? -22.510 -9.755 42.453 1.00 5.87 160 MET C C 1
ATOM 4744 O O . MET C 1 168 ? -23.664 -10.204 42.488 1.00 7.07 160 MET C O 1
ATOM 4753 N N . HIS C 1 169 ? -21.776 -9.763 41.338 1.00 5.38 161 HIS C N 1
ATOM 4754 C CA . HIS C 1 169 ? -22.280 -10.319 40.112 1.00 5.83 161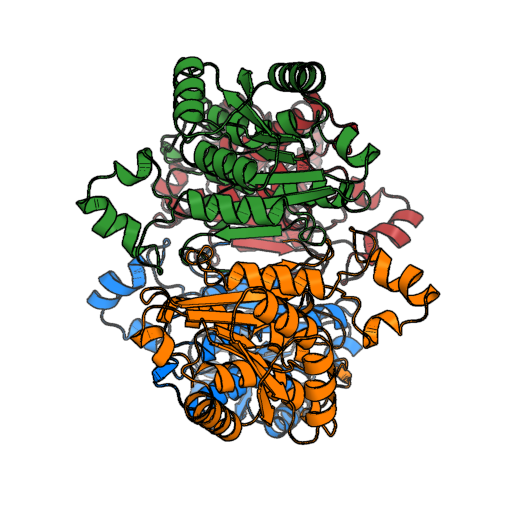 HIS C CA 1
ATOM 4755 C C . HIS C 1 169 ? -22.327 -11.857 40.136 1.00 6.50 161 HIS C C 1
ATOM 4756 O O . HIS C 1 169 ? -23.225 -12.445 39.546 1.00 6.90 161 HIS C O 1
ATOM 4763 N N . GLY C 1 170 ? -21.411 -12.514 40.844 1.00 6.82 162 GLY C N 1
ATOM 4764 C CA . GLY C 1 170 ? -21.578 -13.947 41.124 1.00 6.44 162 GLY C CA 1
ATOM 4765 C C . GLY C 1 170 ? -22.903 -14.244 41.823 1.00 6.03 162 GLY C C 1
ATOM 4766 O O . GLY C 1 170 ? -23.633 -15.185 41.489 1.00 7.74 162 GLY C O 1
ATOM 4767 N N . PHE C 1 171 ? -23.215 -13.452 42.833 1.00 6.85 163 PHE C N 1
ATOM 4768 C CA . PHE C 1 171 ? -24.505 -13.587 43.499 1.00 6.66 163 PHE C CA 1
ATOM 4769 C C . PHE C 1 171 ? -25.667 -13.375 42.528 1.00 7.50 163 PHE C C 1
ATOM 4770 O O . PHE C 1 171 ? -26.625 -14.159 42.518 1.00 7.29 163 PHE C O 1
ATOM 4778 N N . THR C 1 172 ? -25.605 -12.289 41.756 1.00 7.51 164 THR C N 1
ATOM 4779 C CA . THR C 1 172 ? -26.655 -11.984 40.763 1.00 6.88 164 THR C CA 1
ATOM 4780 C C . THR C 1 172 ? -26.996 -13.177 39.880 1.00 6.81 164 THR C C 1
ATOM 4781 O O . THR C 1 172 ? -28.165 -13.511 39.696 1.00 6.10 164 THR C O 1
ATOM 4785 N N . LYS C 1 173 ? -25.968 -13.842 39.373 1.00 6.28 165 LYS C N 1
ATOM 4786 C CA . LYS C 1 173 ? -26.186 -14.954 38.434 1.00 6.29 165 LYS C CA 1
ATOM 4787 C C . LYS C 1 173 ? -26.800 -16.169 39.127 1.00 6.87 165 LYS C C 1
ATOM 4788 O O . LYS C 1 173 ? -27.744 -16.769 38.608 1.00 8.70 165 LYS C O 1
ATOM 4794 N N . SER C 1 174 ? -26.311 -16.506 40.325 1.00 6.43 166 SER C N 1
ATOM 4795 C CA . SER C 1 174 ? -26.851 -17.667 41.012 1.00 5.69 166 SER C CA 1
ATOM 4796 C C . SER C 1 174 ? -28.296 -17.446 41.416 1.00 5.93 166 SER C C 1
ATOM 4797 O O . SER C 1 174 ? -29.122 -18.310 41.200 1.00 8.06 166 SER C O 1
ATOM 4800 N N . LEU C 1 175 ? -28.587 -16.287 42.004 1.00 6.17 167 LEU C N 1
ATOM 4801 C CA . LEU C 1 175 ? -29.969 -16.001 42.397 1.00 6.61 167 LEU C CA 1
ATOM 4802 C C . LEU C 1 175 ? -30.897 -15.917 41.163 1.00 6.67 167 LEU C C 1
ATOM 4803 O O . LEU C 1 175 ? -32.026 -16.411 41.199 1.00 7.24 167 LEU C O 1
ATOM 4808 N N . ALA C 1 176 ? -30.441 -15.303 40.083 1.00 6.96 168 ALA C N 1
ATOM 4809 C CA . ALA C 1 176 ? -31.213 -15.244 38.856 1.00 7.17 168 ALA C CA 1
ATOM 4810 C C . ALA C 1 176 ? -31.674 -16.614 38.408 1.00 8.06 168 ALA C C 1
ATOM 4811 O O . ALA C 1 176 ? -32.844 -16.791 38.024 1.00 8.62 168 ALA C O 1
ATOM 4813 N N . LEU C 1 177 ? -30.751 -17.584 38.444 1.00 8.36 169 LEU C N 1
ATOM 4814 C CA . LEU C 1 177 ? -31.096 -18.964 38.120 1.00 7.77 169 LEU C CA 1
ATOM 4815 C C . LEU C 1 177 ? -32.112 -19.578 39.074 1.00 8.06 169 LEU C C 1
ATOM 4816 O O . LEU C 1 177 ? -32.961 -20.354 38.651 1.00 8.94 169 LEU C O 1
ATOM 4821 N N . GLU C 1 178 ? -32.052 -19.230 40.344 1.00 9.34 170 GLU C N 1
ATOM 4822 C CA . GLU C 1 178 ? -32.976 -19.810 41.316 1.00 8.89 170 GLU C CA 1
ATOM 4823 C C . GLU C 1 178 ? -34.406 -19.341 41.136 1.00 9.29 170 GLU C C 1
ATOM 4824 O O . GLU C 1 178 ? -35.317 -20.104 41.408 1.00 10.51 170 GLU C O 1
ATOM 4830 N N . ILE C 1 179 ? -34.599 -18.094 40.721 1.00 9.22 171 ILE C N 1
ATOM 4831 C CA . ILE C 1 179 ? -35.930 -17.499 40.777 1.00 8.80 171 ILE C CA 1
ATOM 4832 C C . ILE C 1 179 ? -36.458 -16.946 39.465 1.00 9.07 171 ILE C C 1
ATOM 4833 O O . ILE C 1 179 ? -37.543 -16.368 39.438 1.00 10.25 171 ILE C O 1
ATOM 4838 N N . ALA C 1 180 ? -35.738 -17.150 38.374 1.00 8.42 172 ALA C N 1
ATOM 4839 C CA . ALA C 1 180 ? -36.185 -16.634 37.085 1.00 8.84 172 ALA C CA 1
ATOM 4840 C C . ALA C 1 180 ? -37.554 -17.171 36.699 1.00 8.85 172 ALA C C 1
ATOM 4841 O O . ALA C 1 180 ? -38.354 -16.460 36.095 1.00 10.88 172 ALA C O 1
ATOM 4843 N N . ARG C 1 181 ? -37.804 -18.442 37.012 1.00 8.91 173 ARG C N 1
ATOM 4844 C CA . ARG C 1 181 ? -39.083 -19.080 36.649 1.00 10.56 173 ARG C CA 1
ATOM 4845 C C . ARG C 1 181 ? -40.292 -18.460 37.367 1.00 11.32 173 ARG C C 1
ATOM 4846 O O . ARG C 1 181 ? -41.433 -18.701 36.969 1.00 13.73 173 ARG C O 1
ATOM 4848 N N . LYS C 1 182 ? -40.021 -17.703 38.435 1.00 11.65 174 LYS C N 1
ATOM 4849 C CA . LYS C 1 182 ? -41.052 -17.107 39.286 1.00 11.79 174 LYS C CA 1
ATOM 4850 C C . LYS C 1 182 ? -41.287 -15.624 38.985 1.00 11.23 174 LYS C C 1
ATOM 4851 O O . LYS C 1 182 ? -41.898 -14.912 39.770 1.00 13.66 174 LYS C O 1
ATOM 4857 N N . GLY C 1 183 ? -40.812 -15.164 37.838 1.00 11.31 175 GLY C N 1
ATOM 4858 C CA . GLY C 1 183 ? -41.023 -13.782 37.415 1.00 9.89 175 GLY C CA 1
ATOM 4859 C C . GLY C 1 183 ? -40.244 -12.725 38.159 1.00 9.85 175 GLY C C 1
ATOM 4860 O O . GLY C 1 183 ? -40.616 -11.550 38.150 1.00 10.90 175 GLY C O 1
ATOM 4861 N N . VAL C 1 184 ? -39.126 -13.131 38.756 1.00 8.92 176 VAL C N 1
ATOM 4862 C CA . VAL C 1 184 ? -38.261 -12.208 39.483 1.00 9.16 176 VAL C CA 1
ATOM 4863 C C . VAL C 1 184 ? -36.968 -12.094 38.676 1.00 9.65 176 VAL C C 1
ATOM 4864 O O . VAL C 1 184 ? -36.361 -13.113 38.311 1.00 10.06 176 VAL C O 1
ATOM 4868 N N . THR C 1 185 ? -36.521 -10.863 38.406 1.00 8.26 177 THR C N 1
ATOM 4869 C CA . THR C 1 185 ? -35.253 -10.693 37.724 1.00 7.78 177 THR C CA 1
ATOM 4870 C C . THR C 1 185 ? -34.208 -10.131 38.701 1.00 6.55 177 THR C C 1
ATOM 4871 O O . THR C 1 185 ? -34.516 -9.446 39.684 1.00 6.65 177 THR C O 1
ATOM 4875 N N . VAL C 1 186 ? -32.967 -10.496 38.433 1.00 6.79 178 VAL C N 1
ATOM 4876 C CA . VAL C 1 186 ? -31.812 -10.108 39.243 1.00 7.00 178 VAL C CA 1
ATOM 4877 C C . VAL C 1 186 ? -30.718 -9.676 38.261 1.00 6.98 178 VAL C C 1
ATOM 4878 O O . VAL C 1 186 ? -30.308 -10.467 37.393 1.00 7.26 178 VAL C O 1
ATOM 4882 N N . ASN C 1 187 ? -30.282 -8.421 38.362 1.00 6.45 179 ASN C N 1
ATOM 4883 C CA . ASN C 1 187 ? -29.296 -7.886 37.425 1.00 6.02 179 ASN C CA 1
ATOM 4884 C C . ASN C 1 187 ? -28.256 -7.027 38.137 1.00 5.98 179 ASN C C 1
ATOM 4885 O O . ASN C 1 187 ? -28.519 -6.475 39.216 1.00 5.97 179 ASN C O 1
ATOM 4890 N N . THR C 1 188 ? -27.079 -6.954 37.532 1.00 6.65 180 THR C N 1
ATOM 4891 C CA . THR C 1 188 ? -26.012 -6.116 38.008 1.00 5.66 180 THR C CA 1
ATOM 4892 C C . THR C 1 188 ? -25.881 -4.894 37.074 1.00 5.70 180 THR C C 1
ATOM 4893 O O . THR C 1 188 ? -25.981 -5.008 35.834 1.00 6.46 180 THR C O 1
ATOM 4897 N N . VAL C 1 189 ? -25.650 -3.729 37.665 1.00 6.63 181 VAL C N 1
ATOM 4898 C CA . VAL C 1 189 ? -25.313 -2.508 36.915 1.00 6.56 181 VAL C CA 1
ATOM 4899 C C . VAL C 1 189 ? -23.902 -2.069 37.326 1.00 7.04 181 VAL C C 1
ATOM 4900 O O . VAL C 1 189 ? -23.638 -1.919 38.509 1.00 6.93 181 VAL C O 1
ATOM 4904 N N . SER C 1 190 ? -23.024 -1.878 36.351 1.00 7.08 182 SER C N 1
ATOM 4905 C CA . SER C 1 190 ? -21.616 -1.486 36.612 1.00 6.66 182 SER C CA 1
ATOM 4906 C C . SER C 1 190 ? -21.278 -0.087 36.059 1.00 6.12 182 SER C C 1
ATOM 4907 O O . SER C 1 190 ? -20.939 0.051 34.876 1.00 6.00 182 SER C O 1
ATOM 4910 N N . PRO C 1 191 ? -21.403 0.948 36.900 1.00 6.00 183 PRO C N 1
ATOM 4911 C CA . PRO C 1 191 ? -21.068 2.277 36.435 1.00 6.41 183 PRO C CA 1
ATOM 4912 C C . PRO C 1 191 ? -19.591 2.568 36.380 1.00 6.45 183 PRO C C 1
ATOM 4913 O O . PRO C 1 191 ? -18.833 2.002 37.139 1.00 7.21 183 PRO C O 1
ATOM 4917 N N . GLY C 1 192 ? -19.214 3.479 35.477 1.00 6.38 184 GLY C N 1
ATOM 4918 C CA . GLY C 1 192 ? -17.908 4.102 35.431 1.00 8.02 184 GLY C CA 1
ATOM 4919 C C . GLY C 1 192 ? -17.898 5.326 36.337 1.00 7.99 184 GLY C C 1
ATOM 4920 O O . GLY C 1 192 ? -18.628 5.383 37.332 1.00 10.61 184 GLY C O 1
ATOM 4921 N N . TYR C 1 193 ? -17.045 6.303 36.021 1.00 7.86 185 TYR C N 1
ATOM 4922 C CA . TYR C 1 193 ? -16.956 7.508 36.850 1.00 8.15 185 TYR C CA 1
ATOM 4923 C C . TYR C 1 193 ? -18.224 8.327 36.750 1.00 8.31 185 TYR C C 1
ATOM 4924 O O . TYR C 1 193 ? -18.618 8.694 35.661 1.00 7.95 185 TYR C O 1
ATOM 4933 N N . LEU C 1 194 ? -18.813 8.649 37.901 1.00 8.62 186 LEU C N 1
ATOM 4934 C CA . LEU C 1 194 ? -20.025 9.462 37.952 1.00 9.19 186 LEU C CA 1
ATOM 4935 C C . LEU C 1 194 ? -19.777 10.797 38.643 1.00 10.10 186 LEU C C 1
ATOM 4936 O O . LEU C 1 194 ? -18.932 10.900 39.524 1.00 9.31 186 LEU C O 1
ATOM 4941 N N . ALA C 1 195 ? -20.574 11.797 38.250 1.00 10.46 187 ALA C N 1
ATOM 4942 C CA . ALA C 1 195 ? -20.528 13.148 38.829 1.00 11.13 187 ALA C CA 1
ATOM 4943 C C . ALA C 1 195 ? -21.235 13.237 40.193 1.00 10.52 187 ALA C C 1
ATOM 4944 O O . ALA C 1 195 ? -22.139 14.044 40.401 1.00 13.69 187 ALA C O 1
ATOM 4946 N N . THR C 1 196 ? -20.789 12.402 41.121 1.00 10.79 188 THR C N 1
ATOM 4947 C CA . THR C 1 196 ? -21.203 12.479 42.521 1.00 11.18 188 THR C CA 1
ATOM 4948 C C . THR C 1 196 ? -20.188 13.341 43.272 1.00 15.26 188 THR C C 1
ATOM 4949 O O . THR C 1 196 ? -19.143 13.691 42.716 1.00 18.48 188 THR C O 1
ATOM 4953 N N . LYS C 1 197 ? -20.508 13.695 44.515 1.00 17.06 189 LYS C N 1
ATOM 4954 C CA . LYS C 1 197 ? -19.699 14.628 45.320 1.00 18.22 189 LYS C CA 1
ATOM 4955 C C . LYS C 1 197 ? -18.212 14.294 45.387 1.00 16.70 189 LYS C C 1
ATOM 4956 O O . LYS C 1 197 ? -17.359 15.174 45.207 1.00 22.42 189 LYS C O 1
ATOM 4958 N N . MET C 1 198 ? -17.891 13.046 45.690 1.00 18.70 190 MET C N 1
ATOM 4959 C CA . MET C 1 198 ? -16.499 12.631 45.875 1.00 21.51 190 MET C CA 1
ATOM 4960 C C . MET C 1 198 ? -15.694 12.641 44.581 1.00 20.60 190 MET C C 1
ATOM 4961 O O . MET C 1 198 ? -14.478 12.745 44.624 1.00 25.65 190 MET C O 1
ATOM 4966 N N . VAL C 1 199 ? -16.361 12.523 43.435 1.00 16.78 191 VAL C N 1
ATOM 4967 C CA . VAL C 1 199 ? -15.679 12.601 42.138 1.00 17.02 191 VAL C CA 1
ATOM 4968 C C . VAL C 1 199 ? -15.575 14.045 41.634 1.00 16.68 191 VAL C C 1
ATOM 4969 O O . VAL C 1 199 ? -14.507 14.459 41.202 1.00 16.62 191 VAL C O 1
ATOM 4973 N N . THR C 1 200 ? -16.656 14.823 41.717 1.00 15.18 192 THR C N 1
ATOM 4974 C CA . THR C 1 200 ? -16.608 16.246 41.313 1.00 16.38 192 THR C CA 1
ATOM 4975 C C . THR C 1 200 ? -15.742 17.092 42.246 1.00 17.52 192 THR C C 1
ATOM 4976 O O . THR C 1 200 ? -15.380 18.212 41.901 1.00 22.26 192 THR C O 1
ATOM 4980 N N . ALA C 1 201 ? -15.431 16.573 43.432 1.00 18.22 193 ALA C N 1
ATOM 4981 C CA . ALA C 1 201 ? -14.496 17.245 44.338 1.00 20.54 193 ALA C CA 1
ATOM 4982 C C . ALA C 1 201 ? -13.039 17.102 43.895 1.00 20.92 193 ALA C C 1
ATOM 4983 O O . ALA C 1 201 ? -12.192 17.913 44.301 1.00 19.15 193 ALA C O 1
ATOM 4985 N N . ILE C 1 202 ? -12.739 16.079 43.089 1.00 17.27 194 ILE C N 1
ATOM 4986 C CA . ILE C 1 202 ? -11.350 15.837 42.616 1.00 19.23 194 ILE C CA 1
ATOM 4987 C C . ILE C 1 202 ? -10.799 17.089 41.939 1.00 20.14 194 ILE C C 1
ATOM 4988 O O . ILE C 1 202 ? -11.511 17.713 41.131 1.00 19.52 194 ILE C O 1
ATOM 4993 N N . PRO C 1 203 ? -9.533 17.464 42.259 1.00 19.51 195 PRO C N 1
ATOM 4994 C CA . PRO C 1 203 ? -8.982 18.685 41.686 1.00 19.05 195 PRO C CA 1
ATOM 4995 C C . PRO C 1 203 ? -8.937 18.602 40.162 1.00 17.61 195 PRO C C 1
ATOM 4996 O O . PRO C 1 203 ? -8.770 17.512 39.617 1.00 22.28 195 PRO C O 1
ATOM 5000 N N . GLN C 1 204 ? -9.099 19.743 39.499 1.00 19.31 196 GLN C N 1
ATOM 5001 C CA . GLN C 1 204 ? -9.252 19.800 38.045 1.00 17.13 196 GLN C CA 1
ATOM 5002 C C . GLN C 1 204 ? -8.055 19.195 37.306 1.00 17.30 196 GLN C C 1
ATOM 5003 O O . GLN C 1 204 ? -8.253 18.519 36.287 1.00 15.28 196 GLN C O 1
ATOM 5009 N N . ASP C 1 205 ? -6.831 19.429 37.802 1.00 17.13 197 ASP C N 1
ATOM 5010 C CA . ASP C 1 205 ? -5.633 18.879 37.178 1.00 18.81 197 ASP C CA 1
ATOM 5011 C C . ASP C 1 205 ? -5.673 17.348 37.111 1.00 17.43 197 ASP C C 1
ATOM 5012 O O . ASP C 1 205 ? -5.274 16.771 36.114 1.00 17.24 197 ASP C O 1
ATOM 5017 N N . ILE C 1 206 ? -6.217 16.710 38.141 1.00 16.50 198 ILE C N 1
ATOM 5018 C CA . ILE C 1 206 ? -6.302 15.248 38.206 1.00 14.51 198 ILE C CA 1
ATOM 5019 C C . ILE C 1 206 ? -7.449 14.750 37.310 1.00 12.89 198 ILE C C 1
ATOM 5020 O O . ILE C 1 206 ? -7.301 13.764 36.551 1.00 13.51 198 ILE C O 1
ATOM 5025 N N . LEU C 1 207 ? -8.583 15.441 37.366 1.00 10.79 199 LEU C N 1
ATOM 5026 C CA . LEU C 1 207 ? -9.718 15.111 36.489 1.00 12.55 199 LEU C CA 1
ATOM 5027 C C . LEU C 1 207 ? -9.265 15.186 35.033 1.00 11.36 199 LEU C C 1
ATOM 5028 O O . LEU C 1 207 ? -9.441 14.253 34.262 1.00 12.39 199 LEU C O 1
ATOM 5033 N N . ASP C 1 208 ? -8.644 16.300 34.654 1.00 12.00 200 ASP C N 1
ATOM 5034 C CA . ASP C 1 208 ? -8.169 16.459 33.274 1.00 12.23 200 ASP C CA 1
ATOM 5035 C C . ASP C 1 208 ? -7.086 15.473 32.816 1.00 10.47 200 ASP C C 1
ATOM 5036 O O . ASP C 1 208 ? -7.105 15.064 31.667 1.00 11.28 200 ASP C O 1
ATOM 5041 N N . THR C 1 209 ? -6.132 15.119 33.672 1.00 11.83 201 THR C N 1
ATOM 5042 C CA . THR C 1 209 ? -5.001 14.319 33.216 1.00 12.24 201 THR C CA 1
ATOM 5043 C C . THR C 1 209 ? -5.131 12.829 33.541 1.00 12.30 201 THR C C 1
ATOM 5044 O O . THR C 1 209 ? -4.537 12.009 32.848 1.00 13.51 201 THR C O 1
ATOM 5048 N N . LYS C 1 210 ? -5.859 12.498 34.606 1.00 11.68 202 LYS C N 1
ATOM 5049 C CA . LYS C 1 210 ? -5.923 11.120 35.105 1.00 12.03 202 LYS C CA 1
ATOM 5050 C C . LYS C 1 210 ? -7.288 10.451 34.941 1.00 12.87 202 LYS C C 1
ATOM 5051 O O . LYS C 1 210 ? -7.339 9.240 34.774 1.00 17.02 202 LYS C O 1
ATOM 5057 N N . ILE C 1 211 ? -8.385 11.205 35.079 1.00 10.75 203 ILE C N 1
ATOM 5058 C CA . ILE C 1 211 ? -9.737 10.607 35.077 1.00 11.52 203 ILE C CA 1
ATOM 5059 C C . ILE C 1 211 ? -10.349 10.664 33.663 1.00 9.59 203 ILE C C 1
ATOM 5060 O O . ILE C 1 211 ? -10.641 9.633 33.053 1.00 11.21 203 ILE C O 1
ATOM 5065 N N . LEU C 1 212 ? -10.534 11.868 33.130 1.00 9.72 204 LEU C N 1
ATOM 5066 C CA . LEU C 1 212 ? -11.287 12.026 31.894 1.00 9.92 204 LEU C CA 1
ATOM 5067 C C . LEU C 1 212 ? -10.611 11.324 30.701 1.00 9.06 204 LEU C C 1
ATOM 5068 O O . LEU C 1 212 ? -11.299 10.764 29.883 1.00 11.32 204 LEU C O 1
ATOM 5073 N N . PRO C 1 213 ? -9.261 11.322 30.619 1.00 8.69 205 PRO C N 1
ATOM 5074 C CA . PRO C 1 213 ? -8.657 10.583 29.496 1.00 10.88 205 PRO C CA 1
ATOM 5075 C C . PRO C 1 213 ? -8.928 9.073 29.468 1.00 10.47 205 PRO C C 1
ATOM 5076 O O . PRO C 1 213 ? -8.726 8.472 28.432 1.00 14.11 205 PRO C O 1
ATOM 5080 N N . GLN C 1 214 ? -9.356 8.487 30.580 1.00 10.24 206 GLN C N 1
ATOM 5081 C CA . GLN C 1 214 ? -9.776 7.073 30.632 1.00 10.95 206 GLN C CA 1
ATOM 5082 C C . GLN C 1 214 ? -11.183 6.836 30.057 1.00 9.21 206 GLN C C 1
ATOM 5083 O O . GLN C 1 214 ? -11.593 5.683 29.864 1.00 10.46 206 GLN C O 1
ATOM 5089 N N . ILE C 1 215 ? -11.920 7.904 29.789 1.00 8.18 207 ILE C N 1
ATOM 5090 C CA . ILE C 1 215 ? -13.340 7.810 29.399 1.00 7.37 207 ILE C CA 1
ATOM 5091 C C . ILE C 1 215 ? -13.525 8.282 27.967 1.00 6.68 207 ILE C C 1
ATOM 5092 O O . ILE C 1 215 ? -13.451 9.475 27.695 1.00 7.66 207 ILE C O 1
ATOM 5097 N N . PRO C 1 216 ? -13.770 7.357 27.029 1.00 7.34 208 PRO C N 1
ATOM 5098 C CA . PRO C 1 216 ? -13.978 7.789 25.636 1.00 7.46 208 PRO C CA 1
ATOM 5099 C C . PRO C 1 216 ? -15.022 8.895 25.415 1.00 7.99 208 PRO C C 1
ATOM 5100 O O . PRO C 1 216 ? -14.822 9.774 24.562 1.00 8.15 208 PRO C O 1
ATOM 5104 N N . ALA C 1 217 ? -16.117 8.868 26.185 1.00 8.56 209 ALA C N 1
ATOM 5105 C CA . ALA C 1 217 ? -17.171 9.893 26.093 1.00 8.94 209 ALA C CA 1
ATOM 5106 C C . ALA C 1 217 ? -16.659 11.309 26.427 1.00 8.88 209 ALA C C 1
ATOM 5107 O O . ALA C 1 217 ? -17.241 12.306 26.016 1.00 10.32 209 ALA C O 1
ATOM 5109 N N . GLY C 1 218 ? -15.571 11.387 27.185 1.00 9.20 210 GLY C N 1
ATOM 5110 C CA . GLY C 1 218 ? -14.930 12.669 27.483 1.00 10.26 210 GLY C CA 1
ATOM 5111 C C . GLY C 1 218 ? -15.592 13.482 28.584 1.00 10.50 210 GLY C C 1
ATOM 5112 O O . GLY C 1 218 ? -15.342 14.699 28.710 1.00 12.79 210 GLY C O 1
ATOM 5113 N N . ARG C 1 219 ? -16.413 12.827 29.390 1.00 8.94 211 ARG C N 1
ATOM 5114 C CA . ARG C 1 219 ? -17.143 13.464 30.484 1.00 8.97 211 ARG C CA 1
ATOM 5115 C C . ARG C 1 219 ? -17.462 12.416 31.544 1.00 9.02 211 ARG C C 1
ATOM 5116 O O . ARG C 1 219 ? -17.424 11.207 31.273 1.00 10.08 211 ARG C O 1
ATOM 5124 N N . LEU C 1 220 ? -17.763 12.887 32.744 1.00 9.29 212 LEU C N 1
ATOM 5125 C CA . LEU C 1 220 ? -18.305 12.059 33.806 1.00 8.54 212 LEU C CA 1
ATOM 5126 C C . LEU C 1 220 ? -19.740 11.639 33.442 1.00 8.63 212 LEU C C 1
ATOM 5127 O O . LEU C 1 220 ? -20.452 12.343 32.719 1.00 9.23 212 LEU C O 1
ATOM 5132 N N . GLY C 1 221 ? -20.165 10.488 33.943 1.00 8.49 213 GLY C N 1
ATOM 5133 C CA . GLY C 1 221 ? -21.556 10.064 33.831 1.00 8.31 213 GLY C CA 1
ATOM 5134 C C . GLY C 1 221 ? -22.408 10.803 34.846 1.00 9.13 213 GLY C C 1
ATOM 5135 O O . GLY C 1 221 ? -21.952 11.097 35.943 1.00 10.19 213 GLY C O 1
ATOM 5136 N N . LYS C 1 222 ? -23.651 11.114 34.498 1.00 11.23 214 LYS C N 1
ATOM 5137 C CA . LYS C 1 222 ? -24.514 11.765 35.460 1.00 11.15 214 LYS C CA 1
ATOM 5138 C C . LYS C 1 222 ? -25.116 10.660 36.330 1.00 9.92 214 LYS C C 1
ATOM 5139 O O . LYS C 1 222 ? -25.498 9.595 35.816 1.00 9.71 214 LYS C O 1
ATOM 5145 N N . PRO C 1 223 ? -25.239 10.902 37.650 1.00 9.78 215 PRO C N 1
ATOM 5146 C CA . PRO C 1 223 ? -26.003 9.959 38.461 1.00 10.33 215 PRO C CA 1
ATOM 5147 C C . PRO C 1 223 ? -27.403 9.664 37.887 1.00 9.56 215 PRO C C 1
ATOM 5148 O O . PRO C 1 223 ? -27.861 8.513 37.946 1.00 8.57 215 PRO C O 1
ATOM 5152 N N . GLU C 1 224 ? -28.050 10.679 37.311 1.00 9.09 216 GLU C N 1
ATOM 5153 C CA . GLU C 1 224 ? -29.374 10.537 36.685 1.00 9.96 216 GLU C CA 1
ATOM 5154 C C . GLU C 1 224 ? -29.386 9.525 35.526 1.00 9.26 216 GLU C C 1
ATOM 5155 O O . GLU C 1 224 ? -30.390 8.836 35.289 1.00 8.88 216 GLU C O 1
ATOM 5161 N N . GLU C 1 225 ? -28.268 9.395 34.825 1.00 9.34 217 GLU C N 1
ATOM 5162 C CA . GLU C 1 225 ? -28.161 8.428 33.712 1.00 9.06 217 GLU C CA 1
ATOM 5163 C C . GLU C 1 225 ? -28.121 6.997 34.263 1.00 8.28 217 GLU C C 1
ATOM 5164 O O . GLU C 1 225 ? -28.776 6.081 33.739 1.00 7.39 217 GLU C O 1
ATOM 5170 N N . VAL C 1 226 ? -27.382 6.783 35.344 1.00 7.63 218 VAL C N 1
ATOM 5171 C CA . VAL C 1 226 ? -27.408 5.456 35.975 1.00 7.17 218 VAL C CA 1
ATOM 5172 C C . VAL C 1 226 ? -28.810 5.161 36.535 1.00 7.24 218 VAL C C 1
ATOM 5173 O O . VAL C 1 226 ? -29.324 4.054 36.395 1.00 7.04 218 VAL C O 1
ATOM 5177 N N . ALA C 1 227 ? -29.431 6.154 37.179 1.00 7.84 219 ALA C N 1
ATOM 5178 C CA . ALA C 1 227 ? -30.827 6.025 37.645 1.00 8.43 219 ALA C CA 1
ATOM 5179 C C . ALA C 1 227 ? -31.788 5.628 36.547 1.00 7.40 219 ALA C C 1
ATOM 5180 O O . ALA C 1 227 ? -32.693 4.789 36.777 1.00 8.46 219 ALA C O 1
ATOM 5182 N N . ALA C 1 228 ? -31.590 6.190 35.351 1.00 7.12 220 ALA C N 1
ATOM 5183 C CA . ALA C 1 228 ? -32.433 5.813 34.195 1.00 7.58 220 ALA C CA 1
ATOM 5184 C C . ALA C 1 228 ? -32.292 4.328 33.820 1.00 6.84 220 ALA C C 1
ATOM 5185 O O . ALA C 1 228 ? -33.249 3.667 33.471 1.00 7.90 220 ALA C O 1
ATOM 5187 N N . LEU C 1 229 ? -31.078 3.823 33.870 1.00 7.06 221 LEU C N 1
ATOM 5188 C CA . LEU C 1 229 ? -30.843 2.408 33.582 1.00 7.49 221 LEU C CA 1
ATOM 5189 C C . LEU C 1 229 ? -31.498 1.533 34.649 1.00 7.02 221 LEU C C 1
ATOM 5190 O O . LEU C 1 229 ? -32.148 0.551 34.326 1.00 7.46 221 LEU C O 1
ATOM 5195 N N . VAL C 1 230 ? -31.331 1.896 35.922 1.00 6.64 222 VAL C N 1
ATOM 5196 C CA . VAL C 1 230 ? -32.015 1.181 37.016 1.00 7.16 222 VAL C CA 1
ATOM 5197 C C . VAL C 1 230 ? -33.545 1.210 36.826 1.00 6.65 222 VAL C C 1
ATOM 5198 O O . VAL C 1 230 ? -34.190 0.168 36.945 1.00 7.29 222 VAL C O 1
ATOM 5202 N N . ALA C 1 231 ? -34.116 2.361 36.465 1.00 6.53 223 ALA C N 1
ATOM 5203 C CA . ALA C 1 231 ? -35.562 2.436 36.215 1.00 7.66 223 ALA C CA 1
ATOM 5204 C C . ALA C 1 231 ? -35.987 1.519 35.062 1.00 7.74 223 ALA C C 1
ATOM 5205 O O . ALA C 1 231 ? -37.010 0.839 35.140 1.00 8.44 223 ALA C O 1
ATOM 5207 N N . TYR C 1 232 ? -35.221 1.506 33.985 1.00 7.47 224 TYR C N 1
ATOM 5208 C CA . TYR C 1 232 ? -35.479 0.557 32.911 1.00 9.02 224 TYR C CA 1
ATOM 5209 C C . TYR C 1 232 ? -35.510 -0.897 33.431 1.00 7.13 224 TYR C C 1
ATOM 5210 O O . TYR C 1 232 ? -36.479 -1.634 33.206 1.00 8.63 224 TYR C O 1
ATOM 5219 N N . LEU C 1 233 ? -34.485 -1.311 34.179 1.00 7.56 225 LEU C N 1
ATOM 5220 C CA . LEU C 1 233 ? -34.432 -2.693 34.668 1.00 8.11 225 LEU C CA 1
ATOM 5221 C C . LEU C 1 233 ? -35.621 -3.019 35.590 1.00 9.27 225 LEU C C 1
ATOM 5222 O O . LEU C 1 233 ? -36.103 -4.147 35.620 1.00 8.83 225 LEU C O 1
ATOM 5227 N N . CYS C 1 234 ? -36.119 -1.999 36.290 1.00 8.49 226 CYS C N 1
ATOM 5228 C CA . CYS C 1 234 ? -37.199 -2.160 37.238 1.00 9.85 226 CYS C CA 1
ATOM 5229 C C . CYS C 1 234 ? -38.577 -2.127 36.590 1.00 9.71 226 CYS C C 1
ATOM 5230 O O . CYS C 1 234 ? -39.581 -2.364 37.265 1.00 11.16 226 CYS C O 1
ATOM 5233 N N . SER C 1 235 ? -38.623 -1.849 35.286 1.00 8.32 227 SER C N 1
ATOM 5234 C CA . SER C 1 235 ? -39.883 -1.709 34.548 1.00 10.80 227 SER C CA 1
ATOM 5235 C C . SER C 1 235 ? -40.520 -3.046 34.200 1.00 11.43 227 SER C C 1
ATOM 5236 O O . SER C 1 235 ? -39.863 -4.087 34.173 1.00 10.52 227 SER C O 1
ATOM 5239 N N . GLU C 1 236 ? -41.803 -2.980 33.872 1.00 13.29 228 GLU C N 1
ATOM 5240 C CA . GLU C 1 236 ? -42.556 -4.152 33.534 1.00 15.65 228 GLU C CA 1
ATOM 5241 C C . GLU C 1 236 ? -42.030 -4.741 32.208 1.00 13.91 228 GLU C C 1
ATOM 5242 O O . GLU C 1 236 ? -42.026 -5.934 32.027 1.00 22.02 228 GLU C O 1
ATOM 5248 N N . GLU C 1 237 ? -41.528 -3.920 31.294 1.00 14.00 229 GLU C N 1
ATOM 5249 C CA . GLU C 1 237 ? -41.017 -4.461 30.052 1.00 14.86 229 GLU C CA 1
ATOM 5250 C C . GLU C 1 237 ? -39.601 -5.049 30.078 1.00 11.39 229 GLU C C 1
ATOM 5251 O O . GLU C 1 237 ? -39.153 -5.560 29.055 1.00 13.96 229 GLU C O 1
ATOM 5257 N N . ALA C 1 238 ? -38.909 -4.972 31.217 1.00 10.27 230 ALA C N 1
ATOM 5258 C CA . ALA C 1 238 ? -37.549 -5.567 31.341 1.00 8.27 230 ALA C CA 1
ATOM 5259 C C . ALA C 1 238 ? -37.561 -6.983 31.916 1.00 8.36 230 ALA C C 1
ATOM 5260 O O . ALA C 1 238 ? -36.513 -7.469 32.369 1.00 8.08 230 ALA C O 1
ATOM 5262 N N . GLY C 1 239 ? -38.702 -7.668 31.870 1.00 9.36 231 GLY C N 1
ATOM 5263 C CA . GLY C 1 239 ? -38.808 -8.973 32.491 1.00 8.78 231 GLY C CA 1
ATOM 5264 C C . GLY C 1 239 ? -38.015 -10.097 31.878 1.00 8.11 231 GLY C C 1
ATOM 5265 O O . GLY C 1 239 ? -37.876 -11.118 32.523 1.00 8.11 231 GLY C O 1
ATOM 5266 N N . PHE C 1 240 ? -37.528 -9.922 30.645 1.00 8.04 232 PHE C N 1
ATOM 5267 C CA . PHE C 1 240 ? -36.681 -10.922 29.969 1.00 8.09 232 PHE C CA 1
ATOM 5268 C C . PHE C 1 240 ? -35.172 -10.677 30.140 1.00 8.21 232 PHE C C 1
ATOM 5269 O O . PHE C 1 240 ? -34.336 -11.364 29.510 1.00 7.75 232 PHE C O 1
ATOM 5277 N N . VAL C 1 241 ? -34.823 -9.663 30.931 1.00 7.76 233 VAL C N 1
ATOM 5278 C CA . VAL C 1 241 ? -33.425 -9.402 31.237 1.00 6.50 233 VAL C CA 1
ATOM 5279 C C . VAL C 1 241 ? -33.145 -9.935 32.612 1.00 5.96 233 VAL C C 1
ATOM 5280 O O . VAL C 1 241 ? -33.692 -9.433 33.587 1.00 6.92 233 VAL C O 1
ATOM 5284 N N . THR C 1 242 ? -32.296 -10.958 32.707 1.00 5.73 234 THR C N 1
ATOM 5285 C CA . THR C 1 242 ? -31.923 -11.461 34.019 1.00 5.41 234 THR C CA 1
ATOM 5286 C C . THR C 1 242 ? -30.567 -12.109 34.012 1.00 5.63 234 THR C C 1
ATOM 5287 O O . THR C 1 242 ? -30.169 -12.703 33.009 1.00 7.68 234 THR C O 1
ATOM 5291 N N . GLY C 1 243 ? -29.853 -11.978 35.122 1.00 6.51 235 GLY C N 1
ATOM 5292 C CA . GLY C 1 243 ? -28.499 -12.487 35.235 1.00 6.76 235 GLY C CA 1
ATOM 5293 C C . GLY C 1 243 ? -27.423 -11.677 34.532 1.00 7.06 235 GLY C C 1
ATOM 5294 O O . GLY C 1 243 ? -26.289 -12.138 34.393 1.00 8.85 235 GLY C O 1
ATOM 5295 N N . SER C 1 244 ? -27.778 -10.478 34.078 1.00 6.96 236 SER C N 1
ATOM 5296 C CA . SER C 1 244 ? -26.905 -9.661 33.255 1.00 7.89 236 SER C CA 1
ATOM 5297 C C . SER C 1 244 ? -26.069 -8.699 34.104 1.00 7.35 236 SER C C 1
ATOM 5298 O O . SER C 1 244 ? -26.397 -8.435 35.263 1.00 7.77 236 SER C O 1
ATOM 5301 N N . ASN C 1 245 ? -25.003 -8.168 33.506 1.00 6.85 237 ASN C N 1
ATOM 5302 C CA . ASN C 1 245 ? -24.173 -7.119 34.076 1.00 7.61 237 ASN C CA 1
ATOM 5303 C C . ASN C 1 245 ? -24.103 -6.044 32.995 1.00 8.24 237 ASN C C 1
ATOM 5304 O O . ASN C 1 245 ? -23.451 -6.239 31.965 1.00 11.71 237 ASN C O 1
ATOM 5309 N N . ILE C 1 246 ? -24.818 -4.932 33.214 1.00 7.97 238 ILE C N 1
ATOM 5310 C CA . ILE C 1 246 ? -24.888 -3.855 32.225 1.00 7.75 238 ILE C CA 1
ATOM 5311 C C . ILE C 1 246 ? -23.861 -2.769 32.569 1.00 7.43 238 ILE C C 1
ATOM 5312 O O . ILE C 1 246 ? -23.878 -2.183 33.661 1.00 7.23 238 ILE C O 1
ATOM 5317 N N . ALA C 1 247 ? -22.955 -2.552 31.624 1.00 6.89 239 ALA C N 1
ATOM 5318 C CA . ALA C 1 247 ? -21.907 -1.541 31.754 1.00 6.73 239 ALA C CA 1
ATOM 5319 C C . ALA C 1 247 ? -22.432 -0.151 31.354 1.00 6.48 239 ALA C C 1
ATOM 5320 O O . ALA C 1 247 ? -22.927 0.023 30.255 1.00 7.23 239 ALA C O 1
ATOM 5322 N N . ILE C 1 248 ? -22.262 0.835 32.231 1.00 4.88 240 ILE C N 1
ATOM 5323 C CA . ILE C 1 248 ? -22.625 2.220 31.943 1.00 5.56 240 ILE C CA 1
ATOM 5324 C C . ILE C 1 248 ? -21.431 3.098 32.335 1.00 5.44 240 ILE C C 1
ATOM 5325 O O . ILE C 1 248 ? -21.330 3.607 33.439 1.00 6.71 240 ILE C O 1
ATOM 5330 N N . ASN C 1 249 ? -20.460 3.181 31.431 1.00 6.04 241 ASN C N 1
ATOM 5331 C CA . ASN C 1 249 ? -19.124 3.677 31.775 1.00 5.53 241 ASN C CA 1
ATOM 5332 C C . ASN C 1 249 ? -18.499 4.606 30.720 1.00 6.06 241 ASN C C 1
ATOM 5333 O O . ASN C 1 249 ? -17.293 4.920 30.775 1.00 7.00 241 ASN C O 1
ATOM 5338 N N . GLY C 1 250 ? -19.297 5.059 29.754 1.00 6.13 242 GLY C N 1
ATOM 5339 C CA . GLY C 1 250 ? -18.766 6.007 28.768 1.00 6.92 242 GLY C CA 1
ATOM 5340 C C . GLY C 1 250 ? -17.685 5.415 27.870 1.00 6.33 242 GLY C C 1
ATOM 5341 O O . GLY C 1 250 ? -16.935 6.156 27.214 1.00 6.41 242 GLY C O 1
ATOM 5342 N N . GLY C 1 251 ? -17.626 4.087 27.817 1.00 6.68 243 GLY C N 1
ATOM 5343 C CA . GLY C 1 251 ? -16.637 3.379 27.035 1.00 7.22 243 GLY C CA 1
ATOM 5344 C C . GLY C 1 251 ? -15.331 3.099 27.749 1.00 6.01 243 GLY C C 1
ATOM 5345 O O . GLY C 1 251 ? -14.384 2.576 27.146 1.00 7.00 243 GLY C O 1
ATOM 5346 N N . GLN C 1 252 ? -15.271 3.400 29.048 1.00 6.80 244 GLN C N 1
ATOM 5347 C CA . GLN C 1 252 ? -14.051 3.210 29.809 1.00 7.75 244 GLN C CA 1
ATOM 5348 C C . GLN C 1 252 ? -13.555 1.775 29.759 1.00 7.72 244 GLN C C 1
ATOM 5349 O O . GLN C 1 252 ? -12.344 1.531 29.745 1.00 10.66 244 GLN C O 1
ATOM 5355 N N . HIS C 1 253 ? -14.493 0.828 29.762 1.00 7.03 245 HIS C N 1
ATOM 5356 C CA . HIS C 1 253 ? -14.144 -0.583 29.649 1.00 7.15 245 HIS C CA 1
ATOM 5357 C C . HIS C 1 253 ? -15.118 -1.281 28.712 1.00 6.60 245 HIS C C 1
ATOM 5358 O O . HIS C 1 253 ? -16.329 -1.030 28.758 1.00 7.75 245 HIS C O 1
ATOM 5365 N N . MET C 1 254 ? -14.569 -2.142 27.845 1.00 7.74 246 MET C N 1
ATOM 5366 C CA . MET C 1 254 ? -15.345 -2.930 26.876 1.00 7.80 246 MET C CA 1
ATOM 5367 C C . MET C 1 254 ? -14.780 -4.350 26.877 1.00 9.08 246 MET C C 1
ATOM 5368 O O . MET C 1 254 ? -13.585 -4.541 27.126 1.00 11.05 246 MET C O 1
ATOM 5373 N N . HIS C 1 255 ? -15.617 -5.343 26.585 1.00 9.42 247 HIS C N 1
ATOM 5374 C CA . HIS C 1 255 ? -15.127 -6.731 26.547 1.00 10.40 247 HIS C CA 1
ATOM 5375 C C . HIS C 1 255 ? -15.910 -7.643 25.630 1.00 13.34 247 HIS C C 1
ATOM 5376 O O . HIS C 1 255 ? -15.525 -8.831 25.558 1.00 17.81 247 HIS C O 1
ATOM 5384 N N . LYS D 1 11 ? 15.890 -23.902 43.411 1.00 21.51 3 LYS D N 1
ATOM 5385 C CA . LYS D 1 11 ? 14.474 -24.245 43.080 1.00 19.25 3 LYS D CA 1
ATOM 5386 C C . LYS D 1 11 ? 13.516 -23.205 43.670 1.00 16.52 3 LYS D C 1
ATOM 5387 O O . LYS D 1 11 ? 13.768 -22.629 44.738 1.00 19.15 3 LYS D O 1
ATOM 5393 N N . ARG D 1 12 ? 12.416 -22.966 42.969 1.00 13.97 4 ARG D N 1
ATOM 5394 C CA . ARG D 1 12 ? 11.353 -22.100 43.499 1.00 12.33 4 ARG D CA 1
ATOM 5395 C C . ARG D 1 12 ? 10.578 -22.879 44.562 1.00 12.86 4 ARG D C 1
ATOM 5396 O O . ARG D 1 12 ? 10.371 -24.107 44.428 1.00 12.85 4 ARG D O 1
ATOM 5404 N N . ILE D 1 13 ? 10.104 -22.140 45.572 1.00 11.96 5 ILE D N 1
ATOM 5405 C CA . ILE D 1 13 ? 9.292 -22.661 46.651 1.00 10.66 5 ILE D CA 1
ATOM 5406 C C . ILE D 1 13 ? 7.835 -22.325 46.433 1.00 9.03 5 ILE D C 1
ATOM 5407 O O . ILE D 1 13 ? 7.489 -21.161 46.299 1.00 9.33 5 ILE D O 1
ATOM 5412 N N . ALA D 1 14 ? 6.986 -23.348 46.433 1.00 9.15 6 ALA D N 1
ATOM 5413 C CA . ALA D 1 14 ? 5.565 -23.174 46.183 1.00 9.29 6 ALA D CA 1
ATOM 5414 C C . ALA D 1 14 ? 4.779 -23.599 47.407 1.00 8.92 6 ALA D C 1
ATOM 5415 O O . ALA D 1 14 ? 5.126 -24.577 48.085 1.00 11.24 6 ALA D O 1
ATOM 5417 N N . VAL D 1 15 ? 3.710 -22.857 47.682 1.00 7.96 7 VAL D N 1
ATOM 5418 C CA . VAL D 1 15 ? 2.771 -23.175 48.742 1.00 8.79 7 VAL D CA 1
ATOM 5419 C C . VAL D 1 15 ? 1.405 -23.426 48.068 1.00 8.27 7 VAL D C 1
ATOM 5420 O O . VAL D 1 15 ? 0.919 -22.587 47.293 1.00 8.17 7 VAL D O 1
ATOM 5424 N N . VAL D 1 16 ? 0.816 -24.588 48.357 1.00 7.57 8 VAL D N 1
ATOM 5425 C CA . VAL D 1 16 ? -0.500 -24.971 47.844 1.00 7.90 8 VAL D CA 1
ATOM 5426 C C . VAL D 1 16 ? -1.449 -25.167 49.030 1.00 8.18 8 VAL D C 1
ATOM 5427 O O . VAL D 1 16 ? -1.302 -26.112 49.819 1.00 7.74 8 VAL D O 1
ATOM 5431 N N . THR D 1 17 ? -2.409 -24.266 49.182 1.00 7.96 9 THR D N 1
ATOM 5432 C CA . THR D 1 17 ? -3.413 -24.434 50.231 1.00 8.86 9 THR D CA 1
ATOM 5433 C C . THR D 1 17 ? -4.395 -25.535 49.812 1.00 8.88 9 THR D C 1
ATOM 5434 O O . THR D 1 17 ? -4.659 -25.749 48.634 1.00 7.96 9 THR D O 1
ATOM 5438 N N . GLY D 1 18 ? -4.903 -26.276 50.772 1.00 8.47 10 GLY D N 1
ATOM 5439 C CA . GLY D 1 18 ? -5.693 -27.462 50.469 1.00 8.80 10 GLY D CA 1
ATOM 5440 C C . GLY D 1 18 ? -4.907 -28.511 49.685 1.00 9.18 10 GLY D C 1
ATOM 5441 O O . GLY D 1 18 ? -5.489 -29.249 48.883 1.00 9.80 10 GLY D O 1
ATOM 5442 N N . GLY D 1 19 ? -3.592 -28.552 49.912 1.00 9.66 11 GLY D N 1
ATOM 5443 C CA . GLY D 1 19 ? -2.677 -29.325 49.073 1.00 9.75 11 GLY D CA 1
ATOM 5444 C C . GLY D 1 19 ? -2.785 -30.825 49.225 1.00 10.73 11 GLY D C 1
ATOM 5445 O O . GLY D 1 19 ? -2.132 -31.567 48.479 1.00 10.87 11 GLY D O 1
ATOM 5446 N N . MET D 1 20 ? -3.575 -31.269 50.201 1.00 10.61 12 MET D N 1
ATOM 5447 C CA . MET D 1 20 ? -3.786 -32.708 50.403 1.00 11.41 12 MET D CA 1
ATOM 5448 C C . MET D 1 20 ? -5.149 -33.181 49.911 1.00 12.80 12 MET D C 1
ATOM 5449 O O . MET D 1 20 ? -5.424 -34.372 49.933 1.00 14.15 12 MET D O 1
ATOM 5454 N N . GLY D 1 21 ? -6.001 -32.248 49.466 1.00 11.25 13 GLY D N 1
ATOM 5455 C CA . GLY D 1 21 ? -7.321 -32.586 48.971 1.00 10.94 13 GLY D CA 1
ATOM 5456 C C . GLY D 1 21 ? -7.310 -33.010 47.521 1.00 10.48 13 GLY D C 1
ATOM 5457 O O . GLY D 1 21 ? -6.251 -33.205 46.951 1.00 12.73 13 GLY D O 1
ATOM 5458 N N . GLY D 1 22 ? -8.488 -33.176 46.928 1.00 12.75 14 GLY D N 1
ATOM 5459 C CA . GLY D 1 22 ? -8.602 -33.761 45.594 1.00 14.70 14 GLY D CA 1
ATOM 5460 C C . GLY D 1 22 ? -7.787 -33.051 44.531 1.00 11.69 14 GLY D C 1
ATOM 5461 O O . GLY D 1 22 ? -6.878 -33.623 43.924 1.00 15.08 14 GLY D O 1
ATOM 5462 N N . LEU D 1 23 ? -8.120 -31.799 44.277 1.00 9.34 15 LEU D N 1
ATOM 5463 C CA . LEU D 1 23 ? -7.392 -31.026 43.282 1.00 9.44 15 LEU D CA 1
ATOM 5464 C C . LEU D 1 23 ? -6.028 -30.623 43.842 1.00 8.89 15 LEU D C 1
ATOM 5465 O O . LEU D 1 23 ? -5.030 -30.636 43.125 1.00 8.40 15 LEU D O 1
ATOM 5470 N N . GLY D 1 24 ? -5.978 -30.258 45.122 1.00 9.48 16 GLY D N 1
ATOM 5471 C CA . GLY D 1 24 ? -4.735 -29.793 45.702 1.00 8.81 16 GLY D CA 1
ATOM 5472 C C . GLY D 1 24 ? -3.600 -30.789 45.627 1.00 8.97 16 GLY D C 1
ATOM 5473 O O . GLY D 1 24 ? -2.488 -30.410 45.342 1.00 8.25 16 GLY D O 1
ATOM 5474 N N . GLU D 1 25 ? -3.892 -32.060 45.858 1.00 8.87 17 GLU D N 1
ATOM 5475 C CA . GLU D 1 25 ? -2.863 -33.080 45.758 1.00 8.48 17 GLU D CA 1
ATOM 5476 C C . GLU D 1 25 ? -2.299 -33.140 44.340 1.00 7.73 17 GLU D C 1
ATOM 5477 O O . GLU D 1 25 ? -1.085 -33.286 44.131 1.00 8.21 17 GLU D O 1
ATOM 5483 N N . ALA D 1 26 ? -3.186 -33.075 43.358 1.00 7.12 18 ALA D N 1
ATOM 5484 C CA . ALA D 1 26 ? -2.770 -33.147 41.973 1.00 7.24 18 ALA D CA 1
ATOM 5485 C C . ALA D 1 26 ? -1.875 -31.960 41.611 1.00 6.92 18 ALA D C 1
ATOM 5486 O O . ALA D 1 26 ? -0.812 -32.124 40.960 1.00 7.34 18 ALA D O 1
ATOM 5488 N N . VAL D 1 27 ? -2.267 -30.775 42.086 1.00 6.73 19 VAL D N 1
ATOM 5489 C CA . VAL D 1 27 ? -1.441 -29.576 41.920 1.00 6.62 19 VAL D CA 1
ATOM 5490 C C . VAL D 1 27 ? -0.066 -29.762 42.576 1.00 7.03 19 VAL D C 1
ATOM 5491 O O . VAL D 1 27 ? 0.977 -29.436 42.004 1.00 8.46 19 VAL D O 1
ATOM 5495 N N . SER D 1 28 ? -0.073 -30.253 43.802 1.00 7.72 20 SER D N 1
ATOM 5496 C CA . SER D 1 28 ? 1.155 -30.442 44.573 1.00 8.83 20 SER D CA 1
ATOM 5497 C C . SER D 1 28 ? 2.115 -31.410 43.875 1.00 9.07 20 SER D C 1
ATOM 5498 O O . SER D 1 28 ? 3.297 -31.115 43.724 1.00 7.98 20 SER D O 1
ATOM 5501 N N . ILE D 1 29 ? 1.580 -32.536 43.397 1.00 8.30 21 ILE D N 1
ATOM 5502 C CA . ILE D 1 29 ? 2.343 -33.531 42.638 1.00 8.08 21 ILE D CA 1
ATOM 5503 C C . ILE D 1 29 ? 2.908 -32.932 41.377 1.00 8.49 21 ILE D C 1
ATOM 5504 O O . ILE D 1 29 ? 4.080 -33.107 41.081 1.00 8.40 21 ILE D O 1
ATOM 5509 N N . ARG D 1 30 ? 2.109 -32.200 40.629 1.00 8.31 22 ARG D N 1
ATOM 5510 C CA . ARG D 1 30 ? 2.642 -31.661 39.369 1.00 9.14 22 ARG D CA 1
ATOM 5511 C C . ARG D 1 30 ? 3.702 -30.578 39.615 1.00 8.64 22 ARG D C 1
ATOM 5512 O O . ARG D 1 30 ? 4.700 -30.527 38.903 1.00 10.08 22 ARG D O 1
ATOM 5520 N N . LEU D 1 31 ? 3.497 -29.693 40.592 1.00 7.87 23 LEU D N 1
ATOM 5521 C CA . LEU D 1 31 ? 4.503 -28.677 40.886 1.00 8.71 23 LEU D CA 1
ATOM 5522 C C . LEU D 1 31 ? 5.811 -29.309 41.380 1.00 8.35 23 LEU D C 1
ATOM 5523 O O . LEU D 1 31 ? 6.893 -28.880 41.002 1.00 8.83 23 LEU D O 1
ATOM 5528 N N . ASN D 1 32 ? 5.715 -30.375 42.163 1.00 8.55 24 ASN D N 1
ATOM 5529 C CA . ASN D 1 32 ? 6.916 -31.092 42.575 1.00 8.24 24 ASN D CA 1
ATOM 5530 C C . ASN D 1 32 ? 7.631 -31.676 41.352 1.00 8.09 24 ASN D C 1
ATOM 5531 O O . ASN D 1 32 ? 8.856 -31.583 41.202 1.00 9.26 24 ASN D O 1
ATOM 5536 N N . ASP D 1 33 ? 6.862 -32.321 40.491 1.00 8.31 25 ASP D N 1
ATOM 5537 C CA . ASP D 1 33 ? 7.418 -32.966 39.295 1.00 8.75 25 ASP D CA 1
ATOM 5538 C C . ASP D 1 33 ? 8.021 -31.970 38.300 1.00 9.06 25 ASP D C 1
ATOM 5539 O O . ASP D 1 33 ? 8.904 -32.320 37.514 1.00 10.03 25 ASP D O 1
ATOM 5544 N N . ALA D 1 34 ? 7.549 -30.732 38.346 1.00 8.97 26 ALA D N 1
ATOM 5545 C CA . ALA D 1 34 ? 8.099 -29.672 37.529 1.00 11.27 26 ALA D CA 1
ATOM 5546 C C . ALA D 1 34 ? 9.417 -29.118 38.100 1.00 10.33 26 ALA D C 1
ATOM 5547 O O . ALA D 1 34 ? 10.037 -28.262 37.468 1.00 11.91 26 ALA D O 1
ATOM 5549 N N . GLY D 1 35 ? 9.811 -29.574 39.300 1.00 12.35 27 GLY D N 1
ATOM 5550 C CA . GLY D 1 35 ? 11.072 -29.181 39.916 1.00 11.25 27 GLY D CA 1
ATOM 5551 C C . GLY D 1 35 ? 10.959 -28.178 41.054 1.00 11.85 27 GLY D C 1
ATOM 5552 O O . GLY D 1 35 ? 11.950 -27.694 41.563 1.00 14.87 27 GLY D O 1
ATOM 5553 N N . HIS D 1 36 ? 9.749 -27.835 41.455 1.00 11.27 28 HIS D N 1
ATOM 5554 C CA . HIS D 1 36 ? 9.589 -26.901 42.581 1.00 10.48 28 HIS D CA 1
ATOM 5555 C C . HIS D 1 36 ? 9.609 -27.620 43.926 1.00 11.89 28 HIS D C 1
ATOM 5556 O O . HIS D 1 36 ? 9.258 -28.805 44.001 1.00 11.51 28 HIS D O 1
ATOM 5563 N N . ARG D 1 37 ? 10.041 -26.898 44.980 1.00 11.26 29 ARG D N 1
ATOM 5564 C CA . ARG D 1 37 ? 9.937 -27.370 46.362 1.00 11.97 29 ARG D CA 1
ATOM 5565 C C . ARG D 1 37 ? 8.544 -27.013 46.893 1.00 12.47 29 ARG D C 1
ATOM 5566 O O . ARG D 1 37 ? 8.234 -25.837 47.068 1.00 11.30 29 ARG D O 1
ATOM 5574 N N . VAL D 1 38 ? 7.726 -28.031 47.144 1.00 12.47 30 VAL D N 1
ATOM 5575 C CA . VAL D 1 38 ? 6.308 -27.842 47.464 1.00 11.91 30 VAL D CA 1
ATOM 5576 C C . VAL D 1 38 ? 5.995 -28.015 48.962 1.00 11.46 30 VAL D C 1
ATOM 5577 O O . VAL D 1 38 ? 6.316 -29.036 49.600 1.00 10.91 30 VAL D O 1
ATOM 5581 N N . VAL D 1 39 ? 5.336 -26.981 49.478 1.00 8.61 31 VAL D N 1
ATOM 5582 C CA . VAL D 1 39 ? 4.819 -26.938 50.818 1.00 8.97 31 VAL D CA 1
ATOM 5583 C C . VAL D 1 39 ? 3.301 -26.909 50.700 1.00 9.16 31 VAL D C 1
ATOM 5584 O O . VAL D 1 39 ? 2.763 -26.046 50.001 1.00 11.50 31 VAL D O 1
ATOM 5588 N N . VAL D 1 40 ? 2.640 -27.842 51.385 1.00 8.82 32 VAL D N 1
ATOM 5589 C CA . VAL D 1 40 ? 1.185 -27.864 51.515 1.00 9.09 32 VAL D CA 1
ATOM 5590 C C . VAL D 1 40 ? 0.729 -27.366 52.883 1.00 10.27 32 VAL D C 1
ATOM 5591 O O . VAL D 1 40 ? 1.442 -27.494 53.871 1.00 12.75 32 VAL D O 1
ATOM 5595 N N . THR D 1 41 ? -0.479 -26.813 52.927 1.00 10.58 33 THR D N 1
ATOM 5596 C CA . THR D 1 41 ? -1.168 -26.562 54.190 1.00 9.78 33 THR D CA 1
ATOM 5597 C C . THR D 1 41 ? -2.251 -27.609 54.416 1.00 11.88 33 THR D C 1
ATOM 5598 O O . THR D 1 41 ? -2.743 -28.224 53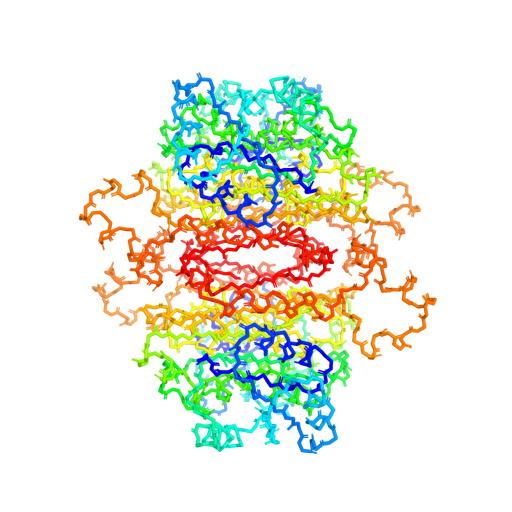.475 1.00 15.58 33 THR D O 1
ATOM 5602 N N . TYR D 1 42 ? -2.626 -27.798 55.675 1.00 11.76 34 TYR D N 1
ATOM 5603 C CA . TYR D 1 42 ? -3.722 -28.708 56.023 1.00 12.44 34 TYR D CA 1
ATOM 5604 C C . TYR D 1 42 ? -4.629 -28.005 57.022 1.00 11.22 34 TYR D C 1
ATOM 5605 O O . TYR D 1 42 ? -4.160 -27.211 57.843 1.00 12.44 34 TYR D O 1
ATOM 5614 N N . SER D 1 43 ? -5.926 -28.286 56.957 1.00 11.16 35 SER D N 1
ATOM 5615 C CA . SER D 1 43 ? -6.881 -27.553 57.769 1.00 14.24 35 SER D CA 1
ATOM 5616 C C . SER D 1 43 ? -6.952 -28.094 59.194 1.00 16.19 35 SER D C 1
ATOM 5617 O O . SER D 1 43 ? -6.445 -29.203 59.476 1.00 18.61 35 SER D O 1
ATOM 5620 N N . PRO D 1 44 ? -7.624 -27.341 60.088 1.00 20.59 36 PRO D N 1
ATOM 5621 C CA . PRO D 1 44 ? -7.870 -27.802 61.461 1.00 23.53 36 PRO D CA 1
ATOM 5622 C C . PRO D 1 44 ? -8.554 -29.171 61.572 1.00 24.45 36 PRO D C 1
ATOM 5623 O O . PRO D 1 44 ? -8.299 -29.892 62.533 1.00 31.66 36 PRO D O 1
ATOM 5627 N N . ASN D 1 45 ? -9.407 -29.521 60.608 1.00 26.42 37 ASN D N 1
ATOM 5628 C CA . ASN D 1 45 ? -10.146 -30.795 60.638 1.00 32.28 37 ASN D CA 1
ATOM 5629 C C . ASN D 1 45 ? -9.411 -31.981 60.004 1.00 31.23 37 ASN D C 1
ATOM 5630 O O . ASN D 1 45 ? -9.948 -33.093 59.950 1.00 35.34 37 ASN D O 1
ATOM 5635 N N . ASN D 1 46 ? -8.191 -31.755 59.534 1.00 24.06 38 ASN D N 1
ATOM 5636 C CA . ASN D 1 46 ? -7.423 -32.814 58.884 1.00 20.45 38 ASN D CA 1
ATOM 5637 C C . ASN D 1 46 ? -6.485 -33.492 59.884 1.00 21.64 38 ASN D C 1
ATOM 5638 O O . ASN D 1 46 ? -5.486 -32.909 60.310 1.00 23.39 38 ASN D O 1
ATOM 5643 N N . THR D 1 47 ? -6.809 -34.738 60.225 1.00 22.12 39 THR D N 1
ATOM 5644 C CA . THR D 1 47 ? -6.012 -35.539 61.151 1.00 24.54 39 THR D CA 1
ATOM 5645 C C . THR D 1 47 ? -5.125 -36.565 60.414 1.00 22.81 39 THR D C 1
ATOM 5646 O O . THR D 1 47 ? -4.638 -37.521 61.013 1.00 25.31 39 THR D O 1
ATOM 5650 N N . GLY D 1 48 ? -4.900 -36.337 59.122 1.00 20.29 40 GLY D N 1
ATOM 5651 C CA . GLY D 1 48 ? -4.207 -37.293 58.264 1.00 19.40 40 GLY D CA 1
ATOM 5652 C C . GLY D 1 48 ? -2.942 -36.795 57.587 1.00 17.68 40 GLY D C 1
ATOM 5653 O O . GLY D 1 48 ? -2.465 -37.433 56.642 1.00 17.61 40 GLY D O 1
ATOM 5654 N N . ALA D 1 49 ? -2.375 -35.685 58.064 1.00 15.01 41 ALA D N 1
ATOM 5655 C CA . ALA D 1 49 ? -1.177 -35.095 57.450 1.00 16.06 41 ALA D CA 1
ATOM 5656 C C . ALA D 1 49 ? 0.000 -36.065 57.459 1.00 17.42 41 ALA D C 1
ATOM 5657 O O . ALA D 1 49 ? 0.696 -36.215 56.463 1.00 18.27 41 ALA D O 1
ATOM 5659 N N . ASP D 1 50 ? 0.245 -36.693 58.603 1.00 17.83 42 ASP D N 1
ATOM 5660 C CA . ASP D 1 50 ? 1.361 -37.603 58.745 1.00 19.97 42 ASP D CA 1
ATOM 5661 C C . ASP D 1 50 ? 1.254 -38.727 57.715 1.00 16.41 42 ASP D C 1
ATOM 5662 O O . ASP D 1 50 ? 2.213 -39.038 57.005 1.00 19.05 42 ASP D O 1
ATOM 5667 N N . ARG D 1 51 ? 0.073 -39.322 57.638 1.00 17.00 43 ARG D N 1
ATOM 5668 C CA . ARG D 1 51 ? -0.200 -40.417 56.723 1.00 16.90 43 ARG D CA 1
ATOM 5669 C C . ARG D 1 51 ? -0.044 -39.988 55.264 1.00 16.79 43 ARG D C 1
ATOM 5670 O O . ARG D 1 51 ? 0.494 -40.737 54.451 1.00 14.38 43 ARG D O 1
ATOM 5678 N N . TRP D 1 52 ? -0.508 -38.782 54.945 1.00 15.15 44 TRP D N 1
ATOM 5679 C CA . TRP D 1 52 ? -0.409 -38.271 53.581 1.00 14.68 44 TRP D CA 1
ATOM 5680 C C . TRP D 1 52 ? 1.063 -38.080 53.204 1.00 13.55 44 TRP D C 1
ATOM 5681 O O . TRP D 1 52 ? 1.484 -38.485 52.118 1.00 14.21 44 TRP D O 1
ATOM 5692 N N . LEU D 1 53 ? 1.849 -37.475 54.089 1.00 14.25 45 LEU D N 1
ATOM 5693 C CA . LEU D 1 53 ? 3.283 -37.293 53.827 1.00 13.34 45 LEU D CA 1
ATOM 5694 C C . LEU D 1 53 ? 3.974 -38.625 53.582 1.00 13.45 45 LEU D C 1
ATOM 5695 O O . LEU D 1 53 ? 4.802 -38.746 52.683 1.00 14.33 45 LEU D O 1
ATOM 5700 N N . THR D 1 54 ? 3.619 -39.625 54.381 1.00 14.15 46 THR D N 1
ATOM 5701 C CA . THR D 1 54 ? 4.160 -40.971 54.195 1.00 13.22 46 THR D CA 1
ATOM 5702 C C . THR D 1 54 ? 3.756 -41.552 52.844 1.00 13.35 46 THR D C 1
ATOM 5703 O O . THR D 1 54 ? 4.595 -42.079 52.111 1.00 13.86 46 THR D O 1
ATOM 5707 N N . GLU D 1 55 ? 2.469 -41.460 52.523 1.00 12.48 47 GLU D N 1
ATOM 5708 C CA . GLU D 1 55 ? 1.965 -41.946 51.236 1.00 13.81 47 GLU D CA 1
ATOM 5709 C C . GLU D 1 55 ? 2.683 -41.261 50.074 1.00 11.44 47 GLU D C 1
ATOM 5710 O O . GLU D 1 55 ? 3.073 -41.909 49.090 1.00 12.47 47 GLU D O 1
ATOM 5716 N N . MET D 1 56 ? 2.843 -39.944 50.158 1.00 14.08 48 MET D N 1
ATOM 5717 C CA . MET D 1 56 ? 3.454 -39.207 49.044 1.00 12.54 48 MET D CA 1
ATOM 5718 C C . MET D 1 56 ? 4.917 -39.605 48.861 1.00 12.80 48 MET D C 1
ATOM 5719 O O . MET D 1 56 ? 5.402 -39.727 47.729 1.00 12.98 48 MET D O 1
ATOM 5724 N N . HIS D 1 57 ? 5.613 -39.824 49.968 1.00 13.16 49 HIS D N 1
ATOM 5725 C CA . HIS D 1 57 ? 7.017 -40.232 49.908 1.00 13.49 49 HIS D CA 1
ATOM 5726 C C . HIS D 1 57 ? 7.158 -41.674 49.390 1.00 14.75 49 HIS D C 1
ATOM 5727 O O . HIS D 1 57 ? 8.112 -41.994 48.669 1.00 20.27 49 HIS D O 1
ATOM 5734 N N . ALA D 1 58 ? 6.205 -42.539 49.731 1.00 14.43 50 ALA D N 1
ATOM 5735 C CA . ALA D 1 58 ? 6.195 -43.905 49.173 1.00 15.70 50 ALA D CA 1
ATOM 5736 C C . ALA D 1 58 ? 6.001 -43.934 47.653 1.00 15.57 50 ALA D C 1
ATOM 5737 O O . ALA D 1 58 ? 6.406 -44.892 46.992 1.00 18.35 50 ALA D O 1
ATOM 5739 N N . ALA D 1 59 ? 5.395 -42.877 47.097 1.00 13.94 51 ALA D N 1
ATOM 5740 C CA . ALA D 1 59 ? 5.276 -42.706 45.653 1.00 15.05 51 ALA D CA 1
ATOM 5741 C C . ALA D 1 59 ? 6.388 -41.794 45.109 1.00 14.99 51 ALA D C 1
ATOM 5742 O O . ALA D 1 59 ? 6.298 -41.330 43.972 1.00 18.31 51 ALA D O 1
ATOM 5744 N N . GLY D 1 60 ? 7.421 -41.529 45.924 1.00 16.67 52 GLY D N 1
ATOM 5745 C CA . GLY D 1 60 ? 8.659 -40.889 45.478 1.00 16.65 52 GLY D CA 1
ATOM 5746 C C . GLY D 1 60 ? 8.763 -39.385 45.649 1.00 14.74 52 GLY D C 1
ATOM 5747 O O . GLY D 1 60 ? 9.636 -38.752 45.054 1.00 17.33 52 GLY D O 1
ATOM 5748 N N . ARG D 1 61 ? 7.868 -38.795 46.442 1.00 13.38 53 ARG D N 1
ATOM 5749 C CA . ARG D 1 61 ? 7.803 -37.340 46.532 1.00 11.79 53 ARG D CA 1
ATOM 5750 C C . ARG D 1 61 ? 7.903 -36.837 47.965 1.00 11.84 53 ARG D C 1
ATOM 5751 O O . ARG D 1 61 ? 7.260 -37.370 48.853 1.00 15.10 53 ARG D O 1
ATOM 5759 N N . GLU D 1 62 ? 8.710 -35.795 48.156 1.00 13.36 54 GLU D N 1
ATOM 5760 C CA . GLU D 1 62 ? 8.919 -35.149 49.444 1.00 14.12 54 GLU D CA 1
ATOM 5761 C C . GLU D 1 62 ? 8.193 -33.804 49.499 1.00 14.89 54 GLU D C 1
ATOM 5762 O O . GLU D 1 62 ? 8.486 -32.886 48.721 1.00 17.53 54 GLU D O 1
ATOM 5768 N N . PHE D 1 63 ? 7.252 -33.707 50.430 1.00 11.99 55 PHE D N 1
ATOM 5769 C CA . PHE D 1 63 ? 6.500 -32.481 50.687 1.00 11.63 55 PHE D CA 1
ATOM 5770 C C . PHE D 1 63 ? 6.762 -32.018 52.122 1.00 11.78 55 PHE D C 1
ATOM 5771 O O . PHE D 1 63 ? 7.097 -32.830 52.983 1.00 14.85 55 PHE D O 1
ATOM 5779 N N . HIS D 1 64 ? 6.628 -30.717 52.360 1.00 13.08 56 HIS D N 1
ATOM 5780 C CA . HIS D 1 64 ? 6.489 -30.170 53.712 1.00 12.13 56 HIS D CA 1
ATOM 5781 C C . HIS D 1 64 ? 5.004 -29.874 53.922 1.00 12.38 56 HIS D C 1
ATOM 5782 O O . HIS D 1 64 ? 4.288 -29.622 52.953 1.00 11.26 56 HIS D O 1
ATOM 5789 N N . ALA D 1 65 ? 4.556 -29.910 55.173 1.00 12.92 57 ALA D N 1
ATOM 5790 C CA . ALA D 1 65 ? 3.144 -29.668 55.496 1.00 10.78 57 ALA D CA 1
ATOM 5791 C C . ALA D 1 65 ? 3.021 -28.828 56.757 1.00 11.66 57 ALA D C 1
ATOM 5792 O O . ALA D 1 65 ? 3.698 -29.097 57.753 1.00 15.48 57 ALA D O 1
ATOM 5794 N N . TYR D 1 66 ? 2.176 -27.800 56.693 1.00 12.64 58 TYR D N 1
ATOM 5795 C CA . TYR D 1 66 ? 1.906 -26.891 57.821 1.00 12.00 58 TYR D CA 1
ATOM 5796 C C . TYR D 1 66 ? 0.404 -26.700 58.052 1.00 11.00 58 TYR D C 1
ATOM 5797 O O . TYR D 1 66 ? -0.371 -26.597 57.113 1.00 12.02 58 TYR D O 1
ATOM 5806 N N . PRO D 1 67 ? -0.020 -26.661 59.322 1.00 12.10 59 PRO D N 1
ATOM 5807 C CA . PRO D 1 67 ? -1.429 -26.381 59.598 1.00 13.42 59 PRO D CA 1
ATOM 5808 C C . PRO D 1 67 ? -1.782 -24.917 59.333 1.00 11.99 59 PRO D C 1
ATOM 5809 O O . PRO D 1 67 ? -0.938 -24.031 59.495 1.00 13.53 59 PRO D O 1
ATOM 5813 N N . VAL D 1 68 ? -3.001 -24.673 58.868 1.00 11.06 60 VAL D N 1
ATOM 5814 C CA . VAL D 1 68 ? -3.496 -23.318 58.710 1.00 11.61 60 VAL D CA 1
ATOM 5815 C C . VAL D 1 68 ? -5.015 -23.346 58.671 1.00 11.88 60 VAL D C 1
ATOM 5816 O O . VAL D 1 68 ? -5.607 -24.335 58.243 1.00 11.89 60 VAL D O 1
ATOM 5820 N N . ASP D 1 69 ? -5.628 -22.264 59.150 1.00 13.45 61 ASP D N 1
ATOM 5821 C CA . ASP D 1 69 ? -7.038 -21.980 58.898 1.00 12.54 61 ASP D CA 1
ATOM 5822 C C . ASP D 1 69 ? -7.081 -20.793 57.942 1.00 11.82 61 ASP D C 1
ATOM 5823 O O . ASP D 1 69 ? -6.805 -19.652 58.341 1.00 12.41 61 ASP D O 1
ATOM 5828 N N . VAL D 1 70 ? -7.362 -21.057 56.664 1.00 10.71 62 VAL D N 1
ATOM 5829 C CA . VAL D 1 70 ? -7.314 -19.972 55.678 1.00 11.69 62 VAL D CA 1
ATOM 5830 C C . VAL D 1 70 ? -8.330 -18.855 55.892 1.00 11.52 62 VAL D C 1
ATOM 5831 O O . VAL D 1 70 ? -8.160 -17.750 55.360 1.00 11.78 62 VAL D O 1
ATOM 5835 N N . ALA D 1 71 ? -9.361 -19.133 56.685 1.00 11.77 63 ALA D N 1
ATOM 5836 C CA . ALA D 1 71 ? -10.369 -18.125 57.024 1.00 10.91 63 ALA D CA 1
ATOM 5837 C C . ALA D 1 71 ? -9.864 -17.160 58.106 1.00 12.00 63 ALA D C 1
ATOM 5838 O O . ALA D 1 71 ? -10.530 -16.204 58.421 1.00 17.74 63 ALA D O 1
ATOM 5840 N N . ASP D 1 72 ? -8.679 -17.402 58.671 1.00 12.48 64 ASP D N 1
ATOM 5841 C CA . ASP D 1 72 ? -8.195 -16.593 59.778 1.00 15.30 64 ASP D CA 1
ATOM 5842 C C . ASP D 1 72 ? -6.859 -15.931 59.432 1.00 14.89 64 ASP D C 1
ATOM 5843 O O . ASP D 1 72 ? -5.873 -16.616 59.168 1.00 16.17 64 ASP D O 1
ATOM 5848 N N . HIS D 1 73 ? -6.867 -14.593 59.416 1.00 14.64 65 HIS D N 1
ATOM 5849 C CA . HIS D 1 73 ? -5.733 -13.781 58.985 1.00 13.76 65 HIS D CA 1
ATOM 5850 C C . HIS D 1 73 ? -4.448 -14.068 59.757 1.00 15.21 65 HIS D C 1
ATOM 5851 O O . HIS D 1 73 ? -3.376 -14.130 59.179 1.00 15.97 65 HIS D O 1
ATOM 5858 N N . ASP D 1 74 ? -4.568 -14.194 61.070 1.00 16.02 66 ASP D N 1
ATOM 5859 C CA . ASP D 1 74 ? -3.399 -14.397 61.910 1.00 15.69 66 ASP D CA 1
ATOM 5860 C C . ASP D 1 74 ? -2.808 -15.786 61.759 1.00 13.69 66 ASP D C 1
ATOM 5861 O O . ASP D 1 74 ? -1.585 -15.952 61.768 1.00 16.54 66 ASP D O 1
ATOM 5866 N N . SER D 1 75 ? -3.687 -16.774 61.605 1.00 14.98 67 SER D N 1
ATOM 5867 C CA . SER D 1 75 ? -3.278 -18.145 61.325 1.00 14.75 67 SER D CA 1
ATOM 5868 C C . SER D 1 75 ? -2.429 -18.234 60.059 1.00 14.76 67 SER D C 1
ATOM 5869 O O . SER D 1 75 ? -1.381 -18.907 60.047 1.00 13.73 67 SER D O 1
ATOM 5872 N N . CYS D 1 76 ? -2.852 -17.529 59.009 1.00 13.84 68 CYS D N 1
ATOM 5873 C CA . CYS D 1 76 ? -2.112 -17.549 57.760 1.00 10.69 68 CYS D CA 1
ATOM 5874 C C . CYS D 1 76 ? -0.778 -16.821 57.885 1.00 11.78 68 CYS D C 1
ATOM 5875 O O . CYS D 1 76 ? 0.228 -17.263 57.314 1.00 12.43 68 CYS D O 1
ATOM 5878 N N . GLN D 1 77 ? -0.762 -15.696 58.599 1.00 12.15 69 GLN D N 1
ATOM 5879 C CA . GLN D 1 77 ? 0.487 -14.951 58.775 1.00 13.75 69 GLN D CA 1
ATOM 5880 C C . GLN D 1 77 ? 1.517 -15.820 59.507 1.00 13.42 69 GLN D C 1
ATOM 5881 O O . GLN D 1 77 ? 2.690 -15.867 59.118 1.00 14.41 69 GLN D O 1
ATOM 5887 N N . GLN D 1 78 ? 1.067 -16.522 60.543 1.00 13.14 70 GLN D N 1
ATOM 5888 C CA . GLN D 1 78 ? 1.954 -17.375 61.341 1.00 16.30 70 GLN D CA 1
ATOM 5889 C C . GLN D 1 78 ? 2.455 -18.557 60.538 1.00 15.00 70 GLN D C 1
ATOM 5890 O O . GLN D 1 78 ? 3.624 -18.945 60.675 1.00 15.53 70 GLN D O 1
ATOM 5896 N N . CYS D 1 79 ? 1.572 -19.122 59.713 1.00 14.43 71 CYS D N 1
ATOM 5897 C CA . CYS D 1 79 ? 1.922 -20.249 58.851 1.00 12.82 71 CYS D CA 1
ATOM 5898 C C . CYS D 1 79 ? 3.035 -19.857 57.883 1.00 12.05 71 CYS D C 1
ATOM 5899 O O . CYS D 1 79 ? 4.038 -20.543 57.746 1.00 14.06 71 CYS D O 1
ATOM 5902 N N . ILE D 1 80 ? 2.841 -18.744 57.204 1.00 12.10 72 ILE D N 1
ATOM 5903 C CA . ILE D 1 80 ? 3.851 -18.231 56.282 1.00 12.73 72 ILE D CA 1
ATOM 5904 C C . ILE D 1 80 ? 5.184 -17.937 56.991 1.00 14.83 72 ILE D C 1
ATOM 5905 O O . ILE D 1 80 ? 6.249 -18.214 56.429 1.00 15.32 72 ILE D O 1
ATOM 5910 N N . GLU D 1 81 ? 5.135 -17.416 58.222 1.00 16.52 73 GLU D N 1
ATOM 5911 C CA . GLU D 1 81 ? 6.367 -17.113 58.981 1.00 16.93 73 GLU D CA 1
ATOM 5912 C C . GLU D 1 81 ? 7.185 -18.385 59.164 1.00 15.94 73 GLU D C 1
ATOM 5913 O O . GLU D 1 81 ? 8.394 -18.393 58.925 1.00 16.21 73 GLU D O 1
ATOM 5915 N N . LYS D 1 82 ? 6.507 -19.456 59.569 1.00 16.03 74 LYS D N 1
ATOM 5916 C CA . LYS D 1 82 ? 7.138 -20.762 59.801 1.00 17.06 74 LYS D CA 1
ATOM 5917 C C . LYS D 1 82 ? 7.734 -21.336 58.526 1.00 14.81 74 LYS D C 1
ATOM 5918 O O . LYS D 1 82 ? 8.864 -21.844 58.526 1.00 19.22 74 LYS D O 1
ATOM 5920 N N . ILE D 1 83 ? 6.997 -21.220 57.425 1.00 11.69 75 ILE D N 1
ATOM 5921 C CA . ILE D 1 83 ? 7.481 -21.730 56.142 1.00 12.51 75 ILE D CA 1
ATOM 5922 C C . ILE D 1 83 ? 8.753 -21.006 55.704 1.00 13.50 75 ILE D C 1
ATOM 5923 O O . ILE D 1 83 ? 9.722 -21.641 55.250 1.00 13.43 75 ILE D O 1
ATOM 5928 N N . VAL D 1 84 ? 8.745 -19.677 55.827 1.00 14.68 76 VAL D N 1
ATOM 5929 C CA . VAL D 1 84 ? 9.910 -18.887 55.455 1.00 15.84 76 VAL D CA 1
ATOM 5930 C C . VAL D 1 84 ? 11.099 -19.269 56.346 1.00 16.57 76 VAL D C 1
ATOM 5931 O O . VAL D 1 84 ? 12.217 -19.405 55.839 1.00 17.87 76 VAL D O 1
ATOM 5935 N N . ARG D 1 85 ? 10.851 -19.447 57.651 1.00 16.38 77 ARG D N 1
ATOM 5936 C CA A ARG D 1 85 ? 11.892 -19.823 58.610 0.48 17.01 77 ARG D CA 1
ATOM 5937 C CA B ARG D 1 85 ? 11.901 -19.831 58.607 0.52 16.92 77 ARG D CA 1
ATOM 5938 C C . ARG D 1 85 ? 12.472 -21.203 58.286 1.00 15.10 77 ARG D C 1
ATOM 5939 O O . ARG D 1 85 ? 13.705 -21.367 58.237 1.00 20.27 77 ARG D O 1
ATOM 5954 N N . ASP D 1 86 ? 11.592 -22.189 58.055 1.00 15.91 78 ASP D N 1
ATOM 5955 C CA . ASP D 1 86 ? 12.023 -23.598 57.882 1.00 16.67 78 ASP D CA 1
ATOM 5956 C C . ASP D 1 86 ? 12.453 -24.007 56.465 1.00 14.02 78 ASP D C 1
ATOM 5957 O O . ASP D 1 86 ? 13.328 -24.864 56.298 1.00 17.71 78 ASP D O 1
ATOM 5962 N N . VAL D 1 87 ? 11.797 -23.438 55.456 1.00 13.09 79 VAL D N 1
ATOM 5963 C CA . VAL D 1 87 ? 11.947 -23.857 54.057 1.00 13.42 79 VAL D CA 1
ATOM 5964 C C . VAL D 1 87 ? 12.634 -22.778 53.225 1.00 14.70 79 VAL D C 1
ATOM 5965 O O . VAL D 1 87 ? 13.692 -23.030 52.654 1.00 17.98 79 VAL D O 1
ATOM 5969 N N . GLY D 1 88 ? 12.044 -21.580 53.190 1.00 14.36 80 GLY D N 1
ATOM 5970 C CA . GLY D 1 88 ? 12.597 -20.424 52.467 1.00 12.51 80 GLY D CA 1
ATOM 5971 C C . GLY D 1 88 ? 11.481 -19.507 51.984 1.00 13.60 80 GLY D C 1
ATOM 5972 O O . GLY D 1 88 ? 10.299 -19.800 52.183 1.00 13.84 80 GLY D O 1
ATOM 5973 N N . PRO D 1 89 ? 11.846 -18.390 51.331 1.00 14.60 81 PRO D N 1
ATOM 5974 C CA . PRO D 1 89 ? 10.879 -17.412 50.854 1.00 14.44 81 PRO D CA 1
ATOM 5975 C C . PRO D 1 89 ? 9.962 -18.006 49.785 1.00 12.63 81 PRO D C 1
ATOM 5976 O O . PRO D 1 89 ? 10.383 -18.824 48.992 1.00 13.54 81 PRO D O 1
ATOM 5980 N N . VAL D 1 90 ? 8.695 -17.611 49.811 1.00 12.46 82 VAL D N 1
ATOM 5981 C CA . VAL D 1 90 ? 7.693 -18.180 48.923 1.00 9.25 82 VAL D CA 1
ATOM 5982 C C . VAL D 1 90 ? 7.705 -17.495 47.547 1.00 7.95 82 VAL D C 1
ATOM 5983 O O . VAL D 1 90 ? 7.473 -16.290 47.434 1.00 8.81 82 VAL D O 1
ATOM 5987 N N . ASP D 1 91 ? 7.964 -18.283 46.497 1.00 8.97 83 ASP D N 1
ATOM 5988 C CA . ASP D 1 91 ? 7.947 -17.788 45.120 1.00 8.06 83 ASP D CA 1
ATOM 5989 C C . ASP D 1 91 ? 6.595 -17.948 44.400 1.00 8.01 83 ASP D C 1
ATOM 5990 O O . ASP D 1 91 ? 6.269 -17.192 43.501 1.00 7.90 83 ASP D O 1
ATOM 5995 N N . ILE D 1 92 ? 5.884 -19.012 44.759 1.00 6.80 84 ILE D N 1
ATOM 5996 C CA . ILE D 1 92 ? 4.661 -19.444 44.092 1.00 6.96 84 ILE D CA 1
ATOM 5997 C C . ILE D 1 92 ? 3.613 -19.690 45.174 1.00 6.73 84 ILE D C 1
ATOM 5998 O O . ILE D 1 92 ? 3.889 -20.389 46.152 1.00 8.24 84 ILE D O 1
ATOM 6003 N N . LEU D 1 93 ? 2.423 -19.116 44.998 1.00 6.69 85 LEU D N 1
ATOM 6004 C CA . LEU D 1 93 ? 1.273 -19.388 45.871 1.00 6.76 85 LEU D CA 1
ATOM 6005 C C . LEU D 1 93 ? 0.050 -19.840 45.045 1.00 7.46 85 LEU D C 1
ATOM 6006 O O . LEU D 1 93 ? -0.377 -19.139 44.126 1.00 8.30 85 LEU D O 1
ATOM 6011 N N . VAL D 1 94 ? -0.496 -21.014 45.382 1.00 6.18 86 VAL D N 1
ATOM 6012 C CA . VAL D 1 94 ? -1.757 -21.479 44.792 1.00 6.95 86 VAL D CA 1
ATOM 6013 C C . VAL D 1 94 ? -2.820 -21.475 45.865 1.00 7.28 86 VAL D C 1
ATOM 6014 O O . VAL D 1 94 ? -2.775 -22.287 46.801 1.00 7.33 86 VAL D O 1
ATOM 6018 N N . ASN D 1 95 ? -3.755 -20.520 45.726 1.00 5.97 87 ASN D N 1
ATOM 6019 C CA . ASN D 1 95 ? -4.933 -20.419 46.593 1.00 6.27 87 ASN D CA 1
ATOM 6020 C C . ASN D 1 95 ? -6.026 -21.388 46.112 1.00 6.51 87 ASN D C 1
ATOM 6021 O O . ASN D 1 95 ? -6.890 -21.061 45.286 1.00 7.76 87 ASN D O 1
ATOM 6026 N N . ASN D 1 96 ? -5.940 -22.610 46.620 1.00 7.69 88 ASN D N 1
ATOM 6027 C CA . ASN D 1 96 ? -6.797 -23.725 46.228 1.00 7.95 88 ASN D CA 1
ATOM 6028 C C . ASN D 1 96 ? -7.823 -24.114 47.309 1.00 8.15 88 ASN D C 1
ATOM 6029 O O . ASN D 1 96 ? -8.883 -24.651 47.007 1.00 8.71 88 ASN D O 1
ATOM 6034 N N . ALA D 1 97 ? -7.541 -23.824 48.572 1.00 8.43 89 ALA D N 1
ATOM 6035 C CA . ALA D 1 97 ? -8.486 -24.169 49.614 1.00 8.29 89 ALA D CA 1
ATOM 6036 C C . ALA D 1 97 ? -9.866 -23.522 49.330 1.00 7.60 89 ALA D C 1
ATOM 6037 O O . ALA D 1 97 ? -9.949 -22.379 48.882 1.00 9.61 89 ALA D O 1
ATOM 6039 N N . GLY D 1 98 ? -10.924 -24.298 49.538 1.00 8.14 90 GLY D N 1
ATOM 6040 C CA . GLY D 1 98 ? -12.292 -23.809 49.384 1.00 8.53 90 GLY D CA 1
ATOM 6041 C C . GLY D 1 98 ? -13.273 -24.873 49.812 1.00 9.02 90 GLY D C 1
ATOM 6042 O O . GLY D 1 98 ? -12.945 -26.055 49.810 1.00 11.62 90 GLY D O 1
ATOM 6043 N N . ILE D 1 99 ? -14.484 -24.445 50.157 1.00 9.20 91 ILE D N 1
ATOM 6044 C CA . ILE D 1 99 ? -15.575 -25.340 50.563 1.00 10.57 91 ILE D CA 1
ATOM 6045 C C . ILE D 1 99 ? -16.871 -24.957 49.861 1.00 10.19 91 ILE D C 1
ATOM 6046 O O . ILE D 1 99 ? -16.985 -23.869 49.281 1.00 10.27 91 ILE D O 1
ATOM 6051 N N . THR D 1 100 ? -17.852 -25.855 49.942 1.00 9.01 92 THR D N 1
ATOM 6052 C CA . THR D 1 100 ? -19.230 -25.536 49.558 1.00 9.70 92 THR D CA 1
ATOM 6053 C C . THR D 1 100 ? -20.162 -25.664 50.745 1.00 10.92 92 THR D C 1
ATOM 6054 O O . THR D 1 100 ? -19.954 -26.485 51.621 1.00 12.38 92 THR D O 1
ATOM 6058 N N . ARG D 1 101 ? -21.184 -24.813 50.783 1.00 11.15 93 ARG D N 1
ATOM 6059 C CA . ARG D 1 101 ? -22.324 -24.976 51.703 1.00 12.36 93 ARG D CA 1
ATOM 6060 C C . ARG D 1 101 ? -23.585 -24.656 50.900 1.00 11.88 93 ARG D C 1
ATOM 6061 O O . ARG D 1 101 ? -24.204 -23.584 51.056 1.00 13.21 93 ARG D O 1
ATOM 6069 N N . ASP D 1 102 ? -23.934 -25.570 50.006 1.00 12.14 94 ASP D N 1
ATOM 6070 C CA . ASP D 1 102 ? -24.987 -25.341 49.004 1.00 12.42 94 ASP D CA 1
ATOM 6071 C C . ASP D 1 102 ? -26.399 -25.320 49.624 1.00 13.65 94 ASP D C 1
ATOM 6072 O O . ASP D 1 102 ? -26.817 -26.261 50.298 1.00 16.00 94 ASP D O 1
ATOM 6077 N N . MET D 1 103 ? -27.118 -24.243 49.354 1.00 12.64 95 MET D N 1
ATOM 6078 C CA . MET D 1 103 ? -28.471 -23.989 49.852 1.00 12.96 95 MET D CA 1
ATOM 6079 C C . MET D 1 103 ? -29.040 -22.891 48.949 1.00 11.65 95 MET D C 1
ATOM 6080 O O . MET D 1 103 ? -28.366 -21.897 48.712 1.00 11.70 95 MET D O 1
ATOM 6085 N N . THR D 1 104 ? -30.288 -23.020 48.501 1.00 10.77 96 THR D N 1
ATOM 6086 C CA . THR D 1 104 ? -30.956 -21.886 47.835 1.00 10.13 96 THR D CA 1
ATOM 6087 C C . THR D 1 104 ? -30.995 -20.706 48.785 1.00 9.78 96 THR D C 1
ATOM 6088 O O . THR D 1 104 ? -30.961 -20.875 49.999 1.00 10.64 96 THR D O 1
ATOM 6092 N N . LEU D 1 105 ? -31.072 -19.493 48.247 1.00 11.23 97 LEU D N 1
ATOM 6093 C CA . LEU D 1 105 ? -31.076 -18.290 49.082 1.00 11.16 97 LEU D CA 1
ATOM 6094 C C . LEU D 1 105 ? -32.220 -18.327 50.100 1.00 12.48 97 LEU D C 1
ATOM 6095 O O . LEU D 1 105 ? -32.045 -17.921 51.249 1.00 14.45 97 LEU D O 1
ATOM 6100 N N . ARG D 1 106 ? -33.355 -18.881 49.689 1.00 15.05 98 ARG D N 1
ATOM 6101 C CA . ARG D 1 106 ? -34.536 -19.005 50.560 1.00 17.21 98 ARG D CA 1
ATOM 6102 C C . ARG D 1 106 ? -34.213 -19.743 51.856 1.00 16.68 98 ARG D C 1
ATOM 6103 O O . ARG D 1 106 ? -34.744 -19.397 52.901 1.00 18.05 98 ARG D O 1
ATOM 6111 N N . LYS D 1 107 ? -33.330 -20.737 51.769 1.00 17.07 99 LYS D N 1
ATOM 6112 C CA . LYS D 1 107 ? -32.960 -21.608 52.906 1.00 14.97 99 LYS D CA 1
ATOM 6113 C C . LYS D 1 107 ? -31.551 -21.319 53.462 1.00 14.38 99 LYS D C 1
ATOM 6114 O O . LYS D 1 107 ? -31.174 -21.869 54.496 1.00 17.60 99 LYS D O 1
ATOM 6120 N N . LEU D 1 108 ? -30.777 -20.462 52.790 1.00 12.03 100 LEU D N 1
ATOM 6121 C CA . LEU D 1 108 ? -29.380 -20.228 53.179 1.00 11.60 100 LEU D CA 1
ATOM 6122 C C . LEU D 1 108 ? -29.336 -19.319 54.399 1.00 12.83 100 LEU D C 1
ATOM 6123 O O . LEU D 1 108 ? -29.918 -18.235 54.392 1.00 16.92 100 LEU D O 1
ATOM 6128 N N . ASP D 1 109 ? -28.678 -19.760 55.458 1.00 14.91 101 ASP D N 1
ATOM 6129 C CA . ASP D 1 109 ? -28.556 -18.891 56.622 1.00 18.84 101 ASP D CA 1
ATOM 6130 C C . ASP D 1 109 ? -27.209 -18.199 56.655 1.00 15.60 101 ASP D C 1
ATOM 6131 O O . ASP D 1 109 ? -26.275 -18.565 55.915 1.00 16.92 101 ASP D O 1
ATOM 6136 N N . LYS D 1 110 ? -27.123 -17.180 57.504 1.00 13.30 102 LYS D N 1
ATOM 6137 C CA . LYS D 1 110 ? -25.923 -16.371 57.608 1.00 14.52 102 LYS D CA 1
ATOM 6138 C C . LYS D 1 110 ? -24.687 -17.187 57.954 1.00 14.00 102 LYS D C 1
ATOM 6139 O O . LYS D 1 110 ? -23.606 -16.885 57.456 1.00 15.14 102 LYS D O 1
ATOM 6145 N N . VAL D 1 111 ? -24.837 -18.214 58.797 1.00 14.26 103 VAL D N 1
ATOM 6146 C CA . VAL D 1 111 ? -23.698 -19.075 59.140 1.00 15.10 103 VAL D CA 1
ATOM 6147 C C . VAL D 1 111 ? -23.026 -19.659 57.886 1.00 13.96 103 VAL D C 1
ATOM 6148 O O . VAL D 1 111 ? -21.785 -19.644 57.739 1.00 13.57 103 VAL D O 1
ATOM 6152 N N . ASN D 1 112 ? -23.849 -20.156 56.974 1.00 12.65 104 ASN D N 1
ATOM 6153 C CA . ASN D 1 112 ? -23.340 -20.827 55.796 1.00 12.39 104 ASN D CA 1
ATOM 6154 C C . ASN D 1 112 ? -22.961 -19.874 54.657 1.00 12.23 104 ASN D C 1
ATOM 6155 O O . ASN D 1 112 ? -22.158 -20.243 53.777 1.00 11.46 104 ASN D O 1
ATOM 6160 N N . TRP D 1 113 ? -23.546 -18.674 54.662 1.00 10.20 105 TRP D N 1
ATOM 6161 C CA . TRP D 1 113 ? -23.078 -17.591 53.814 1.00 10.58 105 TRP D CA 1
ATOM 6162 C C . TRP D 1 113 ? -21.658 -17.237 54.231 1.00 10.37 105 TRP D C 1
ATOM 6163 O O . TRP D 1 113 ? -20.707 -17.305 53.412 1.00 10.64 105 TRP D O 1
ATOM 6174 N N . ASP D 1 114 ? -21.513 -16.891 55.509 1.00 12.54 106 ASP D N 1
ATOM 6175 C CA . ASP D 1 114 ? -20.226 -16.520 56.079 1.00 13.48 106 ASP D CA 1
ATOM 6176 C C . ASP D 1 114 ? -19.152 -17.594 55.903 1.00 13.34 106 ASP D C 1
ATOM 6177 O O . ASP D 1 114 ? -18.017 -17.262 55.566 1.00 12.77 106 ASP D O 1
ATOM 6182 N N . ALA D 1 115 ? -19.480 -18.858 56.170 1.00 11.36 107 ALA D N 1
ATOM 6183 C CA . ALA D 1 115 ? -18.464 -19.925 56.079 1.00 11.27 107 ALA D CA 1
ATOM 6184 C C . ALA D 1 115 ? -17.796 -19.932 54.704 1.00 10.84 107 ALA D C 1
ATOM 6185 O O . ALA D 1 115 ? -16.569 -20.017 54.582 1.00 10.96 107 ALA D O 1
ATOM 6187 N N . VAL D 1 116 ? -18.618 -19.800 53.674 1.00 9.12 108 VAL D N 1
ATOM 6188 C CA . VAL D 1 116 ? -18.124 -19.825 52.280 1.00 8.79 108 VAL D CA 1
ATOM 6189 C C . VAL D 1 116 ? -17.380 -18.539 51.869 1.00 8.81 108 VAL D C 1
ATOM 6190 O O . VAL D 1 116 ? -16.335 -18.606 51.240 1.00 9.26 108 VAL D O 1
ATOM 6194 N N . ILE D 1 117 ? -17.902 -17.370 52.219 1.00 7.88 109 ILE D N 1
ATOM 6195 C CA . ILE D 1 117 ? -17.174 -16.129 51.926 1.00 8.75 109 ILE D CA 1
ATOM 6196 C C . ILE D 1 117 ? -15.830 -16.076 52.637 1.00 9.35 109 ILE D C 1
ATOM 6197 O O . ILE D 1 117 ? -14.800 -15.729 52.029 1.00 9.32 109 ILE D O 1
ATOM 6202 N N . ARG D 1 118 ? -15.823 -16.369 53.930 1.00 9.59 110 ARG D N 1
ATOM 6203 C CA . ARG D 1 118 ? -14.570 -16.307 54.689 1.00 9.94 110 ARG D CA 1
ATOM 6204 C C . ARG D 1 118 ? -13.557 -17.361 54.270 1.00 9.60 110 ARG D C 1
ATOM 6205 O O . ARG D 1 118 ? -12.355 -17.074 54.160 1.00 11.82 110 ARG D O 1
ATOM 6213 N N . THR D 1 119 ? -14.031 -18.580 54.013 1.00 9.39 111 THR D N 1
ATOM 6214 C CA . THR D 1 119 ? -13.115 -19.640 53.608 1.00 9.02 111 THR D CA 1
ATOM 6215 C C . THR D 1 119 ? -12.628 -19.499 52.151 1.00 8.89 111 THR D C 1
ATOM 6216 O O . THR D 1 119 ? -11.446 -19.747 51.858 1.00 9.94 111 THR D O 1
ATOM 6220 N N . ASN D 1 120 ? -13.506 -19.085 51.250 1.00 8.25 112 ASN D N 1
ATOM 6221 C CA . ASN D 1 120 ? -13.192 -19.119 49.822 1.00 8.18 112 ASN D CA 1
ATOM 6222 C C . ASN D 1 120 ? -12.647 -17.811 49.253 1.00 8.61 112 ASN D C 1
ATOM 6223 O O . ASN D 1 120 ? -11.892 -17.845 48.275 1.00 9.19 112 ASN D O 1
ATOM 6228 N N . LEU D 1 121 ? -13.047 -16.678 49.836 1.00 7.88 113 LEU D N 1
ATOM 6229 C CA . LEU D 1 121 ? -12.640 -15.373 49.348 1.00 7.41 113 LEU D CA 1
ATOM 6230 C C . LEU D 1 121 ? -11.695 -14.646 50.334 1.00 8.13 113 LEU D C 1
ATOM 6231 O O . LEU D 1 121 ? -10.647 -14.175 49.913 1.00 9.06 113 LEU D O 1
ATOM 6236 N N . ASP D 1 122 ? -12.022 -14.583 51.633 1.00 8.27 114 ASP D N 1
ATOM 6237 C CA . ASP D 1 122 ? -11.124 -13.901 52.565 1.00 9.04 114 ASP D CA 1
ATOM 6238 C C . ASP D 1 122 ? -9.755 -14.577 52.507 1.00 8.50 114 ASP D C 1
ATOM 6239 O O . ASP D 1 122 ? -8.716 -13.948 52.727 1.00 8.56 114 ASP D O 1
ATOM 6244 N N . SER D 1 123 ? -9.768 -15.885 52.283 1.00 8.92 115 SER D N 1
ATOM 6245 C CA . SER D 1 123 ? -8.526 -16.672 52.215 1.00 9.29 115 SER D CA 1
ATOM 6246 C C . SER D 1 123 ? -7.514 -16.118 51.211 1.00 8.26 115 SER D C 1
ATOM 6247 O O . SER D 1 123 ? -6.287 -16.159 51.435 1.00 9.21 115 SER D O 1
ATOM 6250 N N . VAL D 1 124 ? -8.008 -15.596 50.096 1.00 9.58 116 VAL D N 1
ATOM 6251 C CA . VAL D 1 124 ? -7.113 -15.034 49.078 1.00 9.37 116 VAL D CA 1
ATOM 6252 C C . VAL D 1 124 ? -6.332 -13.819 49.624 1.00 7.77 116 VAL D C 1
ATOM 6253 O O . VAL D 1 124 ? -5.128 -13.725 49.445 1.00 9.03 116 VAL D O 1
ATOM 6257 N N . PHE D 1 125 ? -7.006 -12.925 50.337 1.00 8.31 117 PHE D N 1
ATOM 6258 C CA . PHE D 1 125 ? -6.321 -11.846 51.066 1.00 8.03 117 PHE D CA 1
ATOM 6259 C C . PHE D 1 125 ? -5.389 -12.414 52.158 1.00 8.19 117 PHE D C 1
ATOM 6260 O O . PHE D 1 125 ? -4.217 -12.045 52.248 1.00 9.02 117 PHE D O 1
ATOM 6268 N N . ASN D 1 126 ? -5.909 -13.325 52.972 1.00 8.03 118 ASN D N 1
ATOM 6269 C CA . ASN D 1 126 ? -5.172 -13.807 54.159 1.00 8.71 118 ASN D CA 1
ATOM 6270 C C . ASN D 1 126 ? -3.851 -14.513 53.800 1.00 9.03 118 ASN D C 1
ATOM 6271 O O . ASN D 1 126 ? -2.827 -14.318 54.454 1.00 9.37 118 ASN D O 1
ATOM 6276 N N . MET D 1 127 ? -3.864 -15.298 52.717 1.00 8.43 119 MET D N 1
ATOM 6277 C CA . MET D 1 127 ? -2.683 -16.038 52.273 1.00 8.16 119 MET D CA 1
ATOM 6278 C C . MET D 1 127 ? -1.767 -15.222 51.355 1.00 7.64 119 MET D C 1
ATOM 6279 O O . MET D 1 127 ? -0.535 -15.404 51.382 1.00 9.78 119 MET D O 1
ATOM 6284 N N . THR D 1 128 ? -2.345 -14.328 50.546 1.00 9.08 120 THR D N 1
ATOM 6285 C CA . THR D 1 128 ? -1.552 -13.619 49.565 1.00 8.35 120 THR D CA 1
ATOM 6286 C C . THR D 1 128 ? -0.833 -12.430 50.207 1.00 8.97 120 THR D C 1
ATOM 6287 O O . THR D 1 128 ? 0.340 -12.169 49.915 1.00 9.64 120 THR D O 1
ATOM 6291 N N . LYS D 1 129 ? -1.515 -11.705 51.085 1.00 10.66 121 LYS D N 1
ATOM 6292 C CA . LYS D 1 129 ? -0.860 -10.563 51.726 1.00 12.84 121 LYS D CA 1
ATOM 6293 C C . LYS D 1 129 ? 0.548 -10.880 52.281 1.00 13.59 121 LYS D C 1
ATOM 6294 O O . LYS D 1 129 ? 1.483 -10.120 52.012 1.00 13.65 121 LYS D O 1
ATOM 6300 N N . PRO D 1 130 ? 0.702 -11.984 53.046 1.00 11.71 122 PRO D N 1
ATOM 6301 C CA . PRO D 1 130 ? 2.034 -12.221 53.652 1.00 11.68 122 PRO D CA 1
ATOM 6302 C C . PRO D 1 130 ? 3.147 -12.714 52.709 1.00 11.84 122 PRO D C 1
ATOM 6303 O O . PRO D 1 130 ? 4.285 -12.800 53.149 1.00 14.96 122 PRO D O 1
ATOM 6307 N N . VAL D 1 131 ? 2.841 -13.018 51.444 1.00 10.66 123 VAL D N 1
ATOM 6308 C CA . VAL D 1 131 ? 3.878 -13.481 50.497 1.00 11.56 123 VAL D CA 1
ATOM 6309 C C . VAL D 1 131 ? 4.232 -12.463 49.427 1.00 11.08 123 VAL D C 1
ATOM 6310 O O . VAL D 1 131 ? 5.248 -12.583 48.757 1.00 11.16 123 VAL D O 1
ATOM 6314 N N . CYS D 1 132 ? 3.411 -11.445 49.258 1.00 10.93 124 CYS D N 1
ATOM 6315 C CA A CYS D 1 132 ? 3.543 -10.600 48.087 0.52 11.88 124 CYS D CA 1
ATOM 6316 C CA B CYS D 1 132 ? 3.551 -10.564 48.099 0.48 12.45 124 CYS D CA 1
ATOM 6317 C C . CYS D 1 132 ? 4.781 -9.684 48.131 1.00 11.49 124 CYS D C 1
ATOM 6318 O O . CYS D 1 132 ? 5.411 -9.454 47.097 1.00 12.42 124 CYS D O 1
ATOM 6323 N N . ASP D 1 133 ? 5.106 -9.156 49.308 1.00 12.71 125 ASP D N 1
ATOM 6324 C CA . ASP D 1 133 ? 6.245 -8.231 49.435 1.00 13.92 125 ASP D CA 1
ATOM 6325 C C . ASP D 1 133 ? 7.545 -8.894 48.990 1.00 13.06 125 ASP D C 1
ATOM 6326 O O . ASP D 1 133 ? 8.359 -8.282 48.327 1.00 13.22 125 ASP D O 1
ATOM 6331 N N . GLY D 1 134 ? 7.728 -10.150 49.365 1.00 12.12 126 GLY D N 1
ATOM 6332 C CA . GLY D 1 134 ? 8.928 -10.874 49.020 1.00 13.44 126 GLY D CA 1
ATOM 6333 C C . GLY D 1 134 ? 9.056 -11.114 47.528 1.00 12.74 126 GLY D C 1
ATOM 6334 O O . GLY D 1 134 ? 10.125 -10.963 46.949 1.00 12.03 126 GLY D O 1
ATOM 6335 N N . MET D 1 135 ? 7.949 -11.492 46.890 1.00 10.98 127 MET D N 1
ATOM 6336 C CA . MET D 1 135 ? 7.955 -11.695 45.439 1.00 9.17 127 MET D CA 1
ATOM 6337 C C . MET D 1 135 ? 8.341 -10.406 44.699 1.00 10.36 127 MET D C 1
ATOM 6338 O O . MET D 1 135 ? 9.171 -10.425 43.789 1.00 11.34 127 MET D O 1
ATOM 6343 N N . VAL D 1 136 ? 7.726 -9.297 45.108 1.00 10.80 128 VAL D N 1
ATOM 6344 C CA . VAL D 1 136 ? 8.005 -7.987 44.541 1.00 12.38 128 VAL D CA 1
ATOM 6345 C C . VAL D 1 136 ? 9.479 -7.608 44.734 1.00 14.45 128 VAL D C 1
ATOM 6346 O O . VAL D 1 136 ? 10.121 -7.118 43.800 1.00 15.27 128 VAL D O 1
ATOM 6350 N N . GLU D 1 137 ? 9.993 -7.850 45.940 1.00 14.69 129 GLU D N 1
ATOM 6351 C CA . GLU D 1 137 ? 11.364 -7.510 46.275 1.00 15.01 129 GLU D CA 1
ATOM 6352 C C . GLU D 1 137 ? 12.361 -8.240 45.383 1.00 14.03 129 GLU D C 1
ATOM 6353 O O . GLU D 1 137 ? 13.357 -7.650 44.942 1.00 18.26 129 GLU D O 1
ATOM 6355 N N . ARG D 1 138 ? 12.080 -9.514 45.105 1.00 14.72 130 ARG D N 1
ATOM 6356 C CA . ARG D 1 138 ? 12.949 -10.335 44.266 1.00 15.45 130 ARG D CA 1
ATOM 6357 C C . ARG D 1 138 ? 12.694 -10.212 42.774 1.00 14.94 130 ARG D C 1
ATOM 6358 O O . ARG D 1 138 ? 13.492 -10.698 41.962 1.00 19.96 130 ARG D O 1
ATOM 6366 N N . GLY D 1 139 ? 11.593 -9.550 42.418 1.00 12.16 131 GLY D N 1
ATOM 6367 C CA . GLY D 1 139 ? 11.204 -9.363 41.034 1.00 12.23 131 GLY D CA 1
ATOM 6368 C C . GLY D 1 139 ? 10.693 -10.611 40.338 1.00 11.80 131 GLY D C 1
ATOM 6369 O O . GLY D 1 139 ? 10.764 -10.703 39.114 1.00 12.64 131 GLY D O 1
ATOM 6370 N N . TRP D 1 140 ? 10.170 -11.572 41.096 1.00 10.69 132 TRP D N 1
ATOM 6371 C CA . TRP D 1 140 ? 9.593 -12.770 40.494 1.00 9.89 132 TRP D CA 1
ATOM 6372 C C . TRP D 1 140 ? 8.565 -13.378 41.421 1.00 9.43 132 TRP D C 1
ATOM 6373 O O . TRP D 1 140 ? 8.821 -13.567 42.597 1.00 11.64 132 TRP D O 1
ATOM 6384 N N . GLY D 1 141 ? 7.367 -13.646 40.898 1.00 8.95 133 GLY D N 1
ATOM 6385 C CA . GLY D 1 141 ? 6.378 -14.349 41.680 1.00 9.64 133 GLY D CA 1
ATOM 6386 C C . GLY D 1 141 ? 5.255 -14.874 40.803 1.00 8.53 133 GLY D C 1
ATOM 6387 O O . GLY D 1 141 ? 5.070 -14.415 39.691 1.00 7.18 133 GLY D O 1
ATOM 6388 N N . ARG D 1 142 ? 4.572 -15.895 41.304 1.00 7.45 134 ARG D N 1
ATOM 6389 C CA . ARG D 1 142 ? 3.392 -16.458 40.664 1.00 7.73 134 ARG D CA 1
ATOM 6390 C C . ARG D 1 142 ? 2.339 -16.703 41.705 1.00 7.31 134 ARG D C 1
ATOM 6391 O O . ARG D 1 142 ? 2.553 -17.445 42.668 1.00 9.75 134 ARG D O 1
ATOM 6399 N N . ILE D 1 143 ? 1.179 -16.073 41.496 1.00 7.43 135 ILE D N 1
ATOM 6400 C CA . ILE D 1 143 ? -0.007 -16.309 42.328 1.00 7.66 135 ILE D CA 1
ATOM 6401 C C . ILE D 1 143 ? -1.148 -16.842 41.462 1.00 7.55 135 ILE D C 1
ATOM 6402 O O . ILE D 1 143 ? -1.518 -16.202 40.448 1.00 6.89 135 ILE D O 1
ATOM 6407 N N . VAL D 1 144 ? -1.668 -18.015 41.826 1.00 6.58 136 VAL D N 1
ATOM 6408 C CA . VAL D 1 144 ? -2.765 -18.643 41.076 1.00 7.58 136 VAL D CA 1
ATOM 6409 C C . VAL D 1 144 ? -3.927 -18.898 42.021 1.00 7.56 136 VAL D C 1
ATOM 6410 O O . VAL D 1 144 ? -3.774 -19.529 43.060 1.00 6.42 136 VAL D O 1
ATOM 6414 N N . ASN D 1 145 ? -5.085 -18.350 41.651 1.00 6.06 137 ASN D N 1
ATOM 6415 C CA . ASN D 1 145 ? -6.303 -18.449 42.429 1.00 6.78 137 ASN D CA 1
ATOM 6416 C C . ASN D 1 145 ? -7.262 -19.448 41.766 1.00 6.47 137 ASN D C 1
ATOM 6417 O O . ASN D 1 145 ? -7.611 -19.284 40.573 1.00 5.89 137 ASN D O 1
ATOM 6422 N N . ILE D 1 146 ? -7.654 -20.492 42.494 1.00 6.73 138 ILE D N 1
ATOM 6423 C CA . ILE D 1 146 ? -8.580 -21.487 41.954 1.00 6.55 138 ILE D CA 1
ATOM 6424 C C . ILE D 1 146 ? -10.037 -21.068 42.195 1.00 6.81 138 ILE D C 1
ATOM 6425 O O . ILE D 1 146 ? -10.545 -21.115 43.334 1.00 6.91 138 ILE D O 1
ATOM 6430 N N . SER D 1 147 ? -10.693 -20.651 41.112 1.00 6.74 139 SER D N 1
ATOM 6431 C CA . SER D 1 147 ? -12.097 -20.254 41.117 1.00 6.47 139 SER D CA 1
ATOM 6432 C C . SER D 1 147 ? -12.950 -21.475 40.698 1.00 6.57 139 SER D C 1
ATOM 6433 O O . SER D 1 147 ? -12.677 -22.604 41.131 1.00 7.70 139 SER D O 1
ATOM 6436 N N . SER D 1 148 ? -13.941 -21.256 39.839 1.00 6.59 140 SER D N 1
ATOM 6437 C CA . SER D 1 148 ? -14.880 -22.294 39.420 1.00 6.55 140 SER D CA 1
ATOM 6438 C C . SER D 1 148 ? -15.646 -21.768 38.232 1.00 6.59 140 SER D C 1
ATOM 6439 O O . SER D 1 148 ? -15.913 -20.561 38.143 1.00 6.71 140 SER D O 1
ATOM 6442 N N . VAL D 1 149 ? -16.014 -22.663 37.321 1.00 7.67 141 VAL D N 1
ATOM 6443 C CA . VAL D 1 149 ? -17.026 -22.358 36.304 1.00 7.54 141 VAL D CA 1
ATOM 6444 C C . VAL D 1 149 ? -18.302 -21.741 36.891 1.00 7.41 141 VAL D C 1
ATOM 6445 O O . VAL D 1 149 ? -18.958 -20.925 36.240 1.00 7.67 141 VAL D O 1
ATOM 6449 N N . ASN D 1 150 ? -18.647 -22.098 38.131 1.00 7.36 142 ASN D N 1
ATOM 6450 C CA . ASN D 1 150 ? -19.870 -21.554 38.727 1.00 7.92 142 ASN D CA 1
ATOM 6451 C C . ASN D 1 150 ? -19.707 -20.088 39.145 1.00 7.97 142 ASN D C 1
ATOM 6452 O O . ASN D 1 150 ? -20.700 -19.370 39.320 1.00 8.57 142 ASN D O 1
ATOM 6457 N N . GLY D 1 151 ? -18.480 -19.610 39.323 1.00 7.69 143 GLY D N 1
ATOM 6458 C CA . GLY D 1 151 ? -18.294 -18.155 39.475 1.00 8.50 143 GLY D CA 1
ATOM 6459 C C . GLY D 1 151 ? -18.624 -17.443 38.173 1.00 9.12 143 GLY D C 1
ATOM 6460 O O . GLY D 1 151 ? -19.170 -16.326 38.173 1.00 11.12 143 GLY D O 1
ATOM 6461 N N . SER D 1 152 ? -18.298 -18.090 37.044 1.00 8.12 144 SER D N 1
ATOM 6462 C CA . SER D 1 152 ? -18.577 -17.522 35.723 1.00 7.49 144 SER D CA 1
ATOM 6463 C C . SER D 1 152 ? -20.044 -17.566 35.338 1.00 7.02 144 SER D C 1
ATOM 6464 O O . SER D 1 152 ? -20.567 -16.613 34.772 1.00 8.77 144 SER D O 1
ATOM 6467 N N . LYS D 1 153 ? -20.690 -18.696 35.587 1.00 8.65 145 LYS D N 1
ATOM 6468 C CA . LYS D 1 153 ? -22.055 -18.855 35.090 1.00 8.95 145 LYS D CA 1
ATOM 6469 C C . LYS D 1 153 ? -23.158 -18.746 36.146 1.00 8.83 145 LYS D C 1
ATOM 6470 O O . LYS D 1 153 ? -24.327 -18.601 35.786 1.00 8.52 145 LYS D O 1
ATOM 6476 N N . GLY D 1 154 ? -22.777 -18.770 37.424 1.00 8.82 146 GLY D N 1
ATOM 6477 C CA . GLY D 1 154 ? -23.722 -18.929 38.519 1.00 8.19 146 GLY D CA 1
ATOM 6478 C C . GLY D 1 154 ? -24.191 -20.368 38.657 1.00 9.17 146 GLY D C 1
ATOM 6479 O O . GLY D 1 154 ? -24.000 -21.181 37.760 1.00 10.16 146 GLY D O 1
ATOM 6480 N N . SER D 1 155 ? -24.821 -20.672 39.781 1.00 8.90 147 SER D N 1
ATOM 6481 C CA . SER D 1 155 ? -25.389 -21.988 39.997 1.00 10.45 147 SER D CA 1
ATOM 6482 C C . SER D 1 155 ? -26.476 -21.944 41.057 1.00 9.05 147 SER D C 1
ATOM 6483 O O . SER D 1 155 ? -26.357 -21.255 42.065 1.00 9.52 147 SER D O 1
ATOM 6486 N N . VAL D 1 156 ? -27.548 -22.703 40.822 1.00 8.19 148 VAL D N 1
ATOM 6487 C CA . VAL D 1 156 ? -28.602 -22.846 41.818 1.00 9.58 148 VAL D CA 1
ATOM 6488 C C . VAL D 1 156 ? -27.982 -23.418 43.098 1.00 9.38 148 VAL D C 1
ATOM 6489 O O . VAL D 1 156 ? -27.172 -24.363 43.053 1.00 12.38 148 VAL D O 1
ATOM 6493 N N . GLY D 1 157 ? -28.353 -22.836 44.233 1.00 8.73 149 GLY D N 1
ATOM 6494 C CA . GLY D 1 157 ? -27.867 -23.248 45.541 1.00 8.13 149 GLY D CA 1
ATOM 6495 C C . GLY D 1 157 ? -26.513 -22.660 45.905 1.00 9.28 149 GLY D C 1
ATOM 6496 O O . GLY D 1 157 ? -25.931 -22.988 46.948 1.00 9.39 149 GLY D O 1
ATOM 6497 N N . GLN D 1 158 ? -26.000 -21.785 45.040 1.00 9.81 150 GLN D N 1
ATOM 6498 C CA . GLN D 1 158 ? -24.640 -21.270 45.189 1.00 9.03 150 GLN D CA 1
ATOM 6499 C C . GLN D 1 158 ? -24.536 -19.743 45.078 1.00 8.95 150 GLN D C 1
ATOM 6500 O O . GLN D 1 158 ? -23.593 -19.206 44.483 1.00 9.24 150 GLN D O 1
ATOM 6506 N N . THR D 1 159 ? -25.488 -19.024 45.678 1.00 7.92 151 THR D N 1
ATOM 6507 C CA . THR D 1 159 ? -25.273 -17.586 45.817 1.00 7.77 151 THR D CA 1
ATOM 6508 C C . THR D 1 159 ? -23.981 -17.300 46.600 1.00 7.26 151 THR D C 1
ATOM 6509 O O . THR D 1 159 ? -23.213 -16.405 46.258 1.00 8.89 151 THR D O 1
ATOM 6513 N N . ASN D 1 160 ? -23.732 -18.069 47.662 1.00 7.94 152 ASN D N 1
ATOM 6514 C CA . ASN D 1 160 ? -22.500 -17.942 48.430 1.00 7.47 152 ASN D CA 1
ATOM 6515 C C . ASN D 1 160 ? -21.241 -18.340 47.673 1.00 7.42 152 ASN D C 1
ATOM 6516 O O . ASN D 1 160 ? -20.290 -17.566 47.606 1.00 7.36 152 ASN D O 1
ATOM 6521 N N . TYR D 1 161 ? -21.240 -19.522 47.075 1.00 7.21 153 TYR D N 1
ATOM 6522 C CA . TYR D 1 161 ? -20.023 -20.037 46.425 1.00 7.28 153 TYR D CA 1
ATOM 6523 C C . TYR D 1 161 ? -19.685 -19.209 45.180 1.00 7.77 153 TYR D C 1
ATOM 6524 O O . TYR D 1 161 ? -18.543 -18.817 44.993 1.00 7.97 153 TYR D O 1
ATOM 6533 N N . ALA D 1 162 ? -20.683 -18.883 44.363 1.00 7.65 154 ALA D N 1
ATOM 6534 C CA . ALA D 1 162 ? -20.420 -18.083 43.159 1.00 7.88 154 ALA D CA 1
ATOM 6535 C C . ALA D 1 162 ? -19.974 -16.664 43.506 1.00 7.11 154 ALA D C 1
ATOM 6536 O O . ALA D 1 162 ? -19.142 -16.069 42.816 1.00 7.48 154 ALA D O 1
ATOM 6538 N N . ALA D 1 163 ? -20.534 -16.088 44.565 1.00 6.36 155 ALA D N 1
ATOM 6539 C CA . ALA D 1 163 ? -20.073 -14.781 45.007 1.00 7.97 155 ALA D CA 1
ATOM 6540 C C . ALA D 1 163 ? -18.602 -14.846 45.396 1.00 7.39 155 ALA D C 1
ATOM 6541 O O . ALA D 1 163 ? -17.806 -14.009 44.984 1.00 7.57 155 ALA D O 1
ATOM 6543 N N . ALA D 1 164 ? -18.247 -15.844 46.191 1.00 7.38 156 ALA D N 1
ATOM 6544 C CA . ALA D 1 164 ? -16.866 -15.988 46.623 1.00 7.60 156 ALA D CA 1
ATOM 6545 C C . ALA D 1 164 ? -15.928 -16.227 45.424 1.00 7.77 156 ALA D C 1
ATOM 6546 O O . ALA D 1 164 ? -14.879 -15.603 45.314 1.00 7.14 156 ALA D O 1
ATOM 6548 N N . LYS D 1 165 ? -16.306 -17.149 44.549 1.00 8.59 157 LYS D N 1
ATOM 6549 C CA . LYS D 1 165 ? -15.464 -17.526 43.409 1.00 7.82 157 LYS D CA 1
ATOM 6550 C C . LYS D 1 165 ? -15.333 -16.403 42.367 1.00 8.51 157 LYS D C 1
ATOM 6551 O O . LYS D 1 165 ? -14.236 -16.170 41.818 1.00 9.67 157 LYS D O 1
ATOM 6557 N N . ALA D 1 166 ? -16.419 -15.666 42.115 1.00 7.13 158 ALA D N 1
ATOM 6558 C CA . ALA D 1 166 ? -16.303 -14.472 41.254 1.00 7.48 158 ALA D CA 1
ATOM 6559 C C . ALA D 1 166 ? -15.458 -13.403 41.951 1.00 6.86 158 ALA D C 1
ATOM 6560 O O . ALA D 1 166 ? -14.673 -12.702 41.306 1.00 8.26 158 ALA D O 1
ATOM 6562 N N . GLY D 1 167 ? -15.610 -13.266 43.265 1.00 6.71 159 GLY D N 1
ATOM 6563 C CA . GLY D 1 167 ? -14.828 -12.279 43.983 1.00 6.97 159 GLY D CA 1
ATOM 6564 C C . GLY D 1 167 ? -13.351 -12.528 43.860 1.00 7.17 159 GLY D C 1
ATOM 6565 O O . GLY D 1 167 ? -12.564 -11.594 43.766 1.00 7.36 159 GLY D O 1
ATOM 6566 N N . MET D 1 168 ? -12.957 -13.798 43.853 1.00 7.25 160 MET D N 1
ATOM 6567 C CA A MET D 1 168 ? -11.560 -14.128 43.733 0.46 7.07 160 MET D CA 1
ATOM 6568 C CA B MET D 1 168 ? -11.540 -14.171 43.697 0.54 7.09 160 MET D CA 1
ATOM 6569 C C . MET D 1 168 ? -10.927 -13.534 42.453 1.00 6.82 160 MET D C 1
ATOM 6570 O O . MET D 1 168 ? -9.773 -13.103 42.480 1.00 7.78 160 MET D O 1
ATOM 6579 N N . HIS D 1 169 ? -11.669 -13.528 41.351 1.00 7.51 161 HIS D N 1
ATOM 6580 C CA . HIS D 1 169 ? -11.144 -12.958 40.124 1.00 6.45 161 HIS D CA 1
ATOM 6581 C C . HIS D 1 169 ? -11.082 -11.439 40.176 1.00 6.81 161 HIS D C 1
ATOM 6582 O O . HIS D 1 169 ? -10.191 -10.840 39.579 1.00 6.49 161 HIS D O 1
ATOM 6589 N N . GLY D 1 170 ? -12.025 -10.789 40.872 1.00 5.90 162 GLY D N 1
ATOM 6590 C CA . GLY D 1 170 ? -11.849 -9.362 41.124 1.00 5.99 162 GLY D CA 1
ATOM 6591 C C . GLY D 1 170 ? -10.533 -9.041 41.831 1.00 5.58 162 GLY D C 1
ATOM 6592 O O . GLY D 1 170 ? -9.814 -8.073 41.491 1.00 6.12 162 GLY D O 1
ATOM 6593 N N . PHE D 1 171 ? -10.241 -9.821 42.875 1.00 6.37 163 PHE D N 1
ATOM 6594 C CA . PHE D 1 171 ? -8.968 -9.743 43.563 1.00 6.96 163 PHE D CA 1
ATOM 6595 C C . PHE D 1 171 ? -7.805 -9.923 42.580 1.00 6.44 163 PHE D C 1
ATOM 6596 O O . PHE D 1 171 ? -6.854 -9.129 42.597 1.00 6.24 163 PHE D O 1
ATOM 6604 N N . THR D 1 172 ? -7.842 -10.988 41.782 1.00 6.72 164 THR D N 1
ATOM 6605 C CA . THR D 1 172 ? -6.810 -11.245 40.764 1.00 7.09 164 THR D CA 1
ATOM 6606 C C . THR D 1 172 ? -6.469 -10.032 39.894 1.00 6.43 164 THR D C 1
ATOM 6607 O O . THR D 1 172 ? -5.306 -9.692 39.725 1.00 5.57 164 THR D O 1
ATOM 6611 N N . LYS D 1 173 ? -7.495 -9.381 39.356 1.00 5.85 165 LYS D N 1
ATOM 6612 C CA . LYS D 1 173 ? -7.314 -8.288 38.430 1.00 6.23 165 LYS D CA 1
ATOM 6613 C C . LYS D 1 173 ? -6.700 -7.081 39.126 1.00 6.26 165 LYS D C 1
ATOM 6614 O O . LYS D 1 173 ? -5.726 -6.481 38.622 1.00 6.78 165 LYS D O 1
ATOM 6620 N N . SER D 1 174 ? -7.213 -6.746 40.308 1.00 6.97 166 SER D N 1
ATOM 6621 C CA . SER D 1 174 ? -6.652 -5.581 41.022 1.00 7.19 166 SER D CA 1
ATOM 6622 C C . SER D 1 174 ? -5.207 -5.837 41.454 1.00 6.37 166 SER D C 1
ATOM 6623 O O . SER D 1 174 ? -4.324 -4.976 41.257 1.00 7.43 166 SER D O 1
ATOM 6626 N N . LEU D 1 175 ? -4.919 -7.031 41.979 1.00 6.46 167 LEU D N 1
ATOM 6627 C CA . LEU D 1 175 ? -3.542 -7.271 42.415 1.00 6.96 167 LEU D CA 1
ATOM 6628 C C . LEU D 1 175 ? -2.617 -7.305 41.195 1.00 7.11 167 LEU D C 1
ATOM 6629 O O . LEU D 1 175 ? -1.486 -6.763 41.223 1.00 8.58 167 LEU D O 1
ATOM 6634 N N . ALA D 1 176 ? -3.078 -7.921 40.107 1.00 7.36 168 ALA D N 1
ATOM 6635 C CA . ALA D 1 176 ? -2.260 -8.017 38.900 1.00 7.95 168 ALA D CA 1
ATOM 6636 C C . ALA D 1 176 ? -1.800 -6.624 38.459 1.00 7.42 168 ALA D C 1
ATOM 6637 O O . ALA D 1 176 ? -0.641 -6.420 38.113 1.00 7.39 168 ALA D O 1
ATOM 6639 N N . LEU D 1 177 ? -2.727 -5.674 38.477 1.00 7.61 169 LEU D N 1
ATOM 6640 C CA . LEU D 1 177 ? -2.384 -4.293 38.161 1.00 7.83 169 LEU D CA 1
ATOM 6641 C C . LEU D 1 177 ? -1.357 -3.691 39.134 1.00 8.34 169 LEU D C 1
ATOM 6642 O O . LEU D 1 177 ? -0.499 -2.931 38.722 1.00 9.80 169 LEU D O 1
ATOM 6647 N N . GLU D 1 178 ? -1.448 -4.009 40.419 1.00 7.40 170 GLU D N 1
ATOM 6648 C CA . GLU D 1 178 ? -0.540 -3.422 41.398 1.00 8.81 170 GLU D CA 1
ATOM 6649 C C . GLU D 1 178 ? 0.910 -3.850 41.190 1.00 8.94 170 GLU D C 1
ATOM 6650 O O . GLU D 1 178 ? 1.828 -3.042 41.378 1.00 12.58 170 GLU D O 1
ATOM 6656 N N . ILE D 1 179 ? 1.115 -5.099 40.780 1.00 7.97 171 ILE D N 1
ATOM 6657 C CA . ILE D 1 179 ? 2.456 -5.696 40.853 1.00 7.80 171 ILE D CA 1
ATOM 6658 C C . ILE D 1 179 ? 2.996 -6.280 39.548 1.00 7.63 171 ILE D C 1
ATOM 6659 O O . ILE D 1 179 ? 4.089 -6.853 39.548 1.00 9.95 171 ILE D O 1
ATOM 6664 N N . ALA D 1 180 ? 2.267 -6.129 38.445 1.00 9.10 172 ALA D N 1
ATOM 6665 C CA . ALA D 1 180 ? 2.753 -6.619 37.149 1.00 9.02 172 ALA D CA 1
ATOM 6666 C C . ALA D 1 180 ? 4.154 -6.065 36.796 1.00 10.29 172 ALA D C 1
ATOM 6667 O O . ALA D 1 180 ? 5.002 -6.770 36.244 1.00 10.50 172 ALA D O 1
ATOM 6669 N N . ARG D 1 181 ? 4.395 -4.810 37.142 1.00 10.50 173 ARG D N 1
ATOM 6670 C CA . ARG D 1 181 ? 5.639 -4.141 36.785 1.00 11.52 173 ARG D CA 1
ATOM 6671 C C . ARG D 1 181 ? 6.866 -4.747 37.502 1.00 12.20 173 ARG D C 1
ATOM 6672 O O . ARG D 1 181 ? 8.014 -4.485 37.119 1.00 13.95 173 ARG D O 1
ATOM 6674 N N . LYS D 1 182 ? 6.607 -5.552 38.530 1.00 10.95 174 LYS D N 1
ATOM 6675 C CA . LYS D 1 182 ? 7.630 -6.114 39.396 1.00 12.33 174 LYS D CA 1
ATOM 6676 C C . LYS D 1 182 ? 7.875 -7.589 39.114 1.00 12.06 174 LYS D C 1
ATOM 6677 O O . LYS D 1 182 ? 8.476 -8.274 39.926 1.00 14.99 174 LYS D O 1
ATOM 6683 N N . GLY D 1 183 ? 7.401 -8.083 37.969 1.00 10.86 175 GLY D N 1
ATOM 6684 C CA . GLY D 1 183 ? 7.688 -9.461 37.562 1.00 9.93 175 GLY D CA 1
ATOM 6685 C C . GLY D 1 183 ? 6.881 -10.547 38.266 1.00 9.75 175 GLY D C 1
ATOM 6686 O O . GLY D 1 183 ? 7.278 -11.721 38.259 1.00 11.09 175 GLY D O 1
ATOM 6687 N N . VAL D 1 184 ? 5.778 -10.165 38.899 1.00 9.87 176 VAL D N 1
ATOM 6688 C CA . VAL D 1 184 ? 4.878 -11.105 39.574 1.00 9.98 176 VAL D CA 1
ATOM 6689 C C . VAL D 1 184 ? 3.598 -11.153 38.772 1.00 9.03 176 VAL D C 1
ATOM 6690 O O . VAL D 1 184 ? 3.077 -10.116 38.398 1.00 10.37 176 VAL D O 1
ATOM 6694 N N . THR D 1 185 ? 3.126 -12.354 38.467 1.00 7.76 177 THR D N 1
ATOM 6695 C CA . THR D 1 185 ? 1.836 -12.524 37.833 1.00 7.19 177 THR D CA 1
ATOM 6696 C C . THR D 1 185 ? 0.771 -13.062 38.817 1.00 6.83 177 THR D C 1
ATOM 6697 O O . THR D 1 185 ? 1.071 -13.742 39.817 1.00 7.24 177 THR D O 1
ATOM 6701 N N . VAL D 1 186 ? -0.479 -12.741 38.502 1.00 6.56 178 VAL D N 1
ATOM 6702 C CA . VAL D 1 186 ? -1.603 -13.143 39.303 1.00 5.86 178 VAL D CA 1
ATOM 6703 C C . VAL D 1 186 ? -2.709 -13.556 38.305 1.00 6.15 178 VAL D C 1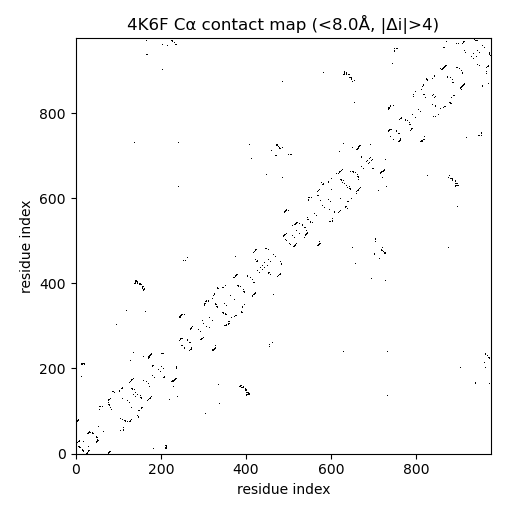
ATOM 6704 O O . VAL D 1 186 ? -3.098 -12.752 37.458 1.00 5.50 178 VAL D O 1
ATOM 6708 N N . ASN D 1 187 ? -3.191 -14.793 38.410 1.00 6.11 179 ASN D N 1
ATOM 6709 C CA . ASN D 1 187 ? -4.167 -15.338 37.471 1.00 6.32 179 ASN D CA 1
ATOM 6710 C C . ASN D 1 187 ? -5.151 -16.209 38.169 1.00 7.03 179 ASN D C 1
ATOM 6711 O O . ASN D 1 187 ? -4.840 -16.798 39.204 1.00 8.02 179 ASN D O 1
ATOM 6716 N N . THR D 1 188 ? -6.334 -16.301 37.565 1.00 6.06 180 THR D N 1
ATOM 6717 C CA . THR D 1 188 ? -7.412 -17.160 38.038 1.00 6.36 180 THR D CA 1
ATOM 6718 C C . THR D 1 188 ? -7.570 -18.349 37.112 1.00 5.63 180 THR D C 1
ATOM 6719 O O . THR D 1 188 ? -7.455 -18.204 35.892 1.00 6.24 180 THR D O 1
ATOM 6723 N N . VAL D 1 189 ? -7.787 -19.527 37.694 1.00 6.39 181 VAL D N 1
ATOM 6724 C CA . VAL D 1 189 ? -8.122 -20.733 36.934 1.00 6.11 181 VAL D CA 1
ATOM 6725 C C . VAL D 1 189 ? -9.520 -21.175 37.354 1.00 6.39 181 VAL D C 1
ATOM 6726 O O . VAL D 1 189 ? -9.776 -21.313 38.552 1.00 6.79 181 VAL D O 1
ATOM 6730 N N . SER D 1 190 ? -10.401 -21.452 36.385 1.00 5.81 182 SER D N 1
ATOM 6731 C CA . SER D 1 190 ? -11.805 -21.765 36.660 1.00 5.83 182 SER D CA 1
ATOM 6732 C C . SER D 1 190 ? -12.142 -23.126 36.120 1.00 6.01 182 SER D C 1
ATOM 6733 O O . SER D 1 190 ? -12.477 -23.259 34.961 1.00 6.80 182 SER D O 1
ATOM 6736 N N . PRO D 1 191 ? -12.009 -24.157 36.954 1.00 6.56 183 PRO D N 1
ATOM 6737 C CA . PRO D 1 191 ? -12.351 -25.496 36.469 1.00 6.44 183 PRO D CA 1
ATOM 6738 C C . PRO D 1 191 ? -13.831 -25.785 36.378 1.00 6.21 183 PRO D C 1
ATOM 6739 O O . PRO D 1 191 ? -14.628 -25.220 37.134 1.00 5.72 183 PRO D O 1
ATOM 6743 N N . GLY D 1 192 ? -14.184 -26.682 35.461 1.00 6.44 184 GLY D N 1
ATOM 6744 C CA . GLY D 1 192 ? -15.496 -27.316 35.452 1.00 6.00 184 GLY D CA 1
ATOM 6745 C C . GLY D 1 192 ? -15.518 -28.532 36.384 1.00 6.47 184 GLY D C 1
ATOM 6746 O O . GLY D 1 192 ? -14.765 -28.617 37.386 1.00 7.94 184 GLY D O 1
ATOM 6747 N N . TYR D 1 193 ? -16.387 -29.497 36.080 1.00 6.56 185 TYR D N 1
ATOM 6748 C CA . TYR D 1 193 ? -16.484 -30.707 36.897 1.00 6.94 185 TYR D CA 1
ATOM 6749 C C . TYR D 1 193 ? -15.239 -31.597 36.770 1.00 7.03 185 TYR D C 1
ATOM 6750 O O . TYR D 1 193 ? -14.863 -31.973 35.677 1.00 7.57 185 TYR D O 1
ATOM 6759 N N . LEU D 1 194 ? -14.664 -31.954 37.908 1.00 7.94 186 LEU D N 1
ATOM 6760 C CA . LEU D 1 194 ? -13.413 -32.725 37.994 1.00 8.42 186 LEU D CA 1
ATOM 6761 C C . LEU D 1 194 ? -13.664 -34.049 38.687 1.00 9.94 186 LEU D C 1
ATOM 6762 O O . LEU D 1 194 ? -14.554 -34.170 39.554 1.00 9.62 186 LEU D O 1
ATOM 6767 N N . ALA D 1 195 ? -12.831 -35.029 38.347 1.00 9.24 187 ALA D N 1
ATOM 6768 C CA . ALA D 1 195 ? -12.910 -36.365 38.937 1.00 9.64 187 ALA D CA 1
ATOM 6769 C C . ALA D 1 195 ? -12.210 -36.434 40.302 1.00 10.96 187 ALA D C 1
ATOM 6770 O O . ALA D 1 195 ? -11.326 -37.253 40.538 1.00 15.28 187 ALA D O 1
ATOM 6772 N N . THR D 1 196 ? -12.653 -35.591 41.219 1.00 11.35 188 THR D N 1
ATOM 6773 C CA . THR D 1 196 ? -12.228 -35.659 42.603 1.00 11.01 188 THR D CA 1
ATOM 6774 C C . THR D 1 196 ? -13.214 -36.548 43.345 1.00 15.20 188 THR D C 1
ATOM 6775 O O . THR D 1 196 ? -14.300 -36.809 42.824 1.00 16.18 188 THR D O 1
ATOM 6779 N N . LYS D 1 197 ? -12.829 -36.963 44.561 1.00 18.00 189 LYS D N 1
ATOM 6780 C CA . LYS D 1 197 ? -13.556 -37.972 45.353 1.00 19.74 189 LYS D CA 1
ATOM 6781 C C . LYS D 1 197 ? -15.044 -37.741 45.409 1.00 20.23 189 LYS D C 1
ATOM 6782 O O . LYS D 1 197 ? -15.829 -38.665 45.209 1.00 23.96 189 LYS D O 1
ATOM 6784 N N . MET D 1 198 ? -15.438 -36.510 45.707 1.00 17.53 190 MET D N 1
ATOM 6785 C CA . MET D 1 198 ? -16.843 -36.207 45.893 1.00 22.02 190 MET D CA 1
ATOM 6786 C C . MET D 1 198 ? -17.663 -36.107 44.614 1.00 21.45 190 MET D C 1
ATOM 6787 O O . MET D 1 198 ? -18.885 -36.234 44.676 1.00 27.92 190 MET D O 1
ATOM 6792 N N . VAL D 1 199 ? -17.012 -35.856 43.473 1.00 16.32 191 VAL D N 1
ATOM 6793 C CA . VAL D 1 199 ? -17.700 -35.855 42.175 1.00 14.71 191 VAL D CA 1
ATOM 6794 C C . VAL D 1 199 ? -17.847 -37.287 41.651 1.00 13.59 191 VAL D C 1
ATOM 6795 O O . VAL D 1 199 ? -18.935 -37.680 41.219 1.00 13.07 191 VAL D O 1
ATOM 6799 N N . THR D 1 200 ? -16.775 -38.077 41.733 1.00 13.28 192 THR D N 1
ATOM 6800 C CA . THR D 1 200 ? -16.821 -39.494 41.362 1.00 14.78 192 THR D CA 1
ATOM 6801 C C . THR D 1 200 ? -17.742 -40.313 42.267 1.00 17.16 192 THR D C 1
ATOM 6802 O O . THR D 1 200 ? -18.190 -41.392 41.875 1.00 22.08 192 THR D O 1
ATOM 6806 N N . ALA D 1 201 ? -18.020 -39.811 43.469 1.00 16.03 193 ALA D N 1
ATOM 6807 C CA . ALA D 1 201 ? -18.945 -40.479 44.402 1.00 18.01 193 ALA D CA 1
ATOM 6808 C C . ALA D 1 201 ? -20.403 -40.334 43.993 1.00 19.32 193 ALA D C 1
ATOM 6809 O O . ALA D 1 201 ? -21.253 -41.085 44.466 1.00 23.97 193 ALA D O 1
ATOM 6811 N N . ILE D 1 202 ? -20.691 -39.363 43.134 1.00 18.66 194 ILE D N 1
ATOM 6812 C CA . ILE D 1 202 ? -22.054 -39.088 42.695 1.00 18.92 194 ILE D CA 1
ATOM 6813 C C . ILE D 1 202 ? -22.595 -40.331 41.988 1.00 18.63 194 ILE D C 1
ATOM 6814 O O . ILE D 1 202 ? -21.904 -40.908 41.139 1.00 20.15 194 ILE D O 1
ATOM 6819 N N . PRO D 1 203 ? -23.817 -40.765 42.343 1.00 18.58 195 PRO D N 1
ATOM 6820 C CA . PRO D 1 203 ? -24.284 -42.007 41.729 1.00 16.75 195 PRO D CA 1
ATOM 6821 C C . PRO D 1 203 ? -24.418 -41.934 40.207 1.00 16.15 195 PRO D C 1
ATOM 6822 O O . PRO D 1 203 ? -24.648 -40.863 39.650 1.00 19.11 195 PRO D O 1
ATOM 6826 N N . GLN D 1 204 ? -24.312 -43.090 39.551 1.00 18.71 196 GLN D N 1
ATOM 6827 C CA . GLN D 1 204 ? -24.220 -43.140 38.102 1.00 17.31 196 GLN D CA 1
ATOM 6828 C C . GLN D 1 204 ? -25.427 -42.510 37.387 1.00 16.42 196 GLN D C 1
ATOM 6829 O O . GLN D 1 204 ? -25.252 -41.886 36.335 1.00 17.27 196 GLN D O 1
ATOM 6835 N N . ASP D 1 205 ? -26.628 -42.632 37.947 1.00 16.73 197 ASP D N 1
ATOM 6836 C CA . ASP D 1 205 ? -27.838 -42.082 37.295 1.00 15.78 197 ASP D CA 1
ATOM 6837 C C . ASP D 1 205 ? -27.769 -40.562 37.187 1.00 14.97 197 ASP D C 1
ATOM 6838 O O . ASP D 1 205 ? -28.118 -40.000 36.148 1.00 16.06 197 ASP D O 1
ATOM 6843 N N . ILE D 1 206 ? -27.298 -39.909 38.250 1.00 15.34 198 ILE D N 1
ATOM 6844 C CA . ILE D 1 206 ? -27.154 -38.455 38.285 1.00 16.44 198 ILE D CA 1
ATOM 6845 C C . ILE D 1 206 ? -25.956 -38.011 37.417 1.00 13.75 198 ILE D C 1
ATOM 6846 O O . ILE D 1 206 ? -26.058 -37.033 36.661 1.00 15.39 198 ILE D O 1
ATOM 6851 N N . LEU D 1 207 ? -24.839 -38.725 37.497 1.00 12.59 199 LEU D N 1
ATOM 6852 C CA . LEU D 1 207 ? -23.695 -38.422 36.614 1.00 13.06 199 LEU D CA 1
ATOM 6853 C C . LEU D 1 207 ? -24.166 -38.435 35.169 1.00 13.00 199 LEU D C 1
ATOM 6854 O O . LEU D 1 207 ? -23.894 -37.502 34.422 1.00 11.49 199 LEU D O 1
ATOM 6859 N N . ASP D 1 208 ? -24.918 -39.468 34.797 1.00 12.67 200 ASP D N 1
ATOM 6860 C CA . ASP D 1 208 ? -25.296 -39.676 33.401 1.00 11.04 200 ASP D CA 1
ATOM 6861 C C . ASP D 1 208 ? -26.350 -38.697 32.887 1.00 10.98 200 ASP D C 1
ATOM 6862 O O . ASP D 1 208 ? -26.336 -38.326 31.716 1.00 10.49 200 ASP D O 1
ATOM 6867 N N . THR D 1 209 ? -27.285 -38.313 33.746 1.00 11.79 201 THR D N 1
ATOM 6868 C CA . THR D 1 209 ? -28.421 -37.483 33.320 1.00 12.66 201 THR D CA 1
ATOM 6869 C C . THR D 1 209 ? -28.278 -36.013 33.662 1.00 13.12 201 THR D C 1
ATOM 6870 O O . THR D 1 209 ? -28.857 -35.176 32.965 1.00 14.94 201 THR D O 1
ATOM 6874 N N . LYS D 1 210 ? -27.542 -35.693 34.731 1.00 13.87 202 LYS D N 1
ATOM 6875 C CA . LYS D 1 210 ? -27.447 -34.310 35.217 1.00 14.28 202 LYS D CA 1
ATOM 6876 C C . LYS D 1 210 ? -26.077 -33.656 35.033 1.00 13.45 202 LYS D C 1
ATOM 6877 O O . LYS D 1 210 ? -26.017 -32.467 34.778 1.00 16.66 202 LYS D O 1
ATOM 6883 N N . ILE D 1 211 ? -25.002 -34.424 35.164 1.00 11.26 203 ILE D N 1
ATOM 6884 C CA . ILE D 1 211 ? -23.657 -33.864 35.154 1.00 11.12 203 ILE D CA 1
ATOM 6885 C C . ILE D 1 211 ? -23.062 -33.899 33.745 1.00 10.50 203 ILE D C 1
ATOM 6886 O O . ILE D 1 211 ? -22.789 -32.853 33.145 1.00 10.26 203 ILE D O 1
ATOM 6891 N N . LEU D 1 212 ? -22.804 -35.099 33.243 1.00 9.60 204 LEU D N 1
ATOM 6892 C CA . LEU D 1 212 ? -22.114 -35.230 31.968 1.00 9.34 204 LEU D CA 1
ATOM 6893 C C . LEU D 1 212 ? -22.787 -34.536 30.786 1.00 9.42 204 LEU D C 1
ATOM 6894 O O . LEU D 1 212 ? -22.077 -33.996 29.938 1.00 9.40 204 LEU D O 1
ATOM 6899 N N . PRO D 1 213 ? -24.143 -34.514 30.724 1.00 9.33 205 PRO D N 1
ATOM 6900 C CA . PRO D 1 213 ? -24.734 -33.793 29.587 1.00 9.70 205 PRO D CA 1
ATOM 6901 C C . PRO D 1 213 ? -24.483 -32.283 29.551 1.00 9.79 205 PRO D C 1
ATOM 6902 O O . PRO D 1 213 ? -24.704 -31.658 28.520 1.00 11.14 205 PRO D O 1
ATOM 6906 N N . GLN D 1 214 ? -24.027 -31.705 30.656 1.00 10.06 206 GLN D N 1
ATOM 6907 C CA . GLN D 1 214 ? -23.625 -30.296 30.698 1.00 9.40 206 GLN D CA 1
ATOM 6908 C C . GLN D 1 214 ? -22.250 -30.060 30.081 1.00 7.36 206 GLN D C 1
ATOM 6909 O O . GLN D 1 214 ? -21.848 -28.893 29.928 1.00 8.07 206 GLN D O 1
ATOM 6915 N N . ILE D 1 215 ? -21.508 -31.131 29.786 1.00 7.42 207 ILE D N 1
ATOM 6916 C CA . ILE D 1 215 ? -20.090 -31.051 29.406 1.00 7.72 207 ILE D CA 1
ATOM 6917 C C . ILE D 1 215 ? -19.890 -31.524 27.967 1.00 7.90 207 ILE D C 1
ATOM 6918 O O . ILE D 1 215 ? -19.944 -32.735 27.682 1.00 9.03 207 ILE D O 1
ATOM 6923 N N . PRO D 1 216 ? -19.644 -30.595 27.044 1.00 8.62 208 PRO D N 1
ATOM 6924 C CA . PRO D 1 216 ? -19.499 -31.048 25.660 1.00 8.27 208 PRO D CA 1
ATOM 6925 C C . PRO D 1 216 ? -18.402 -32.107 25.462 1.00 9.17 208 PRO D C 1
ATOM 6926 O O . PRO D 1 216 ? -18.564 -32.989 24.619 1.00 9.12 208 PRO D O 1
ATOM 6930 N N . ALA D 1 217 ? -17.311 -32.043 26.235 1.00 8.04 209 ALA D N 1
ATOM 6931 C CA . ALA D 1 217 ? -16.283 -33.085 26.164 1.00 8.51 209 ALA D CA 1
ATOM 6932 C C . ALA D 1 217 ? -16.824 -34.481 26.495 1.00 8.52 209 ALA D C 1
ATOM 6933 O O . ALA D 1 217 ? -16.219 -35.459 26.103 1.00 11.05 209 ALA D O 1
ATOM 6935 N N . GLY D 1 218 ? -17.933 -34.579 27.229 1.00 9.33 210 GLY D N 1
ATOM 6936 C CA . GLY D 1 218 ? -18.532 -35.901 27.524 1.00 9.55 210 GLY D CA 1
ATOM 6937 C C . GLY D 1 218 ? -17.841 -36.710 28.616 1.00 10.02 210 GLY D C 1
ATOM 6938 O O . GLY D 1 218 ? -18.067 -37.923 28.742 1.00 12.02 210 GLY D O 1
ATOM 6939 N N . ARG D 1 219 ? -17.016 -36.045 29.428 1.00 9.45 211 ARG D N 1
ATOM 6940 C CA . ARG D 1 219 ? -16.295 -36.693 30.520 1.00 9.38 211 ARG D CA 1
ATOM 6941 C C . ARG D 1 219 ? -15.983 -35.656 31.595 1.00 9.82 211 ARG D C 1
ATOM 6942 O O . ARG D 1 219 ? -15.995 -34.451 31.319 1.00 9.53 211 ARG D O 1
ATOM 6950 N N . LEU D 1 220 ? -15.703 -36.120 32.806 1.00 10.53 212 LEU D N 1
ATOM 6951 C CA . LEU D 1 220 ? -15.127 -35.267 33.839 1.00 9.17 212 LEU D CA 1
ATOM 6952 C C . LEU D 1 220 ? -13.680 -34.869 33.484 1.00 8.85 212 LEU D C 1
ATOM 6953 O O . LEU D 1 220 ? -12.936 -35.622 32.836 1.00 9.26 212 LEU D O 1
ATOM 6958 N N . GLY D 1 221 ? -13.287 -33.694 33.953 1.00 8.33 213 GLY D N 1
ATOM 6959 C CA . GLY D 1 221 ? -11.904 -33.274 33.893 1.00 8.45 213 GLY D CA 1
ATOM 6960 C C . GLY D 1 221 ? -11.056 -34.035 34.899 1.00 8.59 213 GLY D C 1
ATOM 6961 O O . GLY D 1 221 ? -11.505 -34.331 35.989 1.00 10.81 213 GLY D O 1
ATOM 6962 N N . LYS D 1 222 ? -9.822 -34.351 34.536 1.00 9.45 214 LYS D N 1
ATOM 6963 C CA . LYS D 1 222 ? -8.890 -35.002 35.463 1.00 9.30 214 LYS D CA 1
ATOM 6964 C C . LYS D 1 222 ? -8.238 -33.928 36.330 1.00 8.16 214 LYS D C 1
ATOM 6965 O O . LYS D 1 222 ? -7.827 -32.879 35.830 1.00 9.45 214 LYS D O 1
ATOM 6971 N N . PRO D 1 223 ? -8.132 -34.175 37.638 1.00 9.50 215 PRO D N 1
ATOM 6972 C CA . PRO D 1 223 ? -7.417 -33.217 38.481 1.00 9.21 215 PRO D CA 1
ATOM 6973 C C . PRO D 1 223 ? -6.007 -32.905 37.941 1.00 8.84 215 PRO D C 1
ATOM 6974 O O . PRO D 1 223 ? -5.558 -31.759 37.995 1.00 8.55 215 PRO D O 1
ATOM 6978 N N . GLU D 1 224 ? -5.346 -33.916 37.367 1.00 8.54 216 GLU D N 1
ATOM 6979 C CA . GLU D 1 224 ? -4.020 -33.741 36.728 1.00 8.15 216 GLU D CA 1
ATOM 6980 C C . GLU D 1 224 ? -4.010 -32.734 35.561 1.00 7.33 216 GLU D C 1
ATOM 6981 O O . GLU D 1 224 ? -2.997 -32.079 35.294 1.00 8.54 216 GLU D O 1
ATOM 6987 N N . GLU D 1 225 ? -5.142 -32.609 34.864 1.00 7.74 217 GLU D N 1
ATOM 6988 C CA . GLU D 1 225 ? -5.247 -31.640 33.755 1.00 7.57 217 GLU D CA 1
ATOM 6989 C C . GLU D 1 225 ? -5.242 -30.196 34.284 1.00 6.87 217 GLU D C 1
ATOM 6990 O O . GLU D 1 225 ? -4.589 -29.293 33.727 1.00 7.13 217 GLU D O 1
ATOM 6996 N N . VAL D 1 226 ? -5.990 -29.984 35.365 1.00 7.81 218 VAL D N 1
ATOM 6997 C CA . VAL D 1 226 ? -6.001 -28.682 36.001 1.00 7.04 218 VAL D CA 1
ATOM 6998 C C . VAL D 1 226 ? -4.609 -28.387 36.592 1.00 6.04 218 VAL D C 1
ATOM 6999 O O . VAL D 1 226 ? -4.086 -27.278 36.443 1.00 6.74 218 VAL D O 1
ATOM 7003 N N . ALA D 1 227 ? -4.003 -29.399 37.210 1.00 7.51 219 ALA D N 1
ATOM 7004 C CA . ALA D 1 227 ? -2.633 -29.283 37.718 1.00 7.36 219 ALA D CA 1
ATOM 7005 C C . ALA D 1 227 ? -1.648 -28.886 36.627 1.00 6.66 219 ALA D C 1
ATOM 7006 O O . ALA D 1 227 ? -0.792 -28.031 36.857 1.00 7.30 219 ALA D O 1
ATOM 7008 N N . ALA D 1 228 ? -1.788 -29.462 35.423 1.00 6.88 220 ALA D N 1
ATOM 7009 C CA . ALA D 1 228 ? -0.971 -29.080 34.260 1.00 7.53 220 ALA D CA 1
ATOM 7010 C C . ALA D 1 228 ? -1.090 -27.588 33.912 1.00 6.40 220 ALA D C 1
ATOM 7011 O O . ALA D 1 228 ? -0.098 -26.918 33.621 1.00 7.30 220 ALA D O 1
ATOM 7013 N N . LEU D 1 229 ? -2.306 -27.087 33.938 1.00 6.62 221 LEU D N 1
ATOM 7014 C CA . LEU D 1 229 ? -2.523 -25.673 33.657 1.00 6.24 221 LEU D CA 1
ATOM 7015 C C . LEU D 1 229 ? -1.883 -24.779 34.709 1.00 6.57 221 LEU D C 1
ATOM 7016 O O . LEU D 1 229 ? -1.271 -23.763 34.391 1.00 7.52 221 LEU D O 1
ATOM 7021 N N . VAL D 1 230 ? -2.063 -25.142 35.970 1.00 6.42 222 VAL D N 1
ATOM 7022 C CA . VAL D 1 230 ? -1.455 -24.404 37.059 1.00 7.59 222 VAL D CA 1
ATOM 7023 C C . VAL D 1 230 ? 0.073 -24.395 36.882 1.00 8.21 222 VAL D C 1
ATOM 7024 O O . VAL D 1 230 ? 0.707 -23.351 37.031 1.00 8.23 222 VAL D O 1
ATOM 7028 N N . ALA D 1 231 ? 0.652 -25.537 36.516 1.00 9.27 223 ALA D N 1
ATOM 7029 C CA . ALA D 1 231 ? 2.097 -25.621 36.330 1.00 9.01 223 ALA D CA 1
ATOM 7030 C C . ALA D 1 231 ? 2.545 -24.722 35.196 1.00 8.58 223 ALA D C 1
ATOM 7031 O O . ALA D 1 231 ? 3.588 -24.062 35.299 1.00 9.90 223 ALA D O 1
ATOM 7033 N N . TYR D 1 232 ? 1.771 -24.708 34.106 1.00 9.25 224 TYR D N 1
ATOM 7034 C CA . TYR D 1 232 ? 2.063 -23.804 32.995 1.00 9.27 224 TYR D CA 1
ATOM 7035 C C . TYR D 1 232 ? 2.119 -22.339 33.532 1.00 8.56 224 TYR D C 1
ATOM 7036 O O . TYR D 1 232 ? 3.057 -21.579 33.258 1.00 8.08 224 TYR D O 1
ATOM 7045 N N . LEU D 1 233 ? 1.080 -21.927 34.266 1.00 6.70 225 LEU D N 1
ATOM 7046 C CA . LEU D 1 233 ? 1.001 -20.555 34.770 1.00 7.47 225 LEU D CA 1
ATOM 7047 C C . LEU D 1 233 ? 2.186 -20.215 35.697 1.00 7.68 225 LEU D C 1
ATOM 7048 O O . LEU D 1 233 ? 2.663 -19.072 35.715 1.00 8.17 225 LEU D O 1
ATOM 7053 N N . CYS D 1 234 ? 2.681 -21.212 36.441 1.00 7.95 226 CYS D N 1
ATOM 7054 C CA . CYS D 1 234 ? 3.805 -21.028 37.364 1.00 10.20 226 CYS D CA 1
ATOM 7055 C C . CYS D 1 234 ? 5.180 -21.099 36.714 1.00 11.20 226 CYS D C 1
ATOM 7056 O O . CYS D 1 234 ? 6.179 -20.858 37.381 1.00 11.21 226 CYS D O 1
ATOM 7059 N N . SER D 1 235 ? 5.225 -21.411 35.423 1.00 11.22 227 SER D N 1
ATOM 7060 C CA . SER D 1 235 ? 6.474 -21.552 34.712 1.00 12.95 227 SER D CA 1
ATOM 7061 C C . SER D 1 235 ? 7.111 -20.210 34.382 1.00 12.71 227 SER D C 1
ATOM 7062 O O . SER D 1 235 ? 6.453 -19.147 34.351 1.00 11.67 227 SER D O 1
ATOM 7065 N N . GLU D 1 236 ? 8.403 -20.281 34.088 1.00 14.00 228 GLU D N 1
ATOM 7066 C CA . GLU D 1 236 ? 9.153 -19.097 33.730 1.00 17.15 228 GLU D CA 1
ATOM 7067 C C . GLU D 1 236 ? 8.607 -18.492 32.392 1.00 16.20 228 GLU D C 1
ATOM 7068 O O . GLU D 1 236 ? 8.645 -17.281 32.213 1.00 22.84 228 GLU D O 1
ATOM 7074 N N . GLU D 1 237 ? 8.046 -19.325 31.499 1.00 12.58 229 GLU D N 1
ATOM 7075 C CA . GLU D 1 237 ? 7.560 -18.898 30.180 1.00 11.77 229 GLU D CA 1
ATOM 7076 C C . GLU D 1 237 ? 6.188 -18.185 30.179 1.00 11.56 229 GLU D C 1
ATOM 7077 O O . GLU D 1 237 ? 5.778 -17.613 29.173 1.00 13.51 229 GLU D O 1
ATOM 7079 N N . ALA D 1 238 ? 5.499 -18.210 31.320 1.00 9.38 230 ALA D N 1
ATOM 7080 C CA . ALA D 1 238 ? 4.140 -17.658 31.450 1.00 7.92 230 ALA D CA 1
ATOM 7081 C C . ALA D 1 238 ? 4.146 -16.225 32.030 1.00 8.14 230 ALA D C 1
ATOM 7082 O O . ALA D 1 238 ? 3.127 -15.739 32.476 1.00 8.76 230 ALA D O 1
ATOM 7084 N N . GLY D 1 239 ? 5.295 -15.549 32.037 1.00 8.51 231 GLY D N 1
ATOM 7085 C CA . GLY D 1 239 ? 5.423 -14.210 32.639 1.00 8.86 231 GLY D CA 1
ATOM 7086 C C . GLY D 1 239 ? 4.591 -13.088 32.019 1.00 9.31 231 GLY D C 1
ATOM 7087 O O . GLY D 1 239 ? 4.400 -12.038 32.650 1.00 11.86 231 GLY D O 1
ATOM 7088 N N . PHE D 1 240 ? 4.112 -13.293 30.792 1.00 8.31 232 PHE D N 1
ATOM 7089 C CA . PHE D 1 240 ? 3.311 -12.290 30.101 1.00 6.37 232 PHE D CA 1
ATOM 7090 C C . PHE D 1 240 ? 1.796 -12.539 30.236 1.00 6.86 232 PHE D C 1
ATOM 7091 O O . PHE D 1 240 ? 0.995 -11.814 29.640 1.00 7.87 232 PHE D O 1
ATOM 7099 N N . VAL D 1 241 ? 1.433 -13.564 30.994 1.00 6.04 233 VAL D N 1
ATOM 7100 C CA . VAL D 1 241 ? 0.029 -13.839 31.305 1.00 5.70 233 VAL D CA 1
ATOM 7101 C C . VAL D 1 241 ? -0.259 -13.326 32.690 1.00 5.79 233 VAL D C 1
ATOM 7102 O O . VAL D 1 241 ? 0.262 -13.855 33.646 1.00 5.73 233 VAL D O 1
ATOM 7106 N N . THR D 1 242 ? -1.079 -12.275 32.789 1.00 6.53 234 THR D N 1
ATOM 7107 C CA . THR D 1 242 ? -1.499 -11.760 34.087 1.00 5.12 234 THR D CA 1
ATOM 7108 C C . THR D 1 242 ? -2.877 -11.105 34.060 1.00 4.95 234 THR D C 1
ATOM 7109 O O . THR D 1 242 ? -3.298 -10.565 33.047 1.00 4.80 234 THR D O 1
ATOM 7113 N N . GLY D 1 243 ? -3.568 -11.209 35.183 1.00 5.09 235 GLY D N 1
ATOM 7114 C CA . GLY D 1 243 ? -4.931 -10.767 35.306 1.00 5.55 235 GLY D CA 1
ATOM 7115 C C . GLY D 1 243 ? -5.951 -11.571 34.548 1.00 6.46 235 GLY D C 1
ATOM 7116 O O . GLY D 1 243 ? -7.056 -11.106 34.353 1.00 7.98 235 GLY D O 1
ATOM 7117 N N . SER D 1 244 ? -5.593 -12.767 34.115 1.00 6.30 236 SER D N 1
ATOM 7118 C CA . SER D 1 244 ? -6.487 -13.574 33.283 1.00 6.05 236 SER D CA 1
ATOM 7119 C C . SER D 1 244 ? -7.341 -14.528 34.124 1.00 5.69 236 SER D C 1
ATOM 7120 O O . SER D 1 244 ? -7.048 -14.764 35.303 1.00 5.74 236 SER D O 1
ATOM 7123 N N . ASN D 1 245 ? -8.420 -15.024 33.528 1.00 7.51 237 ASN D N 1
ATOM 7124 C CA . ASN D 1 245 ? -9.231 -16.094 34.096 1.00 7.44 237 ASN D CA 1
ATOM 7125 C C . ASN D 1 245 ? -9.378 -17.204 33.071 1.00 7.08 237 ASN D C 1
ATOM 7126 O O . ASN D 1 245 ? -10.104 -17.051 32.071 1.00 10.01 237 ASN D O 1
ATOM 7131 N N . ILE D 1 246 ? -8.674 -18.317 33.293 1.00 6.32 238 ILE D N 1
ATOM 7132 C CA . ILE D 1 246 ? -8.591 -19.357 32.281 1.00 7.04 238 ILE D CA 1
ATOM 7133 C C . ILE D 1 246 ? -9.566 -20.465 32.612 1.00 6.78 238 ILE D C 1
ATOM 7134 O O . ILE D 1 246 ? -9.506 -21.081 33.663 1.00 6.72 238 ILE D O 1
ATOM 7139 N N . ALA D 1 247 ? -10.466 -20.696 31.679 1.00 6.13 239 ALA D N 1
ATOM 7140 C CA . ALA D 1 247 ? -11.511 -21.696 31.795 1.00 6.87 239 ALA D CA 1
ATOM 7141 C C . ALA D 1 247 ? -10.975 -23.082 31.408 1.00 7.41 239 ALA D C 1
ATOM 7142 O O . ALA D 1 247 ? -10.385 -23.238 30.337 1.00 8.08 239 ALA D O 1
ATOM 7144 N N . ILE D 1 248 ? -11.182 -24.066 32.286 1.00 7.08 240 ILE D N 1
ATOM 7145 C CA . ILE D 1 248 ? -10.779 -25.458 32.001 1.00 6.32 240 ILE D CA 1
ATOM 7146 C C . ILE D 1 248 ? -11.967 -26.356 32.370 1.00 6.22 240 ILE D C 1
ATOM 7147 O O . ILE D 1 248 ? -12.062 -26.889 33.471 1.00 6.44 240 ILE D O 1
ATOM 7152 N N . ASN D 1 249 ? -12.930 -26.416 31.448 1.00 6.21 241 ASN D N 1
ATOM 7153 C CA . ASN D 1 249 ? -14.282 -26.906 31.783 1.00 6.28 241 ASN D CA 1
ATOM 7154 C C . ASN D 1 249 ? -14.915 -27.827 30.738 1.00 6.73 241 ASN D C 1
ATOM 7155 O O . ASN D 1 249 ? -16.123 -28.082 30.804 1.00 7.52 241 ASN D O 1
ATOM 7160 N N . GLY D 1 250 ? -14.130 -28.313 29.773 1.00 6.30 242 GLY D N 1
ATOM 7161 C CA . GLY D 1 250 ? -14.649 -29.268 28.765 1.00 6.39 242 GLY D CA 1
ATOM 7162 C C . GLY D 1 250 ? -15.732 -28.673 27.855 1.00 6.89 242 GLY D C 1
ATOM 7163 O O . GLY D 1 250 ? -16.497 -29.396 27.250 1.00 6.98 242 GLY D O 1
ATOM 7164 N N . GLY D 1 251 ? -15.780 -27.336 27.790 1.00 6.19 243 GLY D N 1
ATOM 7165 C CA . GLY D 1 251 ? -16.765 -26.586 27.027 1.00 6.13 243 GLY D CA 1
ATOM 7166 C C . GLY D 1 251 ? -18.070 -26.313 27.738 1.00 6.91 243 GLY D C 1
ATOM 7167 O O . GLY D 1 251 ? -18.985 -25.793 27.135 1.00 7.36 243 GLY D O 1
ATOM 7168 N N . GLN D 1 252 ? -18.153 -26.647 29.034 1.00 6.92 244 GLN D N 1
ATOM 7169 C CA . GLN D 1 252 ? -19.395 -26.437 29.821 1.00 7.04 244 GLN D CA 1
ATOM 7170 C C . GLN D 1 252 ? -19.894 -24.974 29.797 1.00 7.35 244 GLN D C 1
ATOM 7171 O O . GLN D 1 252 ? -21.107 -24.716 29.843 1.00 9.30 244 GLN D O 1
ATOM 7177 N N . HIS D 1 253 ? -18.955 -24.033 29.776 1.00 7.13 245 HIS D N 1
ATOM 7178 C CA . HIS D 1 253 ? -19.286 -22.616 29.659 1.00 6.47 245 HIS D CA 1
ATOM 7179 C C . HIS D 1 253 ? -18.267 -21.958 28.741 1.00 6.60 245 HIS D C 1
ATOM 7180 O O . HIS D 1 253 ? -17.070 -22.275 28.796 1.00 7.32 245 HIS D O 1
ATOM 7187 N N . MET D 1 254 ? -18.780 -21.089 27.876 1.00 7.27 246 MET D N 1
ATOM 7188 C CA . MET D 1 254 ? -18.035 -20.299 26.924 1.00 7.66 246 MET D CA 1
ATOM 7189 C C . MET D 1 254 ? -18.602 -18.864 26.926 1.00 8.65 246 MET D C 1
ATOM 7190 O O . MET D 1 254 ? -19.781 -18.662 27.203 1.00 10.73 246 MET D O 1
ATOM 7195 N N . HIS D 1 255 ? -17.782 -17.875 26.595 1.00 9.45 247 HIS D N 1
ATOM 7196 C CA . HIS D 1 255 ? -18.299 -16.500 26.580 1.00 11.22 247 HIS D CA 1
ATOM 7197 C C . HIS D 1 255 ? -17.525 -15.578 25.653 1.00 12.05 247 HIS D C 1
ATOM 7198 O O . HIS D 1 255 ? -17.886 -14.400 25.503 1.00 18.52 247 HIS D O 1
#

Sequence (976 aa):
KRIAVVTGGMGGLGEAVSIRRLNDAGHRVVVTYSPADRWLTEMHAAGREFHAYPVDVADHDSCQQCIEKIVRDVGPVDILVNNAGITRDMTLRKLDKVNWDAVIRTNLDSVFNMTKPVCCDGMVERGWGRIVNISSVNGSKGSVGQTNYAAAKAGMMHGFTKSLALEIARKGVTVNTVSPGYLATKMVTAIPQDILDTKILPQIPAGRLGKPEEVAALVAYLCSEEAGFVTGSNIAINGGQHMHKRIAVVTGGMGGLGEAVSIRLNDAGHRVVVTYSPNNTGADRWLTEMHAAGREFHAYPVDVADHDSCQQCIEKIVRDVGPVDILVNNAGITRDMMTLRKLDKVNWDAVIRTNLDSVFNMTKPVCCDGMVERGWGRIVNISSVNGSKGSVGQTNYAAAKAGMMHGFTKSLALEIARKGVTVNTVSPGYLATKMVTAIPQDILDTKILPQIPAGRLGKPEEVAALVAYLCSEEAGFVTGSNIAINGGQHMHKRIAVVTGGMGGLGEAVSIRLNDAGHRVVVTYSPNNTGADRWLTEMHAAGREFHAYPVDVADHDSCQQCIEKIVRDVGPVDILVNNAGITRDMTLRKLDKVNWDAVIRTNLDSVFNMTKPVCCDGMVERGWGRIVNISSVNGSKGSVGQTNYAAAKAGMMHGFTKSLALEIARKGVTVNTVSPGYLATKMVTAIPQDILDTKILPQIPAGRLGKPEEVAALVAYLCSEEAGFVTGSNIAINGGQHMHKRIAVVTGGMGGLGEAVSIRLNDAGHRVVVTYSPNNTGADRWLTEMHAAGREFHAYPVDVADHDSCQQCIEKIVRRDVGPVDILVNNAGITRDMTLRKLDKVNWDAVIRTNLDSVFNMTKPVCCDGMVERGWGRIVNISSVNGSKGSVGQTNYAAAKAGMMHGFTKSLALEIARKGVTVNTVSPGYLATKMVTAIPQDILDTKILPQIPAGRLGKPEEVAALVAYLCSEEAGFVTGSNIAINGGQHMH

B-factor: mean 15.13, std 8.67, range [4.39, 72.9]

InterPro domains:
  IPR002347 Short-chain dehydrogenase/reductase SDR [PF00106] (5-197)
  IPR002347 Short-chain dehydrogenase/reductase SDR [PR00080] (80-91)
  IPR002347 Short-chain dehydrogenase/reductase SDR [PR00080] (133-141)
  IPR002347 Short-chain dehydrogenase/reductase SDR [PR00080] (153-172)
  IPR002347 Short-chain dehydrogenase/reductase SDR [PR00081] (5-22)
  IPR002347 Short-chain dehydrogenase/reductase SDR [PR00081] (80-91)
  IPR002347 Short-chain dehydrogenase/reductase SDR [PR00081] (127-143)
  IPR002347 Short-chain dehydrogenase/reductase SDR [PR00081] (153-172)
  IPR002347 Short-chain dehydrogenase/reductase SDR [PR00081] (174-191)
  IPR002347 Short-chain dehydrogenase/reductase SDR [PR00081] (208-228)
  IPR011283 Acetoacetyl-CoA reductase [TIGR01829] (4-246)
  IPR020904 Short-chain dehydrogenase/reductase, conserved site [PS00061] (140-168)
  IPR036291 NAD(P)-binding domain superfamily [SSF51735] (3-246)
  IPR050259 Short-chain dehydrogenases/reductases [PTHR42879] (2-245)
  IPR057326 Ketoreductase domain [SM00822] (4-184)

Organism: Burkholderia cenocepacia (strain ATCC BAA-245 / DSM 16553 / LMG 16656 / NCTC 13227 / J2315 / CF5610) (NCBI:txid216591)

Solvent-accessible surface area: 34179 Å² total; per-residue (Å²): 178,70,12,0,0,0,2,27,0,40,43,39,23,1,50,13,0,0,44,90,0,30,84,56,31,19,93,2,0,0,1,60,97,130,49,112,88,31,46,77,117,16,129,92,64,68,54,74,18,63,22,28,72,6,71,11,28,65,41,101,35,0,83,57,9,8,115,34,0,71,208,78,18,9,67,5,14,0,0,0,5,22,21,38,51,65,108,81,83,40,2,145,114,1,70,43,109,45,0,18,31,0,4,122,26,0,0,7,6,0,0,1,0,0,47,47,7,5,75,24,0,36,88,114,39,33,0,4,1,2,0,8,7,12,9,28,4,22,48,0,24,87,5,14,0,0,30,0,0,0,6,14,0,1,17,0,0,0,7,0,0,0,46,36,13,7,77,106,34,1,6,0,1,0,0,3,10,12,63,15,37,30,87,92,41,74,79,27,72,115,95,76,10,70,93,134,34,35,94,81,5,33,18,40,76,27,0,102,18,96,10,0,0,11,0,0,15,15,1,0,30,108,61,1,17,0,0,6,1,10,51,3,22,0,4,0,3,30,20,8,83,107,67,10,0,0,0,2,29,0,20,40,44,22,1,50,11,0,0,43,81,0,33,88,58,50,22,108,2,0,0,2,39,67,75,146,61,112,30,17,81,72,24,52,64,55,24,128,92,69,70,53,77,19,77,22,34,71,6,57,14,30,62,36,107,34,0,69,126,9,5,99,17,0,68,185,76,14,9,67,4,15,0,0,0,7,22,20,38,50,65,117,78,79,41,2,151,112,0,63,46,115,46,0,54,32,0,7,28,27,0,0,12,6,0,0,0,1,0,42,29,6,6,75,25,0,39,88,112,40,34,0,4,0,1,0,7,8,12,8,28,5,20,50,0,24,86,5,12,0,0,28,0,0,0,8,14,0,1,15,0,0,0,7,0,1,0,50,37,15,7,79,114,34,1,7,0,1,0,0,3,10,12,66,15,36,28,86,90,38,78,77,28,89,119,104,35,19,68,90,145,36,36,94,79,5,35,18,41,73,22,0,106,17,98,9,0,1,6,0,0,17,16,1,0,30,107,61,0,17,0,0,7,2,10,50,3,22,0,4,0,4,30,19,9,82,179,71,10,0,0,0,1,26,0,22,39,45,20,0,46,8,0,0,42,75,0,37,82,57,27,21,93,1,0,0,3,54,54,108,94,49,140,29,14,114,201,17,55,88,92,7,129,91,64,67,53,131,15,55,24,34,80,8,55,12,31,64,33,88,30,0,93,118,8,5,60,36,0,68,84,98,17,8,66,5,15,0,0,0,6,21,19,39,50,58,109,84,66,49,2,151,116,0,61,45,106,36,0,23,31,0,4,90,26,0,0,5,5,0,0,0,0,0,46,33,6,5,78,19,0,42,149,104,38,34,0,6,0,1,0,8,6,9,9,26,3,22,44,0,22,86,7,12,0,0,31,0,0,0,7,16,0,2,15,0,0,0,6,0,1,0,45,34,15,6,75,110,34,2,6,0,1,0,0,3,10,10,59,15,39,28,78,161,26,75,80,47,78,118,91,62,18,70,83,123,16,45,92,74,5,34,18,45,79,29,0,107,15,106,6,0,1,1,0,0,10,18,1,0,25,104,62,0,15,1,0,6,2,10,53,2,23,0,5,0,4,26,19,10,88,178,68,8,0,0,0,2,26,0,25,38,45,21,1,46,8,0,0,41,76,0,36,83,56,34,19,90,2,0,0,2,53,54,98,140,50,140,28,14,113,192,17,55,87,96,7,130,90,62,67,54,129,14,59,23,34,80,8,56,13,30,65,39,102,34,0,85,117,8,7,31,26,0,67,180,94,17,10,67,4,15,0,0,0,4,21,18,38,50,61,103,83,50,46,2,155,131,0,67,44,113,31,0,20,29,0,4,86,25,0,0,5,5,0,0,0,0,0,49,43,6,6,80,24,0,44,88,112,36,33,0,6,0,1,0,8,6,10,8,26,3,24,45,0,22,87,7,14,0,0,33,0,0,0,6,14,0,1,15,0,0,0,7,0,0,0,46,34,15,6,74,110,34,1,6,0,1,0,0,4,10,10,58,14,39,29,81,158,28,73,78,45,78,116,93,67,17,73,89,125,15,46,93,74,5,35,17,46,76,29,0,106,15,109,10,0,1,1,0,0,10,21,1,0,35,105,35,0,16,0,0,6,2,11,53,2,21,0,4,0,3,25,18,8,85

Nearest PDB structures (foldseek):
  4k6f-assembly1_A  TM=9.975E-01  e=1.451E-50  Burkholderia cenocepacia J2315
  4k6c-assembly1_A  TM=1.001E+00  e=4.442E-50  Burkholderia cenocepacia J2315
  5vt6-assembly1_A  TM=9.916E-01  e=1.177E-41  Burkholderia pseudomallei 1710b
  5vt6-assembly1_B  TM=9.966E-01  e=9.157E-41  Burkholderia pseudomallei 1710b
  3gk3-assembly1_D  TM=9.946E-01  e=2.476E-40  Burkholderia pseudomallei 1710b